Protein AF-A0AAJ2J4S9-F1 (afdb_monomer_lite)

Secondary structure (DSSP, 8-state):
--------------EEEETTEEEEEEETTEEEEEE----S--------S----S---------EEEEEEEETTS---SPPEEEP--SSEEEE----SEEEEEEEEEE-TTS-BPPPPPPEEEEE---PPPEEEEEEEEETTEEEEEEE----TT--S-EEEEEEEETT---EEEEEES-SEEEEE--SEEEEEEEEEEETTEEPPPPPPEEEEE-----TT-------EEEE-TTS-EEEEPPPEEEEE-SSS-EEEEEPPSSPEEEEEEETTEEEEEEE-HHHHTT---EEPPSEEEEEE-SSSSSS-EEEEEE-GGG---EEEEETTTSSS-EEEEE-SSS-----TTTS--------TT-S--SS--------EEEE-TTS-EEEEEEPP-PPPGGG-----EEEEETT--EETTEETEEEES--EEEEE-B-HHHHSS-B---SSTT-EEEETTEEPEE-GGGSPSTTSTT-EEE-TT--S-EEEEEEE-SSSEEEEEEE-TTS-EEEEE--B----TTSTT-----BSEEEEEEEE-TT--EEEEEEEES-TTBS-EEEEEEEEGGGTEEEEEEEEEEEEEEEEEETTEEEEEEEEEEEEEEEETTEEEEEEEEEEEE-TTT--EEEEEEEEEETTEEPPPEE-------S---------TT--GGG--TTB--SS-SEEE-TT-SSS-EEEEEE--TT-SEEEEEEEE-GGG--EEEEEEEEEEHHHHTT-EEE-SS-SSS-EEEEEETTEEEEE--EE-TT-TTSEE--TTSPPEEEEEE------EEE-SSSSSS-EEEEEETTEEEEE-B-HHHH-TT-BPPPEEE--HHHHHHHHH-HHHHHHS-HHHH-EEE-SSSSSSPEEEEEEEEEEEETTEEEEEEEEEEEEEEE-TTS-EEEEEE-TTTHHHHHTTT--

Foldseek 3Di:
DPDDPPPPDPAPWDWDDDQQWIWTDGFPQKIKIAGHDDPDDDPDPDPDPDDDDDDDDDDDPFWFKWKFKDFPPDPDPDGHDIDDDRDSMDIDAADPAGKMWMWMWTAGPVGDIDDITDTDIDGHHAADEWADFDWDDPDLFKIKTAIHGDCPDPQPPKWKWKWKDWQNHDIDTDDIGRDRMDMDTHDATKMWMWMWMYGHNDIHDIDHIDIDGRDDPPPPQDPPPFPWFWKAAPVGKTKTFTFFDWDWDDDPDTDIDGHGDPQFIWIWDDDPNDIDIDTDDPVNCPPTDIGTDPAWDWAWDAPPPPPAIKIKIGGDPVPPAWIKIWHRSVDSDIDIDTHDPPDDPPCPPVVPPPVPPPPPPPPPDDPDPPDDAQDKDWDQDPVRWTKIWGWDDADAFDSRDDLGKIWMFTQPAQQDQAWGRIDIPSKKKWFWAWDACVQRVDTFFDQLDQPTFIDIRNFTWDWPPDQADDRQDARTWTAGPVRPPKTWGQPDADPSTGQWIWIADPQRKIWIWGFLWADDDPQLPPDPHTGGRMTIGQWIAGNVGWIKGWDKDDPDSQAPDIDTAWIAGNPRQKMKGWDKDFAPDWAWDDGSSGIHIPGIHTAWIFIGGRNATPKIKGWDWDQAPPPRITDTAWIWIDHVPGTDPIDGDDDDGDDPPDDDPPQDQPPPPPVPPDVFQPDPDFLDWFQQPLPPAIWGWGWGDDPPDQFIKIKTFDDHPRRHDIDIAPRLHGPQCSQAWDWFPAQLPNGIKIWTDDPQWIFIQHKDQPPVCNVDIDSNSVDDTHTAPGRGPDRQWDWDQARRNSGIWIWDDDQLKIWIWARDCVPPHGRYTDGIDIAHDPQSNVCCVVCVCCSHPPPQSVVFDWAPPSPPRHTWTKGFRWDWDDDPNDIDIDTPLKIWTFRDDPVRDTDTDIDHNPVVVVVVVSVVD

Sequence (925 aa):
MVLFFTILVPSSTYAISIGGIQKNYLAEGNFSLNIVQDTTPYLSQSVSCDDKSSLSNVSSSCGTLKWFRNQVSSKNLLPGESIEGSSNILHQGILPVGDYEYRYQECHAAGACSAYSTPVKVSVKPLSLPAQLSLDTPSFSSVELKWTLPSNGDFSPQDSVVEQSLNGGSWSKVYVGNKTNILLATSQGKYDYRVKTCSFGQCSGYAYFVTLTQQESVSAGVIKQLDYKLLTDKYGNFYLKPPKKFVLLAGNINIPLFIDSDIPTLLLTDSSGVWSLYQVNSAQLNGKLLIEKSGYQLTYRDYDGDGRLDLEVRFNAVNQLPGFAILDIASPYHSILVISDIDPLEPNPEAEIKPTSVANPLEDTDNGEVVGSIPAELKVTPMGTASYSVPIEQGPGSAGITPNLSLQYDSSQGNGWLGMGWSINGVSVISRCSQNKEQDGQALAVNFSNTDRFCLDSKKLLIKGVDSSAYGYLGSKYRFETNEPLDIEITDADVDGPTEFTIKSNDGSTLVYSAMNLIPSATDNGRLGRPAAAWPLSKKIDAAGNEINFEYESNSPSSLSYRLKNVVYANGLNNIEFNYEDRPDSQIGYAGGFQFNVSKRLKSVISYVDSQELRTYSLEYIQSSTSNRSLLQSIEASRGSSYLPKTVFDWKQGSFNYSPELKYSNNENSSYHNNRVQGLLPYLLLDMNGDGKLDYWKIRAVSNSQYDDIIFITGGDNFEQYAYFNGKASFEFRTSAEVIDVDNDGRDDVIFNQGGQWHIYHSVLDAAQPDKIDYNMGNPPIRTNVEVLNRNIKIADFNSDGYADISYVHNGEIYVHYNTYLIHGLGTFATPVKFLIPELAQAHTKFPDFVNNYDLNDFLKVVDIDNDGVNEFLVPIVDAEIYRGKTFIGYSGQWLLASKNRDGEIAKKFFWGNIIQRIIKTIDL

pLDDT: mean 72.44, std 19.34, range [21.36, 98.5]

Radius of gyration: 36.98 Å; chains: 1; bounding box: 113×86×109 Å

Structure (mmCIF, N/CA/C/O backbone):
data_AF-A0AAJ2J4S9-F1
#
_entry.id   AF-A0AAJ2J4S9-F1
#
loop_
_atom_site.group_PDB
_atom_site.id
_atom_site.type_symbol
_atom_site.label_atom_id
_atom_site.label_alt_id
_atom_site.label_comp_id
_atom_site.label_asym_id
_atom_site.label_entity_id
_atom_site.label_seq_id
_atom_site.pdbx_PDB_ins_code
_atom_site.Cartn_x
_atom_site.Cartn_y
_atom_site.Cartn_z
_atom_site.occupancy
_atom_site.B_iso_or_equiv
_atom_site.auth_seq_id
_atom_site.auth_comp_id
_atom_site.auth_asym_id
_atom_site.auth_atom_id
_atom_site.pdbx_PDB_model_num
ATOM 1 N N . MET A 1 1 ? -17.962 -5.864 -3.783 1.00 26.91 1 MET A N 1
ATOM 2 C CA . MET A 1 1 ? -17.375 -6.498 -4.976 1.00 26.91 1 MET A CA 1
ATOM 3 C C . MET A 1 1 ? -18.447 -7.382 -5.591 1.00 26.91 1 MET A C 1
ATOM 5 O O . MET A 1 1 ? -18.804 -8.382 -4.991 1.00 26.91 1 MET A O 1
ATOM 9 N N . VAL A 1 2 ? -19.022 -6.997 -6.727 1.00 23.31 2 VAL A N 1
ATOM 10 C CA . VAL A 1 2 ? -19.495 -8.010 -7.677 1.00 23.31 2 VAL A CA 1
ATOM 11 C C . VAL A 1 2 ? -18.730 -7.727 -8.955 1.00 23.31 2 VAL A C 1
ATOM 13 O O . VAL A 1 2 ? -19.204 -7.038 -9.848 1.00 23.31 2 VAL A O 1
ATOM 16 N N . LEU A 1 3 ? -17.485 -8.193 -8.970 1.00 24.62 3 LEU A N 1
ATOM 17 C CA . LEU A 1 3 ? -16.836 -8.589 -10.202 1.00 24.62 3 LEU A CA 1
ATOM 18 C C . LEU A 1 3 ? -16.820 -10.106 -10.142 1.00 24.62 3 LEU A C 1
ATOM 20 O O . LEU A 1 3 ? -16.324 -10.712 -9.192 1.00 24.62 3 LEU A O 1
ATOM 24 N N . PHE A 1 4 ? -17.515 -10.674 -11.113 1.00 21.36 4 PHE A N 1
ATOM 25 C CA . PHE A 1 4 ? -17.572 -12.091 -11.381 1.00 21.36 4 PHE A CA 1
ATOM 26 C C . PHE A 1 4 ? -16.143 -12.630 -11.494 1.00 21.36 4 PHE A C 1
ATOM 28 O O . PHE A 1 4 ? -15.426 -12.301 -12.433 1.00 21.36 4 PHE A O 1
ATOM 35 N N . PHE A 1 5 ? -15.742 -13.474 -10.545 1.00 24.33 5 PHE A N 1
ATOM 36 C CA . PHE A 1 5 ? -14.635 -14.394 -10.753 1.00 24.33 5 PHE A CA 1
ATOM 37 C C . PHE A 1 5 ? -15.110 -15.469 -11.730 1.00 24.33 5 PHE A C 1
ATOM 39 O O . PHE A 1 5 ? -15.906 -16.339 -11.375 1.00 24.33 5 PHE A O 1
ATOM 46 N N . THR A 1 6 ? -14.607 -15.444 -12.960 1.00 25.41 6 THR A N 1
ATOM 47 C CA . THR A 1 6 ? -14.498 -16.672 -13.747 1.00 25.41 6 THR A CA 1
ATOM 48 C C . THR A 1 6 ? -13.467 -17.560 -13.060 1.00 25.41 6 THR A C 1
ATOM 50 O O . THR A 1 6 ? -12.261 -17.383 -13.204 1.00 25.41 6 THR A O 1
ATOM 53 N N . ILE A 1 7 ? -13.966 -18.497 -12.256 1.00 27.33 7 ILE A N 1
ATOM 54 C CA . ILE A 1 7 ? -13.197 -19.607 -11.699 1.00 27.33 7 ILE A CA 1
ATOM 55 C C . ILE A 1 7 ? -12.736 -20.464 -12.884 1.00 27.33 7 ILE A C 1
ATOM 57 O O . ILE A 1 7 ? -13.542 -21.164 -13.497 1.00 27.33 7 ILE A O 1
ATOM 61 N N . LEU A 1 8 ? -11.446 -20.421 -13.216 1.00 29.02 8 LEU A N 1
ATOM 62 C CA . LEU A 1 8 ? -10.819 -21.458 -14.033 1.00 29.02 8 LEU A CA 1
ATOM 63 C C . LEU A 1 8 ? -10.763 -22.735 -13.188 1.00 29.02 8 LEU A C 1
ATOM 65 O O . LEU A 1 8 ? -9.907 -22.912 -12.324 1.00 29.02 8 LEU A O 1
ATOM 69 N N . VAL A 1 9 ? -11.752 -23.598 -13.401 1.00 33.41 9 VAL A N 1
ATOM 70 C CA . VAL A 1 9 ? -11.825 -24.936 -12.815 1.00 33.41 9 VAL A CA 1
ATOM 71 C C . VAL A 1 9 ? -10.772 -25.812 -13.503 1.00 33.41 9 VAL A C 1
ATOM 73 O O . VAL A 1 9 ? -10.794 -25.908 -14.730 1.00 33.41 9 VAL A O 1
ATOM 76 N N . PRO A 1 10 ? -9.883 -26.512 -12.776 1.00 31.62 10 PRO A N 1
ATOM 77 C CA . PRO A 1 10 ? -9.074 -27.553 -13.386 1.00 31.62 10 PRO A CA 1
ATOM 78 C C . PRO A 1 10 ? -9.982 -28.756 -13.669 1.00 31.62 10 PRO A C 1
ATOM 80 O O . PRO A 1 10 ? -10.216 -29.599 -12.801 1.00 31.62 10 PRO A O 1
ATOM 83 N N . SER A 1 11 ? -10.532 -28.844 -14.881 1.00 38.16 11 SER A N 1
ATOM 84 C CA . SER A 1 11 ? -11.125 -30.089 -15.368 1.00 38.16 11 SER A CA 1
ATOM 85 C C . SER A 1 11 ? -9.987 -31.072 -15.628 1.00 38.16 11 SER A C 1
ATOM 87 O O . SER A 1 11 ? -9.221 -30.915 -16.578 1.00 38.16 11 SER A O 1
ATOM 89 N N . SER A 1 12 ? -9.853 -32.089 -14.782 1.00 40.25 12 SER A N 1
ATOM 90 C CA . SER A 1 12 ? -9.016 -33.242 -15.106 1.00 40.25 12 SER A CA 1
ATOM 91 C C . SER A 1 12 ? -9.683 -33.994 -16.260 1.00 40.25 12 SER A C 1
ATOM 93 O O . SER A 1 12 ? -10.661 -34.713 -16.075 1.00 40.25 12 SER A O 1
ATOM 95 N N . THR A 1 13 ? -9.190 -33.800 -17.483 1.00 47.00 13 THR A N 1
ATOM 96 C CA . THR A 1 13 ? -9.641 -34.574 -18.643 1.00 47.00 13 THR A CA 1
ATOM 97 C C . THR A 1 13 ? -9.039 -35.972 -18.555 1.00 47.00 13 THR A C 1
ATOM 99 O O . THR A 1 13 ? -7.847 -36.160 -18.801 1.00 47.00 13 THR A O 1
ATOM 102 N N . TYR A 1 14 ? -9.849 -36.965 -18.189 1.00 50.62 14 TYR A N 1
ATOM 103 C CA . TYR A 1 14 ? -9.446 -38.370 -18.250 1.00 50.62 14 TYR A CA 1
ATOM 104 C C . TYR A 1 14 ? -9.684 -38.904 -19.657 1.00 50.62 14 TYR A C 1
ATOM 106 O O . TYR A 1 14 ? -10.795 -38.792 -20.182 1.00 50.62 14 TYR A O 1
ATOM 114 N N . ALA A 1 15 ? -8.645 -39.495 -20.244 1.00 51.69 15 ALA A N 1
ATOM 115 C CA . ALA A 1 15 ? -8.658 -39.934 -21.626 1.00 51.69 15 ALA A CA 1
ATOM 116 C C . ALA A 1 15 ? -8.248 -41.406 -21.760 1.00 51.69 15 ALA A C 1
ATOM 118 O O . ALA A 1 15 ? -7.208 -41.814 -21.246 1.00 51.69 15 ALA A O 1
ATOM 119 N N . ILE A 1 16 ? -9.045 -42.204 -22.476 1.00 50.06 16 ILE A N 1
ATOM 120 C CA . ILE A 1 16 ? -8.749 -43.619 -22.767 1.00 50.06 16 ILE A CA 1
ATOM 121 C C . ILE A 1 16 ? -8.859 -43.841 -24.281 1.00 50.06 16 ILE A C 1
ATOM 123 O O . ILE A 1 16 ? -9.883 -43.508 -24.884 1.00 50.06 16 ILE A O 1
ATOM 127 N N . SER A 1 17 ? -7.807 -44.398 -24.894 1.00 51.78 17 SER A N 1
ATOM 128 C CA . SER A 1 17 ? -7.746 -44.708 -26.332 1.00 51.78 17 SER A CA 1
ATOM 129 C C . SER A 1 17 ? -8.254 -46.125 -26.610 1.00 51.78 17 SER A C 1
ATOM 131 O O . SER A 1 17 ? -7.728 -47.088 -26.051 1.00 51.78 17 SER A O 1
ATOM 133 N N . ILE A 1 18 ? -9.282 -46.265 -27.457 1.00 52.19 18 ILE A N 1
ATOM 134 C CA . ILE A 1 18 ? -9.820 -47.564 -27.892 1.00 52.19 18 ILE A CA 1
ATOM 135 C C . ILE A 1 18 ? -10.236 -47.455 -29.367 1.00 52.19 18 ILE A C 1
ATOM 137 O O . ILE A 1 18 ? -11.229 -46.802 -29.676 1.00 52.19 18 ILE A O 1
ATOM 141 N N . GLY A 1 19 ? -9.515 -48.122 -30.275 1.00 53.09 19 GLY A N 1
ATOM 142 C CA . GLY A 1 19 ? -9.925 -48.264 -31.683 1.00 53.09 19 GLY A CA 1
ATOM 143 C C . GLY A 1 19 ? -10.025 -46.943 -32.458 1.00 53.09 19 GLY A C 1
ATOM 144 O O . GLY A 1 19 ? -11.074 -46.653 -33.029 1.00 53.09 19 GLY A O 1
ATOM 145 N N . GLY A 1 20 ? -8.966 -46.124 -32.429 1.00 66.81 20 GLY A N 1
ATOM 146 C CA . GLY A 1 20 ? -8.849 -44.873 -33.200 1.00 66.81 20 GLY A CA 1
ATOM 147 C C . GLY A 1 20 ? -9.686 -43.689 -32.694 1.00 66.81 20 GLY A C 1
ATOM 148 O O . GLY A 1 20 ? -9.533 -42.578 -33.195 1.00 66.81 20 GLY A O 1
ATOM 149 N N . ILE A 1 21 ? -10.545 -43.885 -31.686 1.00 75.81 21 ILE A N 1
ATOM 150 C CA . ILE A 1 21 ? -11.325 -42.818 -31.044 1.00 75.81 21 ILE A CA 1
ATOM 151 C C . ILE A 1 21 ? -10.981 -42.766 -29.550 1.00 75.81 21 ILE A C 1
ATOM 153 O O . ILE A 1 21 ? -11.100 -43.756 -28.824 1.00 75.81 21 ILE A O 1
ATOM 157 N N . GLN A 1 22 ? -10.581 -41.591 -29.075 1.00 81.31 22 GLN A N 1
ATOM 158 C CA . GLN A 1 22 ? -10.327 -41.292 -27.670 1.00 81.31 22 GLN A CA 1
ATOM 159 C C . GLN A 1 22 ? -11.565 -40.653 -27.043 1.00 81.31 22 GLN A C 1
ATOM 161 O O . GLN A 1 22 ? -12.136 -39.716 -27.600 1.00 81.31 22 GLN A O 1
ATOM 166 N N . LYS A 1 23 ? -11.984 -41.151 -25.875 1.00 84.31 23 LYS A N 1
ATOM 167 C CA . LYS A 1 23 ? -13.072 -40.541 -25.098 1.00 84.31 23 LYS A CA 1
ATOM 168 C C . LYS A 1 23 ? -12.502 -39.626 -24.033 1.00 84.31 23 LYS A C 1
ATOM 170 O O . LYS A 1 23 ? -11.669 -40.090 -23.259 1.00 84.31 23 LYS A O 1
ATOM 175 N N . ASN A 1 24 ? -13.012 -38.403 -23.951 1.00 84.50 24 ASN A N 1
ATOM 176 C CA . ASN A 1 24 ? -12.633 -37.437 -22.929 1.00 84.50 24 ASN A CA 1
ATOM 177 C C . ASN A 1 24 ? -13.866 -36.996 -22.155 1.00 84.50 24 ASN A C 1
ATOM 179 O O . ASN A 1 24 ? -14.852 -36.557 -22.742 1.00 84.50 24 ASN A O 1
ATOM 183 N N . TYR A 1 25 ? -13.815 -37.093 -20.835 1.00 84.50 25 TYR A N 1
ATOM 184 C CA . TYR A 1 25 ? -14.812 -36.441 -19.996 1.00 84.50 25 TYR A CA 1
ATOM 185 C C . TYR A 1 25 ? -14.488 -34.950 -19.869 1.00 84.50 25 TYR A C 1
ATOM 187 O O . TYR A 1 25 ? -13.320 -34.611 -19.680 1.00 84.50 25 TYR A O 1
ATOM 195 N N . LEU A 1 26 ? -15.492 -34.078 -19.993 1.00 81.62 26 LEU A N 1
ATOM 196 C CA . LEU A 1 26 ? -15.304 -32.625 -19.945 1.00 81.62 26 LEU A CA 1
ATOM 197 C C . LEU A 1 26 ? -15.675 -32.074 -18.561 1.00 81.62 26 LEU A C 1
ATOM 199 O O . LEU A 1 26 ? -14.790 -31.632 -17.838 1.00 81.62 26 LEU A O 1
ATOM 203 N N . ALA A 1 27 ? -16.963 -32.121 -18.207 1.00 84.06 27 ALA A N 1
ATOM 204 C CA . ALA A 1 27 ? -17.538 -31.836 -16.885 1.00 84.06 27 ALA A CA 1
ATOM 205 C C . ALA A 1 27 ? -19.075 -31.913 -16.967 1.00 84.06 27 ALA A C 1
ATOM 207 O O . ALA A 1 27 ? -19.650 -31.809 -18.057 1.00 84.06 27 ALA A O 1
ATOM 208 N N . GLU A 1 28 ? -19.755 -32.031 -15.826 1.00 87.69 28 GLU A N 1
ATOM 209 C CA . GLU A 1 28 ? -21.227 -31.968 -15.716 1.00 87.69 28 GLU A CA 1
ATOM 210 C C . GLU A 1 28 ? -21.970 -32.991 -16.594 1.00 87.69 28 GLU A C 1
ATOM 212 O O . GLU A 1 28 ? -23.046 -32.736 -17.137 1.00 87.69 28 GLU A O 1
ATOM 217 N N . GLY A 1 29 ? -21.372 -34.161 -16.772 1.00 85.12 29 GLY A N 1
ATOM 218 C CA . GLY A 1 29 ? -21.906 -35.239 -17.590 1.00 85.12 29 GLY A CA 1
ATOM 219 C C . GLY A 1 29 ? -21.597 -35.109 -19.080 1.00 85.12 29 GLY A C 1
ATOM 220 O O . GLY A 1 29 ? -21.899 -36.027 -19.842 1.00 85.12 29 GLY A O 1
ATOM 221 N N . ASN A 1 30 ? -20.963 -34.017 -19.510 1.00 88.00 30 ASN A N 1
ATOM 222 C CA . ASN A 1 30 ? -20.565 -33.818 -20.899 1.00 88.00 30 ASN A CA 1
ATOM 223 C C . ASN A 1 30 ? -19.259 -34.551 -21.211 1.00 88.00 30 ASN A C 1
ATOM 225 O O . ASN A 1 30 ? -18.351 -34.641 -20.381 1.00 88.00 30 ASN A O 1
ATOM 229 N N . PHE A 1 31 ? -19.140 -35.031 -22.444 1.00 87.62 31 PHE A N 1
ATOM 230 C CA . PHE A 1 31 ? -17.938 -35.696 -22.928 1.00 87.62 31 PHE A CA 1
ATOM 231 C C . PHE A 1 31 ? -17.664 -35.355 -24.390 1.00 87.62 31 PHE A C 1
ATOM 233 O O . PHE A 1 31 ? -18.554 -34.915 -25.121 1.00 87.62 31 PHE A O 1
ATOM 240 N N . SER A 1 32 ? -16.428 -35.569 -24.827 1.00 87.62 32 SER A N 1
ATOM 241 C CA . SER A 1 32 ? -16.061 -35.528 -26.234 1.00 87.62 32 SER A CA 1
ATOM 242 C C . SER A 1 32 ? -15.461 -36.843 -26.715 1.00 87.62 32 SER A C 1
ATOM 244 O O . SER A 1 32 ? -14.930 -37.647 -25.942 1.00 87.62 32 SER A O 1
ATOM 246 N N . LEU A 1 33 ? -15.584 -37.067 -28.019 1.00 86.31 33 LEU A N 1
ATOM 247 C CA . LEU A 1 33 ? -14.946 -38.154 -28.744 1.00 86.31 33 LEU A CA 1
ATOM 248 C C . LEU A 1 33 ? -14.008 -37.546 -29.780 1.00 86.31 33 LEU A C 1
ATOM 250 O O . LEU A 1 33 ? -14.457 -36.818 -30.662 1.00 86.31 33 LEU A O 1
ATOM 254 N N . ASN A 1 34 ? -12.721 -37.857 -29.676 1.00 85.69 34 ASN A N 1
ATOM 255 C CA . ASN A 1 34 ? -11.683 -37.329 -30.551 1.00 85.69 34 ASN A CA 1
ATOM 256 C C . ASN A 1 34 ? -11.133 -38.449 -31.427 1.00 85.69 34 ASN A C 1
ATOM 258 O O . ASN A 1 34 ? -10.796 -39.519 -30.920 1.00 85.69 34 ASN A O 1
ATOM 262 N N . ILE A 1 35 ? -10.988 -38.202 -32.722 1.00 79.06 35 ILE A N 1
ATOM 263 C CA . ILE A 1 35 ? -10.287 -39.125 -33.618 1.00 79.06 35 ILE A CA 1
ATOM 264 C C . ILE A 1 35 ? -8.784 -38.975 -33.375 1.00 79.06 35 ILE A C 1
ATOM 266 O O . ILE A 1 35 ? -8.242 -37.874 -33.470 1.00 79.06 35 ILE A O 1
ATOM 270 N N . VAL A 1 36 ? -8.111 -40.080 -33.060 1.00 71.94 36 VAL A N 1
ATOM 271 C CA . VAL A 1 36 ? -6.655 -40.146 -32.892 1.00 71.94 36 VAL A CA 1
ATOM 272 C C . VAL A 1 36 ? -6.099 -40.904 -34.090 1.00 71.94 36 VAL A C 1
ATOM 274 O O . VAL A 1 36 ? -6.558 -42.011 -34.365 1.00 71.94 36 VAL A O 1
ATOM 277 N N . GLN A 1 37 ? -5.150 -40.309 -34.823 1.00 58.66 37 GLN A N 1
ATOM 278 C CA . GLN A 1 37 ? -4.569 -40.931 -36.018 1.00 58.66 37 GLN A CA 1
ATOM 279 C C . GLN A 1 37 ? -4.033 -42.330 -35.694 1.00 58.66 37 GLN A C 1
ATOM 281 O O . GLN A 1 37 ? -3.090 -42.496 -34.921 1.00 58.66 37 GLN A O 1
ATOM 286 N N . ASP A 1 38 ? -4.659 -43.332 -36.304 1.00 44.19 38 ASP A N 1
ATOM 287 C CA . ASP A 1 38 ? -4.219 -44.717 -36.284 1.00 44.19 38 ASP A CA 1
ATOM 288 C C . ASP A 1 38 ? -2.978 -44.823 -37.186 1.00 44.19 38 ASP A C 1
ATOM 290 O O . ASP A 1 38 ? -3.050 -44.578 -38.389 1.00 44.19 38 ASP A O 1
ATOM 294 N N . THR A 1 39 ? -1.811 -45.129 -36.617 1.00 38.38 39 THR A N 1
ATOM 295 C CA . THR A 1 39 ? -0.565 -45.331 -37.379 1.00 38.38 39 THR A CA 1
ATOM 296 C C . THR A 1 39 ? -0.506 -46.700 -38.062 1.00 38.38 39 THR A C 1
ATOM 298 O O . THR A 1 39 ? 0.528 -47.066 -38.627 1.00 38.38 39 THR A O 1
ATOM 301 N N . THR A 1 40 ? -1.597 -47.473 -38.056 1.00 33.09 40 THR A N 1
ATOM 302 C CA . THR A 1 40 ? -1.680 -48.704 -38.841 1.00 33.09 40 THR A CA 1
ATOM 303 C C . THR A 1 40 ? -2.031 -48.393 -40.306 1.00 33.09 40 THR A C 1
ATOM 305 O O . THR A 1 40 ? -2.979 -47.656 -40.583 1.00 33.09 40 THR A O 1
ATOM 308 N N . PRO A 1 41 ? -1.268 -48.918 -41.286 1.00 31.45 41 PRO A N 1
ATOM 309 C CA . PRO A 1 41 ? -1.526 -48.668 -42.695 1.00 31.45 41 PRO A CA 1
ATOM 310 C C . PRO A 1 41 ? -2.814 -49.391 -43.084 1.00 31.45 41 PRO A C 1
ATOM 312 O O . PRO A 1 41 ? -2.813 -50.594 -43.349 1.00 31.45 41 PRO A O 1
ATOM 315 N N . TYR A 1 42 ? -3.928 -48.665 -43.132 1.00 34.53 42 TYR A N 1
ATOM 316 C CA . TYR A 1 42 ? -5.085 -49.142 -43.870 1.00 34.53 42 TYR A CA 1
ATOM 317 C C . TYR A 1 42 ? -4.636 -49.365 -45.313 1.00 34.53 42 TYR A C 1
ATOM 319 O O . TYR A 1 42 ? -4.057 -48.474 -45.937 1.00 34.53 42 TYR A O 1
ATOM 327 N N . LEU A 1 43 ? -4.882 -50.573 -45.826 1.00 31.48 43 LEU A N 1
ATOM 328 C CA . LEU A 1 43 ? -4.854 -50.867 -47.253 1.00 31.48 43 LEU A CA 1
ATOM 329 C C . LEU A 1 43 ? -5.772 -49.856 -47.939 1.00 31.48 43 LEU A C 1
ATOM 331 O O 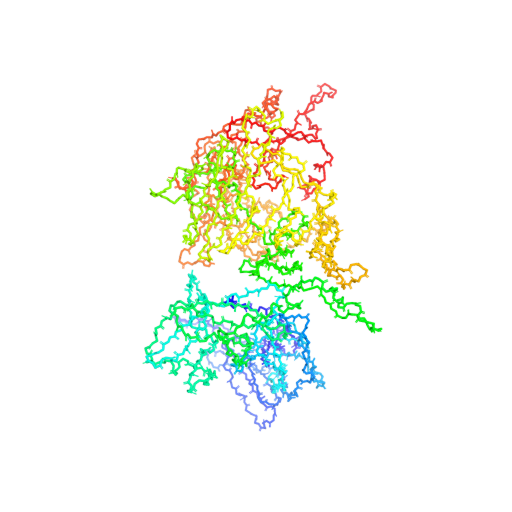. LEU A 1 43 ? -6.990 -50.023 -47.991 1.00 31.48 43 LEU A O 1
ATOM 335 N N . SER A 1 44 ? -5.171 -48.778 -48.425 1.00 33.47 44 SER A N 1
ATOM 336 C CA . SER A 1 44 ? -5.810 -47.836 -49.309 1.00 33.47 44 SER A CA 1
ATOM 337 C C . SER A 1 44 ? -6.194 -48.614 -50.562 1.00 33.47 44 SER A C 1
ATOM 339 O O . SER A 1 44 ? -5.348 -49.066 -51.332 1.00 33.47 44 SER A O 1
ATOM 341 N N . GLN A 1 45 ? -7.494 -48.759 -50.812 1.00 33.06 45 GLN A N 1
ATOM 342 C CA . GLN A 1 45 ? -7.902 -48.637 -52.201 1.00 33.06 45 GLN A CA 1
ATOM 343 C C . GLN A 1 45 ? -7.610 -47.188 -52.572 1.00 33.06 45 GLN A C 1
ATOM 345 O O . GLN A 1 45 ? -8.320 -46.264 -52.184 1.00 33.06 45 GLN A O 1
ATOM 350 N N . SER A 1 46 ? -6.473 -47.004 -53.233 1.00 34.00 46 SER A N 1
ATOM 351 C CA . SER A 1 46 ? -6.044 -45.750 -53.820 1.00 34.00 46 SER A CA 1
ATOM 352 C C . SER A 1 46 ? -7.117 -45.260 -54.790 1.00 34.00 46 SER A C 1
ATOM 354 O O . SER A 1 46 ? -7.206 -45.743 -55.919 1.00 34.00 46 SER A O 1
ATOM 356 N N . VAL A 1 47 ? -7.921 -44.287 -54.372 1.00 35.81 47 VAL A N 1
ATOM 357 C CA . VAL A 1 47 ? -8.574 -43.393 -55.325 1.00 35.81 47 VAL A CA 1
ATOM 358 C C . VAL A 1 47 ? -7.680 -42.166 -55.394 1.00 35.81 47 VAL A C 1
ATOM 360 O O . VAL A 1 47 ? -7.629 -41.354 -54.475 1.00 35.81 47 VAL A O 1
ATOM 363 N N . SER A 1 48 ? -6.873 -42.122 -56.450 1.00 35.38 48 SER A N 1
ATOM 364 C CA . SER A 1 48 ? -5.997 -41.001 -56.766 1.00 35.38 48 SER A CA 1
ATOM 365 C C . SER A 1 48 ? -6.857 -39.779 -57.090 1.00 35.38 48 SER A C 1
ATOM 367 O O . SER A 1 48 ? -7.671 -39.801 -58.012 1.00 35.38 48 SER A O 1
ATOM 369 N N . CYS A 1 49 ? -6.665 -38.709 -56.322 1.00 36.84 49 CYS A N 1
ATOM 370 C CA . CYS A 1 49 ? -7.074 -37.367 -56.707 1.00 36.84 49 CYS A CA 1
ATOM 371 C C . CYS A 1 49 ? -6.078 -36.831 -57.738 1.00 36.84 49 CYS A C 1
ATOM 373 O O . CYS A 1 49 ? -5.243 -36.005 -57.397 1.00 36.84 49 CYS A O 1
ATOM 375 N N . ASP A 1 50 ? -6.121 -37.344 -58.962 1.00 34.50 50 ASP A N 1
ATOM 376 C CA . ASP A 1 50 ? -5.595 -36.662 -60.142 1.00 34.50 50 ASP A CA 1
ATOM 377 C C . ASP A 1 50 ? -6.036 -37.427 -61.395 1.00 34.50 50 ASP A C 1
ATOM 379 O O . ASP A 1 50 ? -5.480 -38.464 -61.737 1.00 34.50 50 ASP A O 1
ATOM 383 N N . ASP A 1 51 ? -7.011 -36.876 -62.117 1.00 32.72 51 ASP A N 1
ATOM 384 C CA . ASP A 1 51 ? -6.850 -36.799 -63.565 1.00 32.72 51 ASP A CA 1
ATOM 385 C C . ASP A 1 51 ? -7.493 -35.515 -64.090 1.00 32.72 51 ASP A C 1
ATOM 387 O O . ASP A 1 51 ? -8.710 -35.312 -64.109 1.00 32.72 51 ASP A O 1
ATOM 391 N N . LYS A 1 52 ? -6.610 -34.589 -64.460 1.00 40.31 52 LYS A N 1
ATOM 392 C CA . LYS A 1 52 ? -6.929 -33.296 -65.048 1.00 40.31 52 LYS A CA 1
ATOM 393 C C . LYS A 1 52 ? -7.425 -33.504 -66.474 1.00 40.31 52 LYS A C 1
ATOM 395 O O . LYS A 1 52 ? -6.647 -33.887 -67.341 1.00 40.31 52 LYS A O 1
ATOM 400 N N . SER A 1 53 ? -8.640 -33.057 -66.778 1.00 34.16 53 SER A N 1
ATOM 401 C CA . SER A 1 53 ? -8.855 -32.379 -68.060 1.00 34.16 53 SER A CA 1
ATOM 402 C C . SER A 1 53 ? -9.965 -31.326 -67.989 1.00 34.16 53 SER A C 1
ATOM 404 O O . SER A 1 53 ? -11.131 -31.609 -67.748 1.00 34.16 53 SER A O 1
ATOM 406 N N . SER A 1 54 ? -9.545 -30.090 -68.270 1.00 31.20 54 SER A N 1
ATOM 407 C CA . SER A 1 54 ? -10.329 -28.901 -68.629 1.00 31.20 54 SER A CA 1
ATOM 408 C C . SER A 1 54 ? -11.129 -28.147 -67.546 1.00 31.20 54 SER A C 1
ATOM 410 O O . SER A 1 54 ? -12.250 -28.487 -67.207 1.00 31.20 54 SER A O 1
ATOM 412 N N . LEU A 1 55 ? -10.543 -26.999 -67.171 1.00 32.38 55 LEU A N 1
ATOM 413 C CA . LEU A 1 55 ? -11.168 -25.689 -66.918 1.00 32.38 55 LEU A CA 1
ATOM 414 C C . LEU A 1 55 ? -12.082 -25.479 -65.684 1.00 32.38 55 LEU A C 1
ATOM 416 O O . LEU A 1 55 ? -13.166 -26.030 -65.557 1.00 32.38 55 LEU A O 1
ATOM 420 N N . SER A 1 56 ? -11.677 -24.452 -64.922 1.00 30.73 56 SER A N 1
ATOM 421 C CA . SER A 1 56 ? -12.432 -23.577 -64.002 1.00 30.73 56 SER A CA 1
ATOM 422 C C . SER A 1 56 ? -12.649 -24.015 -62.541 1.00 30.73 56 SER A C 1
ATOM 424 O O . SER A 1 56 ? -13.333 -24.982 -62.243 1.00 30.73 56 SER A O 1
ATOM 426 N N . ASN A 1 57 ? -12.052 -23.218 -61.640 1.00 42.16 57 ASN A N 1
ATOM 427 C CA . ASN A 1 57 ? -12.438 -22.924 -60.254 1.00 42.16 57 ASN A CA 1
ATOM 428 C C . ASN A 1 57 ? -13.215 -23.998 -59.478 1.00 42.16 57 ASN A C 1
ATOM 430 O O . ASN A 1 57 ? -14.438 -23.929 -59.407 1.00 42.16 57 ASN A O 1
ATOM 434 N N . VAL A 1 58 ? -12.503 -24.858 -58.745 1.00 30.00 58 VAL A N 1
ATOM 435 C CA . VAL A 1 58 ? -13.023 -25.446 -57.501 1.00 30.00 58 VAL A CA 1
ATOM 436 C C . VAL A 1 58 ? -11.874 -25.568 -56.500 1.00 30.00 58 VAL A C 1
ATOM 438 O O . VAL A 1 58 ? -10.887 -26.257 -56.744 1.00 30.00 58 VAL A O 1
ATOM 441 N N . SER A 1 59 ? -12.008 -24.878 -55.369 1.00 32.28 59 SER A N 1
ATOM 442 C CA . SER A 1 59 ? -11.232 -25.111 -54.155 1.00 32.28 59 SER A CA 1
ATOM 443 C C . SER A 1 59 ? -11.420 -26.563 -53.708 1.00 32.28 59 SER A C 1
ATOM 445 O O . SER A 1 59 ? -12.513 -26.950 -53.295 1.00 32.28 59 SER A O 1
ATOM 447 N N . SER A 1 60 ? -10.371 -27.374 -53.795 1.00 37.56 60 SER A N 1
ATOM 448 C CA . SER A 1 60 ? -10.357 -28.753 -53.314 1.00 37.56 60 SER A CA 1
ATOM 449 C C . SER A 1 60 ? -10.326 -28.793 -51.780 1.00 37.56 60 SER A C 1
ATOM 451 O O . SER A 1 60 ? -9.266 -28.966 -51.180 1.00 37.56 60 SER A O 1
ATOM 453 N N . SER A 1 61 ? -11.484 -28.637 -51.132 1.00 37.25 61 SER A N 1
ATOM 454 C CA . SER A 1 61 ? -11.704 -29.150 -49.779 1.00 37.25 61 SER A CA 1
ATOM 455 C C . SER A 1 61 ? -11.925 -30.663 -49.872 1.00 37.25 61 SER A C 1
ATOM 457 O O . SER A 1 61 ? -12.934 -31.151 -50.383 1.00 37.25 61 SER A O 1
ATOM 459 N N . CYS A 1 62 ? -10.940 -31.436 -49.424 1.00 40.19 62 CYS A N 1
ATOM 460 C CA . CYS A 1 62 ? -11.093 -32.878 -49.276 1.00 40.19 62 CYS A CA 1
ATOM 461 C C . CYS A 1 62 ? -11.954 -33.184 -48.037 1.00 40.19 62 CYS A C 1
ATOM 463 O O . CYS A 1 62 ? -11.545 -32.867 -46.930 1.00 40.19 62 CYS A O 1
ATOM 465 N N . GLY A 1 63 ? -13.108 -33.829 -48.252 1.00 55.84 63 GLY A N 1
ATOM 466 C CA . GLY A 1 63 ? -13.852 -34.636 -47.270 1.00 55.84 63 GLY A CA 1
ATOM 467 C C . GLY A 1 63 ? -14.687 -33.894 -46.210 1.00 55.84 63 GLY A C 1
ATOM 468 O O . GLY A 1 63 ? -14.164 -33.116 -45.426 1.00 55.84 63 GLY A O 1
ATOM 469 N N . THR A 1 64 ? -15.988 -34.193 -46.107 1.00 61.16 64 THR A N 1
ATOM 470 C CA . THR A 1 64 ? -16.781 -33.916 -44.891 1.00 61.16 64 THR A CA 1
ATOM 471 C C . THR A 1 64 ? -16.782 -35.156 -44.002 1.00 61.16 64 THR A C 1
ATOM 473 O O . THR A 1 64 ? -17.252 -36.216 -44.430 1.00 61.16 64 THR A O 1
ATOM 476 N N . LEU A 1 65 ? -16.276 -35.025 -42.777 1.00 72.50 65 LEU A N 1
ATOM 477 C CA . LEU A 1 65 ? -16.340 -36.067 -41.754 1.00 72.50 65 LEU A CA 1
ATOM 478 C C . LEU A 1 65 ? -17.757 -36.141 -41.168 1.00 72.50 65 LEU A C 1
ATOM 480 O O . LEU A 1 65 ? -18.376 -35.108 -40.919 1.00 72.50 65 LEU A O 1
ATOM 484 N N . LYS A 1 66 ? -18.286 -37.352 -40.969 1.00 75.31 66 LYS A N 1
ATOM 485 C CA . LYS A 1 66 ? -19.612 -37.578 -40.376 1.00 75.31 66 LYS A CA 1
ATOM 486 C C . LYS A 1 66 ? -19.532 -38.547 -39.208 1.00 75.31 66 LYS A C 1
ATOM 488 O O . LYS A 1 66 ? -18.930 -39.614 -39.329 1.00 75.31 66 LYS A O 1
ATOM 493 N N . TRP A 1 67 ? -20.187 -38.192 -38.106 1.00 80.50 67 TRP A N 1
ATOM 494 C CA . TRP A 1 67 ? -20.328 -39.032 -36.921 1.00 80.50 67 TRP A CA 1
ATOM 495 C C . TRP A 1 67 ? -21.682 -39.736 -36.903 1.00 80.50 67 TRP A C 1
ATOM 497 O O . TRP A 1 67 ? -22.701 -39.180 -37.308 1.00 80.50 67 TRP A O 1
ATOM 507 N N . PHE A 1 68 ? -21.693 -40.959 -36.386 1.00 81.56 68 PHE A N 1
ATOM 508 C CA . PHE A 1 68 ? -22.886 -41.785 -36.252 1.00 81.56 68 PHE A CA 1
ATOM 509 C C . PHE A 1 68 ? -22.966 -42.345 -34.838 1.00 81.56 68 PHE A C 1
ATOM 511 O O . PHE A 1 68 ? -21.964 -42.831 -34.308 1.00 81.56 68 PHE A O 1
ATOM 518 N N . ARG A 1 69 ? -24.167 -42.328 -34.255 1.00 85.62 69 ARG A N 1
ATOM 519 C CA . ARG A 1 69 ? -24.455 -42.906 -32.935 1.00 85.62 69 ARG A CA 1
ATOM 520 C C . ARG A 1 69 ? -25.588 -43.914 -33.024 1.00 85.62 69 ARG A C 1
ATOM 522 O O . ARG A 1 69 ? -26.635 -43.626 -33.597 1.00 85.62 69 ARG A O 1
ATOM 529 N N . ASN A 1 70 ? -25.413 -45.068 -32.388 1.00 82.12 70 ASN A N 1
ATOM 530 C CA . ASN A 1 70 ? -26.475 -46.055 -32.214 1.00 82.12 70 ASN A CA 1
ATOM 531 C C . ASN A 1 70 ? -26.613 -46.469 -30.743 1.00 82.12 70 ASN A C 1
ATOM 533 O O . ASN A 1 70 ? -25.610 -46.726 -30.083 1.00 82.12 70 ASN A O 1
ATOM 537 N N . GLN A 1 71 ? -27.841 -46.566 -30.233 1.00 78.94 71 GLN A N 1
ATOM 538 C CA . GLN A 1 71 ? -28.111 -47.118 -28.906 1.00 78.94 71 GLN A CA 1
ATOM 539 C C . GLN A 1 71 ? -28.281 -48.640 -29.020 1.00 78.94 71 GLN A C 1
ATOM 541 O O . GLN A 1 71 ? -29.183 -49.131 -29.704 1.00 78.94 71 GLN A O 1
ATOM 546 N N . VAL A 1 72 ? -27.425 -49.394 -28.324 1.00 71.06 72 VAL A N 1
ATOM 547 C CA . VAL A 1 72 ? -27.260 -50.857 -28.447 1.00 71.06 72 VAL A CA 1
ATOM 548 C C . VAL A 1 72 ? -28.544 -51.638 -28.104 1.00 71.06 72 VAL A C 1
ATOM 550 O O . VAL A 1 72 ? -28.709 -52.779 -28.530 1.00 71.06 72 VAL A O 1
ATOM 553 N N . SER A 1 73 ? -29.496 -51.032 -27.385 1.00 59.66 73 SER A N 1
ATOM 554 C CA . SER A 1 73 ? -30.789 -51.636 -27.023 1.00 59.66 73 SER A CA 1
ATOM 555 C C . SER A 1 73 ? -31.858 -51.593 -28.127 1.00 59.66 73 SER A C 1
ATOM 557 O O . SER A 1 73 ? -32.897 -52.240 -27.981 1.00 59.66 73 SER A O 1
ATOM 559 N N . SER A 1 74 ? -31.625 -50.902 -29.248 1.00 51.28 74 SER A N 1
ATOM 560 C CA . SER A 1 74 ? -32.536 -50.910 -30.398 1.00 51.28 74 SER A CA 1
ATOM 561 C C . SER A 1 74 ? -32.036 -51.887 -31.471 1.00 51.28 74 SER A C 1
ATOM 563 O O . SER A 1 74 ? -30.989 -51.698 -32.084 1.00 51.28 74 SER A O 1
ATOM 565 N N . LYS A 1 75 ? -32.771 -52.985 -31.698 1.00 46.06 75 LYS A N 1
ATOM 566 C CA . LYS A 1 75 ? -32.495 -53.981 -32.754 1.00 46.06 75 LYS A CA 1
ATOM 567 C C . LYS A 1 75 ? -32.770 -53.427 -34.167 1.00 46.06 75 LYS A C 1
ATOM 569 O O . LYS A 1 75 ? -33.529 -54.031 -34.916 1.00 46.06 75 LYS A O 1
ATOM 574 N N . ASN A 1 76 ? -32.162 -52.306 -34.550 1.00 43.41 76 ASN A N 1
ATOM 575 C CA . ASN A 1 76 ? -32.209 -51.805 -35.922 1.00 43.41 76 ASN A CA 1
ATOM 576 C C . ASN A 1 76 ? -30.796 -51.737 -36.512 1.00 43.41 76 ASN A C 1
ATOM 578 O O . ASN A 1 76 ? -29.962 -50.929 -36.115 1.00 43.41 76 ASN A O 1
ATOM 582 N N . LEU A 1 77 ? -30.553 -52.620 -37.484 1.00 45.00 77 LEU A N 1
ATOM 583 C CA . LEU A 1 77 ? -29.383 -52.678 -38.369 1.00 45.00 77 LEU A CA 1
ATOM 584 C C . LEU A 1 77 ? -29.455 -51.571 -39.442 1.00 45.00 77 LEU A C 1
ATOM 586 O O . LEU A 1 77 ? -29.377 -51.844 -40.636 1.00 45.00 77 LEU A O 1
ATOM 590 N N . LEU A 1 78 ? -29.661 -50.325 -39.024 1.00 50.56 78 LEU A N 1
ATOM 591 C CA . LEU A 1 78 ? -29.546 -49.145 -39.883 1.00 50.56 78 LEU A CA 1
ATOM 592 C C . LEU A 1 78 ? -28.324 -48.336 -39.430 1.00 50.56 78 LEU A C 1
ATOM 594 O O . LEU A 1 78 ? -27.948 -48.433 -38.256 1.00 50.56 78 LEU A O 1
ATOM 598 N N . PRO A 1 79 ? -27.665 -47.575 -40.326 1.00 49.09 79 PRO A N 1
ATOM 599 C CA . PRO A 1 79 ? -26.615 -46.663 -39.896 1.00 49.09 79 PRO A CA 1
ATOM 600 C C . PRO A 1 79 ? -27.254 -45.730 -38.866 1.00 49.09 79 PRO A C 1
ATOM 602 O O . PRO A 1 79 ? -28.339 -45.207 -39.117 1.00 49.09 79 PRO A O 1
ATOM 605 N N . GLY A 1 80 ? -26.659 -45.640 -37.675 1.00 57.62 80 GLY A N 1
ATOM 606 C CA . GLY A 1 80 ? -27.210 -44.866 -36.562 1.00 57.62 80 GLY A CA 1
ATOM 607 C C . GLY A 1 80 ? -27.535 -43.421 -36.954 1.00 57.62 80 GLY A C 1
ATOM 608 O O . GLY A 1 80 ? -27.200 -42.964 -38.045 1.00 57.62 80 GLY A O 1
ATOM 609 N N . GLU A 1 81 ? -28.185 -42.684 -36.062 1.00 67.50 81 GLU A N 1
ATOM 610 C CA . GLU A 1 81 ? -28.492 -41.271 -36.293 1.00 67.50 81 GLU A CA 1
ATOM 611 C C . GLU A 1 81 ? -27.214 -40.511 -36.699 1.00 67.50 81 GLU A C 1
ATOM 613 O O . GLU A 1 81 ? -26.191 -40.600 -36.010 1.00 67.50 81 GLU A O 1
ATOM 618 N N . SER A 1 82 ? -27.260 -39.821 -37.846 1.00 67.44 82 SER A N 1
ATOM 619 C CA . SER A 1 82 ? -26.180 -38.934 -38.287 1.00 67.44 82 SER A CA 1
ATOM 620 C C . SER A 1 82 ? -26.144 -37.746 -37.341 1.00 67.44 82 SER A C 1
ATOM 622 O O . SER A 1 82 ? -27.122 -37.008 -37.252 1.00 67.44 82 SER A O 1
ATOM 624 N N . ILE A 1 83 ? -25.016 -37.546 -36.670 1.00 70.81 83 ILE A N 1
ATOM 625 C CA . ILE A 1 83 ? -24.815 -36.399 -35.790 1.00 70.81 83 ILE A CA 1
ATOM 626 C C . ILE A 1 83 ? -24.014 -35.359 -36.568 1.00 70.81 83 ILE A C 1
ATOM 628 O O . ILE A 1 83 ? -22.938 -35.663 -37.090 1.00 70.81 83 ILE A O 1
ATOM 632 N N . GLU A 1 84 ? -24.546 -34.141 -36.676 1.00 58.72 84 GLU A N 1
ATOM 633 C CA . GLU A 1 84 ? -23.796 -33.022 -37.243 1.00 58.72 84 GLU A CA 1
ATOM 634 C C . GLU A 1 84 ? -22.553 -32.753 -36.385 1.00 58.72 84 GLU A C 1
ATOM 636 O O . GLU A 1 84 ? -22.645 -32.438 -35.201 1.00 58.72 84 GLU A O 1
ATOM 641 N N . GLY A 1 85 ? -21.376 -32.902 -36.989 1.00 54.47 85 GLY A N 1
ATOM 642 C CA . GLY A 1 85 ? -20.097 -32.565 -36.379 1.00 54.47 85 GLY A CA 1
ATOM 643 C C . GLY A 1 85 ? -19.100 -32.231 -37.477 1.00 54.47 85 GLY A C 1
ATOM 644 O O . GLY A 1 85 ? -18.785 -33.080 -38.302 1.00 54.47 85 GLY A O 1
ATOM 645 N N . SER A 1 86 ? -18.626 -30.989 -37.521 1.00 53.94 86 SER A N 1
ATOM 646 C CA . SER A 1 86 ? -17.700 -30.496 -38.547 1.00 53.94 86 SER A CA 1
ATOM 647 C C . SER A 1 86 ? -16.271 -30.372 -38.010 1.00 53.94 86 SER A C 1
ATOM 649 O O . SER A 1 86 ? -15.645 -29.322 -38.139 1.00 53.94 86 SER A O 1
ATOM 651 N N . SER A 1 87 ? -15.765 -31.420 -37.351 1.00 65.25 87 SER A N 1
ATOM 652 C CA . SER A 1 87 ? -14.368 -31.511 -36.904 1.00 65.25 87 SER A CA 1
ATOM 653 C C . SER A 1 87 ? -13.985 -32.952 -36.530 1.00 65.25 87 SER A C 1
ATOM 655 O O . SER A 1 87 ? -14.850 -33.821 -36.416 1.00 65.25 87 SER A O 1
ATOM 657 N N . ASN A 1 88 ? -12.699 -33.195 -36.257 1.00 75.62 88 ASN A N 1
ATOM 658 C CA . ASN A 1 88 ? -12.191 -34.460 -35.699 1.00 75.62 88 ASN A CA 1
ATOM 659 C C . ASN A 1 88 ? -12.681 -34.745 -34.259 1.00 75.62 88 ASN A C 1
ATOM 661 O O . ASN A 1 88 ? -12.280 -35.745 -33.661 1.00 75.62 88 ASN A O 1
ATOM 665 N N . ILE A 1 89 ? -13.518 -33.865 -33.697 1.00 80.12 89 ILE A N 1
ATOM 666 C CA . ILE A 1 89 ? -14.038 -33.904 -32.332 1.00 80.12 89 ILE A CA 1
ATOM 667 C C . ILE A 1 89 ? -15.571 -33.857 -32.366 1.00 80.12 89 ILE A C 1
ATOM 669 O O . ILE A 1 89 ? -16.171 -32.962 -32.966 1.00 80.12 89 ILE A O 1
ATOM 673 N N . LEU A 1 90 ? -16.213 -34.802 -31.681 1.00 84.38 90 LEU A N 1
ATOM 674 C CA . LEU A 1 90 ? -17.644 -34.776 -31.392 1.00 84.38 90 LEU A CA 1
ATOM 675 C C . LEU A 1 90 ? -17.864 -34.399 -29.926 1.00 84.38 90 LEU A C 1
ATOM 677 O O . LEU A 1 90 ? -17.442 -35.137 -29.039 1.00 84.38 90 LEU A O 1
ATOM 681 N N . HIS A 1 91 ? -18.566 -33.295 -29.671 1.00 84.56 91 HIS A N 1
ATOM 682 C CA . HIS A 1 91 ? -19.047 -32.936 -28.335 1.00 84.56 91 HIS A CA 1
ATOM 683 C C . HIS A 1 91 ? -20.434 -33.529 -28.092 1.00 84.56 91 HIS A C 1
ATOM 685 O O . HIS A 1 91 ? -21.329 -33.392 -28.925 1.00 84.56 91 HIS A O 1
ATOM 691 N N . GLN A 1 92 ? -20.623 -34.167 -26.940 1.00 85.88 92 GLN A N 1
ATOM 692 C CA . GLN A 1 92 ? -21.869 -34.827 -26.580 1.00 85.88 92 GLN A CA 1
ATOM 693 C C . GLN A 1 92 ? -22.295 -34.442 -25.159 1.00 85.88 92 GLN A C 1
ATOM 695 O O . GLN A 1 92 ? -21.527 -34.558 -24.202 1.00 85.88 92 GLN A O 1
ATOM 700 N N . GLY A 1 93 ? -23.544 -33.984 -25.045 1.00 83.38 93 GLY A N 1
ATOM 701 C CA . GLY A 1 93 ? -24.189 -33.691 -23.765 1.00 83.38 93 GLY A CA 1
ATOM 702 C C . GLY A 1 93 ? -24.856 -34.909 -23.124 1.00 83.38 93 GLY A C 1
ATOM 703 O O . GLY A 1 93 ? -24.576 -36.052 -23.490 1.00 83.38 93 GLY A O 1
ATOM 704 N N . ILE A 1 94 ? -25.780 -34.655 -22.194 1.00 86.06 94 ILE A N 1
ATOM 705 C CA . ILE A 1 94 ? -26.515 -35.691 -21.452 1.00 86.06 94 ILE A CA 1
ATOM 706 C C . ILE A 1 94 ? -27.328 -36.586 -22.400 1.00 86.06 94 ILE A C 1
ATOM 708 O O . ILE A 1 94 ? -27.978 -36.114 -23.334 1.00 86.06 94 ILE A O 1
ATOM 712 N N . LEU A 1 95 ? -27.314 -37.888 -22.126 1.00 84.50 95 LEU A N 1
ATOM 713 C CA . LEU A 1 95 ? -28.011 -38.924 -22.877 1.00 84.50 95 LEU A CA 1
ATOM 714 C C . LEU A 1 95 ? -28.927 -39.739 -21.954 1.00 84.50 95 LEU A C 1
ATOM 716 O O . LEU A 1 95 ? -28.668 -39.845 -20.756 1.00 84.50 95 LEU A O 1
ATOM 720 N N . PRO A 1 96 ? -29.979 -40.377 -22.495 1.00 83.12 96 PRO A N 1
ATOM 721 C CA . PRO A 1 96 ? -30.718 -41.400 -21.763 1.00 83.12 96 PRO A CA 1
ATOM 722 C C . PRO A 1 96 ? -29.811 -42.558 -21.314 1.00 83.12 96 PRO A C 1
ATOM 724 O O . PRO A 1 96 ? -28.855 -42.905 -22.010 1.00 83.12 96 PRO A O 1
ATOM 727 N N . VAL A 1 97 ? -30.153 -43.217 -20.203 1.00 83.38 97 VAL A N 1
ATOM 728 C CA . VAL A 1 97 ? -29.458 -44.431 -19.736 1.00 83.38 97 VAL A CA 1
ATOM 729 C C . VAL A 1 97 ? -29.422 -45.483 -20.848 1.00 83.38 97 VAL A C 1
ATOM 731 O O . VAL A 1 97 ? -30.446 -45.816 -21.448 1.00 83.38 97 VAL A O 1
ATOM 734 N N . GLY A 1 98 ? -28.244 -46.042 -21.106 1.00 83.06 98 GLY A N 1
ATOM 735 C CA . GLY A 1 98 ? -28.043 -47.067 -22.121 1.00 83.06 98 GLY A CA 1
ATOM 736 C C . GLY A 1 98 ? -26.606 -47.131 -22.615 1.00 83.06 98 GLY A C 1
ATOM 737 O O . GLY A 1 98 ? -25.777 -46.280 -22.307 1.00 83.06 98 GLY A O 1
ATOM 738 N N . ASP A 1 99 ? -26.314 -48.163 -23.397 1.00 85.19 99 ASP A N 1
ATOM 739 C CA . ASP A 1 99 ? -25.020 -48.305 -24.056 1.00 85.19 99 ASP A CA 1
ATOM 740 C C . ASP A 1 99 ? -25.122 -47.758 -25.487 1.00 85.19 99 ASP A C 1
ATOM 742 O O . ASP A 1 99 ? -26.052 -48.095 -26.224 1.00 85.19 99 ASP A O 1
ATOM 746 N N . TYR A 1 100 ? -24.169 -46.914 -25.874 1.00 85.25 100 TYR A N 1
ATOM 747 C CA . TYR A 1 100 ? -24.112 -46.240 -27.168 1.00 85.25 100 TYR A CA 1
ATOM 748 C C . TYR A 1 100 ? -22.840 -46.628 -27.912 1.00 85.25 100 TYR A C 1
ATOM 750 O O . TYR A 1 100 ? -21.757 -46.644 -27.333 1.00 85.25 100 TYR A O 1
ATOM 758 N N . GLU A 1 101 ? -22.954 -46.899 -29.204 1.00 86.94 101 GLU A N 1
ATOM 759 C CA . GLU A 1 101 ? -21.824 -47.076 -30.109 1.00 86.94 101 GLU A CA 1
ATOM 760 C C . GLU A 1 101 ? -21.678 -45.849 -31.001 1.00 86.94 101 GLU A C 1
ATOM 762 O O . GLU A 1 101 ? -22.637 -45.447 -31.661 1.00 86.94 101 GLU A O 1
ATOM 767 N N . TYR A 1 102 ? -20.467 -45.297 -31.046 1.00 84.81 102 TYR A N 1
ATOM 768 C CA . TYR A 1 102 ? -20.101 -44.198 -31.934 1.00 84.81 102 TYR A CA 1
ATOM 769 C C . TYR A 1 102 ? -19.125 -44.675 -33.001 1.00 84.81 102 TYR A C 1
ATOM 771 O O . TYR A 1 102 ? -18.201 -45.436 -32.705 1.00 84.81 102 TYR A O 1
ATOM 779 N N . ARG A 1 103 ? -19.331 -44.224 -34.238 1.00 83.00 103 ARG A N 1
ATOM 780 C CA . ARG A 1 103 ? -18.445 -44.456 -35.388 1.00 83.00 103 ARG A CA 1
ATOM 781 C C . ARG A 1 103 ? -18.335 -43.173 -36.200 1.00 83.00 103 ARG A C 1
ATOM 783 O O . ARG A 1 103 ? -19.248 -42.349 -36.154 1.00 83.00 103 ARG A O 1
ATOM 790 N N . TYR A 1 104 ? -17.274 -43.034 -36.980 1.00 79.81 104 TYR A N 1
ATOM 791 C CA . TYR A 1 104 ? -17.171 -41.976 -37.982 1.00 79.81 104 TYR A CA 1
ATOM 792 C C . TYR A 1 104 ? -16.933 -42.555 -39.379 1.00 79.81 104 TYR A C 1
ATOM 794 O O . TYR A 1 104 ? -16.585 -43.729 -39.538 1.00 79.81 104 TYR A O 1
ATOM 802 N N . GLN A 1 105 ? -17.169 -41.723 -40.388 1.00 75.75 105 GLN A N 1
ATOM 803 C CA . GLN A 1 105 ? -16.921 -42.009 -41.796 1.00 75.75 105 GLN A CA 1
ATOM 804 C C . GLN A 1 105 ? -16.471 -40.719 -42.491 1.00 75.75 105 GLN A C 1
ATOM 806 O O . GLN A 1 105 ? -16.976 -39.637 -42.184 1.00 75.75 105 GLN A O 1
ATOM 811 N N . GLU A 1 106 ? -15.552 -40.826 -43.444 1.00 71.38 106 GLU A N 1
ATOM 812 C CA . GLU A 1 106 ? -15.102 -39.698 -44.262 1.00 71.38 106 GLU A CA 1
ATOM 813 C C . GLU A 1 106 ? -15.769 -39.781 -45.635 1.00 71.38 106 GLU A C 1
ATOM 815 O O . GLU A 1 106 ? -15.665 -40.797 -46.324 1.00 71.38 106 GLU A O 1
ATOM 820 N N . CYS A 1 107 ? -16.493 -38.730 -46.019 1.00 63.56 107 CYS A N 1
ATOM 821 C CA . CYS A 1 107 ? -17.239 -38.671 -47.274 1.00 63.56 107 CYS A CA 1
ATOM 822 C C . CYS A 1 107 ? -16.710 -37.556 -48.173 1.00 63.56 107 CYS A C 1
ATOM 824 O O . CYS A 1 107 ? -16.599 -36.410 -47.743 1.00 63.56 107 CYS A O 1
ATOM 826 N N . HIS A 1 108 ? -16.448 -37.859 -49.442 1.00 60.34 108 HIS A N 1
ATOM 827 C CA . HIS A 1 108 ? -16.049 -36.863 -50.434 1.00 60.34 108 HIS A CA 1
ATOM 828 C C . HIS A 1 108 ? -17.262 -36.114 -51.005 1.00 60.34 108 HIS A C 1
ATOM 830 O O . HIS A 1 108 ? -18.372 -36.645 -51.051 1.00 60.34 108 HIS A O 1
ATOM 836 N N . ALA A 1 109 ? -17.037 -34.898 -51.517 1.00 53.47 109 ALA A N 1
ATOM 837 C CA . ALA A 1 109 ? -18.079 -34.036 -52.091 1.00 53.47 109 ALA A CA 1
ATOM 838 C C . ALA A 1 109 ? -18.868 -34.686 -53.253 1.00 53.47 109 ALA A C 1
ATOM 840 O O . ALA A 1 109 ? -19.993 -34.286 -53.530 1.00 53.47 109 ALA A O 1
ATOM 841 N N . ALA A 1 110 ? -18.307 -35.718 -53.896 1.00 56.72 110 ALA A N 1
ATOM 842 C CA . ALA A 1 110 ? -18.943 -36.498 -54.962 1.00 56.72 110 ALA A CA 1
ATOM 843 C C . ALA A 1 110 ? -19.820 -37.675 -54.464 1.00 56.72 110 ALA A C 1
ATOM 845 O O . ALA A 1 110 ? -20.318 -38.449 -55.278 1.00 56.72 110 ALA A O 1
ATOM 846 N N . GLY A 1 111 ? -20.010 -37.839 -53.146 1.00 54.75 111 GLY A N 1
ATOM 847 C CA . GLY A 1 111 ? -20.922 -38.830 -52.553 1.00 54.75 111 GLY A CA 1
ATOM 848 C C . GLY A 1 111 ? -20.318 -40.206 -52.233 1.00 54.75 111 GLY A C 1
ATOM 849 O O . GLY A 1 111 ? -21.020 -41.055 -51.690 1.00 54.75 111 GLY A O 1
ATOM 850 N N . ALA A 1 112 ? -19.032 -40.436 -52.519 1.00 58.31 112 ALA A N 1
ATOM 851 C CA . ALA A 1 112 ? -18.315 -41.647 -52.111 1.00 58.31 112 ALA A CA 1
ATOM 852 C C . ALA A 1 112 ? -17.757 -41.501 -50.683 1.00 58.31 112 ALA A C 1
ATOM 854 O O . ALA A 1 112 ? -17.116 -40.494 -50.376 1.00 58.31 112 ALA A O 1
ATOM 855 N N . CYS A 1 113 ? -17.979 -42.500 -49.823 1.00 62.03 113 CYS A N 1
ATOM 856 C CA . CYS A 1 113 ? -17.547 -42.496 -48.422 1.00 62.03 113 CYS A CA 1
ATOM 857 C C . CYS A 1 113 ? -16.663 -43.709 -48.081 1.00 62.03 113 CYS A C 1
ATOM 859 O O . CYS A 1 113 ? -16.832 -44.778 -48.669 1.00 62.03 113 CYS A O 1
ATOM 861 N N . SER A 1 114 ? -15.750 -43.552 -47.115 1.00 67.94 114 SER A N 1
ATOM 862 C CA . SER A 1 114 ? -14.894 -44.627 -46.581 1.00 67.94 114 SER A CA 1
ATOM 863 C C . SER A 1 114 ? -15.695 -45.715 -45.843 1.00 67.94 114 SER A C 1
ATOM 865 O O . SER A 1 114 ? -16.900 -45.586 -45.655 1.00 67.94 114 SER A O 1
ATOM 867 N N . ALA A 1 115 ? -15.077 -46.820 -45.413 1.00 68.06 115 ALA A N 1
ATOM 868 C CA . ALA A 1 115 ? -15.744 -47.744 -44.486 1.00 68.06 115 ALA A CA 1
ATOM 869 C C . ALA A 1 115 ? -15.923 -47.088 -43.100 1.00 68.06 115 ALA A C 1
ATOM 871 O O . ALA A 1 115 ? -15.123 -46.242 -42.708 1.00 68.06 115 ALA A O 1
ATOM 872 N N . TYR A 1 116 ? -16.954 -47.484 -42.345 1.00 72.00 116 TYR A N 1
ATOM 873 C CA . TYR A 1 116 ? -17.133 -47.011 -40.966 1.00 72.00 116 TYR A CA 1
ATOM 874 C C . TYR A 1 116 ? -15.946 -47.401 -40.080 1.00 72.00 116 TYR A C 1
ATOM 876 O O . TYR A 1 116 ? -15.462 -48.533 -40.159 1.00 72.00 116 TYR A O 1
ATOM 884 N N . SER A 1 117 ? -15.552 -46.501 -39.177 1.00 77.56 117 SER A N 1
ATOM 885 C CA . SER A 1 117 ? -14.570 -46.799 -38.133 1.00 77.56 117 SER A CA 1
ATOM 886 C C . SER A 1 117 ? -15.022 -47.950 -37.222 1.00 77.56 117 SER A C 1
ATOM 888 O O . SER A 1 117 ? -16.215 -48.272 -37.117 1.00 77.56 117 SER A O 1
ATOM 890 N N . THR A 1 118 ? -14.075 -48.546 -36.491 1.00 77.38 118 THR A N 1
ATOM 891 C CA . THR A 1 118 ? -14.413 -49.450 -35.386 1.00 77.38 118 THR A CA 1
ATOM 892 C C . THR A 1 118 ? -15.262 -48.707 -34.344 1.00 77.38 118 THR A C 1
ATOM 894 O O . THR A 1 118 ? -14.932 -47.567 -34.007 1.00 77.38 118 THR A O 1
ATOM 897 N N . PRO A 1 119 ? -16.363 -49.299 -33.838 1.00 77.44 119 PRO A N 1
ATOM 898 C CA . PRO A 1 119 ? -17.217 -48.637 -32.858 1.00 77.44 119 PRO A CA 1
ATOM 899 C C . PRO A 1 119 ? -16.507 -48.406 -31.534 1.00 77.44 119 PRO A C 1
ATOM 901 O O . PRO A 1 119 ? -15.919 -49.327 -30.967 1.00 77.44 119 PRO A O 1
ATOM 904 N N . VAL A 1 120 ? -16.693 -47.211 -30.977 1.00 83.19 120 VAL A N 1
ATOM 905 C CA . VAL A 1 120 ? -16.343 -46.917 -29.591 1.00 83.19 120 VAL A CA 1
ATOM 906 C C . VAL A 1 120 ? -17.609 -46.917 -28.722 1.00 83.19 120 VAL A C 1
ATOM 908 O O . VAL A 1 120 ? -18.597 -46.252 -29.034 1.00 83.19 120 VAL A O 1
ATOM 911 N N . LYS A 1 121 ? -17.601 -47.693 -27.629 1.00 83.75 121 LYS A N 1
ATOM 912 C CA . LYS A 1 121 ? -18.763 -47.852 -26.731 1.00 83.75 121 LYS A CA 1
ATOM 913 C C . LYS A 1 121 ? -18.763 -46.849 -25.580 1.00 83.75 121 LYS A C 1
ATOM 915 O O . LYS A 1 121 ? -17.829 -46.864 -24.784 1.00 83.75 121 LYS A O 1
ATOM 920 N N . VAL A 1 122 ? -19.798 -46.024 -25.453 1.00 84.12 122 VAL A N 1
ATOM 921 C CA . VAL A 1 122 ? -20.056 -45.163 -24.285 1.00 84.12 122 VAL A CA 1
ATOM 922 C C . VAL A 1 122 ? -21.226 -45.750 -23.504 1.00 84.12 122 VAL A C 1
ATOM 924 O O . VAL A 1 122 ? -22.333 -45.845 -24.027 1.00 84.12 122 VAL A O 1
ATOM 927 N N . SER A 1 123 ? -20.987 -46.147 -22.259 1.00 83.38 123 SER A N 1
ATOM 928 C CA . SER A 1 123 ? -22.023 -46.672 -21.369 1.00 83.38 123 SER A CA 1
ATOM 929 C C . SER A 1 123 ? -22.524 -45.567 -20.450 1.00 83.38 123 SER A C 1
ATOM 931 O O . SER A 1 123 ? -21.785 -45.119 -19.580 1.00 83.38 123 SER A O 1
ATOM 933 N N . VAL A 1 124 ? -23.783 -45.165 -20.620 1.00 86.12 124 VAL A N 1
ATOM 934 C CA . VAL A 1 124 ? -24.469 -44.189 -19.765 1.00 86.12 124 VAL A CA 1
ATOM 935 C C . VAL A 1 124 ? -25.273 -44.962 -18.726 1.00 86.12 124 VAL A C 1
ATOM 937 O O . VAL A 1 124 ? -26.187 -45.716 -19.072 1.00 86.12 124 VAL A O 1
ATOM 940 N N . LYS A 1 125 ? -24.901 -44.837 -17.452 1.00 82.19 125 LYS A N 1
ATOM 941 C CA . LYS A 1 125 ? -25.490 -45.599 -16.342 1.00 82.19 125 LYS A CA 1
ATOM 942 C C . LYS A 1 125 ? -26.253 -44.671 -15.383 1.00 82.19 125 LYS A C 1
ATOM 944 O O . LYS A 1 125 ? -25.919 -43.491 -15.288 1.00 82.19 125 LYS A O 1
ATOM 949 N N . PRO A 1 126 ? -27.269 -45.184 -14.662 1.00 81.69 126 PRO A N 1
ATOM 950 C CA . PRO A 1 126 ? -27.963 -44.398 -13.649 1.00 81.69 126 PRO A CA 1
ATOM 951 C C . PRO A 1 126 ? -27.027 -44.062 -12.480 1.00 81.69 126 PRO A C 1
ATOM 953 O O . PRO A 1 126 ? -26.340 -44.943 -11.968 1.00 81.69 126 PRO A O 1
ATOM 956 N N . LEU A 1 127 ? -27.037 -42.800 -12.043 1.00 84.06 127 LEU A N 1
ATOM 957 C CA . LEU A 1 127 ? -26.270 -42.318 -10.890 1.00 84.06 127 LEU A CA 1
ATOM 958 C C . LEU A 1 127 ? -27.187 -42.108 -9.682 1.00 84.06 127 LEU A C 1
ATOM 960 O O . LEU A 1 127 ? -28.245 -41.484 -9.793 1.00 84.06 127 LEU A O 1
ATOM 964 N N . SER A 1 128 ? -26.767 -42.616 -8.525 1.00 85.12 128 SER A N 1
ATOM 965 C CA . SER A 1 128 ? -27.402 -42.327 -7.236 1.00 85.12 128 SER A CA 1
ATOM 966 C C . SER A 1 128 ? -27.006 -40.942 -6.712 1.00 85.12 128 SER A C 1
ATOM 968 O O . SER A 1 128 ? -26.044 -40.332 -7.175 1.00 85.12 128 SER A O 1
ATOM 970 N N . LEU A 1 129 ? -27.799 -40.418 -5.774 1.00 86.31 129 LEU A N 1
ATOM 971 C CA . LEU A 1 129 ? -27.554 -39.117 -5.150 1.00 86.31 129 LEU A CA 1
ATOM 972 C C . LEU A 1 129 ? -26.286 -39.168 -4.274 1.00 86.31 129 LEU A C 1
ATOM 974 O O . LEU A 1 129 ? -26.051 -40.197 -3.634 1.00 86.31 129 LEU A O 1
ATOM 978 N N . PRO A 1 130 ? -25.509 -38.073 -4.180 1.00 88.31 130 PRO A N 1
ATOM 979 C CA . PRO A 1 130 ? -24.470 -37.940 -3.160 1.00 88.31 130 PRO A CA 1
ATOM 980 C C . PRO A 1 130 ? -25.045 -38.091 -1.744 1.00 88.31 130 PRO A C 1
ATOM 982 O O . PRO A 1 130 ? -26.167 -37.653 -1.475 1.00 88.31 130 PRO A O 1
ATOM 985 N N . ALA A 1 131 ? -24.276 -38.694 -0.836 1.00 84.25 131 ALA A N 1
ATOM 986 C CA . ALA A 1 131 ? -24.675 -38.916 0.553 1.00 84.25 131 ALA A CA 1
ATOM 987 C C . ALA A 1 131 ? -23.892 -38.012 1.517 1.00 84.25 131 ALA A C 1
ATOM 989 O O . ALA A 1 131 ? -22.827 -37.498 1.179 1.00 84.25 131 ALA A O 1
ATOM 990 N N . GLN A 1 132 ? -24.411 -37.845 2.739 1.00 84.12 132 GLN A N 1
ATOM 991 C CA . GLN A 1 132 ? -23.747 -37.113 3.828 1.00 84.12 132 GLN A CA 1
ATOM 992 C C . GLN A 1 132 ? -23.352 -35.667 3.477 1.00 84.12 132 GLN A C 1
ATOM 994 O O . GLN A 1 132 ? -22.280 -35.232 3.881 1.00 84.12 132 GLN A O 1
ATOM 999 N N . LEU A 1 133 ? -24.185 -34.922 2.734 1.00 89.56 133 LEU A N 1
ATOM 1000 C CA . LEU A 1 133 ? -23.962 -33.480 2.600 1.00 89.56 133 LEU A CA 1
ATOM 1001 C C . LEU A 1 133 ? -24.077 -32.845 3.992 1.00 89.56 133 LEU A C 1
ATOM 1003 O O . LEU A 1 133 ? -25.158 -32.832 4.577 1.00 89.56 133 LEU A O 1
ATOM 1007 N N . SER A 1 134 ? -22.962 -32.357 4.515 1.00 89.00 134 SER A N 1
ATOM 1008 C CA . SER A 1 134 ? -22.858 -31.655 5.787 1.00 89.00 134 SER A CA 1
ATOM 1009 C C . SER A 1 134 ? -22.141 -30.328 5.588 1.00 89.00 134 SER A C 1
ATOM 1011 O O . SER A 1 134 ? -21.443 -30.120 4.591 1.00 89.00 134 SER A O 1
ATOM 1013 N N . LEU A 1 135 ? -22.330 -29.428 6.545 1.00 89.12 135 LEU A N 1
ATOM 1014 C CA . LEU A 1 135 ? -21.655 -28.142 6.586 1.00 89.12 135 LEU A CA 1
ATOM 1015 C C . LEU A 1 135 ? -20.983 -27.958 7.943 1.00 89.12 135 LEU A C 1
ATOM 1017 O O . LEU A 1 135 ? -21.571 -28.320 8.959 1.00 89.12 135 LEU A O 1
ATOM 1021 N N . ASP A 1 136 ? -19.791 -27.374 7.923 1.00 77.38 136 ASP A N 1
ATOM 1022 C CA . ASP A 1 136 ? -19.067 -26.860 9.082 1.00 77.38 136 ASP A CA 1
ATOM 1023 C C . ASP A 1 136 ? -18.798 -25.363 8.849 1.00 77.38 136 ASP A C 1
ATOM 1025 O O . ASP A 1 136 ? -18.597 -24.930 7.713 1.00 77.38 136 ASP A O 1
ATOM 1029 N N . THR A 1 137 ? -18.788 -24.550 9.904 1.00 67.06 137 THR A N 1
ATOM 1030 C CA . THR A 1 137 ? -18.503 -23.105 9.819 1.00 67.06 137 THR A CA 1
ATOM 1031 C C . THR A 1 137 ? -17.155 -22.805 10.470 1.00 67.06 137 THR A C 1
ATOM 1033 O O . THR A 1 137 ? -17.116 -22.496 11.662 1.00 67.06 137 THR A O 1
ATOM 1036 N N . PRO A 1 138 ? -16.032 -22.915 9.737 1.00 37.38 138 PRO A N 1
ATOM 1037 C CA . PRO A 1 138 ? -14.713 -22.639 10.303 1.00 37.38 138 PRO A CA 1
ATOM 1038 C C . PRO A 1 138 ? -14.523 -21.155 10.661 1.00 37.38 138 PRO A C 1
ATOM 1040 O O . PRO A 1 138 ? -13.657 -20.833 11.469 1.00 37.38 138 PRO A O 1
ATOM 1043 N N . SER A 1 139 ? -15.332 -20.250 10.095 1.00 49.72 139 SER A N 1
ATOM 1044 C CA . SER A 1 139 ? -15.407 -18.840 10.494 1.00 49.72 139 SER A CA 1
ATOM 1045 C C . SER A 1 139 ? -16.812 -18.258 10.275 1.00 49.72 139 SER A C 1
ATOM 1047 O O . SER A 1 139 ? -17.678 -18.893 9.676 1.00 49.72 139 SER A O 1
ATOM 1049 N N . PHE A 1 140 ? -17.037 -17.010 10.702 1.00 55.47 140 PHE A N 1
ATOM 1050 C CA . PHE A 1 140 ? -18.282 -16.265 10.441 1.00 55.47 140 PHE A CA 1
ATOM 1051 C C . PHE A 1 140 ? -18.431 -15.752 8.997 1.00 55.47 140 PHE A C 1
ATOM 1053 O O . PHE A 1 140 ? -19.444 -15.143 8.659 1.00 55.47 140 PHE A O 1
ATOM 1060 N N . SER A 1 141 ? -17.427 -15.962 8.150 1.00 59.78 141 SER A N 1
ATOM 1061 C CA . SER A 1 141 ? -17.420 -15.526 6.750 1.00 59.78 141 SER A CA 1
ATOM 1062 C C . SER A 1 141 ? -17.145 -16.671 5.780 1.00 59.78 141 SER A C 1
ATOM 1064 O O . SER A 1 141 ? -16.860 -16.441 4.602 1.00 59.78 141 SER A O 1
ATOM 1066 N N . SER A 1 142 ? -17.179 -17.915 6.263 1.00 67.38 142 SER A N 1
ATOM 1067 C CA . SER A 1 142 ? -16.952 -19.078 5.420 1.00 67.38 142 SER A CA 1
ATOM 1068 C C . SER A 1 142 ? -17.702 -20.316 5.895 1.00 67.38 142 SER A C 1
ATOM 1070 O O . SER A 1 142 ? -17.964 -20.511 7.081 1.00 67.38 142 SER A O 1
ATOM 1072 N N . VAL A 1 143 ? -18.014 -21.182 4.936 1.00 79.19 143 VAL A N 1
ATOM 1073 C CA . VAL A 1 143 ? -18.607 -22.496 5.163 1.00 79.19 143 VAL A CA 1
ATOM 1074 C C . VAL A 1 143 ? -17.793 -23.561 4.454 1.00 79.19 143 VAL A C 1
ATOM 1076 O O . VAL A 1 143 ? -17.460 -23.433 3.275 1.00 79.19 143 VAL A O 1
ATOM 1079 N N . GLU A 1 144 ? -17.482 -24.632 5.168 1.00 86.88 144 GLU A N 1
ATOM 1080 C CA . GLU A 1 144 ? -16.926 -25.847 4.599 1.00 86.88 144 GLU A CA 1
ATOM 1081 C C . GLU A 1 144 ? -18.066 -26.837 4.342 1.00 86.88 144 GLU A C 1
ATOM 1083 O O . GLU A 1 144 ? -18.794 -27.214 5.256 1.00 86.88 144 GLU A O 1
ATOM 1088 N N . LEU A 1 145 ? -18.238 -27.264 3.092 1.00 90.06 145 LEU A N 1
ATOM 1089 C CA . LEU A 1 145 ? -19.194 -28.298 2.701 1.00 90.06 145 LEU A CA 1
ATOM 1090 C C . LEU A 1 145 ? -18.460 -29.618 2.494 1.00 90.06 145 LEU A C 1
ATOM 1092 O O . LEU A 1 145 ? -17.446 -29.653 1.795 1.00 90.06 145 LEU A O 1
ATOM 1096 N N . LYS A 1 146 ? -19.004 -30.707 3.041 1.00 92.44 146 LYS A N 1
ATOM 1097 C CA . LYS A 1 146 ? -18.477 -32.075 2.903 1.00 92.44 146 LYS A CA 1
ATOM 1098 C C . LYS A 1 146 ? -19.582 -33.005 2.418 1.00 92.44 146 LYS A C 1
ATOM 1100 O O . LYS A 1 146 ? -20.724 -32.866 2.838 1.00 92.44 146 LYS A O 1
ATOM 1105 N N . TRP A 1 147 ? -19.266 -33.930 1.517 1.00 92.94 147 TRP A N 1
ATOM 1106 C CA . TRP A 1 147 ? -20.179 -34.986 1.066 1.00 92.94 147 TRP A CA 1
ATOM 1107 C C . TRP A 1 147 ? -19.406 -36.242 0.667 1.00 92.94 147 TRP A C 1
ATOM 1109 O O . TRP A 1 147 ? -18.178 -36.264 0.635 1.00 92.94 147 TRP A O 1
ATOM 1119 N N . THR A 1 148 ? -20.130 -37.307 0.339 1.00 89.25 148 THR A N 1
ATOM 1120 C CA . THR A 1 148 ? -19.566 -38.544 -0.206 1.00 89.25 148 THR A CA 1
ATOM 1121 C C . THR A 1 148 ? -20.195 -38.862 -1.555 1.00 89.25 148 THR A C 1
ATOM 1123 O O . THR A 1 148 ? -21.409 -38.739 -1.751 1.00 89.25 148 THR A O 1
ATOM 1126 N N . LEU A 1 149 ? -19.350 -39.245 -2.514 1.00 83.38 149 LEU A N 1
ATOM 1127 C CA . LEU A 1 149 ? -19.808 -39.760 -3.800 1.00 83.38 149 LEU A CA 1
ATOM 1128 C C . LEU A 1 149 ? -20.273 -41.214 -3.635 1.00 83.38 149 LEU A C 1
ATOM 1130 O O . LEU A 1 149 ? -19.690 -41.961 -2.845 1.00 83.38 149 LEU A O 1
ATOM 1134 N N . PRO A 1 150 ? -21.322 -41.632 -4.355 1.00 74.62 150 PRO A N 1
ATOM 1135 C CA . PRO A 1 150 ? -21.836 -42.985 -4.237 1.00 74.62 150 PRO A CA 1
ATOM 1136 C C . PRO A 1 150 ? -20.830 -44.029 -4.745 1.00 74.62 150 PRO A C 1
ATOM 1138 O O . PRO A 1 150 ? -20.205 -43.859 -5.792 1.00 74.62 150 PRO A O 1
ATOM 1141 N N . SER A 1 151 ? -20.737 -45.161 -4.042 1.00 67.06 151 SER A N 1
ATOM 1142 C CA . SER A 1 151 ? -19.926 -46.331 -4.410 1.00 67.06 151 SER A CA 1
ATOM 1143 C C . SER A 1 151 ? -20.575 -47.156 -5.525 1.00 67.06 151 SER A C 1
ATOM 1145 O O . SER A 1 151 ? -20.806 -48.359 -5.421 1.00 67.06 151 SER A O 1
ATOM 1147 N N . ASN A 1 152 ? -20.894 -46.501 -6.627 1.00 59.75 152 ASN A N 1
ATOM 1148 C CA . ASN A 1 152 ? -21.316 -47.177 -7.836 1.00 59.75 152 ASN A CA 1
ATOM 1149 C C . ASN A 1 152 ? -19.996 -47.638 -8.512 1.00 59.75 152 ASN A C 1
ATOM 1151 O O . ASN A 1 152 ? -19.216 -46.792 -8.915 1.00 59.75 152 ASN A O 1
ATOM 1155 N N . GLY A 1 153 ? -19.642 -48.929 -8.522 1.00 57.75 153 GLY A N 1
ATOM 1156 C CA . GLY A 1 153 ? -18.292 -49.403 -8.931 1.00 57.75 153 GLY A CA 1
ATOM 1157 C C . GLY A 1 153 ? -17.757 -48.875 -10.284 1.00 57.75 153 GLY A C 1
ATOM 1158 O O . GLY A 1 153 ? -18.542 -48.471 -11.124 1.00 57.75 153 GLY A O 1
ATOM 1159 N N . ASP A 1 154 ? -16.431 -48.881 -10.497 1.00 53.88 154 ASP A N 1
ATOM 1160 C CA . ASP A 1 154 ? -15.673 -48.480 -11.714 1.00 53.88 154 ASP A CA 1
ATOM 1161 C C . ASP A 1 154 ? -16.073 -47.177 -12.461 1.00 53.88 154 ASP A C 1
ATOM 1163 O O . ASP A 1 154 ? -15.496 -46.868 -13.506 1.00 53.88 154 ASP A O 1
ATOM 1167 N N . PHE A 1 155 ? -17.001 -46.356 -11.957 1.00 63.72 155 PHE A N 1
ATOM 1168 C CA . PHE A 1 155 ? -17.393 -45.096 -12.598 1.00 63.72 155 PHE A CA 1
ATOM 1169 C C . PHE A 1 155 ? -16.336 -44.022 -12.348 1.00 63.72 155 PHE A C 1
ATOM 1171 O O . PHE A 1 155 ? -16.413 -43.258 -11.390 1.00 63.72 155 PHE A O 1
ATOM 1178 N N . SER A 1 156 ? -15.334 -43.976 -13.220 1.00 63.19 156 SER A N 1
ATOM 1179 C CA . SER A 1 156 ? -14.327 -42.923 -13.274 1.00 63.19 156 SER A CA 1
ATOM 1180 C C . SER A 1 156 ? -14.244 -42.366 -14.700 1.00 63.19 156 SER A C 1
ATOM 1182 O O . SER A 1 156 ? -14.177 -43.153 -15.651 1.00 63.19 156 SER A O 1
ATOM 1184 N N . PRO A 1 157 ? -14.267 -41.033 -14.879 1.00 71.06 157 PRO A N 1
ATOM 1185 C CA . PRO A 1 157 ? -14.294 -39.998 -13.849 1.00 71.06 157 PRO A CA 1
ATOM 1186 C C . PRO A 1 157 ? -15.709 -39.645 -13.357 1.00 71.06 157 PRO A C 1
ATOM 1188 O O . PRO A 1 157 ? -16.711 -39.846 -14.051 1.00 71.06 157 PRO A O 1
ATOM 1191 N N . GLN A 1 158 ? -15.757 -39.096 -12.143 1.00 81.50 158 GLN A N 1
ATOM 1192 C CA . GLN A 1 158 ? -16.930 -38.474 -11.532 1.00 81.50 158 GLN A CA 1
ATOM 1193 C C . GLN A 1 158 ? -16.570 -37.073 -11.043 1.00 81.50 158 GLN A C 1
ATOM 1195 O O . GLN A 1 158 ? -15.474 -36.845 -10.527 1.00 81.50 158 GLN A O 1
ATOM 1200 N N . ASP A 1 159 ? -17.518 -36.159 -11.160 1.00 86.12 159 ASP A N 1
ATOM 1201 C CA . ASP A 1 159 ? -17.454 -34.809 -10.619 1.00 86.12 159 ASP A CA 1
ATOM 1202 C C . ASP A 1 159 ? -18.724 -34.474 -9.828 1.00 86.12 159 ASP A C 1
ATOM 1204 O O . ASP A 1 159 ? -19.811 -35.026 -10.019 1.00 86.12 159 ASP A O 1
ATOM 1208 N N . SER A 1 160 ? -18.547 -33.573 -8.877 1.00 89.88 160 SER A N 1
ATOM 1209 C CA . SER A 1 160 ? -19.564 -32.988 -8.026 1.00 89.88 160 SER A CA 1
ATOM 1210 C C . SER A 1 160 ? -19.947 -31.626 -8.589 1.00 89.88 160 SER A C 1
ATOM 1212 O O . SER A 1 160 ? -19.072 -30.818 -8.899 1.00 89.88 160 SER A O 1
ATOM 1214 N N . VAL A 1 161 ? -21.245 -31.347 -8.665 1.00 91.56 161 VAL A N 1
ATOM 1215 C CA . VAL A 1 161 ? -21.780 -30.017 -8.977 1.00 91.56 161 VAL A CA 1
ATOM 1216 C C . VAL A 1 161 ? -22.516 -29.506 -7.749 1.00 91.56 161 VAL A C 1
ATOM 1218 O O . VAL A 1 161 ? -23.517 -30.104 -7.344 1.00 91.56 161 VAL A O 1
ATOM 1221 N N . VAL A 1 162 ? -22.025 -28.415 -7.164 1.00 92.94 162 VAL A N 1
ATOM 1222 C CA . VAL A 1 162 ? -22.625 -27.769 -5.991 1.00 92.94 162 VAL A CA 1
ATOM 1223 C C . VAL A 1 162 ? -23.313 -26.483 -6.415 1.00 92.94 162 VAL A C 1
ATOM 1225 O O . VAL A 1 162 ? -22.733 -25.649 -7.116 1.00 92.94 162 VAL A O 1
ATOM 1228 N N . GLU A 1 163 ? -24.546 -26.319 -5.952 1.00 93.75 163 GLU A N 1
ATOM 1229 C CA . GLU A 1 163 ? -25.321 -25.098 -6.105 1.00 93.75 163 GLU A CA 1
ATOM 1230 C C . GLU A 1 163 ? -25.674 -24.485 -4.755 1.00 93.75 163 GLU A C 1
ATOM 1232 O O . GLU A 1 163 ? -25.838 -25.191 -3.759 1.00 93.75 163 GLU A O 1
ATOM 1237 N N . GLN A 1 164 ? -25.831 -23.167 -4.764 1.00 93.88 164 GLN A N 1
ATOM 1238 C CA . GLN A 1 164 ? -26.189 -22.334 -3.629 1.00 93.88 164 GLN A CA 1
ATOM 1239 C C . GLN A 1 164 ? -27.455 -21.535 -3.960 1.00 93.88 164 GLN A C 1
ATOM 1241 O O . GLN A 1 164 ? -27.621 -21.054 -5.079 1.00 93.88 164 GLN A O 1
ATOM 1246 N N . SER A 1 165 ? -28.346 -21.371 -2.988 1.00 89.19 165 SER A N 1
ATOM 1247 C CA . SER A 1 165 ? -29.443 -20.403 -3.018 1.00 89.19 165 SER A CA 1
ATOM 1248 C C . SER A 1 165 ? -29.279 -19.453 -1.838 1.00 89.19 165 SER A C 1
ATOM 1250 O O . SER A 1 165 ? -29.185 -19.897 -0.698 1.00 89.19 165 SER A O 1
ATOM 1252 N N . LEU A 1 166 ? -29.225 -18.148 -2.110 1.00 82.25 166 LEU A N 1
ATOM 1253 C CA . LEU A 1 166 ? -29.150 -17.102 -1.089 1.00 82.25 166 LEU A CA 1
ATOM 1254 C C . LEU A 1 166 ? -30.545 -16.519 -0.840 1.00 82.25 166 LEU A C 1
ATOM 1256 O O . LEU A 1 166 ? -31.205 -16.064 -1.772 1.00 82.25 166 LEU A O 1
ATOM 1260 N N . ASN A 1 167 ? -30.976 -16.507 0.421 1.00 77.38 167 ASN A N 1
ATOM 1261 C CA . ASN A 1 167 ? -32.247 -15.971 0.914 1.00 77.38 167 ASN A CA 1
ATOM 1262 C C . ASN A 1 167 ? -33.480 -16.509 0.164 1.00 77.38 167 ASN A C 1
ATOM 1264 O O . ASN A 1 167 ? -34.447 -15.785 -0.061 1.00 77.38 167 ASN A O 1
ATOM 1268 N N . GLY A 1 168 ? -33.443 -17.782 -0.245 1.00 82.19 168 GLY A N 1
ATOM 1269 C CA . GLY A 1 168 ? -34.508 -18.403 -1.041 1.00 82.19 168 GLY A CA 1
ATOM 1270 C C . GLY A 1 168 ? -34.556 -17.937 -2.503 1.00 82.19 168 GLY A C 1
ATOM 1271 O O . GLY A 1 168 ? -35.562 -18.144 -3.179 1.00 82.19 168 GLY A O 1
ATOM 1272 N N . GLY A 1 169 ? -33.491 -17.295 -2.993 1.00 79.69 169 GLY A N 1
ATOM 1273 C CA . GLY A 1 169 ? -33.325 -16.894 -4.385 1.00 79.69 169 GLY A CA 1
ATOM 1274 C C . GLY A 1 169 ? -33.092 -18.068 -5.344 1.00 79.69 169 GLY A C 1
ATOM 1275 O O . GLY A 1 169 ? -33.148 -19.245 -4.979 1.00 79.69 169 GLY A O 1
ATOM 1276 N N . SER A 1 170 ? -32.811 -17.747 -6.609 1.00 86.06 170 SER A N 1
ATOM 1277 C CA . SER A 1 170 ? -32.507 -18.767 -7.623 1.00 86.06 170 SER A CA 1
ATOM 1278 C C . SER A 1 170 ? -31.212 -19.514 -7.295 1.00 86.06 170 SER A C 1
ATOM 1280 O O . SER A 1 170 ? -30.264 -18.924 -6.784 1.00 86.06 170 SER A O 1
ATOM 1282 N N . TRP A 1 171 ? -31.174 -20.807 -7.617 1.00 87.44 171 TRP A N 1
ATOM 1283 C CA . TRP A 1 171 ? -29.982 -21.635 -7.446 1.00 87.44 171 TRP A CA 1
ATOM 1284 C C . TRP A 1 171 ? -28.882 -21.225 -8.433 1.00 87.44 171 TRP A C 1
ATOM 1286 O O . TRP A 1 171 ? -29.125 -21.172 -9.640 1.00 87.44 171 TRP A O 1
ATOM 1296 N N . SER A 1 172 ? -27.677 -20.971 -7.928 1.00 85.81 172 SER A N 1
ATOM 1297 C CA . SER A 1 172 ? -26.472 -20.663 -8.703 1.00 85.81 172 SER A CA 1
ATOM 1298 C C . SER A 1 172 ? -25.400 -21.731 -8.480 1.00 85.81 172 SER A C 1
ATOM 1300 O O . SER A 1 172 ? -25.266 -22.266 -7.381 1.00 85.81 172 SER A O 1
ATOM 1302 N N . LYS A 1 173 ? -24.624 -22.072 -9.517 1.00 88.81 173 LYS A N 1
ATOM 1303 C CA . LYS A 1 173 ? -23.499 -23.014 -9.382 1.00 88.81 173 LYS A CA 1
ATOM 1304 C C . LYS A 1 173 ? -22.332 -22.327 -8.681 1.00 88.81 173 LYS A C 1
ATOM 1306 O O . LYS A 1 173 ? -21.906 -21.262 -9.115 1.00 88.81 173 LYS A O 1
ATOM 1311 N N . VAL A 1 174 ? -21.800 -22.971 -7.646 1.00 84.56 174 VAL A N 1
ATOM 1312 C CA . VAL A 1 174 ? -20.650 -22.480 -6.864 1.00 84.56 174 VAL A CA 1
ATOM 1313 C C . VAL A 1 174 ? -19.430 -23.394 -6.965 1.00 84.56 174 VAL A C 1
ATOM 1315 O O . VAL A 1 174 ? -18.318 -22.957 -6.687 1.00 84.56 174 VAL A O 1
ATOM 1318 N N . TYR A 1 175 ? -19.606 -24.647 -7.399 1.00 88.81 175 TYR A N 1
ATOM 1319 C CA . TYR A 1 175 ? -18.496 -25.569 -7.642 1.00 88.81 175 TYR A CA 1
ATOM 1320 C C . TYR A 1 175 ? -18.843 -26.634 -8.689 1.00 88.81 175 TYR A C 1
ATOM 1322 O O . TYR A 1 175 ? -19.957 -27.158 -8.699 1.00 88.81 175 TYR A O 1
ATOM 1330 N N . VAL A 1 176 ? -17.862 -26.979 -9.528 1.00 87.00 176 VAL A N 1
ATOM 1331 C CA . VAL A 1 176 ? -17.861 -28.144 -10.425 1.00 87.00 176 VAL A CA 1
ATOM 1332 C C . VAL A 1 176 ? -16.472 -28.777 -10.350 1.00 87.00 176 VAL A C 1
ATOM 1334 O O . VAL A 1 176 ? -15.480 -28.071 -10.507 1.00 87.00 176 VAL A O 1
ATOM 1337 N N . GLY A 1 177 ? -16.367 -30.080 -10.095 1.00 84.44 177 GLY A N 1
ATOM 1338 C CA . GLY A 1 177 ? -15.079 -30.785 -10.119 1.00 84.44 177 GLY A CA 1
ATOM 1339 C C . GLY A 1 177 ? -15.053 -32.055 -9.273 1.00 84.44 177 GLY A C 1
ATOM 1340 O O . GLY A 1 177 ? -16.062 -32.463 -8.717 1.00 84.44 177 GLY A O 1
ATOM 1341 N N . ASN A 1 178 ? -13.896 -32.703 -9.161 1.00 83.69 178 ASN A N 1
ATOM 1342 C CA . ASN A 1 178 ? -13.761 -34.025 -8.532 1.00 83.69 178 ASN A CA 1
ATOM 1343 C C . ASN A 1 178 ? -13.641 -34.017 -6.993 1.00 83.69 178 ASN A C 1
ATOM 1345 O O . ASN A 1 178 ? -13.460 -35.079 -6.397 1.00 83.69 178 ASN A O 1
ATOM 1349 N N . LYS A 1 179 ? -13.714 -32.853 -6.332 1.00 85.94 179 LYS A N 1
ATOM 1350 C CA . LYS A 1 179 ? -13.644 -32.783 -4.866 1.00 85.94 179 LYS A CA 1
ATOM 1351 C C . LYS A 1 179 ? -14.945 -33.262 -4.230 1.00 85.94 179 LYS A C 1
ATOM 1353 O O . LYS A 1 179 ? -16.025 -33.183 -4.822 1.00 85.94 179 LYS A O 1
ATOM 1358 N N . THR A 1 180 ? -14.813 -33.710 -2.986 1.00 88.44 180 THR A N 1
ATOM 1359 C CA . THR A 1 180 ? -15.923 -34.053 -2.086 1.00 88.44 180 THR A CA 1
ATOM 1360 C C . THR A 1 180 ? -15.955 -33.177 -0.829 1.00 88.44 180 THR A C 1
ATOM 1362 O O . THR A 1 180 ? -16.758 -33.404 0.074 1.00 88.44 180 THR A O 1
ATOM 1365 N N . ASN A 1 181 ? -15.076 -32.173 -0.774 1.00 88.75 181 ASN A N 1
ATOM 1366 C CA . ASN A 1 181 ? -15.049 -31.110 0.217 1.00 88.75 181 ASN A CA 1
ATOM 1367 C C . ASN A 1 181 ? -14.671 -29.770 -0.437 1.00 88.75 181 ASN A C 1
ATOM 1369 O O . ASN A 1 181 ? -13.771 -29.711 -1.281 1.00 88.75 181 ASN A O 1
ATOM 1373 N N . ILE A 1 182 ? -15.355 -28.687 -0.069 1.00 76.69 182 ILE A N 1
ATOM 1374 C CA . ILE A 1 182 ? -15.056 -27.331 -0.556 1.00 76.69 182 ILE A CA 1
ATOM 1375 C C . ILE A 1 182 ? -15.269 -26.298 0.548 1.00 76.69 182 ILE A C 1
ATOM 1377 O O . ILE A 1 182 ? -16.192 -26.429 1.343 1.00 76.69 182 ILE A O 1
ATOM 1381 N N . LEU A 1 183 ? -14.440 -25.255 0.557 1.00 77.94 183 LEU A N 1
ATOM 1382 C CA . LEU A 1 183 ? -14.602 -24.077 1.408 1.00 77.94 183 LEU A CA 1
ATOM 1383 C C . LEU A 1 183 ? -15.146 -22.928 0.553 1.00 77.94 183 LEU A C 1
ATOM 1385 O O . LEU A 1 183 ? -14.588 -22.633 -0.505 1.00 77.94 183 LEU A O 1
ATOM 1389 N N . LEU A 1 184 ? -16.228 -22.298 0.997 1.00 66.56 184 LEU A N 1
ATOM 1390 C CA . LEU A 1 184 ? -16.895 -21.195 0.311 1.00 66.56 184 LEU A CA 1
ATOM 1391 C C . LEU A 1 184 ? -16.951 -19.975 1.228 1.00 66.56 184 LEU A C 1
ATOM 1393 O O . LEU A 1 184 ? -17.280 -20.106 2.404 1.00 66.56 184 LEU A O 1
ATOM 1397 N N . ALA A 1 185 ? -16.668 -18.790 0.688 1.00 65.50 185 ALA A N 1
ATOM 1398 C CA . ALA A 1 185 ? -16.900 -17.539 1.401 1.00 65.50 185 ALA A CA 1
ATOM 1399 C C . ALA A 1 185 ? -18.409 -17.253 1.487 1.00 65.50 185 ALA A C 1
ATOM 1401 O O . ALA A 1 185 ? -19.132 -17.381 0.495 1.00 65.50 185 ALA A O 1
ATOM 1402 N N . THR A 1 186 ? -18.877 -16.847 2.662 1.00 63.25 186 THR A N 1
ATOM 1403 C CA . THR A 1 186 ? -20.279 -16.533 2.955 1.00 63.25 186 THR A CA 1
ATOM 1404 C C . THR A 1 186 ? -20.383 -15.141 3.568 1.00 63.25 186 THR A C 1
ATOM 1406 O O . THR A 1 186 ? -19.663 -14.796 4.497 1.00 63.25 186 THR A O 1
ATOM 1409 N N . SER A 1 187 ? -21.280 -14.309 3.041 1.00 62.50 187 SER A N 1
ATOM 1410 C CA . SER A 1 187 ? -21.689 -13.043 3.669 1.00 62.50 187 SER A CA 1
ATOM 1411 C C . SER A 1 187 ? -22.975 -13.238 4.481 1.00 62.50 187 SER A C 1
ATOM 1413 O O . SER A 1 187 ? -23.517 -14.338 4.499 1.00 62.50 187 SER A O 1
ATOM 1415 N N . GLN A 1 188 ? -23.505 -12.203 5.137 1.00 68.25 188 GLN A N 1
ATOM 1416 C CA . GLN A 1 188 ? -24.773 -12.299 5.874 1.00 68.25 188 GLN A CA 1
ATOM 1417 C C . GLN A 1 188 ? -25.923 -12.812 4.987 1.00 68.25 188 GLN A C 1
ATOM 1419 O O . GLN A 1 188 ? -26.165 -12.294 3.895 1.00 68.25 188 GLN A O 1
ATOM 1424 N N . GLY A 1 189 ? -26.669 -13.800 5.482 1.00 73.00 189 GLY A N 1
ATOM 1425 C CA . GLY A 1 189 ? -27.830 -14.345 4.782 1.00 73.00 189 GLY A CA 1
ATOM 1426 C C . GLY A 1 189 ? -28.096 -15.815 5.083 1.00 73.00 189 GLY A C 1
ATOM 1427 O O . GLY A 1 189 ? -27.304 -16.501 5.727 1.00 73.00 189 GLY A O 1
ATOM 1428 N N . LYS A 1 190 ? -29.241 -16.304 4.609 1.00 84.81 190 LYS A N 1
ATOM 1429 C CA . LYS A 1 190 ? -29.606 -17.720 4.653 1.00 84.81 190 LYS A CA 1
ATOM 1430 C C . LYS A 1 190 ? -29.182 -18.387 3.349 1.00 84.81 190 LYS A C 1
ATOM 1432 O O . LYS A 1 190 ? -29.691 -18.032 2.292 1.00 84.81 190 LYS A O 1
ATOM 1437 N N . TYR A 1 191 ? -28.292 -19.361 3.428 1.00 86.88 191 TYR A N 1
ATOM 1438 C CA . TYR A 1 191 ? -27.811 -20.136 2.295 1.00 86.88 191 TYR A CA 1
ATOM 1439 C C . TYR A 1 191 ? -28.365 -21.546 2.349 1.00 86.88 191 TYR A C 1
ATOM 1441 O O . TYR A 1 191 ? -28.200 -22.229 3.355 1.00 86.88 191 TYR A O 1
ATOM 1449 N N . ASP A 1 192 ? -28.947 -22.000 1.250 1.00 91.56 192 ASP A N 1
ATOM 1450 C CA . ASP A 1 192 ? -29.230 -23.411 1.030 1.00 91.56 192 ASP A CA 1
ATOM 1451 C C . ASP A 1 192 ? -28.211 -23.958 0.023 1.00 91.56 192 ASP A C 1
ATOM 1453 O O . ASP A 1 192 ? -27.987 -23.349 -1.023 1.00 91.56 192 ASP A O 1
ATOM 1457 N N . TYR A 1 193 ? -27.585 -25.095 0.325 1.00 93.25 193 TYR A N 1
ATOM 1458 C CA . TYR A 1 193 ? -26.607 -25.754 -0.547 1.00 93.25 193 TYR A CA 1
ATOM 1459 C C . TYR A 1 193 ? -27.088 -27.128 -0.958 1.00 93.25 193 TYR A C 1
ATOM 1461 O O . TYR A 1 193 ? -27.536 -27.896 -0.114 1.00 93.25 193 TYR A O 1
ATOM 1469 N N . ARG A 1 194 ? -26.934 -27.476 -2.235 1.00 94.38 194 ARG A N 1
ATOM 1470 C CA . ARG A 1 194 ? -27.254 -28.811 -2.754 1.00 94.38 194 ARG A CA 1
ATOM 1471 C C . ARG A 1 194 ? -26.165 -29.305 -3.688 1.00 94.38 194 ARG A C 1
ATOM 1473 O O . ARG A 1 194 ? -25.565 -28.522 -4.417 1.00 94.38 194 ARG A O 1
ATOM 1480 N N . VAL A 1 195 ? -25.949 -30.615 -3.706 1.00 94.00 195 VAL A N 1
ATOM 1481 C CA . VAL A 1 195 ? -24.923 -31.254 -4.538 1.00 94.00 195 VAL A CA 1
ATOM 1482 C C . VAL A 1 195 ? -25.528 -32.364 -5.392 1.00 94.00 195 VAL A C 1
ATOM 1484 O O . VAL A 1 195 ? -26.430 -33.073 -4.949 1.00 94.00 195 VAL A O 1
ATOM 1487 N N . LYS A 1 196 ? -25.037 -32.526 -6.619 1.00 91.94 196 LYS A N 1
ATOM 1488 C CA . LYS A 1 196 ? -25.293 -33.696 -7.474 1.00 91.94 196 LYS A CA 1
ATOM 1489 C C . LYS A 1 196 ? -23.972 -34.263 -7.985 1.00 91.94 196 LYS A C 1
ATOM 1491 O O . LYS A 1 196 ? -22.974 -33.548 -8.024 1.00 91.94 196 LYS A O 1
ATOM 1496 N N . THR A 1 197 ? -23.978 -35.525 -8.396 1.00 90.75 197 THR A N 1
ATOM 1497 C CA . THR A 1 197 ? -22.829 -36.164 -9.049 1.00 90.75 197 THR A CA 1
ATOM 1498 C C . THR A 1 197 ? -23.086 -36.323 -10.543 1.00 90.75 197 THR A C 1
ATOM 1500 O O . THR A 1 197 ? -24.227 -36.552 -10.956 1.00 90.75 197 THR A O 1
ATOM 1503 N N . CYS A 1 198 ? -22.042 -36.194 -11.354 1.00 88.94 198 CYS A N 1
ATOM 1504 C CA . CYS A 1 198 ? -22.085 -36.410 -12.790 1.00 88.94 198 CYS A CA 1
ATOM 1505 C C . CYS A 1 198 ? -20.971 -37.366 -13.244 1.00 88.94 198 CYS A C 1
ATOM 1507 O O . CYS A 1 198 ? -19.940 -37.523 -12.594 1.00 88.94 198 CYS A O 1
ATOM 1509 N N . SER A 1 199 ? -21.225 -38.054 -14.355 1.00 87.00 199 SER A N 1
ATOM 1510 C CA . SER A 1 199 ? -20.276 -38.917 -15.064 1.00 87.00 199 SER A CA 1
ATOM 1511 C C . SER A 1 199 ? -20.693 -39.020 -16.537 1.00 87.00 199 SER A C 1
ATOM 1513 O O . SER A 1 199 ? -21.666 -38.394 -16.950 1.00 87.00 199 SER A O 1
ATOM 1515 N N . PHE A 1 200 ? -19.973 -39.781 -17.364 1.00 85.88 200 PHE A N 1
ATOM 1516 C CA . PHE A 1 200 ? -20.173 -39.844 -18.819 1.00 85.88 200 PHE A CA 1
ATOM 1517 C C . PHE A 1 200 ? -21.650 -39.927 -19.249 1.00 85.88 200 PHE A C 1
ATOM 1519 O O . PHE A 1 200 ? -22.308 -40.960 -19.118 1.00 85.88 200 PHE A O 1
ATOM 1526 N N . GLY A 1 201 ? -22.151 -38.830 -19.820 1.00 83.81 201 GLY A N 1
ATOM 1527 C CA . GLY A 1 201 ? -23.486 -38.722 -20.395 1.00 83.81 201 GLY A CA 1
ATOM 1528 C C . GLY A 1 201 ? -24.627 -38.578 -19.388 1.00 83.81 201 GLY A C 1
ATOM 1529 O O . GLY A 1 201 ? -25.771 -38.573 -19.833 1.00 83.81 201 GLY A O 1
ATOM 1530 N N . GLN A 1 202 ? -24.382 -38.467 -18.074 1.00 86.75 202 GLN A N 1
ATOM 1531 C CA . GLN A 1 202 ? -25.460 -38.387 -17.081 1.00 86.75 202 GLN A CA 1
ATOM 1532 C C . GLN A 1 202 ? -25.071 -37.693 -15.766 1.00 86.75 202 GLN A C 1
ATOM 1534 O O . GLN A 1 202 ? -23.944 -37.787 -15.295 1.00 86.75 202 GLN A O 1
ATOM 1539 N N . CYS A 1 203 ? -26.061 -37.061 -15.128 1.00 89.38 203 CYS A N 1
ATOM 1540 C CA . CYS A 1 203 ? -25.992 -36.580 -13.750 1.00 89.38 203 CYS A CA 1
ATOM 1541 C C . CYS A 1 203 ? -27.098 -37.209 -12.892 1.00 89.38 203 CYS A C 1
ATOM 1543 O O . CYS A 1 203 ? -28.166 -37.565 -13.398 1.00 89.38 203 CYS A O 1
ATOM 1545 N N . SER A 1 204 ? -26.860 -37.317 -11.586 1.00 89.75 204 SER A N 1
ATOM 1546 C CA . SER A 1 204 ? -27.900 -37.608 -10.601 1.00 89.75 204 SER A CA 1
ATOM 1547 C C . SER A 1 204 ? -28.848 -36.411 -10.429 1.00 89.75 204 SER A C 1
ATOM 1549 O O . SER A 1 204 ? -28.576 -35.297 -10.885 1.00 89.75 204 SER A O 1
ATOM 1551 N N . GLY A 1 205 ? -29.947 -36.615 -9.696 1.00 88.25 205 GLY A N 1
ATOM 1552 C CA . GLY A 1 205 ? -30.655 -35.495 -9.066 1.00 88.25 205 GLY A CA 1
ATOM 1553 C C . GLY A 1 205 ? -29.784 -34.802 -8.009 1.00 88.25 205 GLY A C 1
ATOM 1554 O O . GLY A 1 205 ? -28.706 -35.294 -7.660 1.00 88.25 205 GLY A O 1
ATOM 1555 N N . TYR A 1 206 ? -30.254 -33.673 -7.479 1.00 90.06 206 TYR A N 1
ATOM 1556 C CA . TYR A 1 206 ? -29.624 -33.051 -6.313 1.00 90.06 206 TYR A CA 1
ATOM 1557 C C . TYR A 1 206 ? -29.970 -33.829 -5.041 1.00 90.06 206 TYR A C 1
ATOM 1559 O O . TYR A 1 206 ? -31.116 -34.242 -4.854 1.00 90.06 206 TYR A O 1
ATOM 1567 N N . ALA A 1 207 ? -28.980 -34.013 -4.171 1.00 88.38 207 ALA A N 1
ATOM 1568 C CA . ALA A 1 207 ? -29.201 -34.435 -2.796 1.00 88.38 207 ALA A CA 1
ATOM 1569 C C . ALA A 1 207 ? -30.064 -33.402 -2.046 1.00 88.38 207 ALA A C 1
ATOM 1571 O O . ALA A 1 207 ? -30.221 -32.260 -2.495 1.00 88.38 207 ALA A O 1
ATOM 1572 N N . TYR A 1 208 ? -30.612 -33.804 -0.894 1.00 85.62 208 TYR A N 1
ATOM 1573 C CA . TYR A 1 208 ? -31.276 -32.865 0.010 1.00 85.62 208 TYR A CA 1
ATOM 1574 C C . TYR A 1 208 ? -30.337 -31.710 0.342 1.00 85.62 208 TYR A C 1
ATOM 1576 O O . TYR A 1 208 ? -29.141 -31.918 0.553 1.00 85.62 208 TYR A O 1
ATOM 1584 N N . PHE A 1 209 ? -30.886 -30.498 0.345 1.00 84.88 209 PHE A N 1
ATOM 1585 C CA . PHE A 1 209 ? -30.091 -29.320 0.629 1.00 84.88 209 PHE A CA 1
ATOM 1586 C C . PHE A 1 209 ? -29.843 -29.174 2.131 1.00 84.88 209 PHE A C 1
ATOM 1588 O O . PHE A 1 209 ? -30.664 -29.591 2.948 1.00 84.88 209 PHE A O 1
ATOM 1595 N N . VAL A 1 210 ? -28.717 -28.559 2.477 1.00 88.50 210 VAL A N 1
ATOM 1596 C CA . VAL A 1 210 ? -28.392 -28.142 3.843 1.00 88.50 210 VAL A CA 1
ATOM 1597 C C . VAL A 1 210 ? -28.459 -26.627 3.949 1.00 88.50 210 VAL A C 1
ATOM 1599 O O . VAL A 1 210 ? -28.106 -25.926 3.001 1.00 88.50 210 VAL A O 1
ATOM 1602 N N . THR A 1 211 ? -28.916 -26.132 5.094 1.00 87.12 211 THR A N 1
ATOM 1603 C CA . THR A 1 211 ? -29.141 -24.704 5.327 1.00 87.12 211 THR A CA 1
ATOM 1604 C C . THR A 1 211 ? -28.113 -24.155 6.308 1.00 87.12 211 THR A C 1
ATOM 1606 O O . THR A 1 211 ? -27.989 -24.664 7.419 1.00 87.12 211 THR A O 1
ATOM 1609 N N . LEU A 1 212 ? -27.447 -23.068 5.929 1.00 82.50 212 LEU A N 1
ATOM 1610 C CA . LEU A 1 212 ? -26.633 -22.234 6.804 1.00 82.50 212 LEU A CA 1
ATOM 1611 C C . LEU A 1 212 ? -27.288 -20.862 6.943 1.00 82.50 212 LEU A C 1
ATOM 1613 O O . LEU A 1 212 ? -27.557 -20.201 5.944 1.00 82.50 212 LEU A O 1
ATOM 1617 N N . THR A 1 213 ? -27.476 -20.391 8.169 1.00 78.94 213 THR A N 1
ATOM 1618 C CA . THR A 1 213 ? -27.828 -18.989 8.418 1.00 78.94 213 THR A CA 1
ATOM 1619 C C . THR A 1 213 ? -26.586 -18.265 8.910 1.00 78.94 213 THR A C 1
ATOM 1621 O O . THR A 1 213 ? -26.185 -18.444 10.056 1.00 78.94 213 THR A O 1
ATOM 1624 N N . GLN A 1 214 ? -25.978 -17.452 8.047 1.00 62.91 214 GLN A N 1
ATOM 1625 C CA . GLN A 1 214 ? -24.865 -16.593 8.427 1.00 62.91 214 GLN A CA 1
ATOM 1626 C C . GLN A 1 214 ? -25.429 -15.344 9.106 1.00 62.91 214 GLN A C 1
ATOM 1628 O O . GLN A 1 214 ? -26.048 -14.493 8.457 1.00 62.91 214 GLN A O 1
ATOM 1633 N N . GLN A 1 215 ? -25.260 -15.271 10.423 1.00 48.56 215 GLN A N 1
ATOM 1634 C CA . GLN A 1 215 ? -25.604 -14.093 11.211 1.00 48.56 215 GLN A CA 1
ATOM 1635 C C . GLN A 1 215 ? -24.463 -13.073 11.148 1.00 48.56 215 GLN A C 1
ATOM 1637 O O . GLN A 1 215 ? -23.308 -13.434 10.923 1.00 48.56 215 GLN A O 1
ATOM 1642 N N . GLU A 1 216 ? -24.798 -11.793 11.300 1.00 40.66 216 GLU A N 1
ATOM 1643 C CA . GLU A 1 216 ? -23.805 -10.725 11.411 1.00 40.66 216 GLU A CA 1
ATOM 1644 C C . GLU A 1 216 ? -22.970 -11.001 12.672 1.00 40.66 216 GLU A C 1
ATOM 1646 O O . GLU A 1 216 ? -23.519 -11.091 13.770 1.00 40.66 216 GLU A O 1
ATOM 1651 N N . SER A 1 217 ? -21.652 -11.167 12.533 1.00 34.41 217 SER A N 1
ATOM 1652 C CA . SER A 1 217 ? -20.766 -11.005 13.680 1.00 34.41 217 SER A CA 1
ATOM 1653 C C . SER A 1 217 ? -20.734 -9.514 13.975 1.00 34.41 217 SER A C 1
ATOM 1655 O O . SER A 1 217 ? -20.000 -8.757 13.335 1.00 34.41 217 SER A O 1
ATOM 1657 N N . VAL A 1 218 ? -21.553 -9.075 14.924 1.00 28.81 218 VAL A N 1
ATOM 1658 C CA . VAL A 1 218 ? -21.295 -7.797 15.569 1.00 28.81 218 VAL A CA 1
ATOM 1659 C C . VAL A 1 218 ? -20.018 -8.032 16.365 1.00 28.81 218 VAL A C 1
ATOM 1661 O O . VAL A 1 218 ? -20.022 -8.717 17.385 1.00 28.81 218 VAL A O 1
ATOM 1664 N N . SER A 1 219 ? -18.888 -7.543 15.850 1.00 29.69 219 SER A N 1
ATOM 1665 C CA . SER A 1 219 ? -17.752 -7.252 16.717 1.00 29.69 219 SER A CA 1
ATOM 1666 C C . SER A 1 219 ? -18.325 -6.436 17.869 1.00 29.69 219 SER A C 1
ATOM 1668 O O . SER A 1 219 ? -18.916 -5.378 17.636 1.00 29.69 219 SER A O 1
ATOM 1670 N N . ALA A 1 220 ? -18.208 -6.954 19.092 1.00 30.16 220 ALA A N 1
ATOM 1671 C CA . ALA A 1 220 ? -18.421 -6.151 20.282 1.00 30.16 220 ALA A CA 1
ATOM 1672 C C . ALA A 1 220 ? -17.493 -4.933 20.142 1.00 30.16 220 ALA A C 1
ATOM 1674 O O . ALA A 1 220 ? -16.275 -5.077 20.230 1.00 30.16 220 ALA A O 1
ATOM 1675 N N . GLY A 1 221 ? -18.051 -3.780 19.760 1.00 32.06 221 GLY A N 1
ATOM 1676 C CA . GLY A 1 221 ? -17.270 -2.579 19.453 1.00 32.06 221 GLY A CA 1
ATOM 1677 C C . GLY A 1 221 ? -17.720 -1.733 18.260 1.00 32.06 221 GLY A C 1
ATOM 1678 O O . GLY A 1 221 ? -17.264 -0.601 18.151 1.00 32.06 221 GLY A O 1
ATOM 1679 N N . VAL A 1 222 ? -18.632 -2.186 17.392 1.00 28.78 222 VAL A N 1
ATOM 1680 C CA . VAL A 1 222 ? -19.238 -1.293 16.384 1.00 28.78 222 VAL A CA 1
ATOM 1681 C C . VAL A 1 222 ? -20.626 -0.865 16.853 1.00 28.78 222 VAL A C 1
ATOM 1683 O O . VAL A 1 222 ? -21.612 -1.546 16.575 1.00 28.78 222 VAL A O 1
ATOM 1686 N N . ILE A 1 223 ? -20.744 0.291 17.519 1.00 36.97 223 ILE A N 1
ATOM 1687 C CA . ILE A 1 223 ? -22.038 0.988 17.548 1.00 36.97 223 ILE A CA 1
ATOM 1688 C C . ILE A 1 223 ? -22.253 1.527 16.136 1.00 36.97 223 ILE A C 1
ATOM 1690 O O . ILE A 1 223 ? -21.780 2.598 15.762 1.00 36.97 223 ILE A O 1
ATOM 1694 N N . LYS A 1 224 ? -22.951 0.747 15.314 1.00 38.28 224 LYS A N 1
ATOM 1695 C CA . LYS A 1 224 ? -23.542 1.243 14.078 1.00 38.28 224 LYS A CA 1
ATOM 1696 C C . LYS A 1 224 ? -24.625 2.227 14.508 1.00 38.28 224 LYS A C 1
ATOM 1698 O O . LYS A 1 224 ? -25.717 1.808 14.880 1.00 38.28 224 LYS A O 1
ATOM 1703 N N . GLN A 1 225 ? -24.324 3.523 14.504 1.00 45.94 225 GLN A N 1
ATOM 1704 C CA . GLN A 1 225 ? -25.364 4.539 14.608 1.00 45.94 225 GLN A CA 1
ATOM 1705 C C . GLN A 1 225 ? -26.228 4.390 13.353 1.00 45.94 225 GLN A C 1
ATOM 1707 O O . GLN A 1 225 ? -25.837 4.747 12.245 1.00 45.94 225 GLN A O 1
ATOM 1712 N N . LEU A 1 226 ? -27.359 3.705 13.494 1.00 56.72 226 LEU A N 1
ATOM 1713 C CA . LEU A 1 226 ? -28.304 3.535 12.404 1.00 56.72 226 LEU A CA 1
ATOM 1714 C C . LEU A 1 226 ? -28.979 4.904 12.233 1.00 56.72 226 LEU A C 1
ATOM 1716 O O . LEU A 1 226 ? -29.641 5.368 13.148 1.00 56.72 226 LEU A O 1
ATOM 1720 N N . ASP A 1 227 ? -28.803 5.611 11.119 1.00 65.94 227 ASP A N 1
ATOM 1721 C CA . ASP A 1 227 ? -29.420 6.942 10.941 1.00 65.94 227 ASP A CA 1
ATOM 1722 C C . ASP A 1 227 ? -30.937 6.839 10.677 1.00 65.94 227 ASP A C 1
ATOM 1724 O O . ASP A 1 227 ? -31.434 7.152 9.590 1.00 65.94 227 ASP A O 1
ATOM 1728 N N . TYR A 1 228 ? -31.696 6.345 11.659 1.00 81.81 228 TYR A N 1
ATOM 1729 C CA . TYR A 1 228 ? -33.148 6.294 11.598 1.00 81.81 228 TYR A CA 1
ATOM 1730 C C . TYR A 1 228 ? -33.726 7.710 11.575 1.00 81.81 228 TYR A C 1
ATOM 1732 O O . TYR A 1 228 ? -33.334 8.600 12.330 1.00 81.81 228 TYR A O 1
ATOM 1740 N N . LYS A 1 229 ? -34.718 7.916 10.714 1.00 86.62 229 LYS A N 1
ATOM 1741 C CA . LYS A 1 229 ? -35.467 9.169 10.632 1.00 86.62 229 LYS A CA 1
ATOM 1742 C C . LYS A 1 229 ? -36.850 8.998 11.221 1.00 86.62 229 LYS A C 1
ATOM 1744 O O . LYS A 1 229 ? -37.579 8.091 10.823 1.00 86.62 229 LYS A O 1
ATOM 1749 N N . LEU A 1 230 ? -37.236 9.904 12.113 1.00 89.44 230 LEU A N 1
ATOM 1750 C CA . LEU A 1 230 ? -38.588 9.946 12.648 1.00 89.44 230 LEU A CA 1
ATOM 1751 C C . LEU A 1 230 ? -39.466 10.831 11.759 1.00 89.44 230 LEU A C 1
ATOM 1753 O O . LEU A 1 230 ? -39.284 12.045 11.672 1.00 89.44 230 LEU A O 1
ATOM 1757 N N . LEU A 1 231 ? -40.440 10.222 11.098 1.00 90.56 231 LEU A N 1
ATOM 1758 C CA . LEU A 1 231 ? -41.447 10.902 10.294 1.00 90.56 231 LEU A CA 1
ATOM 1759 C C . LEU A 1 231 ? -42.796 10.851 11.014 1.00 90.56 231 LEU A C 1
ATOM 1761 O O . LEU A 1 231 ? -43.042 9.973 11.837 1.00 90.56 231 LEU A O 1
ATOM 1765 N N . THR A 1 232 ? -43.701 11.763 10.686 1.00 90.06 232 THR A N 1
ATOM 1766 C CA . THR A 1 232 ? -45.073 11.750 11.192 1.00 90.06 232 THR A CA 1
ATOM 1767 C C . THR A 1 232 ? -46.077 11.986 10.073 1.00 90.06 232 THR A C 1
ATOM 1769 O O . THR A 1 232 ? -45.766 12.633 9.070 1.00 90.06 232 THR A O 1
ATOM 1772 N N . ASP A 1 233 ? -47.279 11.438 10.230 1.00 90.06 233 ASP A N 1
ATOM 1773 C CA . ASP A 1 233 ? -48.408 11.749 9.359 1.00 90.06 233 ASP A CA 1
ATOM 1774 C C . ASP A 1 233 ? -49.349 12.781 10.000 1.00 90.06 233 ASP A C 1
ATOM 1776 O O . ASP A 1 233 ? -49.233 13.150 11.168 1.00 90.06 233 ASP A O 1
ATOM 1780 N N . LYS A 1 234 ? -50.330 13.251 9.224 1.00 85.06 234 LYS A N 1
ATOM 1781 C CA . LYS A 1 234 ? -51.337 14.218 9.695 1.00 85.06 234 LYS A CA 1
ATOM 1782 C C . LYS A 1 234 ? -52.238 13.702 10.830 1.00 85.06 234 LYS A C 1
ATOM 1784 O O . LYS A 1 234 ? -53.039 14.477 11.343 1.00 85.06 234 LYS A O 1
ATOM 1789 N N . TYR A 1 235 ? -52.169 12.412 11.158 1.00 84.50 235 TYR A N 1
ATOM 1790 C CA . TYR A 1 235 ? -52.961 11.773 12.207 1.00 84.50 235 TYR A CA 1
ATOM 1791 C C . TYR A 1 235 ? -52.156 11.562 13.497 1.00 84.50 235 TYR A C 1
ATOM 1793 O O . TYR A 1 235 ? -52.708 11.047 14.462 1.00 84.50 235 TYR A O 1
ATOM 1801 N N . GLY A 1 236 ? -50.884 11.980 13.529 1.00 80.25 236 GLY A N 1
ATOM 1802 C CA . GLY A 1 236 ? -50.033 11.892 14.714 1.00 80.25 236 GLY A CA 1
ATOM 1803 C C . GLY A 1 236 ? -49.340 10.543 14.899 1.00 80.25 236 GLY A C 1
ATOM 1804 O O . GLY A 1 236 ? -48.737 10.330 15.946 1.00 80.25 236 GLY A O 1
ATOM 1805 N N . ASN A 1 237 ? -49.374 9.650 13.903 1.00 89.38 237 ASN A N 1
ATOM 1806 C CA . ASN A 1 237 ? -48.576 8.425 13.954 1.00 89.38 237 ASN A CA 1
ATOM 1807 C C . ASN A 1 237 ? -47.102 8.741 13.687 1.00 89.38 237 ASN A C 1
ATOM 1809 O O . ASN A 1 237 ? -46.798 9.662 12.917 1.00 89.38 237 ASN A O 1
ATOM 1813 N N . PHE A 1 238 ? -46.194 7.949 14.257 1.00 90.25 238 PHE A N 1
ATOM 1814 C CA . PHE A 1 238 ? -44.761 8.064 13.991 1.00 90.25 238 PHE A CA 1
ATOM 1815 C C . PHE A 1 238 ? -44.266 6.917 13.122 1.00 90.25 238 PHE A C 1
ATOM 1817 O O . PHE A 1 238 ? -44.625 5.765 13.331 1.00 90.25 238 PHE A O 1
ATOM 1824 N N . TYR A 1 239 ? -43.420 7.238 12.152 1.00 91.38 239 TYR A N 1
ATOM 1825 C CA . TYR A 1 239 ? -42.783 6.281 11.261 1.00 91.38 239 TYR A CA 1
ATOM 1826 C C . TYR A 1 239 ? -41.279 6.414 11.434 1.00 91.38 239 TYR A C 1
ATOM 1828 O O . TYR A 1 239 ? -40.703 7.446 11.095 1.00 91.38 239 TYR A O 1
ATOM 1836 N N . LEU A 1 240 ? -40.646 5.377 11.955 1.00 89.50 240 LEU A N 1
ATOM 1837 C CA . LEU A 1 240 ? -39.208 5.302 12.103 1.00 89.50 240 LEU A CA 1
ATOM 1838 C C . LEU A 1 240 ? -38.628 4.641 10.855 1.00 89.50 240 LEU A C 1
ATOM 1840 O O . LEU A 1 240 ? -38.676 3.420 10.683 1.00 89.50 240 LEU A O 1
ATOM 1844 N N . LYS A 1 241 ? -38.153 5.475 9.931 1.00 87.12 241 LYS A N 1
ATOM 1845 C CA . LYS A 1 241 ? -37.629 5.033 8.643 1.00 87.12 241 LYS A CA 1
ATOM 1846 C C . LYS A 1 241 ? -36.139 4.697 8.784 1.00 87.12 241 LYS A C 1
ATOM 1848 O O . LYS A 1 241 ? -35.388 5.576 9.208 1.00 87.12 241 LYS A O 1
ATOM 1853 N N . PRO A 1 242 ? -35.697 3.480 8.423 1.00 82.00 242 PRO A N 1
ATOM 1854 C CA . PRO A 1 242 ? -34.286 3.115 8.483 1.00 82.00 242 PRO A CA 1
ATOM 1855 C C . PRO A 1 242 ? -33.436 3.941 7.509 1.00 82.00 242 PRO A C 1
ATOM 1857 O O . PRO A 1 242 ? -33.962 4.456 6.510 1.00 82.00 242 PRO A O 1
ATOM 1860 N N . PRO A 1 243 ? -32.120 4.053 7.769 1.00 73.56 243 PRO A N 1
ATOM 1861 C CA . PRO A 1 243 ? -31.200 4.742 6.875 1.00 73.56 243 PRO A CA 1
ATOM 1862 C C . PRO A 1 243 ? -31.211 4.112 5.485 1.00 73.56 243 PRO A C 1
ATOM 1864 O O . PRO A 1 243 ? -31.452 2.915 5.322 1.00 73.56 243 PRO A O 1
ATOM 1867 N N . LYS A 1 244 ? -30.927 4.917 4.460 1.00 72.12 244 LYS A N 1
ATOM 1868 C CA . LYS A 1 244 ? -30.780 4.397 3.100 1.00 72.12 244 LYS A CA 1
ATOM 1869 C C . LYS A 1 244 ? -29.559 3.486 3.011 1.00 72.12 244 LYS A C 1
ATOM 1871 O O . LYS A 1 244 ? -28.494 3.798 3.536 1.00 72.12 244 LYS A O 1
ATOM 1876 N N . LYS A 1 245 ? -29.710 2.377 2.298 1.00 62.75 245 LYS A N 1
ATOM 1877 C CA . LYS A 1 245 ? -28.633 1.445 1.994 1.00 62.75 245 LYS A CA 1
ATOM 1878 C C . LYS A 1 245 ? -27.804 1.987 0.838 1.00 62.75 245 LYS A C 1
ATOM 1880 O O . LYS A 1 245 ? -28.330 2.309 -0.226 1.00 62.75 245 LYS A O 1
ATOM 1885 N N . PHE A 1 246 ? -26.498 2.063 1.045 1.00 53.56 246 PHE A N 1
ATOM 1886 C CA . PHE A 1 246 ? -25.551 2.342 -0.022 1.00 53.56 246 PHE A CA 1
ATOM 1887 C C . PHE A 1 246 ? -25.395 1.109 -0.918 1.00 53.56 246 PHE A C 1
ATOM 1889 O O . PHE A 1 246 ? -25.126 0.007 -0.439 1.00 53.56 246 PHE A O 1
ATOM 1896 N N . VAL A 1 247 ? -25.551 1.299 -2.221 1.00 55.28 247 VAL A N 1
ATOM 1897 C CA . VAL A 1 247 ? -25.311 0.298 -3.254 1.00 55.28 247 VAL A CA 1
ATOM 1898 C C . VAL A 1 247 ? -24.404 0.913 -4.304 1.00 55.28 247 VAL A C 1
ATOM 1900 O O . VAL A 1 247 ? -24.700 1.962 -4.870 1.00 55.28 247 VAL A O 1
ATOM 1903 N N . LEU A 1 248 ? -23.292 0.238 -4.573 1.00 41.19 248 LEU A N 1
ATOM 1904 C CA . LEU A 1 248 ? -22.402 0.595 -5.666 1.00 41.19 248 LEU A CA 1
ATOM 1905 C C . LEU A 1 248 ? -22.828 -0.191 -6.906 1.00 41.19 248 LEU A C 1
ATOM 1907 O O . LEU A 1 248 ? -22.749 -1.422 -6.914 1.00 41.19 248 LEU A O 1
ATOM 1911 N N . LEU A 1 249 ? -23.281 0.502 -7.947 1.00 48.84 249 LEU A N 1
ATOM 1912 C CA . LEU A 1 249 ? -23.481 -0.122 -9.252 1.00 48.84 249 LEU A CA 1
ATOM 1913 C C . LEU A 1 249 ? -22.117 -0.187 -9.946 1.00 48.84 249 LEU A C 1
ATOM 1915 O O . LEU A 1 249 ? -21.556 0.847 -10.305 1.00 48.84 249 LEU A O 1
ATOM 1919 N N . ALA A 1 250 ? -21.566 -1.395 -10.068 1.00 32.97 250 ALA A N 1
ATOM 1920 C CA . ALA A 1 250 ? -20.256 -1.616 -10.668 1.00 32.97 250 ALA A CA 1
ATOM 1921 C C . ALA A 1 250 ? -20.339 -1.585 -12.205 1.00 32.97 250 ALA A C 1
ATOM 1923 O O . ALA A 1 250 ? -21.165 -2.273 -12.807 1.00 32.97 250 ALA A O 1
ATOM 1924 N N . GLY A 1 251 ? -19.461 -0.793 -12.820 1.00 40.28 251 GLY A N 1
ATOM 1925 C CA . GLY A 1 251 ? -19.251 -0.648 -14.262 1.00 40.28 251 GLY A CA 1
ATOM 1926 C C . GLY A 1 251 ? -17.953 0.131 -14.514 1.00 40.28 251 GLY A C 1
ATOM 1927 O O . GLY A 1 251 ? -17.197 0.362 -13.573 1.00 40.28 251 GLY A O 1
ATOM 1928 N N . ASN A 1 252 ? -17.699 0.591 -15.745 1.00 38.78 252 ASN A N 1
ATOM 1929 C CA . ASN A 1 252 ? -16.492 1.385 -16.060 1.00 38.78 252 ASN A CA 1
ATOM 1930 C C . ASN A 1 252 ? -16.408 2.706 -15.265 1.00 38.78 252 ASN A C 1
ATOM 1932 O O . ASN A 1 252 ? -15.334 3.278 -15.123 1.00 38.78 252 ASN A O 1
ATOM 1936 N N . ILE A 1 253 ? -17.540 3.181 -14.736 1.00 30.19 253 ILE A N 1
ATOM 1937 C CA . ILE A 1 253 ? -17.620 4.250 -13.741 1.00 30.19 253 ILE A CA 1
ATOM 1938 C C . ILE A 1 253 ? -18.457 3.719 -12.579 1.00 30.19 253 ILE A C 1
ATOM 1940 O O . ILE A 1 253 ? -19.588 3.269 -12.778 1.00 30.19 253 ILE A O 1
ATOM 1944 N N . ASN A 1 254 ? -17.913 3.789 -11.367 1.00 44.41 254 ASN A N 1
ATOM 1945 C CA . ASN A 1 254 ? -18.635 3.416 -10.157 1.00 44.41 254 ASN A CA 1
ATOM 1946 C C . ASN A 1 254 ? -19.626 4.523 -9.785 1.00 44.41 254 ASN A C 1
ATOM 1948 O O . ASN A 1 254 ? -19.218 5.638 -9.461 1.00 44.41 254 ASN A O 1
ATOM 1952 N N . ILE A 1 255 ? -20.925 4.214 -9.806 1.00 42.88 255 ILE A N 1
ATOM 1953 C CA . ILE A 1 255 ? -21.973 5.156 -9.398 1.00 42.88 255 ILE A CA 1
ATOM 1954 C C . ILE A 1 255 ? -22.458 4.775 -7.990 1.00 42.88 255 ILE A C 1
ATOM 1956 O O . ILE A 1 255 ? -23.058 3.706 -7.824 1.00 42.88 255 ILE A O 1
ATOM 1960 N N . PRO A 1 256 ? -22.222 5.620 -6.970 1.00 43.31 256 PRO A N 1
ATOM 1961 C CA . PRO A 1 256 ? -22.788 5.423 -5.643 1.00 43.31 256 PRO A CA 1
ATOM 1962 C C . PRO A 1 256 ? -24.292 5.722 -5.655 1.00 43.31 256 PRO A C 1
ATOM 1964 O O . PRO A 1 256 ? -24.710 6.828 -5.999 1.00 43.31 256 PRO A O 1
ATOM 1967 N N . LEU A 1 257 ? -25.116 4.751 -5.259 1.00 49.00 257 LEU A N 1
ATOM 1968 C CA . LEU A 1 257 ? -26.567 4.900 -5.165 1.00 49.00 257 LEU A CA 1
ATOM 1969 C C . LEU A 1 257 ? -27.048 4.596 -3.745 1.00 49.00 257 LEU A C 1
ATOM 1971 O O . LEU A 1 257 ? -26.853 3.502 -3.229 1.00 49.00 257 LEU A O 1
ATOM 1975 N N . PHE A 1 258 ? -27.744 5.543 -3.122 1.00 58.56 258 PHE A N 1
ATOM 1976 C CA . PHE A 1 258 ? -28.438 5.309 -1.855 1.00 58.56 258 PHE A CA 1
ATOM 1977 C C . PHE A 1 258 ? -29.881 4.882 -2.134 1.00 58.56 258 PHE A C 1
ATOM 1979 O O . PHE A 1 258 ? -30.723 5.713 -2.491 1.00 58.56 258 PHE A O 1
ATOM 1986 N N . ILE A 1 259 ? -30.167 3.593 -1.973 1.00 71.94 259 ILE A N 1
ATOM 1987 C CA . ILE A 1 259 ? -31.514 3.026 -2.101 1.00 71.94 259 ILE A CA 1
ATOM 1988 C C . ILE A 1 259 ? -32.172 2.890 -0.729 1.00 71.94 259 ILE A C 1
ATOM 1990 O O . ILE A 1 259 ? -31.502 2.929 0.299 1.00 71.94 259 ILE A O 1
ATOM 1994 N N . ASP A 1 260 ? -33.495 2.763 -0.684 1.00 68.38 260 ASP A N 1
ATOM 1995 C CA . ASP A 1 260 ? -34.169 2.466 0.581 1.00 68.38 260 ASP A CA 1
ATOM 1996 C C . ASP A 1 260 ? -33.693 1.102 1.122 1.00 68.38 260 ASP A C 1
ATOM 1998 O O . ASP A 1 260 ? -33.429 0.177 0.353 1.00 68.38 260 ASP A O 1
ATOM 2002 N N . SER A 1 261 ? -33.5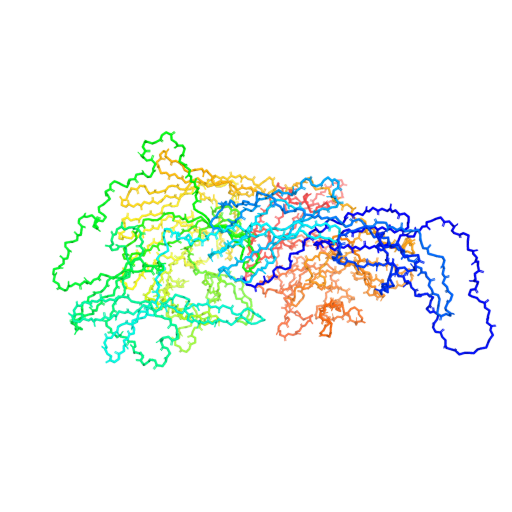10 1.010 2.442 1.00 66.62 261 SER A N 1
ATOM 2003 C CA . SER A 1 261 ? -33.057 -0.217 3.103 1.00 66.62 261 SER A CA 1
ATOM 2004 C C . SER A 1 261 ? -34.106 -1.326 3.015 1.00 66.62 261 SER A C 1
ATOM 2006 O O . SER A 1 261 ? -35.305 -1.058 2.989 1.00 66.62 261 SER A O 1
ATOM 2008 N N . ASP A 1 262 ? -33.634 -2.574 3.027 1.00 68.88 262 ASP A N 1
ATOM 2009 C CA . ASP A 1 262 ? -34.475 -3.773 3.106 1.00 68.88 262 ASP A CA 1
ATOM 2010 C C . ASP A 1 262 ? -35.077 -3.961 4.522 1.00 68.88 262 ASP A C 1
ATOM 2012 O O . ASP A 1 262 ? -35.950 -4.804 4.725 1.00 68.88 262 ASP A O 1
ATOM 2016 N N . ILE A 1 263 ? -34.627 -3.165 5.505 1.00 72.31 263 ILE A N 1
ATOM 2017 C CA . ILE A 1 263 ? -35.201 -3.091 6.856 1.00 72.31 263 ILE A CA 1
ATOM 2018 C C . ILE A 1 263 ? -36.595 -2.433 6.771 1.00 72.31 263 ILE A C 1
ATOM 2020 O O . ILE A 1 263 ? -36.738 -1.385 6.133 1.00 72.31 263 ILE A O 1
ATOM 2024 N N . PRO A 1 264 ? -37.638 -2.999 7.407 1.00 77.81 264 PRO A N 1
ATOM 2025 C CA . PRO A 1 264 ? -38.973 -2.409 7.389 1.00 77.81 264 PRO A CA 1
ATOM 2026 C C . PRO A 1 264 ? -39.013 -1.067 8.134 1.00 77.81 264 PRO A C 1
ATOM 2028 O O . PRO A 1 264 ? -38.308 -0.853 9.116 1.00 77.81 264 PRO A O 1
ATOM 2031 N N . THR A 1 265 ? -39.884 -0.157 7.691 1.00 86.38 265 THR A N 1
ATOM 2032 C CA . THR A 1 265 ? -40.180 1.063 8.460 1.00 86.38 265 THR A CA 1
ATOM 2033 C C . THR A 1 265 ? -41.086 0.695 9.625 1.00 86.38 265 THR A C 1
ATOM 2035 O O . THR A 1 265 ? -42.112 0.043 9.420 1.00 86.38 265 THR A O 1
ATOM 2038 N N . LEU A 1 266 ? -40.736 1.121 10.837 1.00 90.19 266 LEU A N 1
ATOM 2039 C CA . LEU A 1 266 ? -41.556 0.861 12.018 1.00 90.19 266 LEU A CA 1
ATOM 2040 C C . LEU A 1 266 ? -42.595 1.970 12.185 1.00 90.19 266 LEU A C 1
ATOM 2042 O O . LEU A 1 266 ? -42.272 3.148 12.090 1.00 90.19 266 LEU A O 1
ATOM 2046 N N . LEU A 1 267 ? -43.846 1.598 12.420 1.00 90.25 267 LEU A N 1
ATOM 2047 C CA . LEU A 1 267 ? -44.977 2.485 12.653 1.00 90.25 267 LEU A CA 1
ATOM 2048 C C . LEU A 1 267 ? -45.402 2.383 14.111 1.00 90.25 267 LEU A C 1
ATOM 2050 O O . LEU A 1 267 ? -45.826 1.321 14.561 1.00 90.25 267 LEU A O 1
ATOM 2054 N N . LEU A 1 268 ? -45.335 3.504 14.814 1.00 89.12 268 LEU A N 1
ATOM 2055 C CA . LEU A 1 268 ? -45.884 3.672 16.145 1.00 89.12 268 LEU A CA 1
ATOM 2056 C C . LEU A 1 268 ? -47.241 4.364 16.031 1.00 89.12 268 LEU A C 1
ATOM 2058 O O . LEU A 1 268 ? -47.339 5.476 15.498 1.00 89.12 268 LEU A O 1
ATOM 2062 N N . THR A 1 269 ? -48.278 3.717 16.552 1.00 87.81 269 THR A N 1
ATOM 2063 C CA . THR A 1 269 ? -49.631 4.280 16.624 1.00 87.81 269 THR A CA 1
ATOM 2064 C C . THR A 1 269 ? -50.081 4.392 18.068 1.00 87.81 269 THR A C 1
ATOM 2066 O O . THR A 1 269 ? -49.909 3.442 18.833 1.00 87.81 269 THR A O 1
ATOM 2069 N N . ASP A 1 270 ? -50.726 5.502 18.407 1.00 85.69 270 ASP A N 1
ATOM 2070 C CA . ASP A 1 270 ? -51.431 5.671 19.674 1.00 85.69 270 ASP A CA 1
ATOM 2071 C C . ASP A 1 270 ? -52.917 5.338 19.504 1.00 85.69 270 ASP A C 1
ATOM 2073 O O . ASP A 1 270 ? -53.593 5.835 18.599 1.00 85.69 270 ASP A O 1
ATOM 2077 N N . SER A 1 271 ? -53.433 4.509 20.406 1.00 80.81 271 SER A N 1
ATOM 2078 C CA . SER A 1 271 ? -54.862 4.286 20.588 1.00 80.81 271 SER A CA 1
ATOM 2079 C C . SER A 1 271 ? -55.243 4.556 22.043 1.00 80.81 271 SER A C 1
ATOM 2081 O O . SER A 1 271 ? -55.182 3.675 22.896 1.00 80.81 271 SER A O 1
ATOM 2083 N N . SER A 1 272 ? -55.648 5.798 22.326 1.00 77.31 272 SER A N 1
ATOM 2084 C CA . SER A 1 272 ? -56.141 6.226 23.646 1.00 77.31 272 SER A CA 1
ATOM 2085 C C . SER A 1 272 ? -55.134 6.044 24.795 1.00 77.31 272 SER A C 1
ATOM 2087 O O . SER A 1 272 ? -55.521 5.666 25.899 1.00 77.31 272 SER A O 1
ATOM 2089 N N . GLY A 1 273 ? -53.854 6.335 24.550 1.00 70.69 273 GLY A N 1
ATOM 2090 C CA . GLY A 1 273 ? -52.770 6.246 25.533 1.00 70.69 273 GLY A CA 1
ATOM 2091 C C . GLY A 1 273 ? -52.018 4.915 25.515 1.00 70.69 273 GLY A C 1
ATOM 2092 O O . GLY A 1 273 ? -51.078 4.740 26.289 1.00 70.69 273 GLY A O 1
ATOM 2093 N N . VAL A 1 274 ? -52.404 3.984 24.637 1.00 77.88 274 VAL A N 1
ATOM 2094 C CA . VAL A 1 274 ? -51.696 2.719 24.416 1.00 77.88 274 VAL A CA 1
ATOM 2095 C C . VAL A 1 274 ? -50.974 2.785 23.077 1.00 77.88 274 VAL A C 1
ATOM 2097 O O . VAL A 1 274 ? -51.606 2.805 22.016 1.00 77.88 274 VAL A O 1
ATOM 2100 N N . TRP A 1 275 ? -49.644 2.792 23.143 1.00 81.81 275 TRP A N 1
ATOM 2101 C CA . TRP A 1 275 ? -48.766 2.788 21.978 1.00 81.81 275 TRP A CA 1
ATOM 2102 C C . TRP A 1 275 ? -48.534 1.365 21.476 1.00 81.81 275 TRP A C 1
ATOM 2104 O O . TRP A 1 275 ? -48.286 0.448 22.253 1.00 81.81 275 TRP A O 1
ATOM 2114 N N . SER A 1 276 ? -48.621 1.177 20.163 1.00 81.62 276 SER A N 1
ATOM 2115 C CA . SER A 1 276 ? -48.379 -0.103 19.490 1.00 81.62 276 SER A CA 1
ATOM 2116 C C . SER A 1 276 ? -47.383 0.072 18.350 1.00 81.62 276 SER A C 1
ATOM 2118 O O . SER A 1 276 ? -47.413 1.095 17.664 1.00 81.62 276 SER A O 1
ATOM 2120 N N . LEU A 1 277 ? -46.527 -0.932 18.146 1.00 85.81 277 LEU A N 1
ATOM 2121 C CA . LEU A 1 277 ? -45.493 -0.954 17.113 1.00 85.81 277 LEU A CA 1
ATOM 2122 C C . LEU A 1 277 ? -45.863 -1.947 16.004 1.00 85.81 277 LEU A C 1
ATOM 2124 O O . LEU A 1 277 ? -46.174 -3.105 16.278 1.00 85.81 277 LEU A O 1
ATOM 2128 N N . TYR A 1 278 ? -45.796 -1.504 14.752 1.00 85.38 278 TYR A N 1
ATOM 2129 C CA . TYR A 1 278 ? -46.071 -2.320 13.571 1.00 85.38 278 TYR A CA 1
ATOM 2130 C C . TYR A 1 278 ? -44.955 -2.168 12.540 1.00 85.38 278 TYR A C 1
ATOM 2132 O O . TYR A 1 278 ? -44.420 -1.081 12.356 1.00 85.38 278 TYR A O 1
ATOM 2140 N N . GLN A 1 279 ? -44.641 -3.228 11.800 1.00 85.88 279 GLN A N 1
ATOM 2141 C CA . GLN A 1 279 ? -43.770 -3.132 10.627 1.00 85.88 279 GLN A CA 1
ATOM 2142 C C . GLN A 1 279 ? -44.589 -2.759 9.389 1.00 85.88 279 GLN A C 1
ATOM 2144 O O . GLN A 1 279 ? -45.659 -3.320 9.142 1.00 85.88 279 GLN A O 1
ATOM 2149 N N . VAL A 1 280 ? -44.079 -1.814 8.601 1.00 84.25 280 VAL A N 1
ATOM 2150 C CA . VAL A 1 280 ? -44.742 -1.289 7.405 1.00 84.25 280 VAL A CA 1
ATOM 2151 C C . VAL A 1 280 ? -43.800 -1.396 6.215 1.00 84.25 280 VAL A C 1
ATOM 2153 O O . VAL A 1 280 ? -42.648 -0.961 6.264 1.00 84.25 280 VAL A O 1
ATOM 2156 N N . ASN A 1 281 ? -44.296 -1.982 5.127 1.00 77.75 281 ASN A N 1
ATOM 2157 C CA . ASN A 1 281 ? -43.525 -2.154 3.899 1.00 77.75 281 ASN A CA 1
ATOM 2158 C C . ASN A 1 281 ? -43.665 -0.953 2.944 1.00 77.75 281 ASN A C 1
ATOM 2160 O O . ASN A 1 281 ? -44.539 -0.093 3.090 1.00 77.75 281 ASN A O 1
ATOM 2164 N N . SER A 1 282 ? -42.820 -0.918 1.912 1.00 71.75 282 SER A N 1
ATOM 2165 C CA . SER A 1 282 ? -42.769 0.176 0.932 1.00 71.75 282 SER A CA 1
ATOM 2166 C C . SER A 1 282 ? -44.092 0.396 0.184 1.00 71.75 282 SER A C 1
ATOM 2168 O O . SER A 1 282 ? -44.414 1.529 -0.169 1.00 71.75 282 SER A O 1
ATOM 2170 N N . ALA A 1 283 ? -44.899 -0.652 -0.020 1.00 71.62 283 ALA A N 1
ATOM 2171 C CA . ALA A 1 283 ? -46.206 -0.534 -0.668 1.00 71.62 283 ALA A CA 1
ATOM 2172 C C . ALA A 1 283 ? -47.240 0.171 0.227 1.00 71.62 283 ALA A C 1
ATOM 2174 O O . ALA A 1 283 ? -48.047 0.954 -0.267 1.00 71.62 283 ALA A O 1
ATOM 2175 N N . GLN A 1 284 ? -47.191 -0.059 1.540 1.00 78.19 284 GLN A N 1
ATOM 2176 C CA . GLN A 1 284 ? -48.074 0.573 2.527 1.00 78.19 284 GLN A CA 1
ATOM 2177 C C . GLN A 1 284 ? -47.689 2.031 2.846 1.00 78.19 284 GLN A C 1
ATOM 2179 O O . GLN A 1 284 ? -48.517 2.795 3.352 1.00 78.19 284 GLN A O 1
ATOM 2184 N N . LEU A 1 285 ? -46.447 2.425 2.550 1.00 79.00 285 LEU A N 1
ATOM 2185 C CA . LEU A 1 285 ? -45.972 3.812 2.627 1.00 79.00 285 LEU A CA 1
ATOM 2186 C C . LEU A 1 285 ? -46.324 4.630 1.376 1.00 79.00 285 LEU A C 1
ATOM 2188 O O . LEU A 1 285 ? -46.376 5.860 1.437 1.00 79.00 285 LEU A O 1
ATOM 2192 N N . ASN A 1 286 ? -46.571 3.967 0.244 1.00 76.50 286 ASN A N 1
ATOM 2193 C CA . ASN A 1 286 ? -46.789 4.629 -1.035 1.00 76.50 286 ASN A CA 1
ATOM 2194 C C . ASN A 1 286 ? -48.060 5.503 -1.012 1.00 76.50 286 ASN A C 1
ATOM 2196 O O . ASN A 1 286 ? -49.145 5.042 -0.660 1.00 76.50 286 ASN A O 1
ATOM 2200 N N . GLY A 1 287 ? -47.924 6.782 -1.373 1.00 72.19 287 GLY A N 1
ATOM 2201 C CA . GLY A 1 287 ? -49.016 7.763 -1.352 1.00 72.19 287 GLY A CA 1
ATOM 2202 C C . GLY A 1 287 ? -49.326 8.390 0.017 1.00 72.19 287 GLY A C 1
ATOM 2203 O O . GLY A 1 287 ? -50.220 9.235 0.097 1.00 72.19 287 GLY A O 1
ATOM 2204 N N . LYS A 1 288 ? -48.600 8.039 1.091 1.00 81.12 288 LYS A N 1
ATOM 2205 C CA . LYS A 1 288 ? -48.702 8.747 2.377 1.00 81.12 288 LYS A CA 1
ATOM 2206 C C . LYS A 1 288 ? -47.854 10.021 2.366 1.00 81.12 288 LYS A C 1
ATOM 2208 O O . LYS A 1 288 ? -46.679 9.992 2.017 1.00 81.12 288 LYS A O 1
ATOM 2213 N N . LEU A 1 289 ? -48.442 11.138 2.800 1.00 86.75 289 LEU A N 1
ATOM 2214 C CA . LEU A 1 289 ? -47.702 12.375 3.054 1.00 86.75 289 LEU A CA 1
ATOM 2215 C C . LEU A 1 289 ? -47.079 12.299 4.452 1.00 86.75 289 LEU A C 1
ATOM 2217 O O . LEU A 1 289 ? -47.787 12.444 5.450 1.00 86.75 289 LEU A O 1
ATOM 2221 N N . LEU A 1 290 ? -45.774 12.041 4.501 1.00 89.38 290 LEU A N 1
ATOM 2222 C CA . LEU A 1 290 ? -44.987 11.954 5.728 1.00 89.38 290 LEU A CA 1
ATOM 2223 C C . LEU A 1 290 ? -44.058 13.161 5.831 1.00 89.38 290 LEU A C 1
ATOM 2225 O O . LEU A 1 290 ? -43.427 13.543 4.846 1.00 89.38 290 LEU A O 1
ATOM 2229 N N . ILE A 1 291 ? -43.978 13.753 7.018 1.00 88.19 291 ILE A N 1
ATOM 2230 C CA . ILE A 1 291 ? -43.143 14.925 7.294 1.00 88.19 291 ILE A CA 1
ATOM 2231 C C . ILE A 1 291 ? -42.133 14.541 8.371 1.00 88.19 291 ILE A C 1
ATOM 2233 O O . ILE A 1 291 ? -42.501 13.922 9.367 1.00 88.19 291 ILE A O 1
ATOM 2237 N N . GLU A 1 292 ? -40.864 14.888 8.171 1.00 87.50 292 GLU A N 1
ATOM 2238 C CA . GLU A 1 292 ? -39.816 14.666 9.170 1.00 87.50 292 GLU A CA 1
ATOM 2239 C C . GLU A 1 292 ? -40.123 15.465 10.442 1.00 87.50 292 GLU A C 1
ATOM 2241 O O . GLU A 1 292 ? -40.430 16.660 10.394 1.00 87.50 292 GLU A O 1
ATOM 2246 N N . LYS A 1 293 ? -40.118 14.781 11.586 1.00 84.94 293 LYS A N 1
ATOM 2247 C CA . LYS A 1 293 ? -40.450 15.368 12.882 1.00 84.94 293 LYS A CA 1
ATOM 2248 C C . LYS A 1 293 ? -39.216 16.093 13.415 1.00 84.94 293 LYS A C 1
ATOM 2250 O O . LYS A 1 293 ? -38.142 15.521 13.455 1.00 84.94 293 LYS A O 1
ATOM 2255 N N . SER A 1 294 ? -39.347 17.338 13.861 1.00 79.81 294 SER A N 1
ATOM 2256 C CA . SER A 1 294 ? -38.250 18.072 14.510 1.00 79.81 294 SER A CA 1
ATOM 2257 C C . SER A 1 294 ? -38.307 17.953 16.038 1.00 79.81 294 SER A C 1
ATOM 2259 O O . SER A 1 294 ? -39.393 17.829 16.608 1.00 79.81 294 SER A O 1
ATOM 2261 N N . GLY A 1 295 ? -37.160 18.082 16.713 1.00 78.75 295 GLY A N 1
ATOM 2262 C CA . GLY A 1 295 ? -37.089 18.144 18.181 1.00 78.75 295 GLY A CA 1
ATOM 2263 C C . GLY A 1 295 ? -37.193 16.782 18.873 1.00 78.75 295 GLY A C 1
ATOM 2264 O O . GLY A 1 295 ? -37.902 16.660 19.875 1.00 78.75 295 GLY A O 1
ATOM 2265 N N . TYR A 1 296 ? -36.511 15.780 18.314 1.00 83.44 296 TYR A N 1
ATOM 2266 C CA . TYR A 1 296 ? -36.282 14.474 18.926 1.00 83.44 296 TYR A CA 1
ATOM 2267 C C . TYR A 1 296 ? -34.779 14.158 18.954 1.00 83.44 296 TYR A C 1
ATOM 2269 O O . TYR A 1 296 ? -34.013 14.711 18.163 1.00 83.44 296 TYR A O 1
ATOM 2277 N N . GLN A 1 297 ? -34.372 13.275 19.857 1.00 75.19 297 GLN A N 1
ATOM 2278 C CA . GLN A 1 297 ? -33.042 12.685 19.940 1.00 75.19 297 GLN A CA 1
ATOM 2279 C C . GLN A 1 297 ? -33.162 11.166 19.848 1.00 75.19 297 GLN A C 1
ATOM 2281 O O . GLN A 1 297 ? -34.139 10.591 20.336 1.00 75.19 297 GLN A O 1
ATOM 2286 N N . LEU A 1 298 ? -32.179 10.543 19.198 1.00 77.69 298 LEU A N 1
ATOM 2287 C CA . LEU A 1 298 ? -32.034 9.094 19.143 1.00 77.69 298 LEU A CA 1
ATOM 2288 C C . LEU A 1 298 ? -30.854 8.673 20.008 1.00 77.69 298 LEU A C 1
ATOM 2290 O O . LEU A 1 298 ? -29.751 9.179 19.802 1.00 77.69 298 LEU A O 1
ATOM 2294 N N . THR A 1 299 ? -31.080 7.734 20.919 1.00 70.06 299 THR A N 1
ATOM 2295 C CA . THR A 1 299 ? -30.023 7.138 21.746 1.00 70.06 299 THR A CA 1
ATOM 2296 C C . THR A 1 299 ? -30.000 5.636 21.508 1.00 70.06 299 THR A C 1
ATOM 2298 O O . THR A 1 299 ? -31.048 4.997 21.534 1.00 70.06 299 THR A O 1
ATOM 2301 N N . TYR A 1 300 ? -28.814 5.065 21.303 1.00 67.69 300 TYR A N 1
ATOM 2302 C CA . TYR A 1 300 ? -28.628 3.621 21.162 1.00 67.69 300 TYR A CA 1
ATOM 2303 C C . TYR A 1 300 ? -27.981 3.065 22.424 1.00 67.69 300 TYR A C 1
ATOM 2305 O O . TYR A 1 300 ? -26.887 3.497 22.783 1.00 67.69 300 TYR A O 1
ATOM 2313 N N . ARG A 1 301 ? -28.650 2.138 23.106 1.00 62.09 301 ARG A N 1
ATOM 2314 C CA . ARG A 1 301 ? -28.116 1.431 24.279 1.00 62.09 301 ARG A CA 1
ATOM 2315 C C . ARG A 1 301 ? -28.930 0.172 24.531 1.00 62.09 301 ARG A C 1
ATOM 2317 O O . ARG A 1 301 ? -30.017 0.052 23.991 1.00 62.09 301 ARG A O 1
ATOM 2324 N N . ASP A 1 302 ? -28.420 -0.702 25.374 1.00 60.84 302 ASP A N 1
ATOM 2325 C CA . ASP A 1 302 ? -29.165 -1.839 25.906 1.00 60.84 302 ASP A CA 1
ATOM 2326 C C . ASP A 1 302 ? -30.054 -1.356 27.077 1.00 60.84 302 ASP A C 1
ATOM 2328 O O . ASP A 1 302 ? -29.545 -0.884 28.099 1.00 60.84 302 ASP A O 1
ATOM 2332 N N . TYR A 1 303 ? -31.375 -1.321 26.880 1.00 63.41 303 TYR A N 1
ATOM 2333 C CA . TYR A 1 303 ? -32.375 -0.836 27.840 1.00 63.41 303 TYR A CA 1
ATOM 2334 C C . TYR A 1 303 ? -32.899 -1.932 28.764 1.00 63.41 303 TYR A C 1
ATOM 2336 O O . TYR A 1 303 ? -33.340 -1.599 29.868 1.00 63.41 303 TYR A O 1
ATOM 2344 N N . ASP A 1 304 ? -32.904 -3.187 28.321 1.00 59.47 304 ASP A N 1
ATOM 2345 C CA . ASP A 1 304 ? -33.435 -4.323 29.078 1.00 59.47 304 ASP A CA 1
ATOM 2346 C C . ASP A 1 304 ? -32.352 -5.280 29.610 1.00 59.47 304 ASP A C 1
ATOM 2348 O O . ASP A 1 304 ? -32.660 -6.163 30.415 1.00 59.47 304 ASP A O 1
ATOM 2352 N N . GLY A 1 305 ? -31.083 -5.015 29.292 1.00 46.94 305 GLY A N 1
ATOM 2353 C CA . GLY A 1 305 ? -29.909 -5.693 29.836 1.00 46.94 305 GLY A CA 1
ATOM 2354 C C . GLY A 1 305 ? -29.609 -7.030 29.163 1.00 46.94 305 GLY A C 1
ATOM 2355 O O . GLY A 1 305 ? -28.915 -7.861 29.757 1.00 46.94 305 GLY A O 1
ATOM 2356 N N . ASP A 1 306 ? -30.161 -7.282 27.975 1.00 49.31 306 ASP A N 1
ATOM 2357 C CA . ASP A 1 306 ? -30.024 -8.554 27.265 1.00 49.31 306 ASP A CA 1
ATOM 2358 C C . ASP A 1 306 ? -28.777 -8.630 26.354 1.00 49.31 306 ASP A C 1
ATOM 2360 O O . ASP A 1 306 ? -28.497 -9.665 25.734 1.00 49.31 306 ASP A O 1
ATOM 2364 N N . GLY A 1 307 ? -27.991 -7.552 26.313 1.00 46.12 307 GLY A N 1
ATOM 2365 C CA . GLY A 1 307 ? -26.786 -7.399 25.510 1.00 46.12 307 GLY A CA 1
ATOM 2366 C C . GLY A 1 307 ? -27.048 -6.987 24.061 1.00 46.12 307 GLY A C 1
ATOM 2367 O O . GLY A 1 307 ? -26.105 -6.979 23.259 1.00 46.12 307 GLY A O 1
ATOM 2368 N N . ARG A 1 308 ? -28.292 -6.667 23.689 1.00 53.06 308 ARG A N 1
ATOM 2369 C CA . ARG A 1 308 ? -28.673 -6.251 22.338 1.00 53.06 308 ARG A CA 1
ATOM 2370 C C . ARG A 1 308 ? -28.931 -4.753 22.272 1.00 53.06 308 ARG A C 1
ATOM 2372 O O . ARG A 1 308 ? -29.049 -4.040 23.260 1.00 53.06 308 ARG A O 1
ATOM 2379 N N . LEU A 1 309 ? -28.872 -4.236 21.048 1.00 63.31 309 LEU A N 1
ATOM 2380 C CA . LEU A 1 309 ? -28.972 -2.804 20.812 1.00 63.31 309 LEU A CA 1
ATOM 2381 C C . LEU A 1 309 ? -30.441 -2.387 20.766 1.00 63.31 309 LEU A C 1
ATOM 2383 O O . LEU A 1 309 ? -31.169 -2.853 19.887 1.00 63.31 309 LEU A O 1
ATOM 2387 N N . ASP A 1 310 ? -30.822 -1.428 21.605 1.00 74.62 310 ASP A N 1
ATOM 2388 C CA . ASP A 1 310 ? -32.140 -0.796 21.582 1.00 74.62 310 ASP A CA 1
ATOM 2389 C C . ASP A 1 310 ? -32.045 0.647 21.094 1.00 74.62 310 ASP A C 1
ATOM 2391 O O . ASP A 1 310 ? -30.982 1.276 21.117 1.00 74.62 310 ASP A O 1
ATOM 2395 N N . LEU A 1 311 ? -33.174 1.182 20.632 1.00 83.62 311 LEU A N 1
ATOM 2396 C CA . LEU A 1 311 ? -33.282 2.545 20.126 1.00 83.62 311 LEU A CA 1
ATOM 2397 C C . LEU A 1 311 ? -34.274 3.365 20.948 1.00 83.62 311 LEU A C 1
ATOM 2399 O O . LEU A 1 311 ? -35.486 3.181 20.848 1.00 83.62 311 LEU A O 1
ATOM 2403 N N . GLU A 1 312 ? -33.761 4.323 21.712 1.00 84.31 312 GLU A N 1
ATOM 2404 C CA . GLU A 1 312 ? -34.555 5.353 22.375 1.00 84.31 312 GLU A CA 1
ATOM 2405 C C . GLU A 1 312 ? -34.867 6.499 21.412 1.00 84.31 312 GLU A C 1
ATOM 2407 O O . GLU A 1 312 ? -33.975 7.064 20.786 1.00 84.31 312 GLU A O 1
ATOM 2412 N N . VAL A 1 313 ? -36.132 6.902 21.360 1.00 85.69 313 VAL A N 1
ATOM 2413 C CA . VAL A 1 313 ? -36.619 8.141 20.762 1.00 85.69 313 VAL A CA 1
ATOM 2414 C C . VAL A 1 313 ? -37.096 9.050 21.891 1.00 85.69 313 VAL A C 1
ATOM 2416 O O . VAL A 1 313 ? -38.149 8.814 22.487 1.00 85.69 313 VAL A O 1
ATOM 2419 N N . ARG A 1 314 ? -36.349 10.118 22.174 1.00 83.25 314 ARG A N 1
ATOM 2420 C CA . ARG A 1 314 ? -36.715 11.110 23.193 1.00 83.25 314 ARG A CA 1
ATOM 2421 C C . ARG A 1 314 ? -37.140 12.414 22.537 1.00 83.25 314 ARG A C 1
ATOM 2423 O O . ARG A 1 314 ? -36.417 12.950 21.704 1.00 83.25 314 ARG A O 1
ATOM 2430 N N . PHE A 1 315 ? -38.296 12.951 22.911 1.00 80.38 315 PHE A N 1
ATOM 2431 C CA . PHE A 1 315 ? -38.746 14.258 22.429 1.00 80.38 315 PHE A CA 1
ATOM 2432 C C . PHE A 1 315 ? -38.301 15.365 23.380 1.00 80.38 315 PHE A C 1
ATOM 2434 O O . PHE A 1 315 ? -38.261 15.185 24.594 1.00 80.38 315 PHE A O 1
ATOM 2441 N N . ASN A 1 316 ? -37.997 16.541 22.838 1.00 73.75 316 ASN A N 1
ATOM 2442 C CA . ASN A 1 316 ? -37.682 17.704 23.663 1.00 73.75 316 ASN A CA 1
ATOM 2443 C C . ASN A 1 316 ? -38.908 18.099 24.509 1.00 73.75 316 ASN A C 1
ATOM 2445 O O . ASN A 1 316 ? -40.035 18.045 24.014 1.00 73.75 316 ASN A O 1
ATOM 2449 N N . ALA A 1 317 ? -38.688 18.591 25.735 1.00 58.94 317 ALA A N 1
ATOM 2450 C CA . ALA A 1 317 ? -39.732 18.921 26.724 1.00 58.94 317 ALA A CA 1
ATOM 2451 C C . ALA A 1 317 ? -40.841 19.882 26.229 1.00 58.94 317 ALA A C 1
ATOM 2453 O O . ALA A 1 317 ? -41.911 19.977 26.822 1.00 58.94 317 ALA A O 1
ATOM 2454 N N . VAL A 1 318 ? -40.612 20.586 25.118 1.00 56.97 318 VAL A N 1
ATOM 2455 C CA . VAL A 1 318 ? -41.595 21.465 24.461 1.00 56.97 318 VAL A CA 1
ATOM 2456 C C . VAL A 1 318 ? -42.736 20.673 23.793 1.00 56.97 318 VAL A C 1
ATOM 2458 O O . VAL A 1 318 ? -43.811 21.221 23.570 1.00 56.97 318 VAL A O 1
ATOM 2461 N N . ASN A 1 319 ? -42.532 19.387 23.485 1.00 60.56 319 ASN A N 1
ATOM 2462 C CA . ASN A 1 319 ? -43.434 18.594 22.646 1.00 60.56 319 ASN A CA 1
ATOM 2463 C C . ASN A 1 319 ? -44.519 17.801 23.408 1.00 60.56 319 ASN A C 1
ATOM 2465 O O . ASN A 1 319 ? -45.392 17.257 22.740 1.00 60.56 319 ASN A O 1
ATOM 2469 N N . GLN A 1 320 ? -44.492 17.739 24.752 1.00 64.81 320 GLN A N 1
ATOM 2470 C CA . GLN A 1 320 ? -45.460 17.012 25.613 1.00 64.81 320 GLN A CA 1
ATOM 2471 C C . GLN A 1 320 ? -45.766 15.552 25.193 1.00 64.81 320 GLN A C 1
ATOM 2473 O O . GLN A 1 320 ? -46.834 15.023 25.497 1.00 64.81 320 GLN A O 1
ATOM 2478 N N . LEU A 1 321 ? -44.851 14.902 24.470 1.00 72.00 321 LEU A N 1
ATOM 2479 C CA . LEU A 1 321 ? -44.987 13.522 24.004 1.00 72.00 321 LEU A CA 1
ATOM 2480 C C . LEU A 1 321 ? -44.100 12.606 24.854 1.00 72.00 321 LEU A C 1
ATOM 2482 O O . LEU A 1 321 ? -42.955 12.987 25.104 1.00 72.00 321 LEU A O 1
ATOM 2486 N N . PRO A 1 322 ? -44.576 11.409 25.246 1.00 72.56 322 PRO A N 1
ATOM 2487 C CA . PRO A 1 322 ? -43.740 10.450 25.960 1.00 72.56 322 PRO A CA 1
ATOM 2488 C C . PRO A 1 322 ? -42.579 9.983 25.073 1.00 72.56 322 PRO A C 1
ATOM 2490 O O . PRO A 1 322 ? -42.709 9.915 23.847 1.00 72.56 322 PRO A O 1
ATOM 2493 N N . GLY A 1 323 ? -41.444 9.657 25.690 1.00 79.69 323 GLY A N 1
ATOM 2494 C CA . GLY A 1 323 ? -40.349 8.986 24.993 1.00 79.69 323 GLY A CA 1
ATOM 2495 C C . GLY A 1 323 ? -40.710 7.537 24.661 1.00 79.69 323 GLY A C 1
ATOM 2496 O O . GLY A 1 323 ? -41.618 6.953 25.258 1.00 79.69 323 GLY A O 1
ATOM 2497 N N . PHE A 1 324 ? -39.978 6.935 23.731 1.00 85.06 324 PHE A N 1
ATOM 2498 C CA . PHE A 1 324 ? -40.130 5.527 23.365 1.00 85.06 324 PHE A CA 1
ATOM 2499 C C . PHE A 1 324 ? -38.771 4.839 23.391 1.00 85.06 324 PHE A C 1
ATOM 2501 O O . PHE A 1 324 ? -37.805 5.424 22.926 1.00 85.06 324 PHE A O 1
ATOM 2508 N N . ALA A 1 325 ? -38.691 3.601 23.863 1.00 82.19 325 ALA A N 1
ATOM 2509 C CA . ALA A 1 325 ? -37.576 2.707 23.572 1.00 82.19 325 ALA A CA 1
ATOM 2510 C C . ALA A 1 325 ? -38.086 1.556 22.705 1.00 82.19 325 ALA A C 1
ATOM 2512 O O . ALA A 1 325 ? -39.113 0.951 23.006 1.00 82.19 325 ALA A O 1
ATOM 2513 N N . ILE A 1 326 ? -37.398 1.291 21.602 1.00 85.62 326 ILE A N 1
ATOM 2514 C CA . ILE A 1 326 ? -37.644 0.141 20.741 1.00 85.62 326 ILE A CA 1
ATOM 2515 C C . ILE A 1 326 ? -36.558 -0.869 21.054 1.00 85.62 326 ILE A C 1
ATOM 2517 O O . ILE A 1 326 ? -35.396 -0.642 20.716 1.00 85.62 326 ILE A O 1
ATOM 2521 N N . LEU A 1 327 ? -36.967 -1.945 21.709 1.00 79.75 327 LEU A N 1
ATOM 2522 C CA . LEU A 1 327 ? -36.083 -3.028 22.100 1.00 79.75 327 LEU A CA 1
ATOM 2523 C C . LEU A 1 327 ? -35.719 -3.859 20.871 1.00 79.75 327 LEU A C 1
ATOM 2525 O O . LEU A 1 327 ? -36.541 -3.994 19.950 1.00 79.75 327 LEU A O 1
ATOM 2529 N N . ASP A 1 328 ? -34.506 -4.402 20.865 1.00 75.31 328 ASP A N 1
ATOM 2530 C CA . ASP A 1 328 ? -33.981 -5.272 19.826 1.00 75.31 328 ASP A CA 1
ATOM 2531 C C . ASP A 1 328 ? -33.954 -4.594 18.434 1.00 75.31 328 ASP A C 1
ATOM 2533 O O . ASP A 1 328 ? -34.344 -5.192 17.429 1.00 75.31 328 ASP A O 1
ATOM 2537 N N . ILE A 1 329 ? -33.509 -3.333 18.303 1.00 74.88 329 ILE A N 1
ATOM 2538 C CA . ILE A 1 329 ? -33.655 -2.565 17.039 1.00 74.88 329 ILE A CA 1
ATOM 2539 C C . ILE A 1 329 ? -32.969 -3.229 15.830 1.00 74.88 329 ILE A C 1
ATOM 2541 O O . ILE A 1 329 ? -33.381 -3.028 14.683 1.00 74.88 329 ILE A O 1
ATOM 2545 N N . ALA A 1 330 ? -31.944 -4.048 16.079 1.00 61.12 330 ALA A N 1
ATOM 2546 C CA . ALA A 1 330 ? -31.225 -4.826 15.069 1.00 61.12 330 ALA A CA 1
ATOM 2547 C C . ALA A 1 330 ? -31.869 -6.196 14.741 1.00 61.12 330 ALA A C 1
ATOM 2549 O O . ALA A 1 330 ? -31.456 -6.858 13.789 1.00 61.12 330 ALA A O 1
ATOM 2550 N N . SER A 1 331 ? -32.881 -6.625 15.498 1.00 63.81 331 SER A N 1
ATOM 2551 C CA . SER A 1 331 ? -33.650 -7.860 15.293 1.00 63.81 331 SER A CA 1
ATOM 2552 C C . SER A 1 331 ? -34.814 -7.638 14.319 1.00 63.81 331 SER A C 1
ATOM 2554 O O . SER A 1 331 ? -35.304 -6.523 14.183 1.00 63.81 331 SER A O 1
ATOM 2556 N N . PRO A 1 332 ? -35.335 -8.675 13.638 1.00 57.00 332 PRO A N 1
ATOM 2557 C CA . PRO A 1 332 ? -36.631 -8.589 12.960 1.00 57.00 332 PRO A CA 1
ATOM 2558 C C . PRO A 1 332 ? -37.824 -8.582 13.931 1.00 57.00 332 PRO A C 1
ATOM 2560 O O . PRO A 1 332 ? -38.948 -8.319 13.500 1.00 57.00 332 PRO A O 1
ATOM 2563 N N . TYR A 1 333 ? -37.600 -8.895 15.209 1.00 67.44 333 TYR A N 1
ATOM 2564 C CA . TYR A 1 333 ? -38.610 -8.869 16.261 1.00 67.44 333 TYR A CA 1
ATOM 2565 C C . TYR A 1 333 ? -38.327 -7.691 17.181 1.00 67.44 333 TYR A C 1
ATOM 2567 O O . TYR A 1 333 ? -37.318 -7.688 17.872 1.00 67.44 333 TYR A O 1
ATOM 2575 N N . HIS A 1 334 ? -39.224 -6.711 17.163 1.00 75.38 334 HIS A N 1
ATOM 2576 C CA . HIS A 1 334 ? -39.122 -5.486 17.946 1.00 75.38 334 HIS A CA 1
ATOM 2577 C C . HIS A 1 334 ? -40.242 -5.435 18.976 1.00 75.38 334 HIS A C 1
ATOM 2579 O O . HIS A 1 334 ? -41.386 -5.792 18.671 1.00 75.38 334 HIS A O 1
ATOM 2585 N N . SER A 1 335 ? -39.953 -4.888 20.148 1.00 78.88 335 SER A N 1
ATOM 2586 C CA . SER A 1 335 ? -40.978 -4.462 21.106 1.00 78.88 335 SER A CA 1
ATOM 2587 C C . SER A 1 335 ? -40.794 -3.001 21.482 1.00 78.88 335 SER A C 1
ATOM 2589 O O . SER A 1 335 ? -39.722 -2.437 21.303 1.00 78.88 335 SER A O 1
ATOM 2591 N N . ILE A 1 336 ? -41.861 -2.365 21.962 1.00 80.44 336 ILE A N 1
ATOM 2592 C CA . ILE A 1 336 ? -41.843 -0.958 22.361 1.00 80.44 336 ILE A CA 1
ATOM 2593 C C . ILE A 1 336 ? -42.093 -0.819 23.859 1.00 80.44 336 ILE A C 1
ATOM 2595 O O . ILE A 1 336 ? -43.007 -1.434 24.408 1.00 80.44 336 ILE A O 1
ATOM 2599 N N . LEU A 1 337 ? -41.312 0.049 24.489 1.00 80.94 337 LEU A N 1
ATOM 2600 C CA . LEU A 1 337 ? -41.476 0.511 25.856 1.00 80.94 337 LEU A CA 1
ATOM 2601 C C . LEU A 1 337 ? -41.761 2.020 25.845 1.00 80.94 337 LEU A C 1
ATOM 2603 O O . LEU A 1 337 ? -41.051 2.790 25.198 1.00 80.94 337 LEU A O 1
ATOM 2607 N N . VAL A 1 338 ? -42.809 2.456 26.548 1.00 77.31 338 VAL A N 1
ATOM 2608 C CA . VAL A 1 338 ? -43.159 3.881 26.681 1.00 77.31 338 VAL A CA 1
ATOM 2609 C C . VAL A 1 338 ? -42.449 4.461 27.901 1.00 77.31 338 VAL A C 1
ATOM 2611 O O . VAL A 1 338 ? -42.556 3.917 28.998 1.00 77.31 338 VAL A O 1
ATOM 2614 N N . ILE A 1 339 ? -41.757 5.581 27.715 1.00 71.00 339 ILE A N 1
ATOM 2615 C CA . ILE A 1 339 ? -40.991 6.277 28.750 1.00 71.00 339 ILE A CA 1
ATOM 2616 C C . ILE A 1 339 ? -41.816 7.490 29.206 1.00 71.00 339 ILE A C 1
ATOM 2618 O O . ILE A 1 339 ? -41.997 8.442 28.445 1.00 71.00 339 ILE A O 1
ATOM 2622 N N . SER A 1 340 ? -42.368 7.455 30.424 1.00 58.22 340 SER A N 1
ATOM 2623 C CA . SER A 1 340 ? -43.153 8.564 30.992 1.00 58.22 340 SER A CA 1
ATOM 2624 C C . SER A 1 340 ? -42.275 9.608 31.692 1.00 58.22 340 SER A C 1
ATOM 2626 O O . SER A 1 340 ? -41.375 9.242 32.440 1.00 58.22 340 SER A O 1
ATOM 2628 N N . ASP A 1 341 ? -42.604 10.894 31.521 1.00 53.25 341 ASP A N 1
ATOM 2629 C CA . ASP A 1 341 ? -41.912 12.088 32.059 1.00 53.25 341 ASP A CA 1
ATOM 2630 C C . ASP A 1 341 ? -41.968 12.270 33.601 1.00 53.25 341 ASP A C 1
ATOM 2632 O O . ASP A 1 341 ? -41.815 13.386 34.102 1.00 53.25 341 ASP A O 1
ATOM 2636 N N . ILE A 1 342 ? -42.202 11.219 34.393 1.00 38.97 342 ILE A N 1
ATOM 2637 C CA . ILE A 1 342 ? -42.264 11.330 35.859 1.00 38.97 342 ILE A CA 1
ATOM 2638 C C . ILE A 1 342 ? -41.261 10.369 36.499 1.00 38.97 342 ILE A C 1
ATOM 2640 O O . ILE A 1 342 ? -41.363 9.155 36.355 1.00 38.97 342 ILE A O 1
ATOM 2644 N N . ASP A 1 343 ? -40.349 11.005 37.231 1.00 36.53 343 ASP A N 1
ATOM 2645 C CA . ASP A 1 343 ? -39.154 10.549 37.934 1.00 36.53 343 ASP A CA 1
ATOM 2646 C C . ASP A 1 343 ? -37.927 10.181 37.083 1.00 36.53 343 ASP A C 1
ATOM 2648 O O . ASP A 1 343 ? -38.020 9.401 36.131 1.00 36.53 343 ASP A O 1
ATOM 2652 N N . PRO A 1 344 ? -36.734 10.719 37.435 1.00 40.41 344 PRO A N 1
ATOM 2653 C CA . PRO A 1 344 ? -35.501 10.083 37.024 1.00 40.41 344 PRO A CA 1
ATOM 2654 C C . PRO A 1 344 ? -35.585 8.688 37.625 1.00 40.41 344 PRO A C 1
ATOM 2656 O O . PRO A 1 344 ? -35.558 8.546 38.848 1.00 40.41 344 PRO A O 1
ATOM 2659 N N . LEU A 1 345 ? -35.731 7.662 36.783 1.00 37.22 345 LEU A N 1
ATOM 2660 C CA . LEU A 1 345 ? -35.326 6.329 37.200 1.00 37.22 345 LEU A CA 1
ATOM 2661 C C . LEU A 1 345 ? -33.966 6.538 37.847 1.00 37.22 345 LEU A C 1
ATOM 2663 O O . LEU A 1 345 ? -33.080 7.119 37.203 1.00 37.22 345 LEU A O 1
ATOM 2667 N N . GLU A 1 346 ? -33.876 6.204 39.140 1.00 34.44 346 GLU A N 1
ATOM 2668 C CA . GLU A 1 346 ? -32.618 6.199 39.868 1.00 34.44 346 GLU A CA 1
ATOM 2669 C C . GLU A 1 346 ? -31.563 5.696 38.889 1.00 34.44 346 GLU A C 1
ATOM 2671 O O . GLU A 1 346 ? -31.856 4.721 38.179 1.00 34.44 346 GLU A O 1
ATOM 2676 N N . PRO A 1 347 ? -30.402 6.370 38.755 1.00 33.56 347 PRO A N 1
ATOM 2677 C CA . PRO A 1 347 ? -29.306 5.772 38.016 1.00 33.56 347 PRO A CA 1
ATOM 2678 C C . PRO A 1 347 ? -29.217 4.375 38.586 1.00 33.56 347 PRO A C 1
ATOM 2680 O O . PRO A 1 347 ? -29.002 4.251 39.793 1.00 33.56 347 PRO A O 1
ATOM 2683 N N . ASN A 1 348 ? -29.553 3.364 37.775 1.00 33.88 348 ASN A N 1
ATOM 2684 C CA . ASN A 1 348 ? -29.496 1.997 38.237 1.00 33.88 348 ASN A CA 1
ATOM 2685 C C . ASN A 1 348 ? -28.100 1.910 38.866 1.00 33.88 348 ASN A C 1
ATOM 2687 O O . ASN A 1 348 ? -27.128 2.236 38.177 1.00 33.88 348 ASN A O 1
ATOM 2691 N N . PRO A 1 349 ? -27.965 1.631 40.171 1.00 36.22 349 PRO A N 1
ATOM 2692 C CA . PRO A 1 349 ? -26.643 1.572 40.767 1.00 36.22 349 PRO A CA 1
ATOM 2693 C C . PRO A 1 349 ? -25.815 0.419 40.169 1.00 36.22 349 PRO A C 1
ATOM 2695 O O . PRO A 1 349 ? -24.633 0.311 40.479 1.00 36.22 349 PRO A O 1
ATOM 2698 N N . GLU A 1 350 ? -26.414 -0.394 39.287 1.00 37.84 350 GLU A N 1
ATOM 2699 C CA . GLU A 1 350 ? -25.768 -1.369 38.401 1.00 37.84 350 GLU A CA 1
ATOM 2700 C C . GLU A 1 350 ? -25.477 -0.837 36.971 1.00 37.84 350 GLU A C 1
ATOM 2702 O O . GLU A 1 350 ? -24.840 -1.528 36.184 1.00 37.84 350 GLU A O 1
ATOM 2707 N N . ALA A 1 351 ? -25.907 0.384 36.622 1.00 32.34 351 ALA A N 1
ATOM 2708 C CA . ALA A 1 351 ? -25.579 1.109 35.381 1.00 32.34 351 ALA A CA 1
ATOM 2709 C C . ALA A 1 351 ? -24.628 2.307 35.589 1.00 32.34 351 ALA A C 1
ATOM 2711 O O . ALA A 1 351 ? -24.120 2.866 34.615 1.00 32.34 351 ALA A O 1
ATOM 2712 N N . GLU A 1 352 ? -24.296 2.671 36.835 1.00 28.25 352 GLU A N 1
ATOM 2713 C CA . GLU A 1 352 ? -22.900 3.019 37.093 1.00 28.25 352 GLU A CA 1
ATOM 2714 C C . GLU A 1 352 ? -22.119 1.733 36.836 1.00 28.25 352 GLU A C 1
ATOM 2716 O O . GLU A 1 352 ? -22.242 0.772 37.596 1.00 28.25 352 GLU A O 1
ATOM 2721 N N . ILE A 1 353 ? -21.277 1.714 35.803 1.00 31.31 353 ILE A N 1
ATOM 2722 C CA . ILE A 1 353 ? -20.128 0.815 35.821 1.00 31.31 353 ILE A CA 1
ATOM 2723 C C . ILE A 1 353 ? -19.234 1.319 36.964 1.00 31.31 353 ILE A C 1
ATOM 2725 O O . ILE A 1 353 ? -18.196 1.934 36.750 1.00 31.31 353 ILE A O 1
ATOM 2729 N N . LYS A 1 354 ? -19.623 1.060 38.216 1.00 28.62 354 LYS A N 1
ATOM 2730 C CA . LYS A 1 354 ? -18.616 0.596 39.153 1.00 28.62 354 LYS A CA 1
ATOM 2731 C C . LYS A 1 354 ? -18.085 -0.671 38.501 1.00 28.62 354 LYS A C 1
ATOM 2733 O O . LYS A 1 354 ? -18.909 -1.473 38.052 1.00 28.62 354 LYS A O 1
ATOM 2738 N N . PRO A 1 355 ? -16.765 -0.860 38.387 1.00 27.28 355 PRO A N 1
ATOM 2739 C CA . PRO A 1 355 ? -16.222 -2.146 38.001 1.00 27.28 355 PRO A CA 1
ATOM 2740 C C . PRO A 1 355 ? -16.617 -3.144 39.094 1.00 27.28 355 PRO A C 1
ATOM 2742 O O . PRO A 1 355 ? -15.872 -3.427 40.029 1.00 27.28 355 PRO A O 1
ATOM 2745 N N . THR A 1 356 ? -17.844 -3.650 39.013 1.00 28.12 356 THR A N 1
ATOM 2746 C CA . THR A 1 356 ? -18.238 -4.899 39.628 1.00 28.12 356 THR A CA 1
ATOM 2747 C C . THR A 1 356 ? -17.328 -5.887 38.945 1.00 28.12 356 THR A C 1
ATOM 2749 O O . THR A 1 356 ? -17.387 -5.999 37.721 1.00 28.12 356 THR A O 1
ATOM 2752 N N . SER A 1 357 ? -16.395 -6.435 39.731 1.00 31.30 357 SER A N 1
ATOM 2753 C CA . SER A 1 357 ? -15.402 -7.442 39.357 1.00 31.30 357 SER A CA 1
ATOM 2754 C C . SER A 1 357 ? -15.725 -8.031 37.995 1.00 31.30 357 SER A C 1
ATOM 2756 O O . SER A 1 357 ? -16.693 -8.784 37.898 1.00 31.30 357 SER A O 1
ATOM 2758 N N . VAL A 1 358 ? -14.994 -7.609 36.958 1.00 32.72 358 VAL A N 1
ATOM 2759 C CA . VAL A 1 358 ? -15.192 -8.091 35.589 1.00 32.72 358 VAL A CA 1
ATOM 2760 C C . VAL A 1 358 ? -15.200 -9.610 35.670 1.00 32.72 358 VAL A C 1
ATOM 2762 O O . VAL A 1 358 ? -14.127 -10.203 35.834 1.00 32.72 358 VAL A O 1
ATOM 2765 N N . ALA A 1 359 ? -16.396 -10.206 35.630 1.00 31.00 359 ALA A N 1
ATOM 2766 C CA . ALA A 1 359 ? -16.566 -11.638 35.757 1.00 31.00 359 ALA A CA 1
ATOM 2767 C C . ALA A 1 359 ? -15.702 -12.237 34.664 1.00 31.00 359 ALA A C 1
ATOM 2769 O O . ALA A 1 359 ? -15.856 -11.911 33.485 1.00 31.00 359 ALA A O 1
ATOM 2770 N N . ASN A 1 360 ? -14.687 -12.986 35.075 1.00 37.16 360 ASN A N 1
ATOM 2771 C CA . ASN A 1 360 ? -13.793 -13.600 34.131 1.00 37.16 360 ASN A CA 1
ATOM 2772 C C . ASN A 1 360 ? -14.629 -14.658 33.394 1.00 37.16 360 ASN A C 1
ATOM 2774 O O . ASN A 1 360 ? -15.111 -15.586 34.044 1.00 37.16 360 ASN A O 1
ATOM 2778 N N . PRO A 1 361 ? -14.791 -14.576 32.059 1.00 39.28 361 PRO A N 1
ATOM 2779 C CA . PRO A 1 361 ? -15.399 -15.668 31.296 1.00 39.28 361 PRO A CA 1
ATOM 2780 C C . PRO A 1 361 ? -14.597 -16.977 31.441 1.00 39.28 361 PRO A C 1
ATOM 2782 O O . PRO A 1 361 ? -15.032 -18.023 30.978 1.00 39.28 361 PRO A O 1
ATOM 2785 N N . LEU A 1 362 ? -13.409 -16.897 32.058 1.00 39.28 362 LEU A N 1
ATOM 2786 C CA . LEU A 1 362 ? -12.459 -17.972 32.316 1.00 39.28 362 LEU A CA 1
ATOM 2787 C C . LEU A 1 362 ? -12.379 -18.354 33.817 1.00 39.28 362 LEU A C 1
ATOM 2789 O O . LEU A 1 362 ? -11.548 -19.187 34.158 1.00 39.28 362 LEU A O 1
ATOM 2793 N N . GLU A 1 363 ? -13.186 -17.762 34.720 1.00 38.59 363 GLU A N 1
ATOM 2794 C CA . GLU A 1 363 ? -13.269 -18.185 36.144 1.00 38.59 363 GLU A CA 1
ATOM 2795 C C . GLU A 1 363 ? -14.481 -19.050 36.478 1.00 38.59 363 GLU A C 1
ATOM 2797 O O . GLU A 1 363 ? -14.643 -19.397 37.650 1.00 38.59 363 GLU A O 1
ATOM 2802 N N . ASP A 1 364 ? -15.319 -19.443 35.515 1.00 34.75 364 ASP A N 1
ATOM 2803 C CA . ASP A 1 364 ? -16.292 -20.475 35.856 1.00 34.75 364 ASP A CA 1
ATOM 2804 C C . ASP A 1 364 ? -15.586 -21.830 35.870 1.00 34.75 364 ASP A C 1
ATOM 2806 O O . ASP A 1 364 ? -14.994 -22.274 34.884 1.00 34.75 364 ASP A O 1
ATOM 2810 N N . THR A 1 365 ? -15.576 -22.446 37.047 1.00 40.62 365 THR A N 1
ATOM 2811 C CA . THR A 1 365 ? -15.012 -23.765 37.296 1.00 40.62 365 THR A CA 1
ATOM 2812 C C . THR A 1 365 ? -15.794 -24.812 36.513 1.00 40.62 365 THR A C 1
ATOM 2814 O O . THR A 1 365 ? -16.682 -25.462 37.060 1.00 40.62 365 THR A O 1
ATOM 2817 N N . ASP A 1 366 ? -15.430 -25.017 35.254 1.00 33.41 366 ASP A N 1
ATOM 2818 C CA . ASP A 1 366 ? -15.740 -26.238 34.533 1.00 33.41 366 ASP A CA 1
ATOM 2819 C C . ASP A 1 366 ? -14.438 -26.853 34.018 1.00 33.41 366 ASP A C 1
ATOM 2821 O O . ASP A 1 366 ? -13.594 -26.191 33.418 1.00 33.41 366 ASP A O 1
ATOM 2825 N N . ASN A 1 367 ? -14.244 -28.140 34.291 1.00 34.38 367 ASN A N 1
ATOM 2826 C CA . ASN A 1 367 ? -13.072 -28.911 33.865 1.00 34.38 367 ASN A CA 1
ATOM 2827 C C . ASN A 1 367 ? -13.150 -29.256 32.359 1.00 34.38 367 ASN A C 1
ATOM 2829 O O . ASN A 1 367 ? -12.854 -30.383 31.958 1.00 34.38 367 ASN A O 1
ATOM 2833 N N . GLY A 1 368 ? -13.566 -28.302 31.526 1.00 34.81 368 GLY A N 1
ATOM 2834 C CA . GLY A 1 368 ? -13.636 -28.397 30.073 1.00 34.81 368 GLY A CA 1
ATOM 2835 C C . GLY A 1 368 ? -12.785 -27.303 29.437 1.00 34.81 368 GLY A C 1
ATOM 2836 O O . GLY A 1 368 ? -12.842 -26.150 29.852 1.00 34.81 368 GLY A O 1
ATOM 2837 N N . GLU A 1 369 ? -11.965 -27.664 28.450 1.00 35.31 369 GLU A N 1
ATOM 2838 C CA . GLU A 1 369 ? -11.182 -26.714 27.653 1.00 35.31 369 GLU A CA 1
ATOM 2839 C C . GLU A 1 369 ? -12.080 -25.569 27.157 1.00 35.31 369 GLU A C 1
ATOM 2841 O O . GLU A 1 369 ? -13.083 -25.811 26.483 1.00 35.31 369 GLU A O 1
ATOM 2846 N N . VAL A 1 370 ? -11.733 -24.320 27.483 1.00 36.81 370 VAL A N 1
ATOM 2847 C CA . VAL A 1 370 ? -12.432 -23.146 26.951 1.00 36.81 370 VAL A CA 1
ATOM 2848 C C . VAL A 1 370 ? -12.231 -23.123 25.435 1.00 36.81 370 VAL A C 1
ATOM 2850 O O . VAL A 1 370 ? -11.153 -22.804 24.936 1.00 36.81 370 VAL A O 1
ATOM 2853 N N . VAL A 1 371 ? -13.276 -23.492 24.696 1.00 41.75 371 VAL A N 1
ATOM 2854 C CA . VAL A 1 371 ? -13.309 -23.438 23.233 1.00 41.75 371 VAL A CA 1
ATOM 2855 C C . VAL A 1 371 ? -13.547 -21.994 22.779 1.00 41.75 371 VAL A C 1
ATOM 2857 O O . VAL A 1 371 ? -14.597 -21.411 23.030 1.00 41.75 371 VAL A O 1
ATOM 2860 N N . GLY A 1 372 ? -12.563 -21.392 22.112 1.00 48.56 372 GLY A N 1
ATOM 2861 C CA . GLY A 1 372 ? -12.659 -20.043 21.552 1.00 48.56 372 GLY A CA 1
ATOM 2862 C C . GLY A 1 372 ? -11.427 -19.681 20.723 1.00 48.56 372 GLY A C 1
ATOM 2863 O O . GLY A 1 372 ? -10.371 -20.289 20.873 1.00 48.56 372 GLY A O 1
ATOM 2864 N N . SER A 1 373 ? -11.552 -18.698 19.835 1.00 59.19 373 SER A N 1
ATOM 2865 C CA . SER A 1 373 ? -10.449 -18.147 19.038 1.00 59.19 373 SER A CA 1
ATOM 2866 C C . SER A 1 373 ? -10.404 -16.631 19.193 1.00 59.19 373 SER A C 1
ATOM 2868 O O . SER A 1 373 ? -11.416 -16.009 19.520 1.00 59.19 373 SER A O 1
ATOM 2870 N N . ILE A 1 374 ? -9.251 -16.017 18.924 1.00 68.06 374 ILE A N 1
ATOM 2871 C CA . ILE A 1 374 ? -9.157 -14.556 18.846 1.00 68.06 374 ILE A CA 1
ATOM 2872 C C . ILE A 1 374 ? -10.085 -14.081 17.712 1.00 68.06 374 ILE A C 1
ATOM 2874 O O . ILE A 1 374 ? -9.940 -14.577 16.590 1.00 68.06 374 ILE A O 1
ATOM 2878 N N . PRO A 1 375 ? -11.036 -13.160 17.960 1.00 64.56 375 PRO A N 1
ATOM 2879 C CA . PRO A 1 375 ? -11.876 -12.615 16.901 1.00 64.56 375 PRO A CA 1
ATOM 2880 C C . PRO A 1 375 ? -11.009 -11.971 15.820 1.00 64.56 375 PRO A C 1
ATOM 2882 O O . PRO A 1 375 ? -10.149 -11.144 16.122 1.00 64.56 375 PRO A O 1
ATOM 2885 N N . ALA A 1 376 ? -11.222 -12.361 14.566 1.00 68.44 376 ALA A N 1
ATOM 2886 C CA . ALA A 1 376 ? -10.495 -11.804 13.439 1.00 68.44 376 ALA A CA 1
ATOM 2887 C C . ALA A 1 376 ? -11.283 -11.934 12.132 1.00 68.44 376 ALA A C 1
ATOM 2889 O O . ALA A 1 376 ? -12.118 -12.827 11.979 1.00 68.44 376 ALA A O 1
ATOM 2890 N N . GLU A 1 377 ? -10.988 -11.055 11.178 1.00 68.88 377 GLU A N 1
ATOM 2891 C CA . GLU A 1 377 ? -11.597 -11.047 9.849 1.00 68.88 377 GLU A CA 1
ATOM 2892 C C . GLU A 1 377 ? -10.516 -11.176 8.771 1.00 68.88 377 GLU A C 1
ATOM 2894 O O . GLU A 1 377 ? -9.583 -10.378 8.732 1.00 68.88 377 GLU A O 1
ATOM 2899 N N . LEU A 1 378 ? -10.669 -12.152 7.871 1.00 74.56 378 LEU A N 1
ATOM 2900 C CA . LEU A 1 378 ? -9.887 -12.272 6.639 1.00 74.56 378 LEU A CA 1
ATOM 2901 C C . LEU A 1 378 ? -10.733 -11.805 5.452 1.00 74.56 378 LEU A C 1
ATOM 2903 O O . LEU A 1 378 ? -11.854 -12.282 5.266 1.00 74.56 378 LEU A O 1
ATOM 2907 N N . LYS A 1 379 ? -10.175 -10.937 4.608 1.00 69.00 379 LYS A N 1
ATOM 2908 C CA . LYS A 1 379 ? -10.804 -10.482 3.364 1.00 69.00 379 LYS A CA 1
ATOM 2909 C C . LYS A 1 379 ? -9.783 -10.237 2.259 1.00 69.00 379 LYS A C 1
ATOM 2911 O O . LYS A 1 379 ? -8.594 -10.073 2.513 1.00 69.00 379 LYS A O 1
ATOM 2916 N N . VAL A 1 380 ? -10.274 -10.168 1.027 1.00 70.75 380 VAL A N 1
ATOM 2917 C CA . VAL A 1 380 ? -9.509 -9.687 -0.128 1.00 70.75 380 VAL A CA 1
ATOM 2918 C C . VAL A 1 380 ? -10.024 -8.298 -0.485 1.00 70.75 380 VAL A C 1
ATOM 2920 O O . VAL A 1 380 ? -11.236 -8.091 -0.597 1.00 70.75 380 VAL A O 1
ATOM 2923 N N . THR A 1 381 ? -9.123 -7.328 -0.605 1.00 67.12 381 THR A N 1
ATOM 2924 C CA . THR A 1 381 ? -9.485 -5.948 -0.946 1.00 67.12 381 THR A CA 1
ATOM 2925 C C . THR A 1 381 ? -9.855 -5.839 -2.433 1.00 67.12 381 THR A C 1
ATOM 2927 O O . THR A 1 381 ? -9.489 -6.704 -3.231 1.00 67.12 381 THR A O 1
ATOM 2930 N N . PRO A 1 382 ? -10.548 -4.769 -2.867 1.00 62.34 382 PRO A N 1
ATOM 2931 C CA . PRO A 1 382 ? -10.779 -4.520 -4.293 1.00 62.34 382 PRO A CA 1
ATOM 2932 C C . PRO A 1 382 ? -9.496 -4.412 -5.133 1.00 62.34 382 PRO A C 1
ATOM 2934 O O . PRO A 1 382 ? -9.566 -4.584 -6.344 1.00 62.34 382 PRO A O 1
ATOM 2937 N N . MET A 1 383 ? -8.345 -4.154 -4.499 1.00 70.38 383 MET A N 1
ATOM 2938 C CA . MET A 1 383 ? -7.024 -4.122 -5.137 1.00 70.38 383 MET A CA 1
ATOM 2939 C C . MET A 1 383 ? -6.374 -5.514 -5.247 1.00 70.38 383 MET A C 1
ATOM 2941 O O . MET A 1 383 ? -5.240 -5.625 -5.697 1.00 70.38 383 MET A O 1
ATOM 2945 N N . GLY A 1 384 ? -7.063 -6.580 -4.822 1.00 74.62 384 GLY A N 1
ATOM 2946 C CA . GLY A 1 384 ? -6.545 -7.950 -4.850 1.00 74.62 384 GLY A CA 1
ATOM 2947 C C . GLY A 1 384 ? -5.581 -8.288 -3.709 1.00 74.62 384 GLY A C 1
ATOM 2948 O O . GLY A 1 384 ? -5.036 -9.390 -3.690 1.00 74.62 384 GLY A O 1
ATOM 2949 N N . THR A 1 385 ? -5.382 -7.384 -2.744 1.00 79.25 385 THR A N 1
ATOM 2950 C CA . THR A 1 385 ? -4.508 -7.629 -1.588 1.00 79.25 385 THR A CA 1
ATOM 2951 C C . THR A 1 385 ? -5.220 -8.470 -0.530 1.00 79.25 385 THR A C 1
ATOM 2953 O O . THR A 1 385 ? -6.431 -8.343 -0.320 1.00 79.25 385 THR A O 1
ATOM 2956 N N . ALA A 1 386 ? -4.478 -9.352 0.142 1.00 77.81 386 ALA A N 1
ATOM 2957 C CA . ALA A 1 386 ? -4.985 -10.086 1.294 1.00 77.81 386 ALA A CA 1
ATOM 2958 C C . ALA A 1 386 ? -4.941 -9.180 2.527 1.00 77.81 386 ALA A C 1
ATOM 2960 O O . ALA A 1 386 ? -3.896 -8.609 2.828 1.00 77.81 386 ALA A O 1
ATOM 2961 N N . SER A 1 387 ? -6.055 -9.079 3.253 1.00 81.31 387 SER A N 1
ATOM 2962 C CA . SER A 1 387 ? -6.149 -8.300 4.484 1.00 81.31 387 SER A CA 1
ATOM 2963 C C . SER A 1 387 ? -6.697 -9.135 5.633 1.00 81.31 387 SER A C 1
ATOM 2965 O O . SER A 1 387 ? -7.705 -9.824 5.477 1.00 81.31 387 SER A O 1
ATOM 2967 N N . TYR A 1 388 ? -6.043 -9.058 6.790 1.00 82.56 388 TYR A N 1
ATOM 2968 C CA . TYR A 1 388 ? -6.456 -9.742 8.015 1.00 82.56 388 TYR A CA 1
ATOM 2969 C C . TYR A 1 388 ? -6.520 -8.737 9.162 1.00 82.56 388 TYR A C 1
ATOM 2971 O O . TYR A 1 388 ? -5.583 -7.969 9.338 1.00 82.56 388 TYR A O 1
ATOM 2979 N N . SER A 1 389 ? -7.603 -8.705 9.933 1.00 82.56 389 SER A N 1
ATOM 2980 C CA . SER A 1 389 ? -7.777 -7.741 11.024 1.00 82.56 389 SER A CA 1
ATOM 2981 C C . SER A 1 389 ? -8.083 -8.452 12.332 1.00 82.56 389 SER A C 1
ATOM 2983 O O . SER A 1 389 ? -9.003 -9.264 12.389 1.00 82.56 389 SER A O 1
ATOM 2985 N N . VAL A 1 390 ? -7.321 -8.125 13.375 1.00 82.50 390 VAL A N 1
ATOM 2986 C CA . VAL A 1 390 ? -7.532 -8.559 14.759 1.00 82.50 390 VAL A CA 1
ATOM 2987 C C . VAL A 1 390 ? -7.930 -7.332 15.581 1.00 82.50 390 VAL A C 1
ATOM 2989 O O . VAL A 1 390 ? -7.062 -6.514 15.902 1.00 82.50 390 VAL A O 1
ATOM 2992 N N . PRO A 1 391 ? -9.221 -7.152 15.908 1.00 82.56 391 PRO A N 1
ATOM 2993 C CA . PRO A 1 391 ? -9.666 -6.071 16.776 1.00 82.56 391 PRO A CA 1
ATOM 2994 C C . PRO A 1 391 ? -8.978 -6.133 18.138 1.00 82.56 391 PRO A C 1
ATOM 2996 O O . PRO A 1 391 ? -8.875 -7.200 18.748 1.00 82.56 391 PRO A O 1
ATOM 2999 N N . ILE A 1 392 ? -8.525 -4.976 18.616 1.00 83.00 392 ILE A N 1
ATOM 3000 C CA . ILE A 1 392 ? -8.060 -4.827 19.992 1.00 83.00 392 ILE A CA 1
ATOM 3001 C C . ILE A 1 392 ? -9.305 -4.620 20.849 1.00 83.00 392 ILE A C 1
ATOM 3003 O O . ILE A 1 392 ? -10.085 -3.699 20.601 1.00 83.00 392 ILE A O 1
ATOM 3007 N N . GLU A 1 393 ? -9.506 -5.491 21.832 1.00 79.19 393 GLU A N 1
ATOM 3008 C CA . GLU A 1 393 ? -10.614 -5.391 22.776 1.00 79.19 393 GLU A CA 1
ATOM 3009 C C . GLU A 1 393 ? -10.478 -4.109 23.599 1.00 79.19 393 GLU A C 1
ATOM 3011 O O . GLU A 1 393 ? -9.404 -3.789 24.110 1.00 79.19 393 GLU A O 1
ATOM 3016 N N . GLN A 1 394 ? -11.562 -3.347 23.688 1.00 80.81 394 GLN A N 1
ATOM 3017 C CA . GLN A 1 394 ? -11.591 -2.003 24.254 1.00 80.81 394 GLN A CA 1
ATOM 3018 C C . GLN A 1 394 ? -12.738 -1.911 25.251 1.00 80.81 394 GLN A C 1
ATOM 3020 O O . GLN A 1 394 ? -13.829 -2.415 24.995 1.00 80.81 394 GLN A O 1
ATOM 3025 N N . GLY A 1 395 ? -12.508 -1.236 26.374 1.00 67.44 395 GLY A N 1
ATOM 3026 C CA . GLY A 1 395 ? -13.581 -0.889 27.299 1.00 67.44 395 GLY A CA 1
ATOM 3027 C C . GLY A 1 395 ? -14.572 0.116 26.704 1.00 67.44 395 GLY A C 1
ATOM 3028 O O . GLY A 1 395 ? -14.226 0.837 25.761 1.00 67.44 395 GLY A O 1
ATOM 3029 N N . PRO A 1 396 ? -15.780 0.224 27.274 1.00 69.44 396 PRO A N 1
ATOM 3030 C CA . PRO A 1 396 ? -16.774 1.200 26.842 1.00 69.44 396 PRO A CA 1
ATOM 3031 C C . PRO A 1 396 ? -16.265 2.631 27.043 1.00 69.44 396 PRO A C 1
ATOM 3033 O O . PRO A 1 396 ? -15.674 2.953 28.071 1.00 69.44 396 PRO A O 1
ATOM 3036 N N . GLY A 1 397 ? -16.492 3.501 26.062 1.00 66.56 397 GLY A N 1
ATOM 3037 C CA . GLY A 1 397 ? -16.175 4.923 26.177 1.00 66.56 397 GLY A CA 1
ATOM 3038 C C . GLY A 1 397 ? -17.340 5.772 26.676 1.00 66.56 397 GLY A C 1
ATOM 3039 O O . GLY A 1 397 ? -18.500 5.356 26.612 1.00 66.56 397 GLY A O 1
ATOM 3040 N N . SER A 1 398 ? -17.048 6.996 27.127 1.00 69.00 398 SER A N 1
ATOM 3041 C CA . SER A 1 398 ? -18.079 7.988 27.461 1.00 69.00 398 SER A CA 1
ATOM 3042 C C . SER A 1 398 ? -19.004 8.211 26.260 1.00 69.00 398 SER A C 1
ATOM 3044 O O . SER A 1 398 ? -18.527 8.448 25.156 1.00 69.00 398 SER A O 1
ATOM 3046 N N . ALA A 1 399 ? -20.319 8.090 26.457 1.00 57.69 399 ALA A N 1
ATOM 3047 C CA . ALA A 1 399 ? -21.318 8.162 25.380 1.00 57.69 399 ALA A CA 1
ATOM 3048 C C . ALA A 1 399 ? -21.073 7.196 24.194 1.00 57.69 399 ALA A C 1
ATOM 3050 O O . ALA A 1 399 ? -21.552 7.434 23.088 1.00 57.69 399 ALA A O 1
ATOM 3051 N N . GLY A 1 400 ? -20.339 6.098 24.417 1.00 60.97 400 GLY A N 1
ATOM 3052 C CA . GLY A 1 400 ? -20.063 5.078 23.405 1.00 60.97 400 GLY A CA 1
ATOM 3053 C C . GLY A 1 400 ? -18.881 5.377 22.474 1.00 60.97 400 GLY A C 1
ATOM 3054 O O . GLY A 1 400 ? -18.629 4.580 21.573 1.00 60.97 400 GLY A O 1
ATOM 3055 N N . ILE A 1 401 ? -18.130 6.473 22.670 1.00 64.06 401 ILE A N 1
ATOM 3056 C CA . ILE A 1 401 ? -16.977 6.799 21.814 1.00 64.06 401 ILE A CA 1
ATOM 3057 C C . ILE A 1 401 ? -15.746 5.937 22.150 1.00 64.06 401 ILE A C 1
ATOM 3059 O O . ILE A 1 401 ? -15.161 6.040 23.225 1.00 64.06 401 ILE A O 1
ATOM 3063 N N . THR A 1 402 ? -15.302 5.103 21.213 1.00 77.06 402 THR A N 1
ATOM 3064 C CA . THR A 1 402 ? -14.107 4.249 21.354 1.00 77.06 402 THR A CA 1
ATOM 3065 C C . THR A 1 402 ? -13.073 4.531 20.257 1.00 77.06 402 THR A C 1
ATOM 3067 O O . THR A 1 402 ? -13.429 5.039 19.184 1.00 77.06 402 THR A O 1
ATOM 3070 N N . PRO A 1 403 ? -11.779 4.235 20.496 1.00 75.69 403 PRO A N 1
ATOM 3071 C CA . PRO A 1 403 ? -10.732 4.470 19.500 1.00 75.69 403 PRO A CA 1
ATOM 3072 C C . PRO A 1 403 ? -10.779 3.530 18.284 1.00 75.69 403 PRO A C 1
ATOM 3074 O O . PRO A 1 403 ? -10.279 3.905 17.230 1.00 75.69 403 PRO A O 1
ATOM 3077 N N . ASN A 1 404 ? -11.420 2.360 18.383 1.00 76.81 404 ASN A N 1
ATOM 3078 C CA . ASN A 1 404 ? -11.603 1.389 17.292 1.00 76.81 404 ASN A CA 1
ATOM 3079 C C . ASN A 1 404 ? -10.283 0.896 16.673 1.00 76.81 404 ASN A C 1
ATOM 3081 O O . ASN A 1 404 ? -10.107 0.896 15.454 1.00 76.81 404 ASN A O 1
ATOM 3085 N N . LEU A 1 405 ? -9.356 0.452 17.525 1.00 85.44 405 LEU A N 1
ATOM 3086 C CA . LEU A 1 405 ? -8.039 -0.031 17.106 1.00 85.44 405 LEU A CA 1
ATOM 3087 C C . LEU A 1 405 ? -8.047 -1.517 16.731 1.00 85.44 405 LEU A C 1
ATOM 3089 O O . LEU A 1 405 ? -8.770 -2.328 17.311 1.00 85.44 405 LEU A O 1
ATOM 3093 N N . SER A 1 406 ? -7.191 -1.890 15.781 1.00 87.75 406 SER A N 1
ATOM 3094 C CA . SER A 1 406 ? -6.948 -3.291 15.412 1.00 87.75 406 SER A CA 1
ATOM 3095 C C . SER A 1 406 ? -5.511 -3.512 14.942 1.00 87.75 406 SER A C 1
ATOM 3097 O O . SER A 1 406 ? -4.865 -2.590 14.449 1.00 87.75 406 SER A O 1
ATOM 3099 N N . LEU A 1 407 ? -5.012 -4.741 15.075 1.00 92.12 407 LEU A N 1
ATOM 3100 C CA . LEU A 1 407 ? -3.799 -5.191 14.392 1.00 92.12 407 LEU A CA 1
ATOM 3101 C C . LEU A 1 407 ? -4.208 -5.637 12.987 1.00 92.12 407 LEU A C 1
ATOM 3103 O O . LEU A 1 407 ? -5.052 -6.524 12.848 1.00 92.12 407 LEU A O 1
ATOM 3107 N N . GLN A 1 408 ? -3.653 -5.016 11.953 1.00 90.38 408 GLN A N 1
ATOM 3108 C CA . GLN A 1 408 ? -4.040 -5.266 10.570 1.00 90.38 408 GLN A CA 1
ATOM 3109 C C . GLN A 1 408 ? -2.858 -5.772 9.753 1.00 90.38 408 GLN A C 1
ATOM 3111 O O . GLN A 1 408 ? -1.787 -5.177 9.764 1.00 90.38 408 GLN A O 1
ATOM 3116 N N . TYR A 1 409 ? -3.087 -6.844 9.008 1.00 93.25 409 TYR A N 1
ATOM 3117 C CA . TYR A 1 409 ? -2.245 -7.286 7.912 1.00 93.25 409 TYR A CA 1
ATOM 3118 C C . TYR A 1 409 ? -2.796 -6.758 6.584 1.00 93.25 409 TYR A C 1
ATOM 3120 O O . TYR A 1 409 ? -4.010 -6.809 6.348 1.00 93.25 409 TYR A O 1
ATOM 3128 N N . ASP A 1 410 ? -1.901 -6.313 5.709 1.00 87.44 410 ASP A N 1
ATOM 3129 C CA . ASP A 1 410 ? -2.138 -6.117 4.283 1.00 87.44 410 ASP A CA 1
ATOM 3130 C C . ASP A 1 410 ? -0.930 -6.647 3.500 1.00 87.44 410 ASP A C 1
ATOM 3132 O O . ASP A 1 410 ? 0.215 -6.269 3.763 1.00 87.44 410 ASP A O 1
ATOM 3136 N N . SER A 1 411 ? -1.173 -7.523 2.526 1.00 88.44 411 SER A N 1
ATOM 3137 C CA . SER A 1 411 ? -0.108 -8.121 1.721 1.00 88.44 411 SER A CA 1
ATOM 3138 C C . SER A 1 411 ? 0.682 -7.119 0.874 1.00 88.44 411 SER A C 1
ATOM 3140 O O . SER A 1 411 ? 1.772 -7.469 0.429 1.00 88.44 411 SER A O 1
ATOM 3142 N N . SER A 1 412 ? 0.167 -5.907 0.627 1.00 86.25 412 SER A N 1
ATOM 3143 C CA . SER A 1 412 ? 0.917 -4.846 -0.062 1.00 86.25 412 SER A CA 1
ATOM 3144 C C . SER A 1 412 ? 1.723 -3.948 0.878 1.00 86.25 412 SER A C 1
ATOM 3146 O O . SER A 1 412 ? 2.464 -3.092 0.399 1.00 86.25 412 SER A O 1
ATOM 3148 N N . GLN A 1 413 ? 1.588 -4.092 2.201 1.00 86.81 413 GLN A N 1
ATOM 3149 C CA . GLN A 1 413 ? 2.342 -3.276 3.151 1.00 86.81 413 GLN A CA 1
ATOM 3150 C C . GLN A 1 413 ? 3.772 -3.800 3.357 1.00 86.81 413 GLN A C 1
ATOM 3152 O O . GLN A 1 413 ? 4.045 -5.003 3.379 1.00 86.81 413 GLN A O 1
ATOM 3157 N N . GLY A 1 414 ? 4.704 -2.859 3.525 1.00 87.06 414 GLY A N 1
ATOM 3158 C CA . GLY A 1 414 ? 6.117 -3.132 3.774 1.00 87.06 414 GLY A CA 1
ATOM 3159 C C . GLY A 1 414 ? 6.422 -3.558 5.214 1.00 87.06 414 GLY A C 1
ATOM 3160 O O . GLY A 1 414 ? 5.551 -3.959 5.982 1.00 87.06 414 GLY A O 1
ATOM 3161 N N . ASN A 1 415 ? 7.698 -3.483 5.591 1.00 87.44 415 ASN A N 1
ATOM 3162 C CA . ASN A 1 415 ? 8.127 -3.738 6.966 1.00 87.44 415 ASN A CA 1
ATOM 3163 C C . ASN A 1 415 ? 7.787 -2.535 7.854 1.00 87.44 415 ASN A C 1
ATOM 3165 O O . ASN A 1 415 ? 8.131 -1.408 7.508 1.00 87.44 415 ASN A O 1
ATOM 3169 N N . GLY A 1 416 ? 7.163 -2.766 9.007 1.00 90.38 416 GLY A N 1
ATOM 3170 C CA . GLY A 1 416 ? 6.787 -1.695 9.929 1.00 90.38 416 GLY A CA 1
ATOM 3171 C C . GLY A 1 416 ? 7.022 -2.055 11.388 1.00 90.38 416 GLY A C 1
ATOM 3172 O O . GLY A 1 416 ? 7.768 -2.983 11.713 1.00 90.38 416 GLY A O 1
ATOM 3173 N N . TRP A 1 417 ? 6.355 -1.333 12.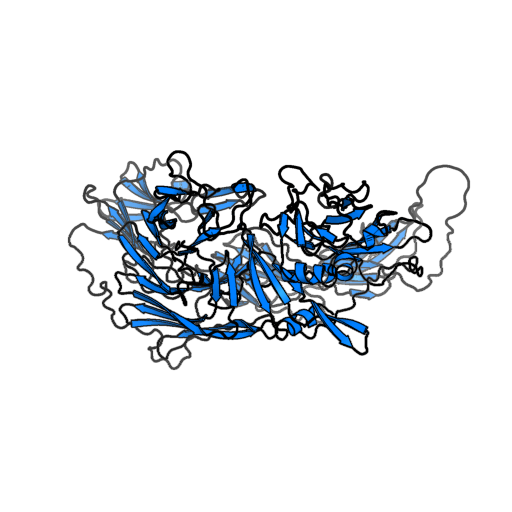288 1.00 93.69 417 TRP A N 1
ATOM 3174 C CA . TRP A 1 417 ? 6.440 -1.564 13.731 1.00 93.69 417 TRP A CA 1
ATOM 3175 C C . TRP A 1 417 ? 5.936 -2.949 14.162 1.00 93.69 417 TRP A C 1
ATOM 3177 O O . TRP A 1 417 ? 6.279 -3.383 15.251 1.00 93.69 417 TRP A O 1
ATOM 3187 N N . LEU A 1 418 ? 5.152 -3.654 13.344 1.00 95.94 418 LEU A N 1
ATOM 3188 C CA . LEU A 1 418 ? 4.631 -4.997 13.640 1.00 95.94 418 LEU A CA 1
ATOM 3189 C C . LEU A 1 418 ? 5.238 -6.066 12.707 1.00 95.94 418 LEU A C 1
ATOM 3191 O O . LEU A 1 418 ? 4.701 -7.160 12.572 1.00 95.94 418 LEU A O 1
ATOM 3195 N N . GLY A 1 419 ? 6.362 -5.765 12.048 1.00 94.19 419 GLY A N 1
ATOM 3196 C CA . GLY A 1 419 ? 6.971 -6.645 11.046 1.00 94.19 419 GLY A CA 1
ATOM 3197 C C . GLY A 1 419 ? 6.385 -6.463 9.642 1.00 94.19 419 GLY A C 1
ATOM 3198 O O . GLY A 1 419 ? 5.688 -5.489 9.366 1.00 94.19 419 GLY A O 1
ATOM 3199 N N . MET A 1 420 ? 6.722 -7.379 8.731 1.00 93.12 420 MET A N 1
ATOM 3200 C CA . MET A 1 420 ? 6.298 -7.324 7.325 1.00 93.12 420 MET A CA 1
ATOM 3201 C C . MET A 1 420 ? 4.780 -7.402 7.162 1.00 93.12 420 MET A C 1
ATOM 3203 O O . MET A 1 420 ? 4.172 -8.383 7.581 1.00 93.12 420 MET A O 1
ATOM 3207 N N . GLY A 1 421 ? 4.188 -6.414 6.492 1.00 93.12 421 GLY A N 1
ATOM 3208 C CA . GLY A 1 421 ? 2.773 -6.385 6.123 1.00 93.12 421 GLY A CA 1
ATOM 3209 C C . GLY A 1 421 ? 1.811 -6.073 7.267 1.00 93.12 421 GLY A C 1
ATOM 3210 O O . GLY A 1 421 ? 0.615 -5.990 7.020 1.00 93.12 421 GLY A O 1
ATOM 3211 N N . TRP A 1 422 ? 2.299 -5.901 8.501 1.00 95.62 422 TRP A N 1
ATOM 3212 C CA . TRP A 1 422 ? 1.466 -5.641 9.676 1.00 95.62 422 TRP A CA 1
ATOM 3213 C C . TRP A 1 422 ? 1.579 -4.192 10.159 1.00 95.62 422 TRP A C 1
ATOM 3215 O O . TRP A 1 422 ? 2.672 -3.629 10.269 1.00 95.62 422 TRP A O 1
ATOM 3225 N N . SER A 1 423 ? 0.444 -3.617 10.541 1.00 94.12 423 SER A N 1
ATOM 3226 C CA . SER A 1 423 ? 0.320 -2.271 11.101 1.00 94.12 423 SER A CA 1
ATOM 3227 C C . SER A 1 423 ? -0.817 -2.181 12.126 1.00 94.12 423 SER A C 1
ATOM 3229 O O . SER A 1 423 ? -1.557 -3.138 12.358 1.00 94.12 423 SER A O 1
ATOM 3231 N N . ILE A 1 424 ? -0.920 -1.033 12.800 1.00 93.25 424 ILE A N 1
ATOM 3232 C CA . ILE A 1 424 ? -2.055 -0.707 13.671 1.00 93.25 424 ILE A CA 1
ATOM 3233 C C . ILE A 1 424 ? -3.047 0.081 12.822 1.00 93.25 424 ILE A C 1
ATOM 3235 O O . ILE A 1 424 ? -2.685 1.100 12.240 1.00 93.25 424 ILE A O 1
ATOM 3239 N N . ASN A 1 425 ? -4.289 -0.378 12.774 1.00 86.88 425 ASN A N 1
ATOM 3240 C CA . ASN A 1 425 ? -5.397 0.321 12.141 1.00 86.88 425 ASN A CA 1
ATOM 3241 C C . ASN A 1 425 ? -6.234 1.064 13.196 1.00 86.88 425 ASN A C 1
ATOM 3243 O O . ASN A 1 425 ? -6.230 0.691 14.371 1.00 86.88 425 ASN A O 1
ATOM 3247 N N . GLY A 1 426 ? -6.944 2.113 12.776 1.00 80.31 426 GLY A N 1
ATOM 3248 C CA . GLY A 1 426 ? -7.662 3.039 13.664 1.00 80.31 426 GLY A CA 1
ATOM 3249 C C . GLY A 1 426 ? -6.839 4.262 14.092 1.00 80.31 426 GLY A C 1
ATOM 3250 O O . GLY A 1 426 ? -7.316 5.089 14.865 1.00 80.31 426 GLY A O 1
ATOM 3251 N N . VAL A 1 427 ? -5.621 4.402 13.562 1.00 86.75 427 VAL A N 1
ATOM 3252 C CA . VAL A 1 427 ? -4.816 5.630 13.621 1.00 86.75 427 VAL A CA 1
ATOM 3253 C C . VAL A 1 427 ? -4.833 6.327 12.263 1.00 86.75 427 VAL A C 1
ATOM 3255 O O . VAL A 1 427 ? -5.034 5.681 11.237 1.00 86.75 427 VAL A O 1
ATOM 3258 N N . SER A 1 428 ? -4.627 7.641 12.261 1.00 91.50 428 SER A N 1
ATOM 3259 C CA . SER A 1 428 ? -4.604 8.467 11.052 1.00 91.50 428 SER A CA 1
ATOM 3260 C C . SER A 1 428 ? -3.463 9.474 11.137 1.00 91.50 428 SER A C 1
ATOM 3262 O O . SER A 1 428 ? -3.037 9.851 12.235 1.00 91.50 428 SER A O 1
ATOM 3264 N N . VAL A 1 429 ? -2.941 9.900 9.993 1.00 94.38 429 VAL A N 1
ATOM 3265 C CA . VAL A 1 429 ? -1.824 10.839 9.921 1.00 94.38 429 VAL A CA 1
ATOM 3266 C C . VAL A 1 429 ? -1.976 11.799 8.751 1.00 94.38 429 VAL A C 1
ATOM 3268 O O . VAL A 1 429 ? -2.258 11.400 7.621 1.00 94.38 429 VAL A O 1
ATOM 3271 N N . ILE A 1 430 ? -1.697 13.076 9.007 1.00 96.19 430 ILE A N 1
ATOM 3272 C CA . ILE A 1 430 ? -1.329 14.014 7.950 1.00 96.19 430 ILE A CA 1
ATOM 3273 C C . ILE A 1 430 ? 0.189 13.961 7.817 1.00 96.19 430 ILE A C 1
ATOM 3275 O O . ILE A 1 430 ? 0.913 14.202 8.779 1.00 96.19 430 ILE A O 1
ATOM 3279 N N . SER A 1 431 ? 0.696 13.616 6.645 1.00 92.50 431 SER A N 1
ATOM 3280 C CA . SER A 1 431 ? 2.128 13.572 6.350 1.00 92.50 431 SER A CA 1
ATOM 3281 C C . SER A 1 431 ? 2.482 14.576 5.265 1.00 92.50 431 SER A C 1
ATOM 3283 O O . SER A 1 431 ? 1.620 15.051 4.523 1.00 92.50 431 SER A O 1
ATOM 3285 N N . ARG A 1 432 ? 3.769 14.909 5.155 1.00 89.75 432 ARG A N 1
ATOM 3286 C CA . ARG A 1 432 ? 4.273 15.557 3.944 1.00 89.75 432 ARG A CA 1
ATOM 3287 C C . ARG A 1 432 ? 4.308 14.545 2.800 1.00 89.75 432 ARG A C 1
ATOM 3289 O O . ARG A 1 432 ? 4.652 13.386 3.012 1.00 89.75 432 ARG A O 1
ATOM 3296 N N . CYS A 1 433 ? 3.983 14.991 1.597 1.00 86.88 433 CYS A N 1
ATOM 3297 C CA . CYS A 1 433 ? 4.086 14.201 0.379 1.00 86.88 433 CYS A CA 1
ATOM 3298 C C . CYS A 1 433 ? 4.651 15.034 -0.771 1.00 86.88 433 CYS A C 1
ATOM 3300 O O . CYS A 1 433 ? 4.604 16.272 -0.749 1.00 86.88 433 CYS A O 1
ATOM 3302 N N . SER A 1 434 ? 5.236 14.337 -1.745 1.00 79.62 434 SER A N 1
ATOM 3303 C CA . SER A 1 434 ? 5.838 14.951 -2.921 1.00 79.62 434 SER A CA 1
ATOM 3304 C C . SER A 1 434 ? 4.794 15.708 -3.742 1.00 79.62 434 SER A C 1
ATOM 3306 O O . SER A 1 434 ? 3.602 15.374 -3.781 1.00 79.62 434 SER A O 1
ATOM 3308 N N . GLN A 1 435 ? 5.254 16.761 -4.410 1.00 80.25 435 GLN A N 1
ATOM 3309 C CA . GLN A 1 435 ? 4.495 17.326 -5.514 1.00 80.25 435 GLN A CA 1
ATOM 3310 C C . GLN A 1 435 ? 4.590 16.392 -6.712 1.00 80.25 435 GLN A C 1
ATOM 3312 O O . GLN A 1 435 ? 5.641 15.796 -6.938 1.00 80.25 435 GLN A O 1
ATOM 3317 N N . ASN A 1 436 ? 3.518 16.322 -7.493 1.00 71.81 436 ASN A N 1
ATOM 3318 C CA . ASN A 1 436 ? 3.546 15.696 -8.810 1.00 71.81 436 ASN A CA 1
ATOM 3319 C C . ASN A 1 436 ? 3.084 16.700 -9.860 1.00 71.81 436 ASN A C 1
ATOM 3321 O O . ASN A 1 436 ? 2.399 17.686 -9.570 1.00 71.81 436 ASN A O 1
ATOM 3325 N N . LYS A 1 437 ? 3.489 16.475 -11.101 1.00 66.31 437 LYS A N 1
ATOM 3326 C CA . LYS A 1 437 ? 3.258 17.452 -12.158 1.00 66.31 437 LYS A CA 1
ATOM 3327 C C . LYS A 1 437 ? 1.778 17.559 -12.529 1.00 66.31 437 LYS A C 1
ATOM 3329 O O . LYS A 1 437 ? 1.335 18.647 -12.889 1.00 66.31 437 LYS A O 1
ATOM 3334 N N . GLU A 1 438 ? 1.017 16.481 -12.369 1.00 74.06 438 GLU A N 1
ATOM 3335 C CA . GLU A 1 438 ? -0.411 16.371 -12.673 1.00 74.06 438 GLU A CA 1
ATOM 3336 C C . GLU A 1 438 ? -1.263 17.274 -11.774 1.00 74.06 438 GLU A C 1
ATOM 3338 O O . GLU A 1 438 ? -2.163 17.957 -12.261 1.00 74.06 438 GLU A O 1
ATOM 3343 N N . GLN A 1 439 ? -0.975 17.303 -10.469 1.00 79.06 439 GLN A N 1
ATOM 3344 C CA . GLN A 1 439 ? -1.768 18.056 -9.491 1.00 79.06 439 GLN A CA 1
ATOM 3345 C C . GLN A 1 439 ? -1.116 19.395 -9.113 1.00 79.06 439 GLN A C 1
ATOM 3347 O O . GLN A 1 439 ? -1.829 20.345 -8.789 1.00 79.06 439 GLN A O 1
ATOM 3352 N N . ASP A 1 440 ? 0.217 19.500 -9.168 1.00 78.50 440 ASP A N 1
ATOM 3353 C CA . ASP A 1 440 ? 0.976 20.661 -8.678 1.00 78.50 440 ASP A CA 1
ATOM 3354 C C . ASP A 1 440 ? 1.704 21.457 -9.778 1.00 78.50 440 ASP A C 1
ATOM 3356 O O . ASP A 1 440 ? 2.239 22.536 -9.510 1.00 78.50 440 ASP A O 1
ATOM 3360 N N . GLY A 1 441 ? 1.740 20.955 -11.018 1.00 74.31 441 GLY A N 1
ATOM 3361 C CA . GLY A 1 441 ? 2.429 21.584 -12.155 1.00 74.31 441 GLY A CA 1
ATOM 3362 C C . GLY A 1 441 ? 3.953 21.400 -12.171 1.00 74.31 441 GLY A C 1
ATOM 3363 O O . GLY A 1 441 ? 4.618 21.807 -13.125 1.00 74.31 441 GLY A O 1
ATOM 3364 N N . GLN A 1 442 ? 4.514 20.770 -11.141 1.00 68.88 442 GLN A N 1
ATOM 3365 C CA . GLN A 1 442 ? 5.920 20.390 -11.023 1.00 68.88 442 GLN A CA 1
ATOM 3366 C C . GLN A 1 442 ? 6.023 19.158 -10.121 1.00 68.88 442 GLN A C 1
ATOM 3368 O O . GLN A 1 442 ? 5.194 18.974 -9.236 1.00 68.88 442 GLN A O 1
ATOM 3373 N N . ALA A 1 443 ? 7.055 18.349 -10.308 1.00 67.00 443 ALA A N 1
ATOM 3374 C CA . ALA A 1 443 ? 7.359 17.260 -9.399 1.00 67.00 443 ALA A CA 1
ATOM 3375 C C . ALA A 1 443 ? 8.514 17.646 -8.487 1.00 67.00 443 ALA A C 1
ATOM 3377 O O . ALA A 1 443 ? 9.548 18.135 -8.947 1.00 67.00 443 ALA A O 1
ATOM 3378 N N . LEU A 1 444 ? 8.293 17.507 -7.183 1.00 70.75 444 LEU A N 1
ATOM 3379 C CA . LEU A 1 444 ? 9.268 17.851 -6.158 1.00 70.75 444 LEU A CA 1
ATOM 3380 C C . LEU A 1 444 ? 9.178 16.840 -5.023 1.00 70.75 444 LEU A C 1
ATOM 3382 O O . LEU A 1 444 ? 8.138 16.736 -4.368 1.00 70.75 444 LEU A O 1
ATOM 3386 N N . ALA A 1 445 ? 10.290 16.158 -4.760 1.00 68.19 445 ALA A N 1
ATOM 3387 C CA . ALA A 1 445 ? 10.464 15.354 -3.561 1.00 68.19 445 ALA A CA 1
ATOM 3388 C C . ALA A 1 445 ? 10.301 16.198 -2.285 1.00 68.19 445 ALA A C 1
ATOM 3390 O O . ALA A 1 445 ? 10.542 17.412 -2.279 1.00 68.19 445 ALA A O 1
ATOM 3391 N N . VAL A 1 446 ? 9.922 15.534 -1.191 1.00 77.69 446 VAL A N 1
ATOM 3392 C CA . VAL A 1 446 ? 9.778 16.172 0.123 1.00 77.69 446 VAL A CA 1
ATOM 3393 C C . VAL A 1 446 ? 11.137 16.684 0.592 1.00 77.69 446 VAL A C 1
ATOM 3395 O O . VAL A 1 446 ? 12.096 15.923 0.722 1.00 77.69 446 VAL A O 1
ATOM 3398 N N . ASN A 1 447 ? 11.219 17.981 0.878 1.00 73.38 447 ASN A N 1
ATOM 3399 C CA . ASN A 1 447 ? 12.450 18.619 1.348 1.00 73.38 447 ASN A CA 1
ATOM 3400 C C . ASN A 1 447 ? 12.296 19.339 2.698 1.00 73.38 447 ASN A C 1
ATOM 3402 O O . ASN A 1 447 ? 13.239 19.995 3.142 1.00 73.38 447 ASN A O 1
ATOM 3406 N N . PHE A 1 448 ? 11.143 19.182 3.357 1.00 78.56 448 PHE A N 1
ATOM 3407 C CA . PHE A 1 448 ? 10.775 19.822 4.623 1.00 78.56 448 PHE A CA 1
ATOM 3408 C C . PHE A 1 448 ? 10.746 21.351 4.539 1.00 78.56 448 PHE A C 1
ATOM 3410 O O . PHE A 1 448 ? 11.118 22.046 5.483 1.00 78.56 448 PHE A O 1
ATOM 3417 N N . SER A 1 449 ? 10.282 21.882 3.406 1.00 78.31 449 SER A N 1
ATOM 3418 C CA . SER A 1 449 ? 10.093 23.320 3.192 1.00 78.31 449 SER A CA 1
ATOM 3419 C C . SER A 1 449 ? 8.618 23.681 2.987 1.00 78.31 449 SER A C 1
ATOM 3421 O O . SER A 1 449 ? 7.722 22.834 3.034 1.00 78.31 449 SER A O 1
ATOM 3423 N N . ASN A 1 450 ? 8.339 24.961 2.745 1.00 80.44 450 ASN A N 1
ATOM 3424 C CA . ASN A 1 450 ? 6.996 25.430 2.398 1.00 80.44 450 ASN A CA 1
ATOM 3425 C C . ASN A 1 450 ? 6.546 25.008 0.987 1.00 80.44 450 ASN A C 1
ATOM 3427 O O . ASN A 1 450 ? 5.404 25.270 0.610 1.00 80.44 450 ASN A O 1
ATOM 3431 N N . THR A 1 451 ? 7.415 24.363 0.199 1.00 82.12 451 THR A N 1
ATOM 3432 C CA . THR A 1 451 ? 7.010 23.792 -1.084 1.00 82.12 451 THR A CA 1
ATOM 3433 C C . THR A 1 451 ? 6.359 22.428 -0.934 1.00 82.12 451 THR A C 1
ATOM 3435 O O . THR A 1 451 ? 5.670 22.026 -1.855 1.00 82.12 451 THR A O 1
ATOM 3438 N N . ASP A 1 452 ? 6.515 21.699 0.166 1.00 86.88 452 ASP A N 1
ATOM 3439 C CA . ASP A 1 452 ? 5.926 20.355 0.241 1.00 86.88 452 ASP A CA 1
ATOM 3440 C C . ASP A 1 452 ? 4.390 20.388 0.198 1.00 86.88 452 ASP A C 1
ATOM 3442 O O . ASP A 1 452 ? 3.745 21.419 0.435 1.00 86.88 452 ASP A O 1
ATOM 3446 N N . ARG A 1 453 ? 3.795 19.235 -0.113 1.00 91.62 453 ARG A N 1
ATOM 3447 C CA . ARG A 1 453 ? 2.352 19.019 -0.001 1.00 91.62 453 ARG A CA 1
ATOM 3448 C C . ARG A 1 453 ? 2.036 18.163 1.209 1.00 91.62 453 ARG A C 1
ATOM 3450 O O . ARG A 1 453 ? 2.923 17.595 1.832 1.00 91.62 453 ARG A O 1
ATOM 3457 N N . PHE A 1 454 ? 0.764 18.136 1.572 1.00 94.81 454 PHE A N 1
ATOM 3458 C CA . PHE A 1 454 ? 0.231 17.419 2.714 1.00 94.81 454 PHE A CA 1
ATOM 3459 C C . PHE A 1 454 ? -0.690 16.337 2.188 1.00 94.81 454 PHE A C 1
ATOM 3461 O O . PHE A 1 454 ? -1.466 16.569 1.260 1.00 94.81 454 PHE A O 1
ATOM 3468 N N . CYS A 1 455 ? -0.604 15.166 2.789 1.00 94.12 455 CYS A N 1
ATOM 3469 C CA . CYS A 1 455 ? -1.438 14.032 2.475 1.00 94.12 455 CYS A CA 1
ATOM 3470 C C . CYS A 1 455 ? -2.090 13.541 3.765 1.00 94.12 455 CYS A C 1
ATOM 3472 O O . CYS A 1 455 ? -1.388 13.288 4.737 1.00 94.12 455 CYS A O 1
ATOM 3474 N N . LEU A 1 456 ? -3.415 13.407 3.778 1.00 94.00 456 LEU A N 1
ATOM 3475 C CA . LEU A 1 456 ? -4.143 12.754 4.865 1.00 94.00 456 LEU A CA 1
ATOM 3476 C C . LEU A 1 456 ? -4.288 11.276 4.512 1.00 94.00 456 LEU A C 1
ATOM 3478 O O . LEU A 1 456 ? -4.900 10.954 3.495 1.00 94.00 456 LEU A O 1
ATOM 3482 N N . ASP A 1 457 ? -3.687 10.395 5.310 1.00 88.44 457 ASP A N 1
ATOM 3483 C CA . ASP A 1 457 ? -3.669 8.946 5.075 1.00 88.44 457 ASP A CA 1
ATOM 3484 C C . ASP A 1 457 ? -3.243 8.599 3.635 1.00 88.44 457 ASP A C 1
ATOM 3486 O O . ASP A 1 457 ? -3.866 7.806 2.931 1.00 88.44 457 ASP A O 1
ATOM 3490 N N . SER A 1 458 ? -2.164 9.251 3.181 1.00 86.31 458 SER A N 1
ATOM 3491 C CA . SER A 1 458 ? -1.590 9.159 1.824 1.00 86.31 458 SER A CA 1
ATOM 3492 C C . SER A 1 458 ? -2.434 9.751 0.683 1.00 86.31 458 SER A C 1
ATOM 3494 O O . SER A 1 458 ? -2.008 9.717 -0.469 1.00 86.31 458 SER A O 1
ATOM 3496 N N . LYS A 1 459 ? -3.591 10.362 0.960 1.00 88.88 459 LYS A N 1
ATOM 3497 C CA . LYS A 1 459 ? -4.370 11.103 -0.045 1.00 88.88 459 LYS A CA 1
ATOM 3498 C C . LYS A 1 459 ? -3.995 12.585 -0.043 1.00 88.88 459 LYS A C 1
ATOM 3500 O O . LYS A 1 459 ? -4.111 13.250 0.985 1.00 88.88 459 LYS A O 1
ATOM 3505 N N . LYS A 1 460 ? -3.589 13.122 -1.197 1.00 90.88 460 LYS A N 1
ATOM 3506 C CA . LYS A 1 460 ? -3.131 14.517 -1.329 1.00 90.88 460 LYS A CA 1
ATOM 3507 C C . LYS A 1 460 ? -4.230 15.533 -1.007 1.00 90.88 460 LYS A C 1
ATOM 3509 O O . LYS A 1 460 ? -5.366 15.422 -1.471 1.00 90.88 460 LYS A O 1
ATOM 3514 N N . LEU A 1 461 ? -3.856 16.547 -0.232 1.00 93.25 461 LEU A N 1
ATOM 3515 C CA . LEU A 1 461 ? -4.687 17.679 0.146 1.00 93.25 461 LEU A CA 1
ATOM 3516 C C . LEU A 1 461 ? -4.460 18.855 -0.808 1.00 93.25 461 LEU A C 1
ATOM 3518 O O . LEU A 1 461 ? -3.345 19.347 -0.975 1.00 93.25 461 LEU A O 1
ATOM 3522 N N . LEU A 1 462 ? -5.547 19.343 -1.401 1.00 91.19 462 LEU A N 1
ATOM 3523 C CA . LEU A 1 462 ? -5.561 20.513 -2.273 1.00 91.19 462 LEU A CA 1
ATOM 3524 C C . LEU A 1 462 ? -6.105 21.719 -1.513 1.00 91.19 462 LEU A C 1
ATOM 3526 O O . LEU A 1 462 ? -7.059 21.600 -0.744 1.00 91.19 462 LEU A O 1
ATOM 3530 N N . ILE A 1 463 ? -5.537 22.899 -1.758 1.00 91.19 463 ILE A N 1
ATOM 3531 C CA . ILE A 1 463 ? -5.995 24.135 -1.117 1.00 91.19 463 ILE A CA 1
ATOM 3532 C C . ILE A 1 463 ? -7.440 24.472 -1.533 1.00 91.19 463 ILE A C 1
ATOM 3534 O O . ILE A 1 463 ? -7.828 24.380 -2.705 1.00 91.19 463 ILE A O 1
ATOM 3538 N N . LYS A 1 464 ? -8.262 24.886 -0.571 1.00 87.81 464 LYS A N 1
ATOM 3539 C CA . LYS A 1 464 ? -9.675 25.240 -0.743 1.00 87.81 464 LYS A CA 1
ATOM 3540 C C . LYS A 1 464 ? -9.810 26.716 -1.134 1.00 87.81 464 LYS A C 1
ATOM 3542 O O . LYS A 1 464 ? -10.367 27.506 -0.389 1.00 87.81 464 LYS A O 1
ATOM 3547 N N . GLY A 1 465 ? -9.298 27.055 -2.321 1.00 75.19 465 GLY A N 1
ATOM 3548 C CA . GLY A 1 465 ? -9.531 28.298 -3.074 1.00 75.19 465 GLY A CA 1
ATOM 3549 C C . GLY A 1 465 ? -9.917 29.563 -2.284 1.00 75.19 465 GLY A C 1
ATOM 3550 O O . GLY A 1 465 ? -9.229 29.964 -1.360 1.00 75.19 465 GLY A O 1
ATOM 3551 N N . VAL A 1 466 ? -10.989 30.227 -2.718 1.00 66.62 466 VAL A N 1
ATOM 3552 C CA . VAL A 1 466 ? -11.277 31.667 -2.528 1.00 66.62 466 VAL A CA 1
ATOM 3553 C C . VAL A 1 466 ? -11.301 32.167 -1.068 1.00 66.62 466 VAL A C 1
ATOM 3555 O O . VAL A 1 466 ? -11.032 33.344 -0.846 1.00 66.62 466 VAL A O 1
ATOM 3558 N N . ASP A 1 467 ? -11.541 31.290 -0.088 1.00 70.75 467 ASP A N 1
ATOM 3559 C CA . ASP A 1 467 ? -11.658 31.630 1.343 1.00 70.75 467 ASP A CA 1
ATOM 3560 C C . ASP A 1 467 ? -10.528 31.031 2.214 1.00 70.75 467 ASP A C 1
ATOM 3562 O O . ASP A 1 467 ? -10.667 30.923 3.433 1.00 70.75 467 ASP A O 1
ATOM 3566 N N . SER A 1 468 ? -9.421 30.596 1.602 1.00 81.31 468 SER A N 1
ATOM 3567 C CA . SER A 1 468 ? -8.283 29.956 2.278 1.00 81.31 468 SER A CA 1
ATOM 3568 C C . SER A 1 468 ? -7.031 30.838 2.274 1.00 81.31 468 SER A C 1
ATOM 3570 O O . SER A 1 468 ? -6.722 31.491 1.276 1.00 81.31 468 SER A O 1
ATOM 3572 N N . SER A 1 469 ? -6.242 30.776 3.353 1.00 87.50 469 SER A N 1
ATOM 3573 C CA . SER A 1 469 ? -4.846 31.242 3.347 1.00 87.50 469 SER A CA 1
ATOM 3574 C C . SER A 1 469 ? -4.007 30.506 2.289 1.00 87.50 469 SER A C 1
ATOM 3576 O O . SER A 1 469 ? -4.406 29.459 1.767 1.00 87.50 469 SER A O 1
ATOM 3578 N N . ALA A 1 470 ? -2.827 31.054 1.979 1.00 89.25 470 ALA A N 1
ATOM 3579 C CA . ALA A 1 470 ? -1.845 30.406 1.111 1.00 89.25 470 ALA A CA 1
ATOM 3580 C C . ALA A 1 470 ? -1.415 29.044 1.676 1.00 89.25 470 ALA A C 1
ATOM 3582 O O . ALA A 1 470 ? -1.336 28.884 2.887 1.00 89.25 470 ALA A O 1
ATOM 3583 N N . TYR A 1 471 ? -1.089 28.093 0.800 1.00 91.69 471 TYR A N 1
ATOM 3584 C CA . TYR A 1 471 ? -0.726 26.724 1.177 1.00 91.69 471 TYR A CA 1
ATOM 3585 C C . TYR A 1 471 ? 0.311 26.670 2.313 1.00 91.69 471 TYR A C 1
ATOM 3587 O O . TYR A 1 471 ? 1.375 27.278 2.208 1.00 91.69 471 TYR A O 1
ATOM 3595 N N . GLY A 1 472 ? 0.014 25.919 3.378 1.00 90.75 472 GLY A N 1
ATOM 3596 C CA . GLY A 1 472 ? 0.921 25.731 4.516 1.00 90.75 472 GLY A CA 1
ATOM 3597 C C . GLY A 1 472 ? 0.940 26.856 5.552 1.00 90.75 472 GLY A C 1
ATOM 3598 O O . GLY A 1 472 ? 1.697 26.752 6.511 1.00 90.75 472 GLY A O 1
ATOM 3599 N N . TYR A 1 473 ? 0.115 27.895 5.406 1.00 91.69 473 TYR A N 1
ATOM 3600 C CA . TYR A 1 473 ? -0.013 28.965 6.401 1.00 91.69 473 TYR A CA 1
ATOM 3601 C C . TYR A 1 473 ? -1.179 28.721 7.368 1.00 91.69 473 TYR A C 1
ATOM 3603 O O . TYR A 1 473 ? -2.121 27.987 7.060 1.00 91.69 473 TYR A O 1
ATOM 3611 N N . LEU A 1 474 ? -1.151 29.386 8.524 1.00 94.62 474 LEU A N 1
ATOM 3612 C CA . LEU A 1 474 ? -2.263 29.397 9.478 1.00 94.62 474 LEU A CA 1
ATOM 3613 C C . LEU A 1 474 ? -3.587 29.797 8.796 1.00 94.62 474 LEU A C 1
ATOM 3615 O O . LEU A 1 474 ? -3.632 30.755 8.015 1.00 94.62 474 LEU A O 1
ATOM 3619 N N . GLY A 1 475 ? -4.660 29.050 9.069 1.00 93.50 475 GLY A N 1
ATOM 3620 C CA . GLY A 1 475 ? -5.975 29.241 8.448 1.00 93.50 475 GLY A CA 1
ATOM 3621 C C . GLY A 1 475 ? -6.092 28.712 7.013 1.00 93.50 475 GLY A C 1
ATOM 3622 O O . GLY A 1 475 ? -7.090 28.972 6.339 1.00 93.50 475 GLY A O 1
ATOM 3623 N N . SER A 1 476 ? -5.088 27.987 6.503 1.00 94.69 476 SER A N 1
ATOM 3624 C CA . SER A 1 476 ? -5.234 27.284 5.222 1.00 94.69 476 SER A CA 1
ATOM 3625 C C . SER A 1 476 ? -6.266 26.182 5.353 1.00 94.69 476 SER A C 1
ATOM 3627 O O . SER A 1 476 ? -6.189 25.378 6.283 1.00 94.69 476 SER A O 1
ATOM 3629 N N . LYS A 1 477 ? -7.173 26.106 4.384 1.00 94.50 477 LYS A N 1
ATOM 3630 C CA . LYS A 1 477 ? -8.217 25.089 4.315 1.00 94.50 477 LYS A CA 1
ATOM 3631 C C . LYS A 1 477 ? -7.963 24.150 3.156 1.00 94.50 477 LYS A C 1
ATOM 3633 O O . LYS A 1 477 ? -7.570 24.593 2.078 1.00 94.50 477 LYS A O 1
ATOM 3638 N N . TYR A 1 478 ? -8.232 22.869 3.352 1.00 93.50 478 TYR A N 1
ATOM 3639 C CA . TYR A 1 478 ? -7.937 21.827 2.379 1.00 93.50 478 TYR A CA 1
ATOM 3640 C C . TYR A 1 478 ? -9.169 21.016 2.005 1.00 93.50 478 TYR A C 1
ATOM 3642 O O . TYR A 1 478 ? -10.194 21.025 2.686 1.00 93.50 478 TYR A O 1
ATOM 3650 N N . ARG A 1 479 ? -9.053 20.318 0.880 1.00 90.50 479 ARG A N 1
ATOM 3651 C CA . ARG A 1 479 ? -10.024 19.353 0.371 1.00 90.50 479 ARG A CA 1
ATOM 3652 C C . ARG A 1 479 ? -9.296 18.251 -0.386 1.00 90.50 479 ARG A C 1
ATOM 3654 O O . ARG A 1 479 ? -8.206 18.474 -0.911 1.00 90.50 479 ARG A O 1
ATOM 3661 N N . PHE A 1 480 ? -9.931 17.096 -0.511 1.00 90.44 480 PHE A N 1
ATOM 3662 C CA . PHE A 1 480 ? -9.501 16.097 -1.483 1.00 90.44 480 PHE A CA 1
ATOM 3663 C C . PHE A 1 480 ? -9.919 16.488 -2.902 1.00 90.44 480 PHE A C 1
ATOM 3665 O O . PHE A 1 480 ? -10.854 17.270 -3.104 1.00 90.44 480 PHE A O 1
ATOM 3672 N N . GLU A 1 481 ? -9.261 15.898 -3.896 1.00 86.19 481 GLU A N 1
ATOM 3673 C CA . GLU A 1 481 ? -9.637 16.030 -5.307 1.00 86.19 481 GLU A CA 1
ATOM 3674 C C . GLU A 1 481 ? -11.073 15.543 -5.571 1.00 86.19 481 GLU A C 1
ATOM 3676 O O . GLU A 1 481 ? -11.837 16.201 -6.275 1.00 86.19 481 GLU A O 1
ATOM 3681 N N . THR A 1 482 ? -11.482 14.468 -4.890 1.00 84.50 482 THR A N 1
ATOM 3682 C CA . THR A 1 482 ? -12.849 13.913 -4.879 1.00 84.50 482 THR A CA 1
ATOM 3683 C C . THR A 1 482 ? -13.876 14.801 -4.167 1.00 84.50 482 THR A C 1
ATOM 3685 O O . THR A 1 482 ? -15.070 14.507 -4.205 1.00 84.50 482 THR A O 1
ATOM 3688 N N . ASN A 1 483 ? -13.431 15.899 -3.544 1.00 78.75 483 ASN A N 1
ATOM 3689 C CA . ASN A 1 483 ? -14.254 16.894 -2.858 1.00 78.75 483 ASN A CA 1
ATOM 3690 C C . ASN A 1 483 ? -15.150 16.310 -1.749 1.00 78.75 483 ASN A C 1
ATOM 3692 O O . ASN A 1 483 ? -16.321 16.675 -1.622 1.00 78.75 483 ASN A O 1
ATOM 3696 N N . GLU A 1 484 ? -14.593 15.397 -0.947 1.00 77.88 484 GLU A N 1
ATOM 3697 C CA . GLU A 1 484 ? -15.260 14.866 0.246 1.00 77.88 484 GLU A CA 1
ATOM 3698 C C . GLU A 1 484 ? -15.629 16.010 1.217 1.00 77.88 484 GLU A C 1
ATOM 3700 O O . GLU A 1 484 ? -14.873 16.979 1.344 1.00 77.88 484 GLU A O 1
ATOM 3705 N N . PRO A 1 485 ? -16.780 15.928 1.911 1.00 77.38 485 PRO A N 1
ATOM 3706 C CA . PRO A 1 485 ? -17.303 17.006 2.748 1.00 77.38 485 PRO A CA 1
ATOM 3707 C C . PRO A 1 485 ? -16.634 17.033 4.133 1.00 77.38 485 PRO A C 1
ATOM 3709 O O . PRO A 1 485 ? -17.314 16.927 5.152 1.00 77.38 485 PRO A O 1
ATOM 3712 N N . LEU A 1 486 ? -15.306 17.140 4.162 1.00 81.88 486 LEU A N 1
ATOM 3713 C CA . LEU A 1 486 ? -14.505 17.341 5.369 1.00 81.88 486 LEU A CA 1
ATOM 3714 C C . LEU A 1 486 ? -14.022 18.792 5.419 1.00 81.88 486 LEU A C 1
ATOM 3716 O O . LEU A 1 486 ? -13.616 19.352 4.397 1.00 81.88 486 LEU A O 1
ATOM 3720 N N . ASP A 1 487 ? -14.054 19.405 6.602 1.00 86.94 487 ASP A N 1
ATOM 3721 C CA . ASP A 1 487 ? -13.453 20.725 6.812 1.00 86.94 487 ASP A CA 1
ATOM 3722 C C . ASP A 1 487 ? -12.079 20.551 7.455 1.00 86.94 487 ASP A C 1
ATOM 3724 O O . ASP A 1 487 ? -11.979 20.324 8.658 1.00 86.94 487 ASP A O 1
ATOM 3728 N N . ILE A 1 488 ? -11.037 20.579 6.620 1.00 94.12 488 ILE A N 1
ATOM 3729 C CA . ILE A 1 488 ? -9.637 20.377 7.009 1.00 94.12 488 ILE A CA 1
ATOM 3730 C C . ILE A 1 488 ? -8.963 21.747 7.064 1.00 94.12 488 ILE A C 1
ATOM 3732 O O . ILE A 1 488 ? -8.920 22.438 6.047 1.00 94.12 488 ILE A O 1
ATOM 3736 N N . GLU A 1 489 ? -8.414 22.135 8.211 1.00 95.81 489 GLU A N 1
ATOM 3737 C CA . GLU A 1 489 ? -7.832 23.463 8.436 1.00 95.81 489 GLU A CA 1
ATOM 3738 C C . GLU A 1 489 ? -6.532 23.384 9.249 1.00 95.81 489 GLU A C 1
ATOM 3740 O O . GLU A 1 489 ? -6.430 22.579 10.171 1.00 95.81 489 GLU A O 1
ATOM 3745 N N . ILE A 1 490 ? -5.548 24.236 8.938 1.00 97.12 490 ILE A N 1
ATOM 3746 C CA . ILE A 1 490 ? -4.416 24.494 9.845 1.00 97.12 490 ILE A CA 1
ATOM 3747 C C . ILE A 1 490 ? -4.886 25.452 10.936 1.00 97.12 490 ILE A C 1
ATOM 3749 O O . ILE A 1 490 ? -5.134 26.628 10.653 1.00 97.12 490 ILE A O 1
ATOM 3753 N N . THR A 1 491 ? -4.981 24.952 12.165 1.00 96.81 491 THR A N 1
ATOM 3754 C CA . THR A 1 491 ? -5.481 25.697 13.330 1.00 96.81 491 THR A CA 1
ATOM 3755 C C . THR A 1 491 ? -4.379 26.287 14.197 1.00 96.81 491 THR A C 1
ATOM 3757 O O . THR A 1 491 ? -4.644 27.260 14.902 1.00 96.81 491 THR A O 1
ATOM 3760 N N . ASP A 1 492 ? -3.153 25.773 14.093 1.00 96.38 492 ASP A N 1
ATOM 3761 C CA . ASP A 1 492 ? -1.980 26.342 14.756 1.00 96.38 492 ASP A CA 1
ATOM 3762 C C . ASP A 1 492 ? -0.723 26.216 13.882 1.00 96.38 492 ASP A C 1
ATOM 3764 O O . ASP A 1 492 ? -0.579 25.284 13.080 1.00 96.38 492 ASP A O 1
ATOM 3768 N N . ALA A 1 493 ? 0.173 27.193 14.002 1.00 93.69 493 ALA A N 1
ATOM 3769 C CA . ALA A 1 493 ? 1.429 27.251 13.263 1.00 93.69 493 ALA A CA 1
ATOM 3770 C C . ALA A 1 493 ? 2.464 28.123 13.984 1.00 93.69 493 ALA A C 1
ATOM 3772 O O . ALA A 1 493 ? 2.126 29.128 14.614 1.00 93.69 493 ALA A O 1
ATOM 3773 N N . ASP A 1 494 ? 3.738 27.789 13.808 1.00 89.62 494 ASP A N 1
ATOM 3774 C CA . ASP A 1 494 ? 4.875 28.571 14.280 1.00 89.62 494 ASP A CA 1
ATOM 3775 C C . ASP A 1 494 ? 5.751 29.065 13.110 1.00 89.62 494 ASP A C 1
ATOM 3777 O O . ASP A 1 494 ? 5.317 29.142 11.957 1.00 89.62 494 ASP A O 1
ATOM 3781 N N . VAL A 1 495 ? 6.985 29.478 13.412 1.00 84.38 495 VAL A N 1
ATOM 3782 C CA . VAL A 1 495 ? 7.942 29.972 12.407 1.00 84.38 495 VAL A CA 1
ATOM 3783 C C . VAL A 1 495 ? 8.457 28.879 11.464 1.00 84.38 495 VAL A C 1
ATOM 3785 O O . VAL A 1 495 ? 8.926 29.208 10.375 1.00 84.38 495 VAL A O 1
ATOM 3788 N N . ASP A 1 496 ? 8.364 27.610 11.864 1.00 82.56 496 ASP A N 1
ATOM 3789 C CA . ASP A 1 496 ? 8.843 26.437 11.131 1.00 82.56 496 ASP A CA 1
ATOM 3790 C C . ASP A 1 496 ? 7.721 25.738 10.339 1.00 82.56 496 ASP A C 1
ATOM 3792 O O . ASP A 1 496 ? 7.987 24.872 9.497 1.00 82.56 496 ASP A O 1
ATOM 3796 N N . GLY A 1 497 ? 6.466 26.150 10.547 1.00 88.81 497 GLY A N 1
ATOM 3797 C CA . GLY A 1 497 ? 5.313 25.745 9.752 1.00 88.81 497 GLY A CA 1
ATOM 3798 C C . GLY A 1 497 ? 4.102 25.360 10.604 1.00 88.81 497 GLY A C 1
ATOM 3799 O O . GLY A 1 497 ? 3.966 25.811 11.739 1.00 88.81 497 GLY A O 1
ATOM 3800 N N . PRO A 1 498 ? 3.183 24.544 10.059 1.00 93.62 498 PRO A N 1
ATOM 3801 C CA . PRO A 1 498 ? 1.998 24.102 10.786 1.00 93.62 498 PRO A CA 1
ATOM 3802 C C . PRO A 1 498 ? 2.371 23.255 12.004 1.00 93.62 498 PRO A C 1
ATOM 3804 O O . PRO A 1 498 ? 3.149 22.307 11.885 1.00 93.62 498 PRO A O 1
ATOM 3807 N N . THR A 1 499 ? 1.765 23.539 13.151 1.00 94.69 499 THR A N 1
ATOM 3808 C CA . THR A 1 499 ? 1.897 22.740 14.379 1.00 94.69 499 THR A CA 1
ATOM 3809 C C . THR A 1 499 ? 0.649 21.901 14.636 1.00 94.69 499 THR A C 1
ATOM 3811 O O . THR A 1 499 ? 0.749 20.835 15.248 1.00 94.69 499 THR A O 1
ATOM 3814 N N . GLU A 1 500 ? -0.505 22.317 14.105 1.00 97.50 500 GLU A N 1
ATOM 3815 C CA . GLU A 1 500 ? -1.776 21.620 14.275 1.00 97.50 500 GLU A CA 1
ATOM 3816 C C . GLU A 1 500 ? -2.674 21.710 13.036 1.00 97.50 500 GLU A C 1
ATOM 3818 O O . GLU A 1 500 ? -2.841 22.774 12.431 1.00 97.50 500 GLU A O 1
ATOM 3823 N N . PHE A 1 501 ? -3.305 20.585 12.705 1.00 98.19 501 PHE A N 1
ATOM 3824 C CA . PHE A 1 501 ? -4.434 20.526 11.786 1.00 98.19 501 PHE A CA 1
ATOM 3825 C C . PHE A 1 501 ? -5.679 20.057 12.532 1.00 98.19 501 PHE A C 1
ATOM 3827 O O . PHE A 1 501 ? -5.622 19.130 13.340 1.00 98.19 501 PHE A O 1
ATOM 3834 N N . THR A 1 502 ? -6.822 20.633 12.182 1.00 97.56 502 THR A N 1
ATOM 3835 C CA . THR A 1 502 ? -8.132 20.190 12.647 1.00 97.56 502 THR A CA 1
ATOM 3836 C C . THR A 1 502 ? -8.972 19.723 11.468 1.00 97.56 502 THR A C 1
ATOM 3838 O O . THR A 1 502 ? -9.030 20.387 10.432 1.00 97.56 502 THR A O 1
ATOM 3841 N N . ILE A 1 503 ? -9.658 18.595 11.638 1.00 94.69 503 ILE A N 1
ATOM 3842 C CA . ILE A 1 503 ? -10.664 18.093 10.704 1.00 94.69 503 ILE A CA 1
ATOM 3843 C C . ILE A 1 503 ? -12.005 18.039 11.417 1.00 94.69 503 ILE A C 1
ATOM 3845 O O . ILE A 1 503 ? -12.144 17.346 12.425 1.00 94.69 503 ILE A O 1
ATOM 3849 N N . LYS A 1 504 ? -13.002 18.738 10.879 1.00 86.75 504 LYS A N 1
ATOM 3850 C CA . LYS A 1 504 ? -14.389 18.633 11.341 1.00 86.75 504 LYS A CA 1
ATOM 3851 C C . LYS A 1 504 ? -15.193 17.771 10.383 1.00 86.75 504 LYS A C 1
ATOM 3853 O O . LYS A 1 504 ? -15.226 18.022 9.175 1.00 86.75 504 LYS A O 1
ATOM 3858 N N . SER A 1 505 ? -15.843 16.768 10.952 1.00 76.94 505 SER A N 1
ATOM 3859 C CA . SER A 1 505 ? -16.725 15.841 10.253 1.00 76.94 505 SER A CA 1
ATOM 3860 C C . SER A 1 505 ? -18.182 16.306 10.340 1.00 76.94 505 SER A C 1
ATOM 3862 O O . SER A 1 505 ? -18.564 17.075 11.223 1.00 76.94 505 SER A O 1
ATOM 3864 N N . ASN A 1 506 ? -19.033 15.822 9.430 1.00 76.44 506 ASN A N 1
ATOM 3865 C CA . ASN A 1 506 ? -20.458 16.192 9.403 1.00 76.44 506 ASN A CA 1
ATOM 3866 C C . ASN A 1 506 ? -21.263 15.657 10.599 1.00 76.44 506 ASN A C 1
ATOM 3868 O O . ASN A 1 506 ? -22.346 16.167 10.875 1.00 76.44 506 ASN A O 1
ATOM 3872 N N . ASP A 1 507 ? -20.742 14.650 11.302 1.00 71.44 507 ASP A N 1
ATOM 3873 C CA . ASP A 1 507 ? -21.307 14.117 12.548 1.00 71.44 507 ASP A CA 1
ATOM 3874 C C . ASP A 1 507 ? -21.026 15.019 13.769 1.00 71.44 507 ASP A C 1
ATOM 3876 O O . ASP A 1 507 ? -21.436 14.708 14.885 1.00 71.44 507 ASP A O 1
ATOM 3880 N N . GLY A 1 508 ? -20.336 16.148 13.565 1.00 76.88 508 GLY A N 1
ATOM 3881 C CA . GLY A 1 508 ? -19.943 17.083 14.615 1.00 76.88 508 GLY A CA 1
ATOM 3882 C C . GLY A 1 508 ? -18.679 16.673 15.370 1.00 76.88 508 GLY A C 1
ATOM 3883 O O . GLY A 1 508 ? -18.246 17.418 16.250 1.00 76.88 508 GLY A O 1
ATOM 3884 N N . SER A 1 509 ? -18.061 15.537 15.028 1.00 82.25 509 SER A N 1
ATOM 3885 C CA . SER A 1 509 ? -16.774 15.150 15.597 1.00 82.25 509 SER A CA 1
ATOM 3886 C C . SER A 1 509 ? -15.633 16.011 15.051 1.00 82.25 509 SER A C 1
ATOM 3888 O O . SER A 1 509 ? -15.653 16.498 13.916 1.00 82.25 509 SER A O 1
ATOM 3890 N N . THR A 1 510 ? -14.628 16.212 15.895 1.00 90.56 510 THR A N 1
ATOM 3891 C CA . THR A 1 510 ? -13.415 16.964 15.591 1.00 90.56 510 THR A CA 1
ATOM 3892 C C . THR A 1 510 ? -12.203 16.063 15.794 1.00 90.56 510 THR A C 1
ATOM 3894 O O . THR A 1 510 ? -12.019 15.484 16.865 1.00 90.56 510 THR A O 1
ATOM 3897 N N . LEU A 1 511 ? -11.371 15.946 14.765 1.00 95.12 511 LEU A N 1
ATOM 3898 C CA . LEU A 1 511 ? -10.087 15.253 14.800 1.00 95.12 511 LEU A CA 1
ATOM 3899 C C . LEU A 1 511 ? -8.973 16.294 14.817 1.00 95.12 511 LEU A C 1
ATOM 3901 O O . LEU A 1 511 ? -8.963 17.195 13.980 1.00 95.12 511 LEU A O 1
ATOM 3905 N N . VAL A 1 512 ? -8.039 16.161 15.749 1.00 97.75 512 VAL A N 1
ATOM 3906 C CA . VAL A 1 512 ? -6.893 17.058 15.905 1.00 97.75 512 VAL A CA 1
ATOM 3907 C C . VAL A 1 512 ? -5.620 16.275 15.625 1.00 97.75 512 VAL A C 1
ATOM 3909 O O . VAL A 1 512 ? -5.422 15.183 16.160 1.00 97.75 512 VAL A O 1
ATOM 3912 N N . TYR A 1 513 ? -4.762 16.837 14.784 1.00 98.12 513 TYR A N 1
ATOM 3913 C CA . TYR A 1 513 ? -3.487 16.265 14.371 1.00 98.12 513 TYR A CA 1
ATOM 3914 C C . TYR A 1 513 ? -2.372 17.212 14.794 1.00 98.12 513 TYR A C 1
ATOM 3916 O O . TYR A 1 513 ? -2.387 18.383 14.415 1.00 98.12 513 TYR A O 1
ATOM 3924 N N . SER A 1 514 ? -1.397 16.718 15.555 1.00 96.38 514 SER A N 1
ATOM 3925 C CA . SER A 1 514 ? -0.360 17.560 16.170 1.00 96.38 514 SER A CA 1
ATOM 3926 C C . SER A 1 514 ? 1.033 17.193 15.673 1.00 96.38 514 SER A C 1
ATOM 3928 O O . SER A 1 514 ? 1.341 16.020 15.480 1.00 96.38 514 SER A O 1
ATOM 3930 N N . ALA A 1 515 ? 1.877 18.201 15.471 1.00 93.19 515 ALA A N 1
ATOM 3931 C CA . ALA A 1 515 ? 3.179 18.058 14.832 1.00 93.19 515 ALA A CA 1
ATOM 3932 C C . ALA A 1 515 ? 4.171 17.164 15.591 1.00 93.19 515 ALA A C 1
ATOM 3934 O O . ALA A 1 515 ? 4.430 17.347 16.781 1.00 93.19 515 ALA A O 1
ATOM 3935 N N . MET A 1 516 ? 4.841 16.289 14.840 1.00 89.44 516 MET A N 1
ATOM 3936 C CA . MET A 1 516 ? 6.110 15.666 15.215 1.00 89.44 516 MET A CA 1
ATOM 3937 C C . MET A 1 516 ? 7.268 16.532 14.707 1.00 89.44 516 MET A C 1
ATOM 3939 O O . MET A 1 516 ? 7.750 16.350 13.584 1.00 89.44 516 MET A O 1
ATOM 3943 N N . ASN A 1 517 ? 7.682 17.504 15.526 1.00 83.25 517 ASN A N 1
ATOM 3944 C CA . ASN A 1 517 ? 8.752 18.448 15.191 1.00 83.25 517 ASN A CA 1
ATOM 3945 C C . ASN A 1 517 ? 10.131 17.788 15.229 1.00 83.25 517 ASN A C 1
ATOM 3947 O O . ASN A 1 517 ? 10.523 17.186 16.233 1.00 83.25 517 ASN A O 1
ATOM 3951 N N . LEU A 1 518 ? 10.892 17.969 14.151 1.00 74.75 518 LEU A N 1
ATOM 3952 C CA . LEU A 1 518 ? 12.253 17.462 14.042 1.00 74.75 518 LEU A CA 1
ATOM 3953 C C . LEU A 1 518 ? 13.246 18.430 14.678 1.00 74.75 518 LEU A C 1
ATOM 3955 O O . LEU A 1 518 ? 13.167 19.640 14.490 1.00 74.75 518 LEU A O 1
ATOM 3959 N N . ILE A 1 519 ? 14.226 17.902 15.404 1.00 74.38 519 ILE A N 1
ATOM 3960 C CA . ILE A 1 519 ? 15.366 18.673 15.900 1.00 74.38 519 ILE A CA 1
ATOM 3961 C C . ILE A 1 519 ? 16.570 18.385 14.998 1.00 74.38 519 ILE A C 1
ATOM 3963 O O . ILE A 1 519 ? 17.058 17.251 15.023 1.00 74.38 519 ILE A O 1
ATOM 3967 N N . PRO A 1 520 ? 17.084 19.383 14.252 1.00 64.81 520 PRO A N 1
ATOM 3968 C CA . PRO A 1 520 ? 18.277 19.210 13.435 1.00 64.81 520 PRO A CA 1
ATOM 3969 C C . PRO A 1 520 ? 19.477 18.735 14.265 1.00 64.81 520 PRO A C 1
ATOM 3971 O O . PRO A 1 520 ? 19.804 19.308 15.309 1.00 64.81 520 PRO A O 1
ATOM 3974 N N . SER A 1 521 ? 20.141 17.684 13.797 1.00 60.97 521 SER A N 1
ATOM 3975 C CA . SER A 1 521 ? 21.433 17.210 14.290 1.00 60.97 521 SER A CA 1
ATOM 3976 C C . SER A 1 521 ? 22.577 18.066 13.729 1.00 60.97 521 SER A C 1
ATOM 3978 O O . SER A 1 521 ? 22.443 18.733 12.704 1.00 60.97 521 SER A O 1
ATOM 3980 N N . ALA A 1 522 ? 23.758 18.007 14.355 1.00 55.41 522 ALA A N 1
ATOM 3981 C CA . ALA A 1 522 ? 24.978 18.649 13.846 1.00 55.41 522 ALA A CA 1
ATOM 3982 C C . ALA A 1 522 ? 25.390 18.158 12.437 1.00 55.41 522 ALA A C 1
ATOM 3984 O O . ALA A 1 522 ? 26.204 18.798 11.776 1.00 55.41 522 ALA A O 1
ATOM 3985 N N . THR A 1 523 ? 24.833 17.028 11.992 1.00 52.19 523 THR A N 1
ATOM 3986 C CA . THR A 1 523 ? 24.994 16.433 10.658 1.00 52.19 523 THR A CA 1
ATOM 3987 C C . THR A 1 523 ? 24.029 16.984 9.607 1.00 52.19 523 THR A C 1
ATOM 3989 O O . THR A 1 523 ? 24.212 16.696 8.431 1.00 52.19 523 THR A O 1
ATOM 3992 N N . ASP A 1 524 ? 23.036 17.787 9.998 1.00 54.84 524 ASP A N 1
ATOM 3993 C CA . ASP A 1 524 ? 21.937 18.222 9.119 1.00 54.84 524 ASP A CA 1
ATOM 3994 C C . ASP A 1 524 ? 22.264 19.562 8.426 1.00 54.84 524 ASP A C 1
ATOM 3996 O O . ASP A 1 524 ? 21.392 20.405 8.205 1.00 54.84 524 ASP A O 1
ATOM 4000 N N . ASN A 1 525 ? 23.558 19.771 8.139 1.00 51.06 525 ASN A N 1
ATOM 4001 C CA . ASN A 1 525 ? 24.139 20.888 7.383 1.00 51.06 525 ASN A CA 1
ATOM 4002 C C . ASN A 1 525 ? 23.566 22.279 7.719 1.00 51.06 525 ASN A C 1
ATOM 4004 O O . ASN A 1 525 ? 23.244 23.078 6.846 1.00 51.06 525 ASN A O 1
ATOM 4008 N N . GLY A 1 526 ? 23.470 22.609 9.010 1.00 50.97 526 GLY A N 1
ATOM 4009 C CA . GLY A 1 526 ? 23.181 23.981 9.445 1.00 50.97 526 GLY A CA 1
ATOM 4010 C C . GLY A 1 526 ? 21.734 24.444 9.251 1.00 50.97 526 GLY A C 1
ATOM 4011 O O . GLY A 1 526 ? 21.481 25.649 9.288 1.00 50.97 526 GLY A O 1
ATOM 4012 N N . ARG A 1 527 ? 20.772 23.525 9.086 1.00 59.00 527 ARG A N 1
ATOM 4013 C CA . ARG A 1 527 ? 19.340 23.857 9.136 1.00 59.00 527 ARG A CA 1
ATOM 4014 C C . ARG A 1 527 ? 18.973 24.437 10.507 1.00 59.00 527 ARG A C 1
ATOM 4016 O O . ARG A 1 527 ? 19.197 23.808 11.537 1.00 59.00 527 ARG A O 1
ATOM 4023 N N . LEU A 1 528 ? 18.424 25.655 10.509 1.00 54.91 528 LEU A N 1
ATOM 4024 C CA . LEU A 1 528 ? 18.097 26.411 11.728 1.00 54.91 528 LEU A CA 1
ATOM 4025 C C . LEU A 1 528 ? 16.651 26.204 12.227 1.00 54.91 528 LEU A C 1
ATOM 4027 O O . LEU A 1 528 ? 16.364 26.594 13.356 1.00 54.91 528 LEU A O 1
ATOM 4031 N N . GLY A 1 529 ? 15.768 25.598 11.422 1.00 63.50 529 GLY A N 1
ATOM 4032 C CA . GLY A 1 529 ? 14.350 25.375 11.749 1.00 63.50 529 GLY A CA 1
ATOM 4033 C C . GLY A 1 529 ? 14.022 23.938 12.164 1.00 63.50 529 GLY A C 1
ATOM 4034 O O . GLY A 1 529 ? 14.765 23.010 11.836 1.00 63.50 529 GLY A O 1
ATOM 4035 N N . ARG A 1 530 ? 12.906 23.751 12.877 1.00 75.44 530 ARG A N 1
ATOM 4036 C CA . ARG A 1 530 ? 12.384 22.462 13.365 1.00 75.44 530 ARG A CA 1
ATOM 4037 C C . ARG A 1 530 ? 11.105 22.033 12.632 1.00 75.44 530 ARG A C 1
ATOM 4039 O O . ARG A 1 530 ? 10.056 21.914 13.267 1.00 75.44 530 ARG A O 1
ATOM 4046 N N . PRO A 1 531 ? 11.149 21.802 11.305 1.00 78.00 531 PRO A N 1
ATOM 4047 C CA . PRO A 1 531 ? 9.944 21.483 10.554 1.00 78.00 531 PRO A CA 1
ATOM 4048 C C . PRO A 1 531 ? 9.312 20.182 11.060 1.00 78.00 531 PRO A C 1
ATOM 4050 O O . PRO A 1 531 ? 10.001 19.209 11.383 1.00 78.00 531 PRO A O 1
ATOM 4053 N N . ALA A 1 532 ? 7.984 20.154 11.082 1.00 86.00 532 ALA A N 1
ATOM 4054 C CA . ALA A 1 532 ? 7.228 18.945 11.362 1.00 86.00 532 ALA A CA 1
ATOM 4055 C C . ALA A 1 532 ? 7.312 17.960 10.187 1.00 86.00 532 ALA A C 1
ATOM 4057 O O . ALA A 1 532 ? 7.104 18.342 9.027 1.00 86.00 532 ALA A O 1
ATOM 4058 N N . ALA A 1 533 ? 7.593 16.690 10.488 1.00 81.56 533 ALA A N 1
ATOM 4059 C CA . ALA A 1 533 ? 7.624 15.621 9.487 1.00 81.56 533 ALA A CA 1
ATOM 4060 C C . ALA A 1 533 ? 6.232 15.084 9.144 1.00 81.56 533 ALA A C 1
ATOM 4062 O O . ALA A 1 533 ? 5.928 14.749 7.998 1.00 81.56 533 ALA A O 1
ATOM 4063 N N . ALA A 1 534 ? 5.407 14.986 10.177 1.00 91.50 534 ALA A N 1
ATOM 4064 C CA . ALA A 1 534 ? 4.058 14.469 10.140 1.00 91.50 534 ALA A CA 1
ATOM 4065 C C . ALA A 1 534 ? 3.268 15.060 11.310 1.00 91.50 534 ALA A C 1
ATOM 4067 O O . ALA A 1 534 ? 3.844 15.525 12.296 1.00 91.50 534 ALA A O 1
ATOM 4068 N N . TRP A 1 535 ? 1.953 14.977 11.204 1.00 96.38 535 TRP A N 1
ATOM 4069 C CA . TRP A 1 535 ? 0.981 15.328 12.221 1.00 96.38 535 TRP A CA 1
ATOM 4070 C C . TRP A 1 535 ? 0.088 14.102 12.420 1.00 96.38 535 TRP A C 1
ATOM 4072 O O . TRP A 1 535 ? -0.901 13.951 11.702 1.00 96.38 535 TRP A O 1
ATOM 4082 N N . PRO A 1 536 ? 0.459 13.147 13.289 1.00 96.69 536 PRO A N 1
ATOM 4083 C CA . PRO A 1 536 ? -0.425 12.040 13.634 1.00 96.69 536 PRO A CA 1
ATOM 4084 C C . PRO A 1 536 ? -1.651 12.531 14.414 1.00 96.69 536 PRO A C 1
ATOM 4086 O O . PRO A 1 536 ? -1.587 13.542 15.120 1.00 96.69 536 PRO A O 1
ATOM 4089 N N . LEU A 1 537 ? -2.764 11.801 14.297 1.00 96.94 537 LEU A N 1
ATOM 4090 C CA . LEU A 1 537 ? -3.985 12.035 15.067 1.00 96.94 537 LEU A CA 1
ATOM 4091 C C . LEU A 1 537 ? -3.637 12.002 16.553 1.00 96.94 537 LEU A C 1
ATOM 4093 O O . LEU A 1 537 ? -3.239 10.950 17.046 1.00 96.94 537 LEU A O 1
ATOM 4097 N N . SER A 1 538 ? -3.785 13.131 17.242 1.00 97.00 538 SER A N 1
ATOM 4098 C CA . SER A 1 538 ? -3.470 13.300 18.662 1.00 97.00 538 SER A CA 1
ATOM 4099 C C . SER A 1 538 ? -4.725 13.307 19.528 1.00 97.00 538 SER A C 1
ATOM 4101 O O . SER A 1 538 ? -4.684 12.866 20.676 1.00 97.00 538 SER A O 1
ATOM 4103 N N . LYS A 1 539 ? -5.861 13.760 18.981 1.00 95.56 539 LYS A N 1
ATOM 4104 C CA . LYS A 1 539 ? -7.131 13.811 19.707 1.00 95.56 539 LYS A CA 1
ATOM 4105 C C . LYS A 1 539 ? -8.332 13.600 18.788 1.00 95.56 539 LYS A C 1
ATOM 4107 O O . LYS A 1 539 ? -8.384 14.134 17.684 1.00 95.56 539 LYS A O 1
ATOM 4112 N N . LYS A 1 540 ? -9.334 12.872 19.277 1.00 92.75 540 LYS A N 1
ATOM 4113 C CA . LYS A 1 540 ? -10.677 12.782 18.694 1.00 92.75 540 LYS A CA 1
ATOM 4114 C C . LYS A 1 540 ? -11.699 13.253 19.721 1.00 92.75 540 LYS A C 1
ATOM 4116 O O . LYS A 1 540 ? -11.692 12.770 20.847 1.00 92.75 540 LYS A O 1
ATOM 4121 N N . ILE A 1 541 ? -12.565 14.174 19.320 1.00 88.94 541 ILE A N 1
ATOM 4122 C CA . ILE A 1 541 ? -13.609 14.769 20.156 1.00 88.94 541 ILE A CA 1
ATOM 4123 C C . ILE A 1 541 ? -14.952 14.530 19.468 1.00 88.94 541 ILE A C 1
ATOM 4125 O O . ILE A 1 541 ? -15.075 14.817 18.278 1.00 88.94 541 ILE A O 1
ATOM 4129 N N . ASP A 1 542 ? -15.949 13.994 20.167 1.00 84.06 542 ASP A N 1
ATOM 4130 C CA . ASP A 1 542 ? -17.311 13.909 19.621 1.00 84.06 542 ASP A CA 1
ATOM 4131 C C . ASP A 1 542 ? -18.081 15.240 19.745 1.00 84.06 542 ASP A C 1
ATOM 4133 O O . ASP A 1 542 ? -17.608 16.219 20.324 1.00 84.06 542 ASP A O 1
ATOM 4137 N N . ALA A 1 543 ? -19.307 15.278 19.218 1.00 84.44 543 ALA A N 1
ATOM 4138 C CA . ALA A 1 543 ? -20.177 16.451 19.312 1.00 84.44 543 ALA A CA 1
ATOM 4139 C C . ALA A 1 543 ? -20.598 16.803 20.758 1.00 84.44 543 ALA A C 1
ATOM 4141 O O . ALA A 1 543 ? -21.066 17.916 21.003 1.00 84.44 543 ALA A O 1
ATOM 4142 N N . ALA A 1 544 ? -20.453 15.870 21.706 1.00 79.12 544 ALA A N 1
ATOM 4143 C CA . ALA A 1 544 ? -20.762 16.059 23.122 1.00 79.12 544 ALA A CA 1
ATOM 4144 C C . ALA A 1 544 ? -19.541 16.514 23.949 1.00 79.12 544 ALA A C 1
ATOM 4146 O O . ALA A 1 544 ? -19.697 16.849 25.124 1.00 79.12 544 ALA A O 1
ATOM 4147 N N . GLY A 1 545 ? -18.349 16.575 23.345 1.00 82.00 545 GLY A N 1
ATOM 4148 C CA . GLY A 1 545 ? -17.102 16.972 23.996 1.00 82.00 545 GLY A CA 1
ATOM 4149 C C . GLY A 1 545 ? -16.342 15.828 24.674 1.00 82.00 545 GLY A C 1
ATOM 4150 O O . GLY A 1 545 ? -15.385 16.100 25.396 1.00 82.00 545 GLY A O 1
ATOM 4151 N N . ASN A 1 546 ? -16.733 14.566 24.470 1.00 82.25 546 ASN A N 1
ATOM 4152 C CA . ASN A 1 546 ? -15.971 13.420 24.964 1.00 82.25 546 ASN A CA 1
ATOM 4153 C C . ASN A 1 546 ? -14.702 13.239 24.132 1.00 82.25 546 ASN A C 1
ATOM 4155 O O . ASN A 1 546 ? -14.750 13.275 22.901 1.00 82.25 546 ASN A O 1
ATOM 4159 N N . GLU A 1 547 ? -13.579 13.001 24.807 1.00 90.12 547 GLU A N 1
ATOM 4160 C CA . GLU A 1 547 ? -12.264 12.950 24.173 1.00 90.12 547 GLU A CA 1
ATOM 4161 C C . GLU A 1 547 ? -11.651 11.542 24.177 1.00 90.12 547 GLU A C 1
ATOM 4163 O O . GLU A 1 547 ? -11.758 10.780 25.144 1.00 90.12 547 GLU A O 1
ATOM 4168 N N . ILE A 1 548 ? -10.928 11.246 23.099 1.00 92.56 548 ILE A N 1
ATOM 4169 C CA . ILE A 1 548 ? -9.941 10.173 22.992 1.00 92.56 548 ILE A CA 1
ATOM 4170 C C . ILE A 1 548 ? -8.602 10.828 22.655 1.00 92.56 548 ILE A C 1
ATOM 4172 O O . ILE A 1 548 ? -8.505 11.548 21.661 1.00 92.56 548 ILE A O 1
ATOM 4176 N N . ASN A 1 549 ? -7.577 10.558 23.454 1.00 97.50 549 ASN A N 1
ATOM 4177 C CA . ASN A 1 549 ? -6.227 11.082 23.288 1.00 97.50 549 ASN A CA 1
ATOM 4178 C C . ASN A 1 549 ? -5.282 9.975 22.815 1.00 97.50 549 ASN A C 1
ATOM 4180 O O . ASN A 1 549 ? -5.273 8.882 23.378 1.00 97.50 549 ASN A O 1
ATOM 4184 N N . PHE A 1 550 ? -4.476 10.273 21.801 1.00 97.75 550 PHE A N 1
ATOM 4185 C CA . PHE A 1 550 ? -3.489 9.374 21.213 1.00 97.75 550 PHE A CA 1
ATOM 4186 C C . PHE A 1 550 ? -2.091 9.916 21.513 1.00 97.75 550 PHE A C 1
ATOM 4188 O O . PHE A 1 550 ? -1.710 10.996 21.059 1.00 97.75 550 PHE A O 1
ATOM 4195 N N . GLU A 1 551 ? -1.317 9.162 22.283 1.00 97.44 551 GLU A N 1
ATOM 4196 C CA . GLU A 1 551 ? 0.028 9.536 22.701 1.00 97.44 551 GLU A CA 1
ATOM 4197 C C . GLU A 1 551 ? 1.062 8.745 21.909 1.00 97.44 551 GLU A C 1
ATOM 4199 O O . GLU A 1 551 ? 0.969 7.523 21.786 1.00 97.44 551 GLU A O 1
ATOM 4204 N N . TYR A 1 552 ? 2.094 9.427 21.423 1.00 95.31 552 TYR A N 1
ATOM 4205 C CA . TYR A 1 552 ? 3.165 8.825 20.633 1.00 95.31 552 TYR A CA 1
ATOM 4206 C C . TYR A 1 552 ? 4.524 9.085 21.278 1.00 95.31 552 TYR A C 1
ATOM 4208 O O . TYR A 1 552 ? 4.709 10.036 22.037 1.00 95.31 552 TYR A O 1
ATOM 4216 N N . GLU A 1 553 ? 5.503 8.257 20.929 1.00 91.69 553 GLU A N 1
ATOM 4217 C CA . GLU A 1 553 ? 6.894 8.427 21.337 1.00 91.69 553 GLU A CA 1
ATOM 4218 C C . GLU A 1 553 ? 7.865 8.269 20.160 1.00 91.69 553 GLU A C 1
ATOM 4220 O O . GLU A 1 553 ? 7.614 7.530 19.205 1.00 91.69 553 GLU A O 1
ATOM 4225 N N . SER A 1 554 ? 9.008 8.952 20.248 1.00 86.12 554 SER A N 1
ATOM 4226 C CA . SER A 1 554 ? 10.111 8.888 19.281 1.00 86.12 554 SER A CA 1
ATOM 4227 C C . SER A 1 554 ? 11.391 8.408 19.963 1.00 86.12 554 SER A C 1
ATOM 4229 O O . SER A 1 554 ? 11.663 8.791 21.100 1.00 86.12 554 SER A O 1
ATOM 4231 N N . ASN A 1 555 ? 12.223 7.632 19.264 1.00 75.44 555 ASN A N 1
ATOM 4232 C CA . ASN A 1 555 ? 13.532 7.210 19.795 1.00 75.44 555 ASN A CA 1
ATOM 4233 C C . ASN A 1 555 ? 14.553 8.352 19.847 1.00 75.44 555 ASN A C 1
ATOM 4235 O O . ASN A 1 555 ? 15.440 8.356 20.696 1.00 75.44 555 ASN A O 1
ATOM 4239 N N . SER A 1 556 ? 14.446 9.294 18.914 1.00 76.62 556 SER A N 1
ATOM 4240 C CA . SER A 1 556 ? 15.256 10.502 18.869 1.00 76.62 556 SER A CA 1
ATOM 4241 C C . SER A 1 556 ? 14.413 11.617 18.266 1.00 76.62 556 SER A C 1
ATOM 4243 O O . SER A 1 556 ? 13.758 11.371 17.253 1.00 76.62 556 SER A O 1
ATOM 4245 N N . PRO A 1 557 ? 14.474 12.841 18.808 1.00 70.19 557 PRO A N 1
ATOM 4246 C CA . PRO A 1 557 ? 13.810 13.985 18.200 1.00 70.19 557 PRO A CA 1
ATOM 4247 C C . PRO A 1 557 ? 14.446 14.401 16.859 1.00 70.19 557 PRO A C 1
ATOM 4249 O O . PRO A 1 557 ? 13.873 15.206 16.139 1.00 70.19 557 PRO A O 1
ATOM 4252 N N . SER A 1 558 ? 15.618 13.862 16.505 1.00 69.81 558 SER A N 1
ATOM 4253 C CA . SER A 1 558 ? 16.255 14.048 15.192 1.00 69.81 558 SER A CA 1
ATOM 4254 C C . SER A 1 558 ? 15.844 12.993 14.157 1.00 69.81 558 SER A C 1
ATOM 4256 O O . SER A 1 558 ? 16.433 12.936 13.079 1.00 69.81 558 SER A O 1
ATOM 4258 N N . SER A 1 559 ? 14.908 12.099 14.503 1.00 75.56 559 SER A N 1
ATOM 4259 C CA . SER A 1 559 ? 14.456 11.027 13.622 1.00 75.56 559 SER A CA 1
ATOM 4260 C C . SER A 1 559 ? 13.007 11.212 13.195 1.00 75.56 559 SER A C 1
ATOM 4262 O O . SER A 1 559 ? 12.161 11.586 13.999 1.00 75.56 559 SER A O 1
ATOM 4264 N N . LEU A 1 560 ? 12.714 10.862 11.943 1.00 77.75 560 LEU A N 1
ATOM 4265 C CA . LEU A 1 560 ? 11.356 10.841 11.389 1.00 77.75 560 LEU A CA 1
ATOM 4266 C C . LEU A 1 560 ? 10.467 9.753 12.019 1.00 77.75 560 LEU A C 1
ATOM 4268 O O . LEU A 1 560 ? 9.255 9.747 11.823 1.00 77.75 560 LEU A O 1
ATOM 4272 N N . SER A 1 561 ? 11.056 8.801 12.748 1.00 86.44 561 SER A N 1
ATOM 4273 C CA . SER A 1 561 ? 10.349 7.631 13.265 1.00 86.44 561 SER A CA 1
ATOM 4274 C C . SER A 1 561 ? 9.722 7.872 14.639 1.00 86.44 561 SER A C 1
ATOM 4276 O O . SER A 1 561 ? 10.418 8.036 15.645 1.00 86.44 561 SER A O 1
ATOM 4278 N N . TYR A 1 562 ? 8.395 7.775 14.685 1.00 91.12 562 TYR A N 1
ATOM 4279 C CA . TYR A 1 562 ? 7.571 7.779 15.894 1.00 91.12 562 TYR A CA 1
ATOM 4280 C C . TYR A 1 562 ? 6.624 6.570 15.898 1.00 91.12 562 TYR A C 1
ATOM 4282 O O . TYR A 1 562 ? 6.393 5.938 14.863 1.00 91.12 562 TYR A O 1
ATOM 4290 N N . ARG A 1 563 ? 6.088 6.228 17.070 1.00 93.75 563 ARG A N 1
ATOM 4291 C CA . ARG A 1 563 ? 5.165 5.099 17.260 1.00 93.75 563 ARG A CA 1
ATOM 4292 C C . ARG A 1 563 ? 4.117 5.418 18.319 1.00 93.75 563 ARG A C 1
ATOM 4294 O O . ARG A 1 563 ? 4.382 6.209 19.221 1.00 93.75 563 ARG A O 1
ATOM 4301 N N . LEU A 1 564 ? 2.945 4.802 18.201 1.00 96.62 564 LEU A N 1
ATOM 4302 C CA . LEU A 1 564 ? 1.859 4.942 19.171 1.00 96.62 564 LEU A CA 1
ATOM 4303 C C . LEU A 1 564 ? 2.267 4.293 20.496 1.00 96.62 564 LEU A C 1
ATOM 4305 O O . LEU A 1 564 ? 2.778 3.176 20.480 1.00 96.62 564 LEU A O 1
ATOM 4309 N N . LYS A 1 565 ? 2.048 4.987 21.611 1.00 97.38 565 LYS A N 1
ATOM 4310 C CA . LYS A 1 565 ? 2.405 4.555 22.965 1.00 97.38 565 LYS A CA 1
ATOM 4311 C C . LYS A 1 565 ? 1.173 4.234 23.800 1.00 97.38 565 LYS A C 1
ATOM 4313 O O . LYS A 1 565 ? 1.079 3.133 24.327 1.00 97.38 565 LYS A O 1
ATOM 4318 N N . ASN A 1 566 ? 0.246 5.185 23.903 1.00 97.62 566 ASN A N 1
ATOM 4319 C CA . ASN A 1 566 ? -0.985 5.037 24.673 1.00 97.62 566 ASN A CA 1
ATOM 4320 C C . ASN A 1 566 ? -2.174 5.601 23.903 1.00 97.62 566 ASN A C 1
ATOM 4322 O O . ASN A 1 566 ? -2.032 6.563 23.146 1.00 97.62 566 ASN A O 1
ATOM 4326 N N . VAL A 1 567 ? -3.355 5.050 24.161 1.00 97.88 567 VAL A N 1
ATOM 4327 C CA . VAL A 1 567 ? -4.626 5.664 23.779 1.00 97.88 567 VAL A CA 1
ATOM 4328 C C . VAL A 1 567 ? -5.522 5.753 25.002 1.00 97.88 567 VAL A C 1
ATOM 4330 O O . VAL A 1 567 ? -5.982 4.736 25.517 1.00 97.88 567 VAL A O 1
ATOM 4333 N N . VAL A 1 568 ? -5.759 6.980 25.459 1.00 97.00 568 VAL A N 1
ATOM 4334 C CA . VAL A 1 568 ? -6.452 7.292 26.711 1.00 97.00 568 VAL A CA 1
ATOM 4335 C C . VAL A 1 568 ? -7.819 7.881 26.400 1.00 97.00 568 VAL A C 1
ATOM 4337 O O . VAL A 1 568 ? -7.934 8.839 25.637 1.00 97.00 568 VAL A O 1
ATOM 4340 N N . TYR A 1 569 ? -8.871 7.332 26.998 1.00 89.44 569 TYR A N 1
ATOM 4341 C CA . TYR A 1 569 ? -10.245 7.765 26.749 1.00 89.44 569 TYR A CA 1
ATOM 4342 C C . TYR A 1 569 ? -11.126 7.568 27.983 1.00 89.44 569 TYR A C 1
ATOM 4344 O O . TYR A 1 569 ? -10.645 7.183 29.050 1.00 89.44 569 TYR A O 1
ATOM 4352 N N . ALA A 1 570 ? -12.415 7.899 27.859 1.00 84.44 570 ALA A N 1
ATOM 4353 C CA . ALA A 1 570 ? -13.368 7.865 28.971 1.00 84.44 570 ALA A CA 1
ATOM 4354 C C . ALA A 1 570 ? -12.878 8.686 30.181 1.00 84.44 570 ALA A C 1
ATOM 4356 O O . ALA A 1 570 ? -12.835 8.205 31.310 1.00 84.44 570 ALA A O 1
ATOM 4357 N N . ASN A 1 571 ? -12.445 9.928 29.929 1.00 83.94 571 ASN A N 1
ATOM 4358 C CA . ASN A 1 571 ? -11.895 10.842 30.942 1.00 83.94 571 ASN A CA 1
ATOM 4359 C C . ASN A 1 571 ? -10.677 10.288 31.709 1.00 83.94 571 ASN A C 1
ATOM 4361 O O . ASN A 1 571 ? -10.456 10.643 32.864 1.00 83.94 571 ASN A O 1
ATOM 4365 N N . GLY A 1 572 ? -9.880 9.430 31.067 1.00 86.81 572 GLY A N 1
ATOM 4366 C CA . GLY A 1 572 ? -8.670 8.853 31.656 1.00 86.81 572 GLY A CA 1
ATOM 4367 C C . GLY A 1 572 ? -8.885 7.535 32.395 1.00 86.81 572 GLY A C 1
ATOM 4368 O O . GLY A 1 572 ? -7.918 6.980 32.905 1.00 86.81 572 GLY A O 1
ATOM 4369 N N . LEU A 1 573 ? -10.119 7.023 32.441 1.00 81.62 573 LEU A N 1
ATOM 4370 C CA . LEU A 1 573 ? -10.422 5.738 33.074 1.00 81.62 573 LEU A CA 1
ATOM 4371 C C . LEU A 1 573 ? -9.933 4.556 32.233 1.00 81.62 573 LEU A C 1
ATOM 4373 O O . LEU A 1 573 ? -9.472 3.561 32.787 1.00 81.62 573 LEU A O 1
ATOM 4377 N N . ASN A 1 574 ? -9.997 4.662 30.904 1.00 86.62 574 ASN A N 1
ATOM 4378 C CA . ASN A 1 574 ? -9.595 3.581 30.011 1.00 86.62 574 ASN A CA 1
ATOM 4379 C C . ASN A 1 574 ? -8.307 3.936 29.272 1.00 86.62 574 ASN A C 1
ATOM 4381 O O . ASN A 1 574 ? -8.120 5.073 28.827 1.00 86.62 574 ASN A O 1
ATOM 4385 N N . ASN A 1 575 ? -7.440 2.938 29.108 1.00 93.62 575 ASN A N 1
ATOM 4386 C CA . ASN A 1 575 ? -6.152 3.086 28.440 1.00 93.62 575 ASN A CA 1
ATOM 4387 C C . ASN A 1 575 ? -5.832 1.857 27.587 1.00 93.62 575 ASN A C 1
ATOM 4389 O O . ASN A 1 575 ? -6.116 0.734 27.990 1.00 93.62 575 ASN A O 1
ATOM 4393 N N . ILE A 1 576 ? -5.195 2.064 26.440 1.00 97.31 576 ILE A N 1
ATOM 4394 C CA . ILE A 1 576 ? -4.618 1.001 25.615 1.00 97.31 576 ILE A CA 1
ATOM 4395 C C . ILE A 1 576 ? -3.131 1.295 25.467 1.00 97.31 576 ILE A C 1
ATOM 4397 O O . ILE A 1 576 ? -2.756 2.295 24.859 1.00 97.31 576 ILE A O 1
ATOM 4401 N N . GLU A 1 577 ? -2.296 0.426 26.018 1.00 98.25 577 GLU A N 1
ATOM 4402 C CA . GLU A 1 577 ? -0.845 0.567 26.063 1.00 98.25 577 GLU A CA 1
ATOM 4403 C C . GLU A 1 577 ? -0.176 -0.297 24.988 1.00 98.25 577 GLU A C 1
ATOM 4405 O O . GLU A 1 577 ? -0.473 -1.485 24.845 1.00 98.25 577 GLU A O 1
ATOM 4410 N N . PHE A 1 578 ? 0.770 0.293 24.258 1.00 98.50 578 PHE A N 1
ATOM 4411 C CA . PHE A 1 578 ? 1.542 -0.354 23.200 1.00 98.50 578 PHE A CA 1
ATOM 4412 C C . PHE A 1 578 ? 2.996 -0.513 23.642 1.00 98.50 578 PHE A C 1
ATOM 4414 O O . PHE A 1 578 ? 3.749 0.455 23.751 1.00 98.50 578 PHE A O 1
ATOM 4421 N N . ASN A 1 579 ? 3.407 -1.758 23.867 1.00 98.25 579 ASN A N 1
ATOM 4422 C CA . ASN A 1 579 ? 4.726 -2.101 24.384 1.00 98.25 579 ASN A CA 1
ATOM 4423 C C . ASN A 1 579 ? 5.632 -2.628 23.274 1.00 98.25 579 ASN A C 1
ATOM 4425 O O . ASN A 1 579 ? 5.259 -3.543 22.540 1.00 98.25 579 ASN A O 1
ATOM 4429 N N . TYR A 1 580 ? 6.848 -2.090 23.177 1.00 97.50 580 TYR A N 1
ATOM 4430 C CA . TYR A 1 580 ? 7.790 -2.397 22.097 1.00 97.50 580 TYR A CA 1
ATOM 4431 C C . TYR A 1 580 ? 9.096 -3.009 22.611 1.00 97.50 580 TYR A C 1
ATOM 4433 O O . TYR A 1 580 ? 9.571 -2.696 23.700 1.00 97.50 580 TYR A O 1
ATOM 4441 N N . GLU A 1 581 ? 9.726 -3.830 21.776 1.00 96.38 581 GLU A N 1
ATOM 4442 C CA . GLU A 1 581 ? 11.055 -4.407 21.997 1.00 96.38 581 GLU A CA 1
ATOM 4443 C C . GLU A 1 581 ? 12.026 -4.043 20.869 1.00 96.38 581 GLU A C 1
ATOM 4445 O O . GLU A 1 581 ? 11.606 -3.617 19.793 1.00 96.38 581 GLU A O 1
ATOM 4450 N N . ASP A 1 582 ? 13.332 -4.187 21.110 1.00 94.81 582 ASP A N 1
ATOM 4451 C CA . ASP A 1 582 ? 14.332 -4.077 20.043 1.00 94.81 582 ASP A CA 1
ATOM 4452 C C . ASP A 1 582 ? 14.153 -5.197 19.020 1.00 94.81 582 ASP A C 1
ATOM 4454 O O . ASP A 1 582 ? 13.924 -6.356 19.374 1.00 94.81 582 ASP A O 1
ATOM 4458 N N . ARG A 1 583 ? 14.279 -4.848 17.740 1.00 92.56 583 ARG A N 1
ATOM 4459 C CA . ARG A 1 583 ? 14.208 -5.813 16.641 1.00 92.56 583 ARG A CA 1
ATOM 4460 C C . ARG A 1 583 ? 15.610 -6.141 16.111 1.00 92.56 583 ARG A C 1
ATOM 4462 O O . ARG A 1 583 ? 16.456 -5.250 16.043 1.00 92.56 583 ARG A O 1
ATOM 4469 N N . PRO A 1 584 ? 15.872 -7.387 15.688 1.00 90.38 584 PRO A N 1
ATOM 4470 C CA . PRO A 1 584 ? 17.162 -7.775 15.107 1.00 90.38 584 PRO A CA 1
ATOM 4471 C C . PRO A 1 584 ? 17.389 -7.214 13.690 1.00 90.38 584 PRO A C 1
ATOM 4473 O O . PRO A 1 584 ? 18.528 -7.138 13.238 1.00 90.38 584 PRO A O 1
ATOM 4476 N N . ASP A 1 585 ? 16.326 -6.800 13.000 1.00 86.81 585 ASP A N 1
ATOM 4477 C CA . ASP A 1 585 ? 16.321 -6.286 11.629 1.00 86.81 585 ASP A CA 1
ATOM 4478 C C . ASP A 1 585 ? 16.065 -4.774 11.583 1.00 86.81 585 ASP A C 1
ATOM 4480 O O . ASP A 1 585 ? 15.134 -4.298 10.937 1.00 86.81 585 ASP A O 1
ATOM 4484 N N . SER A 1 586 ? 16.870 -4.011 12.329 1.00 85.94 586 SER A N 1
ATOM 4485 C CA . SER A 1 586 ? 16.759 -2.550 12.375 1.00 85.94 586 SER A CA 1
ATOM 4486 C C . SER A 1 586 ? 16.966 -1.940 10.988 1.00 85.94 586 SER A C 1
ATOM 4488 O O . SER A 1 586 ? 17.960 -2.230 10.320 1.00 85.94 586 SER A O 1
ATOM 4490 N N . GLN A 1 587 ? 16.067 -1.043 10.589 1.00 75.94 587 GLN A N 1
ATOM 4491 C CA . GLN A 1 587 ? 16.165 -0.313 9.324 1.00 75.94 587 GLN A CA 1
ATOM 4492 C C . GLN A 1 587 ? 16.505 1.148 9.588 1.00 75.94 587 GLN A C 1
ATOM 4494 O O . GLN A 1 587 ? 15.878 1.789 10.429 1.00 75.94 587 GLN A O 1
ATOM 4499 N N . ILE A 1 588 ? 17.503 1.657 8.871 1.00 74.31 588 ILE A N 1
ATOM 4500 C CA . ILE A 1 588 ? 17.921 3.055 8.914 1.00 74.31 588 ILE A CA 1
ATOM 4501 C C . ILE A 1 588 ? 17.947 3.569 7.479 1.00 74.31 588 ILE A C 1
ATOM 4503 O O . ILE A 1 588 ? 18.728 3.051 6.681 1.00 74.31 588 ILE A O 1
ATOM 4507 N N . GLY A 1 589 ? 17.163 4.603 7.200 1.00 67.38 589 GLY A N 1
ATOM 4508 C CA . GLY A 1 589 ? 17.186 5.341 5.937 1.00 67.38 589 GLY A CA 1
ATOM 4509 C C . GLY A 1 589 ? 17.124 6.844 6.187 1.00 67.38 589 GLY A C 1
ATOM 4510 O O . GLY A 1 589 ? 17.141 7.287 7.344 1.00 67.38 589 GLY A O 1
ATOM 4511 N N . TYR A 1 590 ? 17.092 7.634 5.119 1.00 66.81 590 TYR A N 1
ATOM 4512 C CA . TYR A 1 590 ? 17.064 9.090 5.213 1.00 66.81 590 TYR A CA 1
ATOM 4513 C C . TYR A 1 590 ? 16.048 9.662 4.234 1.00 66.81 590 TYR A C 1
ATOM 4515 O O . TYR A 1 590 ? 16.131 9.374 3.057 1.00 66.81 590 TYR A O 1
ATOM 4523 N N . ALA A 1 591 ? 15.161 10.543 4.691 1.00 67.00 591 ALA A N 1
ATOM 4524 C CA . ALA A 1 591 ? 14.292 11.308 3.799 1.00 67.00 591 ALA A CA 1
ATOM 4525 C C . ALA A 1 591 ? 14.552 12.800 4.007 1.00 67.00 591 ALA A C 1
ATOM 4527 O O . ALA A 1 591 ? 14.619 13.277 5.143 1.00 67.00 591 ALA A O 1
ATOM 4528 N N . GLY A 1 592 ? 14.762 13.541 2.914 1.00 63.44 592 GLY A N 1
ATOM 4529 C CA . GLY A 1 592 ? 15.033 14.985 2.929 1.00 63.44 592 GLY A CA 1
ATOM 4530 C C . GLY A 1 592 ? 16.161 15.421 3.878 1.00 63.44 592 GLY A C 1
ATOM 4531 O O . GLY A 1 592 ? 16.120 16.539 4.392 1.00 63.44 592 GLY A O 1
ATOM 4532 N N . GLY A 1 593 ? 17.149 14.550 4.120 1.00 64.06 593 GLY A N 1
ATOM 4533 C CA . GLY A 1 593 ? 18.288 14.765 5.025 1.00 64.06 593 GLY A CA 1
ATOM 4534 C C . GLY A 1 593 ? 18.084 14.293 6.471 1.00 64.06 593 GLY A C 1
ATOM 4535 O O . GLY A 1 593 ? 19.056 14.229 7.215 1.00 64.06 593 GLY A O 1
ATOM 4536 N N . PHE A 1 594 ? 16.867 13.913 6.869 1.00 69.06 594 PHE A N 1
ATOM 4537 C CA . PHE A 1 594 ? 16.572 13.417 8.214 1.00 69.06 594 PHE A CA 1
ATOM 4538 C C . PHE A 1 594 ? 16.533 11.895 8.255 1.00 69.06 594 PHE A C 1
ATOM 4540 O O . PHE A 1 594 ? 15.974 11.246 7.376 1.00 69.06 594 PHE A O 1
ATOM 4547 N N . GLN A 1 595 ? 17.091 11.316 9.314 1.00 71.19 595 GLN A N 1
ATOM 4548 C CA . GLN A 1 595 ? 17.136 9.869 9.485 1.00 71.19 595 GLN A CA 1
ATOM 4549 C C . GLN A 1 595 ? 15.763 9.319 9.898 1.00 71.19 595 GLN A C 1
ATOM 4551 O O . GLN A 1 595 ? 15.204 9.745 10.908 1.00 71.19 595 GLN A O 1
ATOM 4556 N N . PHE A 1 596 ? 15.248 8.291 9.232 1.00 74.88 596 PHE A N 1
ATOM 4557 C CA . PHE A 1 596 ? 14.233 7.420 9.828 1.00 74.88 596 PHE A CA 1
ATOM 4558 C C . PHE A 1 596 ? 14.903 6.145 10.350 1.00 74.88 596 PHE A C 1
ATOM 4560 O O . PHE A 1 596 ? 15.850 5.625 9.760 1.00 74.88 596 PHE A O 1
ATOM 4567 N N . ASN A 1 597 ? 14.464 5.675 11.514 1.00 81.00 597 ASN A N 1
ATOM 4568 C CA . ASN A 1 597 ? 15.011 4.503 12.179 1.00 81.00 597 ASN A CA 1
ATOM 4569 C C . ASN A 1 597 ? 13.897 3.644 12.786 1.00 81.00 597 ASN A C 1
ATOM 4571 O O . ASN A 1 597 ? 13.342 3.961 13.844 1.00 81.00 597 ASN A O 1
ATOM 4575 N N . VAL A 1 598 ? 13.635 2.508 12.148 1.00 85.94 598 VAL A N 1
ATOM 4576 C CA . VAL A 1 598 ? 12.752 1.470 12.677 1.00 85.94 598 VAL A CA 1
ATOM 4577 C C . VAL A 1 598 ? 13.621 0.461 13.425 1.00 85.94 598 VAL A C 1
ATOM 4579 O O . VAL A 1 598 ? 14.047 -0.548 12.869 1.00 85.94 598 VAL A O 1
ATOM 4582 N N . SER A 1 599 ? 13.918 0.754 14.692 1.00 89.31 599 SER A N 1
ATOM 4583 C CA . SER A 1 599 ? 14.743 -0.098 15.570 1.00 89.31 599 SER A CA 1
ATOM 4584 C C . SER A 1 599 ? 13.943 -0.912 16.586 1.00 89.31 599 SER A C 1
ATOM 4586 O O . SER A 1 599 ? 14.492 -1.768 17.280 1.00 89.31 599 SER A O 1
ATOM 4588 N N . LYS A 1 600 ? 12.637 -0.658 16.677 1.00 93.56 600 LYS A N 1
ATOM 4589 C CA . LYS A 1 600 ? 11.720 -1.329 17.597 1.00 93.56 600 LYS A CA 1
ATOM 4590 C C . LYS A 1 600 ? 10.645 -2.094 16.828 1.00 93.56 600 LYS A C 1
ATOM 4592 O O . LYS A 1 600 ? 10.364 -1.773 15.672 1.00 93.56 600 LYS A O 1
ATOM 4597 N N . ARG A 1 601 ? 10.026 -3.076 17.478 1.00 96.19 601 ARG A N 1
ATOM 4598 C CA . ARG A 1 601 ? 8.798 -3.740 17.020 1.00 96.19 601 ARG A CA 1
ATOM 4599 C C . ARG A 1 601 ? 7.830 -3.972 18.180 1.00 96.19 601 ARG A C 1
ATOM 4601 O O . ARG A 1 601 ? 8.267 -4.058 19.326 1.00 96.19 601 ARG A O 1
ATOM 4608 N N . LEU A 1 602 ? 6.534 -4.024 17.896 1.00 98.38 602 LEU A N 1
ATOM 4609 C CA . LEU A 1 602 ? 5.475 -4.189 18.884 1.00 98.38 602 LEU A CA 1
ATOM 4610 C C . LEU A 1 602 ? 5.565 -5.588 19.490 1.00 98.38 602 LEU A C 1
ATOM 4612 O O . LEU A 1 602 ? 5.549 -6.583 18.769 1.00 98.38 602 LEU A O 1
ATOM 4616 N N . LYS A 1 603 ? 5.659 -5.651 20.811 1.00 98.44 603 LYS A N 1
ATOM 4617 C CA . LYS A 1 603 ? 5.726 -6.883 21.590 1.00 98.44 603 LYS A CA 1
ATOM 4618 C C . LYS A 1 603 ? 4.361 -7.262 22.146 1.00 98.44 603 LYS A C 1
ATOM 4620 O O . LYS A 1 603 ? 3.984 -8.429 22.107 1.00 98.44 603 LYS A O 1
ATOM 4625 N N . SER A 1 604 ? 3.634 -6.278 22.668 1.00 98.06 604 SER A N 1
ATOM 4626 C CA . SER A 1 604 ? 2.307 -6.511 23.221 1.00 98.06 604 SER A CA 1
ATOM 4627 C C . SER A 1 604 ? 1.429 -5.267 23.208 1.00 98.06 604 SER A C 1
ATOM 4629 O O . SER A 1 604 ? 1.930 -4.142 23.247 1.00 98.06 604 SER A O 1
ATOM 4631 N N . VAL A 1 605 ? 0.116 -5.487 23.199 1.00 98.44 605 VAL A N 1
ATOM 4632 C CA . VAL A 1 605 ? -0.910 -4.461 23.429 1.00 98.44 605 VAL A CA 1
ATOM 4633 C C . VAL A 1 605 ? -1.699 -4.840 24.669 1.00 98.44 605 VAL A C 1
ATOM 4635 O O . VAL A 1 605 ? -2.133 -5.985 24.770 1.00 98.44 605 VAL A O 1
ATOM 4638 N N . ILE A 1 606 ? -1.880 -3.908 25.600 1.00 96.38 606 ILE A N 1
ATOM 4639 C CA . ILE A 1 606 ? -2.631 -4.152 26.833 1.00 96.38 606 ILE A CA 1
ATOM 4640 C C . ILE A 1 606 ? -3.750 -3.126 26.942 1.00 96.38 606 ILE A C 1
ATOM 4642 O O . ILE A 1 606 ? -3.497 -1.924 26.962 1.00 96.38 606 ILE A O 1
ATOM 4646 N N . SER A 1 607 ? -4.986 -3.602 27.021 1.00 85.62 607 SER A N 1
ATOM 4647 C CA . SER A 1 607 ? -6.164 -2.768 27.236 1.00 85.62 607 SER A CA 1
ATOM 4648 C C . SER A 1 607 ? -6.553 -2.778 28.707 1.00 85.62 607 SER A C 1
ATOM 4650 O O . SER A 1 607 ? -6.623 -3.840 29.328 1.00 85.62 607 SER A O 1
ATOM 4652 N N . TYR A 1 608 ? -6.875 -1.604 29.240 1.00 82.88 608 TYR A N 1
ATOM 4653 C CA . TYR A 1 608 ? -7.283 -1.388 30.621 1.00 82.88 608 TYR A CA 1
ATOM 4654 C C . TYR A 1 608 ? -8.635 -0.675 30.703 1.00 82.88 608 TYR A C 1
ATOM 4656 O O . TYR A 1 608 ? -8.921 0.232 29.917 1.00 82.88 608 TYR A O 1
ATOM 4664 N N . VAL A 1 609 ? -9.423 -1.048 31.712 1.00 83.31 609 VAL A N 1
ATOM 4665 C CA . VAL A 1 609 ? -10.649 -0.358 32.133 1.00 83.31 609 VAL A CA 1
ATOM 4666 C C . VAL A 1 609 ? -10.524 -0.028 33.608 1.00 83.31 609 VAL A C 1
ATOM 4668 O O . VAL A 1 609 ? -10.366 -0.931 34.423 1.00 83.31 609 VAL A O 1
ATOM 4671 N N . ASP A 1 610 ? -10.554 1.257 33.945 1.00 81.44 610 ASP A N 1
ATOM 4672 C CA . ASP A 1 610 ? -10.351 1.761 35.309 1.00 81.44 610 ASP A CA 1
ATOM 4673 C C . ASP A 1 610 ? -9.118 1.133 35.995 1.00 81.44 610 ASP A C 1
ATOM 4675 O O . ASP A 1 610 ? -9.172 0.563 37.086 1.00 81.44 610 ASP A O 1
ATOM 4679 N N . SER A 1 611 ? -7.979 1.168 35.292 1.00 82.69 611 SER A N 1
ATOM 4680 C CA . SER A 1 611 ? -6.698 0.548 35.692 1.00 82.69 611 SER A CA 1
ATOM 4681 C C . SER A 1 611 ? -6.689 -0.984 35.835 1.00 82.69 611 SER A C 1
ATOM 4683 O O . SER A 1 611 ? -5.655 -1.549 36.191 1.00 82.69 611 SER A O 1
ATOM 4685 N N . GLN A 1 612 ? -7.792 -1.679 35.548 1.00 79.25 612 GLN A N 1
ATOM 4686 C CA . GLN A 1 612 ? -7.848 -3.142 35.526 1.00 79.25 612 GLN A CA 1
ATOM 4687 C C . GLN A 1 612 ? -7.561 -3.673 34.125 1.00 79.25 612 GLN A C 1
ATOM 4689 O O . GLN A 1 612 ? -8.103 -3.165 33.146 1.00 79.25 612 GLN A O 1
ATOM 4694 N N . GLU A 1 613 ? -6.743 -4.721 34.022 1.00 83.44 613 GLU A N 1
ATOM 4695 C CA . GLU A 1 613 ? -6.458 -5.369 32.739 1.00 83.44 613 GLU A CA 1
ATOM 4696 C C . GLU A 1 613 ? -7.727 -6.022 32.165 1.00 83.44 613 GLU A C 1
ATOM 4698 O O . GLU A 1 613 ? -8.337 -6.920 32.766 1.00 83.44 613 GLU A O 1
ATOM 4703 N N . LEU A 1 614 ? -8.097 -5.571 30.968 1.00 81.25 614 LEU A N 1
ATOM 4704 C CA . LEU A 1 614 ? -9.156 -6.151 30.154 1.00 81.25 614 LEU A CA 1
ATOM 4705 C C . LEU A 1 614 ? -8.603 -7.287 29.295 1.00 81.25 614 LEU A C 1
ATOM 4707 O O . LEU A 1 614 ? -9.110 -8.407 29.347 1.00 81.25 614 LEU A O 1
ATOM 4711 N N . ARG A 1 615 ? -7.551 -7.005 28.519 1.00 83.31 615 ARG A N 1
ATOM 4712 C CA . ARG A 1 615 ? -6.940 -7.971 27.605 1.00 83.31 615 ARG A CA 1
ATOM 4713 C C . ARG A 1 615 ? -5.493 -7.612 27.302 1.00 83.31 615 ARG A C 1
ATOM 4715 O O . ARG A 1 615 ? -5.191 -6.453 27.034 1.00 83.31 615 ARG A O 1
ATOM 4722 N N . THR A 1 616 ? -4.645 -8.628 27.237 1.00 91.25 616 THR A N 1
ATOM 4723 C CA . THR A 1 616 ? -3.286 -8.554 26.705 1.00 91.25 616 THR A CA 1
ATOM 4724 C C . THR A 1 616 ? -3.205 -9.316 25.386 1.00 91.25 616 THR A C 1
ATOM 4726 O O . THR A 1 616 ? -3.614 -10.471 25.310 1.00 91.25 616 THR A O 1
ATOM 4729 N N . TYR A 1 617 ? -2.644 -8.692 24.355 1.00 94.88 617 TYR A N 1
ATOM 4730 C CA . TYR A 1 617 ? -2.265 -9.325 23.095 1.00 94.88 617 TYR A CA 1
ATOM 4731 C C . TYR A 1 617 ? -0.744 -9.421 23.041 1.00 94.88 617 TYR A C 1
ATOM 4733 O O . TYR A 1 617 ? -0.078 -8.389 23.034 1.00 94.88 617 TYR A O 1
ATOM 4741 N N . SER A 1 618 ? -0.191 -10.631 22.992 1.00 96.88 618 SER A N 1
ATOM 4742 C CA . SER A 1 618 ? 1.250 -10.886 22.874 1.00 96.88 618 SER A CA 1
ATOM 4743 C C . SER A 1 618 ? 1.603 -11.308 21.452 1.00 96.88 618 SER A C 1
ATOM 4745 O O . SER A 1 618 ? 0.914 -12.144 20.869 1.00 96.88 618 SER A O 1
ATOM 4747 N N . LEU A 1 619 ? 2.664 -10.724 20.893 1.00 98.31 619 LEU A N 1
ATOM 4748 C CA . LEU A 1 619 ? 3.105 -10.939 19.516 1.00 98.31 619 LEU A CA 1
ATOM 4749 C C . LEU A 1 619 ? 4.455 -11.669 19.506 1.00 98.31 619 LEU A C 1
ATOM 4751 O O . LEU A 1 619 ? 5.419 -11.209 20.120 1.00 98.31 619 LEU A O 1
ATOM 4755 N N . GLU A 1 620 ? 4.547 -12.779 18.774 1.00 97.38 620 GLU A N 1
ATOM 4756 C CA . GLU A 1 620 ? 5.798 -13.526 18.576 1.00 97.38 620 GLU A CA 1
ATOM 4757 C C . GLU A 1 620 ? 6.249 -13.454 17.119 1.00 97.38 620 GLU A C 1
ATOM 4759 O O . GLU A 1 620 ? 5.428 -13.457 16.204 1.00 97.38 620 GLU A O 1
ATOM 4764 N N . TYR A 1 621 ? 7.563 -13.434 16.890 1.00 96.88 621 TYR A N 1
ATOM 4765 C CA . TYR A 1 621 ? 8.147 -13.228 15.565 1.00 96.88 621 TYR A CA 1
ATOM 4766 C C . TYR A 1 621 ? 9.185 -14.288 15.218 1.00 96.88 621 TYR A C 1
ATOM 4768 O O . TYR A 1 621 ? 10.012 -14.659 16.052 1.00 96.88 621 TYR A O 1
ATOM 4776 N N . ILE A 1 622 ? 9.242 -14.642 13.936 1.00 94.50 622 ILE A N 1
ATOM 4777 C CA . ILE A 1 622 ? 10.389 -15.322 13.324 1.00 94.50 622 ILE A CA 1
ATOM 4778 C C . ILE A 1 622 ? 11.157 -14.357 12.422 1.00 94.50 622 ILE A C 1
ATOM 4780 O O . ILE A 1 622 ? 10.657 -13.302 12.030 1.00 94.50 622 ILE A O 1
ATOM 4784 N N . GLN A 1 623 ? 12.401 -14.701 12.102 1.00 91.31 623 GLN A N 1
ATOM 4785 C CA . GLN A 1 623 ? 13.169 -14.000 11.076 1.00 91.31 623 GLN A CA 1
ATOM 4786 C C . GLN A 1 623 ? 13.034 -14.749 9.756 1.00 91.31 623 GLN A C 1
ATOM 4788 O O . GLN A 1 623 ? 13.197 -15.968 9.719 1.00 91.31 623 GLN A O 1
ATOM 4793 N N . SER A 1 624 ? 12.753 -14.017 8.680 1.00 88.56 624 SER A N 1
ATOM 4794 C CA . SER A 1 624 ? 12.791 -14.564 7.326 1.00 88.56 624 SER A CA 1
ATOM 4795 C C . SER A 1 624 ? 14.158 -15.186 7.043 1.00 88.56 624 SER A C 1
ATOM 4797 O O . SER A 1 624 ? 15.183 -14.520 7.201 1.00 88.56 624 SER A O 1
ATOM 4799 N N . SER A 1 625 ? 14.183 -16.433 6.573 1.00 84.25 625 SER A N 1
ATOM 4800 C CA . SER A 1 625 ? 15.427 -17.145 6.255 1.00 84.25 625 SER A CA 1
ATOM 4801 C C . SER A 1 625 ? 16.243 -16.504 5.127 1.00 84.25 625 SER A C 1
ATOM 4803 O O . SER A 1 625 ? 17.448 -16.745 5.038 1.00 84.25 625 SER A O 1
ATOM 4805 N N . THR A 1 626 ? 15.617 -15.675 4.283 1.00 80.88 626 THR A N 1
ATOM 4806 C CA . THR A 1 626 ? 16.286 -14.997 3.164 1.00 80.88 626 THR A CA 1
ATOM 4807 C C . THR A 1 626 ? 16.536 -13.520 3.406 1.00 80.88 626 THR A C 1
ATOM 4809 O O . THR A 1 626 ? 17.619 -13.023 3.118 1.00 80.88 626 THR A O 1
ATOM 4812 N N . SER A 1 627 ? 15.561 -12.794 3.944 1.00 82.56 627 SER A N 1
ATOM 4813 C CA . SER A 1 627 ? 15.674 -11.340 4.092 1.00 82.56 627 SER A CA 1
ATOM 4814 C C . SER A 1 627 ? 16.080 -10.896 5.495 1.00 82.56 627 SER A C 1
ATOM 4816 O O . SER A 1 627 ? 16.331 -9.712 5.695 1.00 82.56 627 SER A O 1
ATOM 4818 N N . ASN A 1 628 ? 16.118 -11.814 6.471 1.00 87.81 628 ASN A N 1
ATOM 4819 C CA . ASN A 1 628 ? 16.196 -11.511 7.903 1.00 87.81 628 ASN A CA 1
ATOM 4820 C C . ASN A 1 628 ? 15.129 -10.512 8.376 1.00 87.81 628 ASN A C 1
ATOM 4822 O O . ASN A 1 628 ? 15.295 -9.930 9.431 1.00 87.81 628 ASN A O 1
ATOM 4826 N N . ARG A 1 629 ? 14.048 -10.264 7.626 1.00 88.81 629 ARG A N 1
ATOM 4827 C CA . ARG A 1 629 ? 12.978 -9.367 8.083 1.00 88.81 629 ARG A CA 1
ATOM 4828 C C . ARG A 1 629 ? 12.122 -10.073 9.135 1.00 88.81 629 ARG A C 1
ATOM 4830 O O . ARG A 1 629 ? 11.889 -11.279 9.030 1.00 88.81 629 ARG A O 1
ATOM 4837 N N . SER A 1 630 ? 11.637 -9.327 10.122 1.00 94.44 630 SER A N 1
ATOM 4838 C CA . SER A 1 630 ? 10.710 -9.825 11.141 1.00 94.44 630 SER A CA 1
ATOM 4839 C C . SER A 1 630 ? 9.352 -10.165 10.520 1.00 94.44 630 SER A C 1
ATOM 4841 O O . SER A 1 630 ? 8.701 -9.309 9.920 1.00 94.44 630 SER A O 1
ATOM 4843 N N . LEU A 1 631 ? 8.920 -11.412 10.697 1.00 94.50 631 LEU A N 1
ATOM 4844 C CA . LEU A 1 631 ? 7.622 -11.932 10.273 1.00 94.50 631 LEU A CA 1
ATOM 4845 C C . LEU A 1 631 ? 6.820 -12.299 11.524 1.00 94.50 631 LEU A C 1
ATOM 4847 O O . LEU A 1 631 ? 7.330 -13.034 12.374 1.00 94.50 631 LEU A O 1
ATOM 4851 N N . LEU A 1 632 ? 5.597 -11.780 11.655 1.00 96.94 632 LEU A N 1
ATOM 4852 C CA . LEU A 1 632 ? 4.732 -12.097 12.792 1.00 96.94 632 LEU A CA 1
ATOM 4853 C C . LEU A 1 632 ? 4.337 -13.576 12.727 1.00 96.94 632 LEU A C 1
ATOM 4855 O O . LEU A 1 632 ? 3.699 -14.000 11.771 1.00 96.94 632 LEU A O 1
ATOM 4859 N N . GLN A 1 633 ? 4.752 -14.363 13.713 1.00 95.12 633 GLN A N 1
ATOM 4860 C CA . GLN A 1 633 ? 4.511 -15.802 13.789 1.00 95.12 633 GLN A CA 1
ATOM 4861 C C . GLN A 1 633 ? 3.217 -16.115 14.526 1.00 95.12 633 GLN A C 1
ATOM 4863 O O . GLN A 1 633 ? 2.495 -17.027 14.129 1.00 95.12 633 GLN A O 1
ATOM 4868 N N . SER A 1 634 ? 2.928 -15.398 15.611 1.00 92.69 634 SER A N 1
ATOM 4869 C CA . SER A 1 634 ? 1.713 -15.645 16.376 1.00 92.69 634 SER A CA 1
ATOM 4870 C C . SER A 1 634 ? 1.204 -14.401 17.096 1.00 92.69 634 SER A C 1
ATOM 4872 O O . SER A 1 634 ? 1.971 -13.490 17.418 1.00 92.69 634 SER A O 1
ATOM 4874 N N . ILE A 1 635 ? -0.107 -14.387 17.334 1.00 94.12 635 ILE A N 1
ATOM 4875 C CA . ILE A 1 635 ? -0.772 -13.492 18.279 1.00 94.12 635 ILE A CA 1
ATOM 4876 C C . ILE A 1 635 ? -1.466 -14.369 19.321 1.00 94.12 635 ILE A C 1
ATOM 4878 O O . ILE A 1 635 ? -2.239 -15.264 18.973 1.00 94.12 635 ILE A O 1
ATOM 4882 N N . GLU A 1 636 ? -1.213 -14.096 20.593 1.00 89.62 636 GLU A N 1
ATOM 4883 C CA . GLU A 1 636 ? -1.879 -14.726 21.731 1.00 89.62 636 GLU A CA 1
ATOM 4884 C C . GLU A 1 636 ? -2.679 -13.677 22.492 1.00 89.62 636 GLU A C 1
ATOM 4886 O O . GLU A 1 636 ? -2.162 -12.598 22.768 1.00 89.62 636 GLU A O 1
ATOM 4891 N N . ALA A 1 637 ? -3.923 -13.985 22.844 1.00 84.56 637 ALA A N 1
ATOM 4892 C CA . ALA A 1 637 ? -4.746 -13.109 23.665 1.00 84.56 637 ALA A CA 1
ATOM 4893 C C . ALA A 1 637 ? -4.925 -13.731 25.051 1.00 84.56 637 ALA A C 1
ATOM 4895 O O . ALA A 1 637 ? -5.328 -14.889 25.170 1.00 84.56 637 ALA A O 1
ATOM 4896 N N . SER A 1 638 ? -4.664 -12.960 26.098 1.00 82.44 638 SER A N 1
ATOM 4897 C CA . SER A 1 638 ? -4.717 -13.420 27.482 1.00 82.44 638 SER A CA 1
ATOM 4898 C C . SER A 1 638 ? -5.343 -12.387 28.403 1.00 82.44 638 SER A C 1
ATOM 4900 O O . SER A 1 638 ? -5.434 -11.206 28.074 1.00 82.44 638 SER A O 1
ATOM 4902 N N . ARG A 1 639 ? -5.759 -12.843 29.580 1.00 81.81 639 ARG A N 1
ATOM 4903 C CA . ARG A 1 639 ? -6.118 -11.992 30.711 1.00 81.81 639 ARG A CA 1
ATOM 4904 C C . ARG A 1 639 ? -5.559 -12.638 31.972 1.00 81.81 639 ARG A C 1
ATOM 4906 O O . ARG A 1 639 ? -6.003 -13.722 32.363 1.00 81.81 639 ARG A O 1
ATOM 4913 N N . GLY A 1 640 ? -4.539 -12.025 32.568 1.00 75.88 640 GLY A N 1
ATOM 4914 C CA . GLY A 1 640 ? -3.775 -12.664 33.644 1.00 75.88 640 GLY A CA 1
ATOM 4915 C C . GLY A 1 640 ? -3.186 -14.013 33.201 1.00 75.88 640 GLY A C 1
ATOM 4916 O O . GLY A 1 640 ? -2.463 -14.083 32.213 1.00 75.88 640 GLY A O 1
ATOM 4917 N N . SER A 1 641 ? -3.506 -15.095 33.918 1.00 77.31 641 SER A N 1
ATOM 4918 C CA . SER A 1 641 ? -3.020 -16.456 33.621 1.00 77.31 641 SER A CA 1
ATOM 4919 C C . SER A 1 641 ? -3.924 -17.272 32.690 1.00 77.31 641 SER A C 1
ATOM 4921 O O . SER A 1 641 ? -3.715 -18.476 32.551 1.00 77.31 641 SER A O 1
ATOM 4923 N N . SER A 1 642 ? -4.962 -16.663 32.117 1.00 75.69 642 SER A N 1
ATOM 4924 C CA . SER A 1 642 ? -5.910 -17.354 31.240 1.00 75.69 642 SER A CA 1
ATOM 4925 C C . SER A 1 642 ? -5.676 -16.936 29.790 1.00 75.69 642 SER A C 1
ATOM 4927 O O . SER A 1 642 ? -5.575 -15.742 29.502 1.00 75.69 642 SER A O 1
ATOM 4929 N N . TYR A 1 643 ? -5.596 -17.910 28.884 1.00 78.56 643 TYR A N 1
ATOM 4930 C CA . TYR A 1 643 ? -5.140 -17.716 27.505 1.00 78.56 643 TYR A CA 1
ATOM 4931 C C . TYR A 1 643 ? -6.156 -18.266 26.506 1.00 78.56 643 TYR A C 1
ATOM 4933 O O . TYR A 1 643 ? -6.734 -19.330 26.723 1.00 78.56 643 TYR A O 1
ATOM 4941 N N . LEU A 1 644 ? -6.334 -17.557 25.392 1.00 77.00 644 LEU A N 1
ATOM 4942 C CA . LEU A 1 644 ? -6.927 -18.120 24.184 1.00 77.00 644 LEU A CA 1
ATOM 4943 C C . LEU A 1 644 ? -5.858 -18.879 23.384 1.00 77.00 644 LEU A C 1
ATOM 4945 O O . LEU A 1 644 ? -4.683 -18.505 23.441 1.00 77.00 644 LEU A O 1
ATOM 4949 N N . PRO A 1 645 ? -6.242 -19.900 22.595 1.00 76.50 645 PRO A N 1
ATOM 4950 C CA . PRO A 1 645 ? -5.339 -20.514 21.633 1.00 76.50 645 PRO A CA 1
ATOM 4951 C C . PRO A 1 645 ? -4.675 -19.461 20.737 1.00 76.50 645 PRO A C 1
ATOM 4953 O O . PRO A 1 645 ? -5.341 -18.554 20.229 1.00 76.50 645 PRO A O 1
ATOM 4956 N N . LYS A 1 646 ? -3.360 -19.595 20.532 1.00 84.12 646 LYS A N 1
ATOM 4957 C CA . LYS A 1 646 ? -2.587 -18.703 19.663 1.00 84.12 646 LYS A CA 1
ATOM 4958 C C . LYS A 1 646 ? -3.120 -18.742 18.233 1.00 84.12 646 LYS A C 1
ATOM 4960 O O . LYS A 1 646 ? -3.251 -19.815 17.643 1.00 84.12 646 LYS A O 1
ATOM 4965 N N . THR A 1 647 ? -3.315 -17.572 17.639 1.00 84.75 647 THR A N 1
ATOM 4966 C CA . THR A 1 647 ? -3.465 -17.448 16.188 1.00 84.75 647 THR A CA 1
ATOM 4967 C C . THR A 1 647 ? -2.073 -17.493 15.572 1.00 84.75 647 THR A C 1
ATOM 4969 O O . THR A 1 647 ? -1.253 -16.627 15.869 1.00 84.75 647 THR A O 1
ATOM 4972 N N . VAL A 1 648 ? -1.795 -18.499 14.742 1.00 86.00 648 VAL A N 1
ATOM 4973 C CA . VAL A 1 648 ? -0.473 -18.735 14.138 1.00 86.00 648 VAL A CA 1
ATOM 4974 C C . VAL A 1 648 ? -0.497 -18.389 12.651 1.00 86.00 648 VAL A C 1
ATOM 4976 O O . VAL A 1 648 ? -1.457 -18.709 11.952 1.00 86.00 648 VAL A O 1
ATOM 4979 N N . PHE A 1 649 ? 0.573 -17.754 12.173 1.00 88.38 649 PHE A N 1
ATOM 4980 C CA . PHE A 1 649 ? 0.755 -17.355 10.782 1.00 88.38 649 PHE A CA 1
ATOM 4981 C C . PHE A 1 649 ? 1.961 -18.061 10.170 1.00 88.38 649 PHE A C 1
ATOM 4983 O O . PHE A 1 649 ? 3.074 -18.002 10.701 1.00 88.38 649 PHE A O 1
ATOM 4990 N N . ASP A 1 650 ? 1.742 -18.658 9.003 1.00 84.56 650 ASP A N 1
ATOM 4991 C CA . ASP A 1 650 ? 2.796 -19.238 8.183 1.00 84.56 650 ASP A CA 1
ATOM 4992 C C . ASP A 1 650 ? 3.158 -18.309 7.027 1.00 84.56 650 ASP A C 1
ATOM 4994 O O . ASP A 1 650 ? 2.302 -17.684 6.398 1.00 84.56 650 ASP A O 1
ATOM 4998 N N . TRP A 1 651 ? 4.452 -18.253 6.717 1.00 84.69 651 TRP A N 1
ATOM 4999 C CA . TRP A 1 651 ? 4.992 -17.360 5.698 1.00 84.69 651 TRP A CA 1
ATOM 5000 C C . TRP A 1 651 ? 5.678 -18.136 4.587 1.00 84.69 651 TRP A C 1
ATOM 5002 O O . TRP A 1 651 ? 6.491 -19.030 4.839 1.00 84.69 651 TRP A O 1
ATOM 5012 N N . LYS A 1 652 ? 5.422 -17.730 3.339 1.00 85.44 652 LYS A N 1
ATOM 5013 C CA . LYS A 1 652 ? 6.215 -18.189 2.198 1.00 85.44 652 LYS A CA 1
ATOM 5014 C C . LYS A 1 652 ? 7.611 -17.581 2.301 1.00 85.44 652 LYS A C 1
ATOM 5016 O O . LYS A 1 652 ? 7.798 -16.387 2.086 1.00 85.44 652 LYS A O 1
ATOM 5021 N N . GLN A 1 653 ? 8.587 -18.417 2.625 1.00 80.19 653 GLN A N 1
ATOM 5022 C CA . GLN A 1 653 ? 9.987 -18.016 2.693 1.00 80.19 653 GLN A CA 1
ATOM 5023 C C . GLN A 1 653 ? 10.689 -18.303 1.364 1.00 80.19 653 GLN A C 1
ATOM 5025 O O . GLN A 1 653 ? 10.359 -19.266 0.669 1.00 80.19 653 GLN A O 1
ATOM 5030 N N . GLY A 1 654 ? 11.646 -17.449 1.000 1.00 72.69 654 GLY A N 1
ATOM 5031 C CA . GLY A 1 654 ? 12.491 -17.688 -0.166 1.00 72.69 654 GLY A CA 1
ATOM 5032 C C . GLY A 1 654 ? 13.527 -18.786 0.093 1.00 72.69 654 GLY A C 1
ATOM 5033 O O . GLY A 1 654 ? 13.669 -19.292 1.204 1.00 72.69 654 GLY A O 1
ATOM 5034 N N . SER A 1 655 ? 14.303 -19.113 -0.936 1.00 74.19 655 SER A N 1
ATOM 5035 C CA . SER A 1 655 ? 15.478 -19.976 -0.828 1.00 74.19 655 SER A CA 1
ATOM 5036 C C . SER A 1 655 ? 16.624 -19.342 -1.604 1.00 74.19 655 SER A C 1
ATOM 5038 O O . SER A 1 655 ? 16.441 -18.948 -2.751 1.00 74.19 655 SER A O 1
ATOM 5040 N N . PHE A 1 656 ? 17.812 -19.276 -0.998 1.00 72.12 656 PHE A N 1
ATOM 5041 C CA . PHE A 1 656 ? 19.038 -18.909 -1.718 1.00 72.12 656 PHE A CA 1
ATOM 5042 C C . PHE A 1 656 ? 19.549 -20.033 -2.623 1.00 72.12 656 PHE A C 1
ATOM 5044 O O . PHE A 1 656 ? 20.390 -19.797 -3.484 1.00 72.12 656 PHE A O 1
ATOM 5051 N N . ASN A 1 657 ? 19.036 -21.255 -2.451 1.00 68.94 657 ASN A N 1
ATOM 5052 C CA . ASN A 1 657 ? 19.316 -22.367 -3.351 1.00 68.94 657 ASN A CA 1
ATOM 5053 C C . ASN A 1 657 ? 18.408 -22.242 -4.576 1.00 68.94 657 ASN A C 1
ATOM 5055 O O . ASN A 1 657 ? 17.483 -23.033 -4.759 1.00 68.94 657 ASN A O 1
ATOM 5059 N N . TYR A 1 658 ? 18.640 -21.203 -5.372 1.00 56.75 658 TYR A N 1
ATOM 5060 C CA . TYR A 1 658 ? 18.017 -21.058 -6.674 1.00 56.75 658 TYR A CA 1
ATOM 5061 C C . TYR A 1 658 ? 18.824 -21.876 -7.680 1.00 56.75 658 TYR A C 1
ATOM 5063 O O . TYR A 1 658 ? 20.019 -21.663 -7.867 1.00 56.75 658 TYR A O 1
ATOM 5071 N N . SER A 1 659 ? 18.179 -22.859 -8.294 1.00 61.12 659 SER A N 1
ATOM 5072 C CA . SER A 1 659 ? 18.665 -23.461 -9.531 1.00 61.12 659 SER A CA 1
ATOM 5073 C C . SER A 1 659 ? 17.716 -22.978 -10.617 1.00 61.12 659 SER A C 1
ATOM 5075 O O . SER A 1 659 ? 16.531 -23.301 -10.514 1.00 61.12 659 SER A O 1
ATOM 5077 N N . PRO A 1 660 ? 18.174 -22.183 -11.598 1.00 56.16 660 PRO A N 1
ATOM 5078 C CA . PRO A 1 660 ? 17.302 -21.756 -12.678 1.00 56.16 660 PRO A CA 1
ATOM 5079 C C . PRO A 1 660 ? 16.740 -22.999 -13.362 1.00 56.16 660 PRO A C 1
ATOM 5081 O O . PRO A 1 660 ? 17.488 -23.881 -13.792 1.00 56.16 660 PRO A O 1
ATOM 5084 N N . GLU A 1 661 ? 15.415 -23.088 -13.438 1.00 53.47 661 GLU A N 1
ATOM 5085 C CA . GLU A 1 661 ? 14.787 -24.070 -14.306 1.00 53.47 661 GLU A CA 1
ATOM 5086 C C . GLU A 1 661 ? 15.050 -23.613 -15.743 1.00 53.47 661 GLU A C 1
ATOM 5088 O O . GLU A 1 661 ? 14.500 -22.614 -16.206 1.00 53.47 661 GLU A O 1
ATOM 5093 N N . LEU A 1 662 ? 15.952 -24.307 -16.439 1.00 55.34 662 LEU A N 1
ATOM 5094 C CA . LEU A 1 662 ? 16.197 -24.064 -17.856 1.00 55.34 662 LEU A CA 1
ATOM 5095 C C . LEU A 1 662 ? 14.983 -24.560 -18.644 1.00 55.34 662 LEU A C 1
ATOM 5097 O O . LEU A 1 662 ? 14.911 -25.724 -19.039 1.00 55.34 662 LEU A O 1
ATOM 5101 N N . LYS A 1 663 ? 14.014 -23.670 -18.854 1.00 50.47 663 LYS A N 1
ATOM 5102 C CA . LYS A 1 663 ? 12.900 -23.903 -19.768 1.00 50.47 663 LYS A CA 1
ATOM 5103 C C . LYS A 1 663 ? 13.354 -23.555 -21.183 1.00 50.47 663 LYS A C 1
ATOM 5105 O O . LYS A 1 663 ? 13.588 -22.395 -21.509 1.00 50.47 663 LYS A O 1
ATOM 5110 N N . TYR A 1 664 ? 13.516 -24.574 -22.020 1.00 50.97 664 TYR A N 1
ATOM 5111 C CA . TYR A 1 664 ? 13.762 -24.394 -23.448 1.00 50.97 664 TYR A CA 1
ATOM 5112 C C . TYR A 1 664 ? 12.415 -24.252 -24.157 1.00 50.97 664 TYR A C 1
ATOM 5114 O O . TYR A 1 664 ? 11.547 -25.095 -23.960 1.00 50.97 664 TYR A O 1
ATOM 5122 N N . SER A 1 665 ? 12.232 -23.219 -24.984 1.00 49.97 665 SER A N 1
ATOM 5123 C CA . SER A 1 665 ? 11.048 -23.129 -25.847 1.00 49.97 665 SER A CA 1
ATOM 5124 C C . SER A 1 665 ? 11.091 -24.258 -26.881 1.00 49.97 665 SER A C 1
ATOM 5126 O O . SER A 1 665 ? 12.017 -24.361 -27.686 1.00 49.97 665 SER A O 1
ATOM 5128 N N . ASN A 1 666 ? 10.080 -25.124 -26.859 1.00 44.16 666 ASN A N 1
ATOM 5129 C CA . ASN A 1 666 ? 9.974 -26.313 -27.713 1.00 44.16 666 ASN A CA 1
ATOM 5130 C C . ASN A 1 666 ? 9.728 -25.958 -29.194 1.00 44.16 666 ASN A C 1
ATOM 5132 O O . ASN A 1 666 ? 9.731 -26.846 -30.044 1.00 44.16 666 ASN A O 1
ATOM 5136 N N . ASN A 1 667 ? 9.463 -24.681 -29.493 1.00 46.88 667 ASN A N 1
ATOM 5137 C CA . ASN A 1 667 ? 9.048 -24.191 -30.807 1.00 46.88 667 ASN A CA 1
ATOM 5138 C C . ASN A 1 667 ? 10.178 -23.533 -31.611 1.00 46.88 667 ASN A C 1
ATOM 5140 O O . ASN A 1 667 ? 9.912 -22.910 -32.642 1.00 46.88 667 ASN A O 1
ATOM 5144 N N . GLU A 1 668 ? 11.444 -23.707 -31.216 1.00 48.66 668 GLU A N 1
ATOM 5145 C CA . GLU A 1 668 ? 12.569 -23.348 -32.083 1.00 48.66 668 GLU A CA 1
ATOM 5146 C C . GLU A 1 668 ? 12.631 -24.321 -33.274 1.00 48.66 668 GLU A C 1
ATOM 5148 O O . GLU A 1 668 ? 13.283 -25.363 -33.267 1.00 48.66 668 GLU A O 1
ATOM 5153 N N . ASN A 1 669 ? 11.866 -23.987 -34.313 1.00 42.66 669 ASN A N 1
ATOM 5154 C CA . ASN A 1 669 ? 11.802 -24.715 -35.565 1.00 42.66 669 ASN A CA 1
ATOM 5155 C C . ASN A 1 669 ? 13.230 -24.911 -36.111 1.00 42.66 669 ASN A C 1
ATOM 5157 O O . ASN A 1 669 ? 13.977 -23.948 -36.306 1.00 42.66 669 ASN A O 1
ATOM 5161 N N . SER A 1 670 ? 13.595 -26.168 -36.375 1.00 44.19 670 SER A N 1
ATOM 5162 C CA . SER A 1 670 ? 14.924 -26.638 -36.816 1.00 44.19 670 SER A CA 1
ATOM 5163 C C . SER A 1 670 ? 15.544 -25.907 -38.026 1.00 44.19 670 SER A C 1
ATOM 5165 O O . SER A 1 670 ? 16.723 -26.089 -38.325 1.00 44.19 670 SER A O 1
ATOM 5167 N N . SER A 1 671 ? 14.789 -25.042 -38.706 1.00 44.34 671 SER A N 1
ATOM 5168 C CA . SER A 1 671 ? 15.238 -24.166 -39.790 1.00 44.34 671 SER A CA 1
ATOM 5169 C C . SER A 1 671 ? 16.117 -22.983 -39.355 1.00 44.34 671 SER A C 1
ATOM 5171 O O . SER A 1 671 ? 16.709 -22.340 -40.221 1.00 44.34 671 SER A O 1
ATOM 5173 N N . TYR A 1 672 ? 16.218 -22.675 -38.056 1.00 49.75 672 TYR A N 1
ATOM 5174 C CA . TYR A 1 672 ? 16.904 -21.463 -37.572 1.00 49.75 672 TYR A CA 1
ATOM 5175 C C . TYR A 1 672 ? 18.217 -21.709 -36.815 1.00 49.75 672 TYR A C 1
ATOM 5177 O O . TYR A 1 672 ? 18.893 -20.746 -36.448 1.00 49.75 672 TYR A O 1
ATOM 5185 N N . HIS A 1 673 ? 18.661 -22.966 -36.702 1.00 42.53 673 HIS A N 1
ATOM 5186 C CA . HIS A 1 673 ? 20.035 -23.315 -36.325 1.00 42.53 673 HIS A CA 1
ATOM 5187 C C . HIS A 1 673 ? 21.012 -23.018 -37.475 1.00 42.53 673 HIS A C 1
ATOM 5189 O O . HIS A 1 673 ? 21.627 -23.909 -38.055 1.00 42.53 673 HIS A O 1
ATOM 5195 N N . ASN A 1 674 ? 21.158 -21.746 -37.835 1.00 40.31 674 ASN A N 1
ATOM 5196 C CA . ASN A 1 674 ? 22.386 -21.292 -38.466 1.00 40.31 674 ASN A CA 1
ATOM 5197 C C . ASN A 1 674 ? 23.296 -20.782 -37.348 1.00 40.31 674 ASN A C 1
ATOM 5199 O O . ASN A 1 674 ? 22.826 -20.111 -36.431 1.00 40.31 674 ASN A O 1
ATOM 5203 N N . ASN A 1 675 ? 24.590 -21.080 -37.432 1.00 41.69 675 ASN A N 1
ATOM 5204 C CA . ASN A 1 675 ? 25.631 -20.830 -36.426 1.00 41.69 675 ASN A CA 1
ATOM 5205 C C . ASN A 1 675 ? 25.926 -19.321 -36.197 1.00 41.69 675 ASN A C 1
ATOM 5207 O O . ASN A 1 675 ? 27.071 -18.938 -35.966 1.00 41.69 675 ASN A O 1
ATOM 5211 N N . ARG A 1 676 ? 24.926 -18.446 -36.378 1.00 44.78 676 ARG A N 1
ATOM 5212 C CA . ARG A 1 676 ? 25.011 -16.981 -36.484 1.00 44.78 676 ARG A CA 1
ATOM 5213 C C . ARG A 1 676 ? 23.980 -16.223 -35.638 1.00 44.78 676 ARG A C 1
ATOM 5215 O O . ARG A 1 676 ? 24.039 -14.999 -35.609 1.00 44.78 676 ARG A O 1
ATOM 5222 N N . VAL A 1 677 ? 23.072 -16.905 -34.933 1.00 45.09 677 VAL A N 1
ATOM 5223 C CA . VAL A 1 677 ? 22.388 -16.291 -33.782 1.00 45.09 677 VAL A CA 1
ATOM 5224 C C . VAL A 1 677 ? 23.423 -16.247 -32.660 1.00 45.09 677 VAL A C 1
ATOM 5226 O O . VAL A 1 677 ? 23.881 -17.297 -32.208 1.00 45.09 677 VAL A O 1
ATOM 5229 N N . GLN A 1 678 ? 23.887 -15.056 -32.274 1.00 40.69 678 GLN A N 1
ATOM 5230 C CA . GLN A 1 678 ? 24.742 -14.951 -31.096 1.00 40.69 678 GLN A CA 1
ATOM 5231 C C . GLN A 1 678 ? 23.881 -15.204 -29.856 1.00 40.69 678 GLN A C 1
ATOM 5233 O O . GLN A 1 678 ? 23.074 -14.363 -29.486 1.00 40.69 678 GLN A O 1
ATOM 5238 N N . GLY A 1 679 ? 24.087 -16.363 -29.229 1.00 43.50 679 GLY A N 1
ATOM 5239 C CA . GLY A 1 679 ? 23.607 -16.670 -27.884 1.00 43.50 679 GLY A CA 1
ATOM 5240 C C . GLY A 1 679 ? 22.296 -17.457 -27.817 1.00 43.50 679 GLY A C 1
ATOM 5241 O O . GLY A 1 679 ? 21.321 -17.159 -28.493 1.00 43.50 679 GLY A O 1
ATOM 5242 N N . LEU A 1 680 ? 22.278 -18.445 -26.918 1.00 50.50 680 LEU A N 1
ATOM 5243 C CA . LEU A 1 680 ? 21.066 -19.040 -26.333 1.00 50.50 680 LEU A CA 1
ATOM 5244 C C . LEU A 1 680 ? 20.355 -18.065 -25.366 1.00 50.50 680 LEU A C 1
ATOM 5246 O O . LEU A 1 680 ? 19.328 -18.420 -24.796 1.00 50.50 680 LEU A O 1
ATOM 5250 N N . LEU A 1 681 ? 20.914 -16.868 -25.152 1.00 58.22 681 LEU A N 1
ATOM 5251 C CA . LEU A 1 681 ? 20.522 -15.930 -24.105 1.00 58.22 681 LEU A CA 1
ATOM 5252 C C . LEU A 1 681 ? 19.711 -14.754 -24.679 1.00 58.22 681 LEU A C 1
ATOM 5254 O O . LEU A 1 681 ? 19.981 -14.329 -25.806 1.00 58.22 681 LEU A O 1
ATOM 5258 N N . PRO A 1 682 ? 18.722 -14.237 -23.928 1.00 61.34 682 PRO A N 1
ATOM 5259 C CA . PRO A 1 682 ? 18.008 -13.013 -24.283 1.00 61.34 682 PRO A CA 1
ATOM 5260 C C . PRO A 1 682 ? 18.977 -11.827 -24.394 1.00 61.34 682 PRO A C 1
ATOM 5262 O O . PRO A 1 682 ? 19.975 -11.764 -23.679 1.00 61.34 682 PRO A O 1
ATOM 5265 N N . TYR A 1 683 ? 18.686 -10.902 -25.311 1.00 77.00 683 TYR A N 1
ATOM 5266 C CA . TYR A 1 683 ? 19.438 -9.658 -25.484 1.00 77.00 683 TYR A CA 1
ATOM 5267 C C . TYR A 1 683 ? 18.904 -8.540 -24.573 1.00 77.00 683 TYR A C 1
ATOM 5269 O O . TYR A 1 683 ? 19.693 -7.877 -23.913 1.00 77.00 683 TYR A O 1
ATOM 5277 N N . LEU A 1 684 ? 17.580 -8.371 -24.505 1.00 86.38 684 LEU A N 1
ATOM 5278 C CA . LEU A 1 684 ? 16.896 -7.483 -23.555 1.00 86.38 684 LEU A CA 1
ATOM 5279 C C . LEU A 1 684 ? 15.721 -8.230 -22.931 1.00 86.38 684 LEU A C 1
ATOM 5281 O O . LEU A 1 684 ? 15.050 -8.985 -23.635 1.00 86.38 684 LEU A O 1
ATOM 5285 N N . LEU A 1 685 ? 15.499 -8.010 -21.638 1.00 87.19 685 LEU A N 1
ATOM 5286 C CA . LEU A 1 685 ? 14.341 -8.481 -20.880 1.00 87.19 685 LEU A CA 1
ATOM 5287 C C . LEU A 1 685 ? 13.438 -7.275 -20.628 1.00 87.19 685 LEU A C 1
ATOM 5289 O O . LEU A 1 685 ? 13.940 -6.269 -20.140 1.00 87.19 685 LEU A O 1
ATOM 5293 N N . LEU A 1 686 ? 12.165 -7.365 -20.994 1.00 88.50 686 LEU A N 1
ATOM 5294 C CA . LEU A 1 686 ? 11.221 -6.246 -20.957 1.00 88.50 686 LEU A CA 1
ATOM 5295 C C . LEU A 1 686 ? 9.780 -6.754 -21.020 1.00 88.50 686 LEU A C 1
ATOM 5297 O O . LEU A 1 686 ? 9.553 -7.847 -21.526 1.00 88.50 686 LEU A O 1
ATOM 5301 N N . ASP A 1 687 ? 8.823 -5.956 -20.576 1.00 87.31 687 ASP A N 1
ATOM 5302 C CA . ASP A 1 687 ? 7.384 -6.151 -20.751 1.00 87.31 687 ASP A CA 1
ATOM 5303 C C . ASP A 1 687 ? 6.819 -5.089 -21.710 1.00 87.31 687 ASP A C 1
ATOM 5305 O O . ASP A 1 687 ? 6.082 -4.175 -21.342 1.00 87.31 687 ASP A O 1
ATOM 5309 N N . MET A 1 688 ? 7.190 -5.190 -22.990 1.00 85.62 688 MET A N 1
ATOM 5310 C CA . MET A 1 688 ? 6.725 -4.247 -24.025 1.00 85.62 688 MET A CA 1
ATOM 5311 C C . MET A 1 688 ? 5.218 -4.367 -24.298 1.00 85.62 688 MET A C 1
ATOM 5313 O O . MET A 1 688 ? 4.617 -3.551 -24.999 1.00 85.62 688 MET A O 1
ATOM 5317 N N . ASN A 1 689 ? 4.613 -5.454 -23.828 1.00 80.25 689 ASN A N 1
ATOM 5318 C CA . ASN A 1 689 ? 3.244 -5.825 -24.122 1.00 80.25 689 ASN A CA 1
ATOM 5319 C C . ASN A 1 689 ? 2.295 -5.388 -22.969 1.00 80.25 689 ASN A C 1
ATOM 5321 O O . ASN A 1 689 ? 1.103 -5.177 -23.204 1.00 80.25 689 ASN A O 1
ATOM 5325 N N . GLY A 1 690 ? 2.838 -5.152 -21.768 1.00 83.06 690 GLY A N 1
ATOM 5326 C CA . GLY A 1 690 ? 2.140 -4.662 -20.580 1.00 83.06 690 GLY A CA 1
ATOM 5327 C C . GLY A 1 690 ? 1.305 -5.723 -19.862 1.00 83.06 690 GLY A C 1
ATOM 5328 O O . GLY A 1 690 ? 0.346 -5.374 -19.169 1.00 83.06 690 GLY A O 1
ATOM 5329 N N . ASP A 1 691 ? 1.588 -7.015 -20.055 1.00 80.62 691 ASP A N 1
ATOM 5330 C CA . ASP A 1 691 ? 0.845 -8.121 -19.432 1.00 80.62 691 ASP A CA 1
ATOM 5331 C C . ASP A 1 691 ? 1.347 -8.485 -18.023 1.00 80.62 691 ASP A C 1
ATOM 5333 O O . ASP A 1 691 ? 0.797 -9.386 -17.372 1.00 80.62 691 ASP A O 1
ATOM 5337 N N . GLY A 1 692 ? 2.360 -7.769 -17.531 1.00 84.38 692 GLY A N 1
ATOM 5338 C CA . GLY A 1 692 ? 3.005 -7.965 -16.241 1.00 84.38 692 GLY A CA 1
ATOM 5339 C C . GLY A 1 692 ? 3.956 -9.161 -16.212 1.00 84.38 692 GLY A C 1
ATOM 5340 O O . GLY A 1 692 ? 4.374 -9.578 -15.125 1.00 84.38 692 GLY A O 1
ATOM 5341 N N . LYS A 1 693 ? 4.265 -9.768 -17.364 1.00 82.75 693 LYS A N 1
ATOM 5342 C CA . LYS A 1 693 ? 5.203 -10.883 -17.487 1.00 82.75 693 LYS A CA 1
ATOM 5343 C C . LYS A 1 693 ? 6.417 -10.458 -18.291 1.00 82.75 693 LYS A C 1
ATOM 5345 O O . LYS A 1 693 ? 6.373 -9.625 -19.181 1.00 82.75 693 LYS A O 1
ATOM 5350 N N . LEU A 1 694 ? 7.537 -11.090 -17.963 1.00 83.62 694 LEU A N 1
ATOM 5351 C CA . LEU A 1 694 ? 8.784 -10.813 -18.648 1.00 83.62 694 LEU A CA 1
ATOM 5352 C C . LEU A 1 694 ? 8.759 -11.412 -20.056 1.00 83.62 694 LEU A C 1
ATOM 5354 O O . LEU A 1 694 ? 8.643 -12.631 -20.202 1.00 83.62 694 LEU A O 1
ATOM 5358 N N . ASP A 1 695 ? 8.953 -10.568 -21.060 1.00 83.62 695 ASP A N 1
ATOM 5359 C CA . ASP A 1 695 ? 9.250 -10.946 -22.434 1.00 83.62 695 ASP A CA 1
ATOM 5360 C C . ASP A 1 695 ? 10.734 -10.695 -22.742 1.00 83.62 695 ASP A C 1
ATOM 5362 O O . ASP A 1 695 ? 11.507 -10.209 -21.905 1.00 83.62 695 ASP A O 1
ATOM 5366 N N . TYR A 1 696 ? 11.177 -11.052 -23.951 1.00 84.81 696 TYR A N 1
ATOM 5367 C CA . TYR A 1 696 ? 12.551 -10.754 -24.341 1.00 84.81 696 TYR A CA 1
ATOM 5368 C C . TYR A 1 696 ? 12.782 -10.570 -25.835 1.00 84.81 696 TYR A C 1
ATOM 5370 O O . TYR A 1 696 ? 12.118 -11.152 -26.697 1.00 84.81 696 TYR A O 1
ATOM 5378 N N . TRP A 1 697 ? 13.803 -9.773 -26.149 1.00 85.50 697 TRP A N 1
ATOM 5379 C CA . TRP A 1 697 ? 14.324 -9.602 -27.504 1.00 85.50 697 TRP A CA 1
ATOM 5380 C C . TRP A 1 697 ? 15.523 -10.520 -27.727 1.00 85.50 697 TRP A C 1
ATOM 5382 O O . TRP A 1 697 ? 16.387 -10.665 -26.864 1.00 85.50 697 TRP A O 1
ATOM 5392 N N . LYS A 1 698 ? 15.620 -11.110 -28.919 1.00 83.19 698 LYS A N 1
ATOM 5393 C CA . LYS A 1 698 ? 16.828 -11.758 -29.450 1.00 83.19 698 LYS A CA 1
ATOM 5394 C C . LYS A 1 698 ? 17.332 -10.973 -30.653 1.00 83.19 698 LYS A C 1
ATOM 5396 O O . LYS A 1 698 ? 16.543 -10.511 -31.477 1.00 83.19 698 LYS A O 1
ATOM 5401 N N . ILE A 1 699 ? 18.653 -10.887 -30.795 1.00 80.50 699 ILE A N 1
ATOM 5402 C CA . ILE A 1 699 ? 19.283 -10.272 -31.965 1.00 80.50 699 ILE A CA 1
ATOM 5403 C C . ILE A 1 699 ? 19.850 -11.347 -32.878 1.00 80.50 699 ILE A C 1
ATOM 5405 O O . ILE A 1 699 ? 20.615 -12.221 -32.464 1.00 80.50 699 ILE A O 1
ATOM 5409 N N . ARG A 1 700 ? 19.510 -11.248 -34.163 1.00 77.75 700 ARG A N 1
ATOM 5410 C CA . ARG A 1 700 ? 20.100 -12.073 -35.210 1.00 77.75 700 ARG A CA 1
ATOM 5411 C C . ARG A 1 700 ? 21.054 -11.234 -36.045 1.00 77.75 700 ARG A C 1
ATOM 5413 O O . ARG A 1 700 ? 20.628 -10.389 -36.831 1.00 77.75 700 ARG A O 1
ATOM 5420 N N . ALA A 1 701 ? 22.344 -11.529 -35.909 1.00 72.94 701 ALA A N 1
ATOM 5421 C CA . ALA A 1 701 ? 23.382 -10.883 -36.694 1.00 72.94 701 ALA A CA 1
ATOM 5422 C C . ALA A 1 701 ? 23.280 -11.281 -38.174 1.00 72.94 701 ALA A C 1
ATOM 5424 O O . ALA A 1 701 ? 23.338 -12.469 -38.519 1.00 72.94 701 ALA A O 1
ATOM 5425 N N . VAL A 1 702 ? 23.169 -10.294 -39.065 1.00 73.12 702 VAL A N 1
ATOM 5426 C CA . VAL A 1 702 ? 23.111 -10.536 -40.513 1.00 73.12 702 VAL A CA 1
ATOM 5427 C C . VAL A 1 702 ? 24.497 -10.322 -41.114 1.00 73.12 702 VAL A C 1
ATOM 5429 O O . VAL A 1 702 ? 24.993 -9.208 -41.264 1.00 73.12 702 VAL A O 1
ATOM 5432 N N . SER A 1 703 ? 25.150 -11.420 -41.491 1.00 66.38 703 SER A N 1
ATOM 5433 C CA . SER A 1 703 ? 26.468 -11.382 -42.133 1.00 66.38 703 SER A CA 1
ATOM 5434 C C . SER A 1 703 ? 26.451 -10.526 -43.403 1.00 66.38 703 SER A C 1
ATOM 5436 O O . SER A 1 703 ? 25.661 -10.808 -44.305 1.00 66.38 703 SER A O 1
ATOM 5438 N N . ASN A 1 704 ? 27.377 -9.568 -43.500 1.00 70.50 704 ASN A N 1
ATOM 5439 C CA . ASN A 1 704 ? 27.516 -8.595 -44.597 1.00 70.50 704 ASN A CA 1
ATOM 5440 C C . ASN A 1 704 ? 26.449 -7.483 -44.634 1.00 70.50 704 ASN A C 1
ATOM 5442 O O . ASN A 1 704 ? 26.307 -6.816 -45.657 1.00 70.50 704 ASN A O 1
ATOM 5446 N N . SER A 1 705 ? 25.730 -7.259 -43.534 1.00 77.31 705 SER A N 1
ATOM 5447 C CA . SER A 1 705 ? 24.861 -6.099 -43.327 1.00 77.31 705 SER A CA 1
ATOM 5448 C C . SER A 1 705 ? 25.403 -5.241 -42.180 1.00 77.31 705 SER A C 1
ATOM 5450 O O . SER A 1 705 ? 26.015 -5.760 -41.249 1.00 77.31 705 SER A O 1
ATOM 5452 N N . GLN A 1 706 ? 25.184 -3.924 -42.238 1.00 78.62 706 GLN A N 1
ATOM 5453 C CA . GLN A 1 706 ? 25.402 -3.031 -41.087 1.00 78.62 706 GLN A CA 1
ATOM 5454 C C . GLN A 1 706 ? 24.228 -3.057 -40.091 1.00 78.62 706 GLN A C 1
ATOM 5456 O O . GLN A 1 706 ? 24.327 -2.496 -38.999 1.00 78.62 706 GLN A O 1
ATOM 5461 N N . TYR A 1 707 ? 23.132 -3.709 -40.485 1.00 83.81 707 TYR A N 1
ATOM 5462 C CA . TYR A 1 707 ? 21.910 -3.877 -39.712 1.00 83.81 707 TYR A CA 1
ATOM 5463 C C . TYR A 1 707 ? 21.684 -5.339 -39.340 1.00 83.81 707 TYR A C 1
ATOM 5465 O O . TYR A 1 707 ? 21.938 -6.233 -40.151 1.0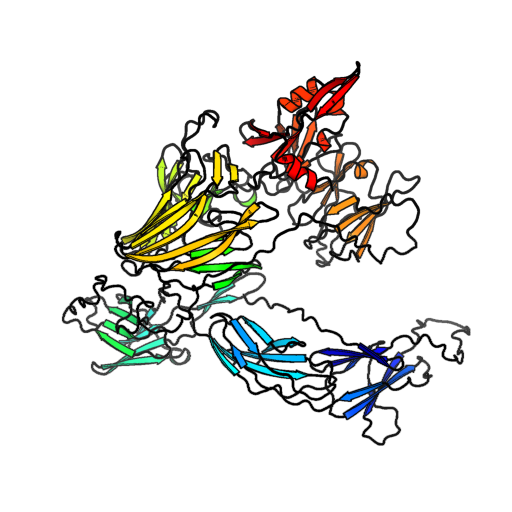0 83.81 707 TYR A O 1
ATOM 5473 N N . ASP A 1 708 ? 21.124 -5.533 -38.156 1.00 84.12 708 ASP A N 1
ATOM 5474 C CA . ASP A 1 708 ? 20.702 -6.806 -37.590 1.00 84.12 708 ASP A CA 1
ATOM 5475 C C . ASP A 1 708 ? 19.180 -6.864 -37.454 1.00 84.12 708 ASP A C 1
ATOM 5477 O O . ASP A 1 708 ? 18.489 -5.839 -37.461 1.00 84.12 708 ASP A O 1
ATOM 5481 N N . ASP A 1 709 ? 18.661 -8.075 -37.278 1.00 84.94 709 ASP A N 1
ATOM 5482 C CA . ASP A 1 709 ? 17.237 -8.300 -37.063 1.00 84.94 709 ASP A CA 1
ATOM 5483 C C . ASP A 1 709 ? 16.926 -8.487 -35.580 1.00 84.94 709 ASP A C 1
ATOM 5485 O O . ASP A 1 709 ? 17.734 -9.043 -34.830 1.00 84.94 709 ASP A O 1
ATOM 5489 N N . ILE A 1 710 ? 15.723 -8.078 -35.190 1.00 85.81 710 ILE A N 1
ATOM 5490 C CA . ILE A 1 710 ? 15.183 -8.260 -33.845 1.00 85.81 710 ILE A CA 1
ATOM 5491 C C . ILE A 1 710 ? 14.085 -9.317 -33.911 1.00 85.81 710 ILE A C 1
ATOM 5493 O O . ILE A 1 710 ? 13.210 -9.283 -34.779 1.00 85.81 710 ILE A O 1
ATOM 5497 N N . ILE A 1 711 ? 14.151 -10.275 -32.996 1.00 83.31 711 ILE A N 1
ATOM 5498 C CA . ILE A 1 711 ? 13.120 -11.282 -32.772 1.00 83.31 711 ILE A CA 1
ATOM 5499 C C . ILE A 1 711 ? 12.529 -10.982 -31.402 1.00 83.31 711 ILE A C 1
ATOM 5501 O O . ILE A 1 711 ? 13.229 -11.125 -30.401 1.00 83.31 711 ILE A O 1
ATOM 5505 N N . PHE A 1 712 ? 11.276 -10.549 -31.360 1.00 83.00 712 PHE A N 1
ATOM 5506 C CA . PHE A 1 712 ? 10.563 -10.366 -30.106 1.00 83.00 712 PHE A CA 1
ATOM 5507 C C . PHE A 1 712 ? 9.856 -11.662 -29.739 1.00 83.00 712 PHE A C 1
ATOM 5509 O O . PHE A 1 712 ? 9.204 -12.250 -30.598 1.00 83.00 712 PHE A O 1
ATOM 5516 N N . ILE A 1 713 ? 10.008 -12.128 -28.505 1.00 80.31 713 ILE A N 1
ATOM 5517 C CA . ILE A 1 713 ? 9.409 -13.370 -28.026 1.00 80.31 713 ILE A CA 1
ATOM 5518 C C . ILE A 1 713 ? 8.554 -13.047 -26.809 1.00 80.31 713 ILE A C 1
ATOM 5520 O O . ILE A 1 713 ? 9.066 -12.499 -25.836 1.00 80.31 713 ILE A O 1
ATOM 5524 N N . THR A 1 714 ? 7.275 -13.415 -26.886 1.00 76.69 714 THR A N 1
ATOM 5525 C CA . THR A 1 714 ? 6.267 -13.167 -25.856 1.00 76.69 714 THR A CA 1
ATOM 5526 C C . THR A 1 714 ? 5.648 -14.464 -25.345 1.00 76.69 714 THR A C 1
ATOM 5528 O O . THR A 1 714 ? 5.671 -15.503 -26.019 1.00 76.69 714 THR A O 1
ATOM 5531 N N . GLY A 1 715 ? 5.065 -14.426 -24.146 1.00 63.88 715 GLY A N 1
ATOM 5532 C CA . GLY A 1 715 ? 4.162 -15.493 -23.693 1.00 63.88 715 GLY A CA 1
ATOM 5533 C C . GLY A 1 715 ? 4.413 -16.054 -22.298 1.00 63.88 715 GLY A C 1
ATOM 5534 O O . GLY A 1 715 ? 4.061 -17.211 -22.048 1.00 63.88 715 GLY A O 1
ATOM 5535 N N . GLY A 1 716 ? 4.996 -15.275 -21.385 1.00 62.69 716 GLY A N 1
ATOM 5536 C CA . GLY A 1 716 ? 5.145 -15.680 -19.986 1.00 62.69 716 GLY A CA 1
ATOM 5537 C C . GLY A 1 716 ? 5.917 -16.994 -19.809 1.00 62.69 716 GLY A C 1
ATOM 5538 O O . GLY A 1 716 ? 6.958 -17.194 -20.422 1.00 62.69 716 GLY A O 1
ATOM 5539 N N . ASP A 1 717 ? 5.393 -17.922 -18.998 1.00 56.41 717 ASP A N 1
ATOM 5540 C CA . ASP A 1 717 ? 6.117 -19.124 -18.538 1.00 56.41 717 ASP A CA 1
ATOM 5541 C C . ASP A 1 717 ? 6.633 -20.076 -19.639 1.00 56.41 717 ASP A C 1
ATOM 5543 O O . ASP A 1 717 ? 7.524 -20.884 -19.353 1.00 56.41 717 ASP A O 1
ATOM 5547 N N . ASN A 1 718 ? 6.077 -20.012 -20.858 1.00 61.88 718 ASN A N 1
ATOM 5548 C CA . ASN A 1 718 ? 6.380 -20.944 -21.954 1.00 61.88 718 ASN A CA 1
ATOM 5549 C C . ASN A 1 718 ? 6.933 -20.282 -23.232 1.00 61.88 718 ASN A C 1
ATOM 5551 O O . ASN A 1 718 ? 7.365 -21.011 -24.126 1.00 61.88 718 ASN A O 1
ATOM 5555 N N . PHE A 1 719 ? 6.934 -18.944 -23.337 1.00 70.69 719 PHE A N 1
ATOM 5556 C CA . PHE A 1 719 ? 7.474 -18.200 -24.492 1.00 70.69 719 PHE A CA 1
ATOM 5557 C C . PHE A 1 719 ? 7.036 -18.765 -25.863 1.00 70.69 719 PHE A C 1
ATOM 5559 O O . PHE A 1 719 ? 7.857 -19.193 -26.682 1.00 70.69 719 PHE A O 1
ATOM 5566 N N . GLU A 1 720 ? 5.719 -18.844 -26.080 1.00 63.69 720 GLU A N 1
ATOM 5567 C CA . GLU A 1 720 ? 5.114 -19.543 -27.227 1.00 63.69 720 GLU A CA 1
ATOM 5568 C C . GLU A 1 720 ? 4.890 -18.652 -28.461 1.00 63.69 720 GLU A C 1
ATOM 5570 O O . GLU A 1 720 ? 4.679 -19.175 -29.558 1.00 63.69 720 GLU A O 1
ATOM 5575 N N . GLN A 1 721 ? 4.934 -17.325 -28.308 1.00 73.06 721 GLN A N 1
ATOM 5576 C CA . GLN A 1 721 ? 4.648 -16.356 -29.366 1.00 73.06 721 GLN A CA 1
ATOM 5577 C C . GLN A 1 721 ? 5.911 -15.585 -29.764 1.00 73.06 721 GLN A C 1
ATOM 5579 O O . GLN A 1 721 ? 6.799 -15.350 -28.948 1.00 73.06 721 GLN A O 1
ATOM 5584 N N . TYR A 1 722 ? 6.014 -15.194 -31.037 1.00 77.12 722 TYR A N 1
ATOM 5585 C CA . TYR A 1 722 ? 7.123 -14.368 -31.504 1.00 77.12 722 TYR A CA 1
ATOM 5586 C C . TYR A 1 722 ? 6.737 -13.456 -32.671 1.00 77.12 722 TYR A C 1
ATOM 5588 O O . TYR A 1 722 ? 5.930 -13.815 -33.532 1.00 77.12 722 TYR A O 1
ATOM 5596 N N . ALA A 1 723 ? 7.378 -12.292 -32.723 1.00 79.38 723 ALA A N 1
ATOM 5597 C CA . ALA A 1 723 ? 7.327 -11.334 -33.816 1.00 79.38 723 ALA A CA 1
ATOM 5598 C C . ALA A 1 723 ? 8.739 -11.069 -34.349 1.00 79.38 723 ALA A C 1
ATOM 5600 O O . ALA A 1 723 ? 9.740 -11.222 -33.647 1.00 79.38 723 ALA A O 1
ATOM 5601 N N . TYR A 1 724 ? 8.838 -10.706 -35.624 1.00 81.50 724 TYR A N 1
ATOM 5602 C CA . TYR A 1 724 ? 10.119 -10.623 -36.312 1.00 81.50 724 TYR A CA 1
ATOM 5603 C C . TYR A 1 724 ? 10.272 -9.319 -37.087 1.00 81.50 724 TYR A C 1
ATOM 5605 O O . TYR A 1 724 ? 9.424 -8.971 -37.911 1.00 81.50 724 TYR A O 1
ATOM 5613 N N . PHE A 1 725 ? 11.397 -8.637 -36.866 1.00 84.94 725 PHE A N 1
ATOM 5614 C CA . PHE A 1 725 ? 11.662 -7.308 -37.395 1.00 84.94 725 PHE A CA 1
ATOM 5615 C C . PHE A 1 725 ? 13.029 -7.237 -38.078 1.00 84.94 725 PHE A C 1
ATOM 5617 O O . PHE A 1 725 ? 14.082 -7.276 -37.440 1.00 84.94 725 PHE A O 1
ATOM 5624 N N . ASN A 1 726 ? 13.002 -7.111 -39.404 1.00 86.44 726 ASN A N 1
ATOM 5625 C CA . ASN A 1 726 ? 14.202 -7.073 -40.238 1.00 86.44 726 ASN A CA 1
ATOM 5626 C C . ASN A 1 726 ? 14.933 -5.729 -40.149 1.00 86.44 726 ASN A C 1
ATOM 5628 O O . ASN A 1 726 ? 14.310 -4.680 -40.329 1.00 86.44 726 ASN A O 1
ATOM 5632 N N . GLY A 1 727 ? 16.257 -5.768 -39.984 1.00 86.44 727 GLY A N 1
ATOM 5633 C CA . GLY A 1 727 ? 17.127 -4.594 -40.097 1.00 86.44 727 GLY A CA 1
ATOM 5634 C C . GLY A 1 727 ? 16.823 -3.470 -39.100 1.00 86.44 727 GLY A C 1
ATOM 5635 O O . GLY A 1 727 ? 16.977 -2.297 -39.442 1.00 86.44 727 GLY A O 1
ATOM 5636 N N . LYS A 1 728 ? 16.344 -3.815 -37.899 1.00 87.12 728 LYS A N 1
ATOM 5637 C CA . LYS A 1 728 ? 15.960 -2.857 -36.846 1.00 87.12 728 LYS A CA 1
ATOM 5638 C C . LYS A 1 728 ? 17.023 -2.637 -35.774 1.00 87.12 728 LYS A C 1
ATOM 5640 O O . LYS A 1 728 ? 16.921 -1.667 -35.029 1.00 87.12 728 LYS A O 1
ATOM 5645 N N . ALA A 1 729 ? 18.057 -3.472 -35.733 1.00 86.69 729 ALA A N 1
ATOM 5646 C CA . ALA A 1 729 ? 19.208 -3.303 -34.854 1.00 86.69 729 ALA A CA 1
ATOM 5647 C C . ALA A 1 729 ? 20.473 -2.937 -35.650 1.00 86.69 729 ALA A C 1
ATOM 5649 O O . ALA A 1 729 ? 20.556 -3.115 -36.864 1.00 86.69 729 ALA A O 1
ATOM 5650 N N . SER A 1 730 ? 21.481 -2.418 -34.957 1.00 85.88 730 SER A N 1
ATOM 5651 C CA . SER A 1 730 ? 22.811 -2.086 -35.479 1.00 85.88 730 SER A CA 1
ATOM 5652 C C . SER A 1 730 ? 23.869 -2.389 -34.413 1.00 85.88 730 SER A C 1
ATOM 5654 O O . SER A 1 730 ? 23.533 -2.774 -33.293 1.00 85.88 730 SER A O 1
ATOM 5656 N N . PHE A 1 731 ? 25.156 -2.194 -34.721 1.00 82.31 731 PHE A N 1
ATOM 5657 C CA . PHE A 1 731 ? 26.203 -2.299 -33.694 1.00 82.31 731 PHE A CA 1
ATOM 5658 C C . PHE A 1 731 ? 25.972 -1.337 -32.526 1.00 82.31 731 PHE A C 1
ATOM 5660 O O . PHE A 1 731 ? 26.178 -1.719 -31.381 1.00 82.31 731 PHE A O 1
ATOM 5667 N N . GLU A 1 732 ? 25.522 -0.116 -32.805 1.00 85.50 732 GLU A N 1
ATOM 5668 C CA . GLU A 1 732 ? 25.310 0.888 -31.764 1.00 85.50 732 GLU A CA 1
ATOM 5669 C C . GLU A 1 732 ? 24.124 0.519 -30.880 1.00 85.50 732 GLU A C 1
ATOM 5671 O O . GLU A 1 732 ? 24.281 0.531 -29.661 1.00 85.50 732 GLU A O 1
ATOM 5676 N N . PHE A 1 733 ? 23.024 0.045 -31.480 1.00 88.38 733 PHE A N 1
ATOM 5677 C CA . PHE A 1 733 ? 21.899 -0.552 -30.754 1.00 88.38 733 PHE A CA 1
ATOM 5678 C C . PHE A 1 733 ? 22.392 -1.650 -29.803 1.00 88.38 733 PHE A C 1
ATOM 5680 O O . PHE A 1 733 ? 22.154 -1.570 -28.606 1.00 88.38 733 PHE A O 1
ATOM 5687 N N . ARG A 1 734 ? 23.192 -2.606 -30.308 1.00 84.19 734 ARG A N 1
ATOM 5688 C CA . ARG A 1 734 ? 23.723 -3.724 -29.505 1.00 84.19 734 ARG A CA 1
ATOM 5689 C C . ARG A 1 734 ? 24.531 -3.296 -28.277 1.00 84.19 734 ARG A C 1
ATOM 5691 O O . ARG A 1 734 ? 24.653 -4.070 -27.334 1.00 84.19 734 ARG A O 1
ATOM 5698 N N . THR A 1 735 ? 25.116 -2.105 -28.315 1.00 82.88 735 THR A N 1
ATOM 5699 C CA . THR A 1 735 ? 25.997 -1.585 -27.259 1.00 82.88 735 THR A CA 1
ATOM 5700 C C . THR A 1 735 ? 25.358 -0.495 -26.402 1.00 82.88 735 THR A C 1
ATOM 5702 O O . THR A 1 735 ? 26.056 0.068 -25.569 1.00 82.88 735 THR A O 1
ATOM 5705 N N . SER A 1 736 ? 24.096 -0.132 -26.654 1.00 88.38 736 SER A N 1
ATOM 5706 C CA . SER A 1 736 ? 23.458 1.013 -25.986 1.00 88.38 736 SER A CA 1
ATOM 5707 C C . SER A 1 736 ? 21.971 0.869 -25.695 1.00 88.38 736 SER A C 1
ATOM 5709 O O . SER A 1 736 ? 21.412 1.762 -25.068 1.00 88.38 736 SER A O 1
ATOM 5711 N N . ALA A 1 737 ? 21.316 -0.179 -26.199 1.00 90.69 737 ALA A N 1
ATOM 5712 C CA . ALA A 1 737 ? 19.892 -0.355 -25.988 1.00 90.69 737 ALA A CA 1
ATOM 5713 C C . ALA A 1 737 ? 19.597 -0.650 -24.514 1.00 90.69 737 ALA A C 1
ATOM 5715 O O . ALA A 1 737 ? 20.211 -1.536 -23.926 1.00 90.69 737 ALA A O 1
ATOM 5716 N N . GLU A 1 738 ? 18.644 0.085 -23.961 1.00 91.50 738 GLU A N 1
ATOM 5717 C CA . GLU A 1 738 ? 18.182 -0.015 -22.581 1.00 91.50 738 GLU A CA 1
ATOM 5718 C C . GLU A 1 738 ? 16.650 0.055 -22.551 1.00 91.50 738 GLU A C 1
ATOM 5720 O O . GLU A 1 738 ? 16.026 0.602 -23.467 1.00 91.50 738 GLU A O 1
ATOM 5725 N N . VAL A 1 739 ? 16.055 -0.504 -21.499 1.00 92.12 739 VAL A N 1
ATOM 5726 C CA . VAL A 1 739 ? 14.601 -0.519 -21.292 1.00 92.12 739 VAL A CA 1
ATOM 5727 C C . VAL A 1 739 ? 14.164 0.745 -20.559 1.00 92.12 739 VAL A C 1
ATOM 5729 O O . VAL A 1 739 ? 14.811 1.155 -19.595 1.00 92.12 739 VAL A O 1
ATOM 5732 N N . ILE A 1 740 ? 13.086 1.371 -21.023 1.00 91.31 740 ILE A N 1
ATOM 5733 C CA . ILE A 1 740 ? 12.518 2.585 -20.434 1.00 91.31 740 ILE A CA 1
ATOM 5734 C C . ILE A 1 740 ? 11.004 2.581 -20.602 1.00 91.31 740 ILE A C 1
ATOM 5736 O O . ILE A 1 740 ? 10.550 2.354 -21.704 1.00 91.31 740 ILE A O 1
ATOM 5740 N N . ASP A 1 741 ? 10.227 2.905 -19.576 1.00 90.31 741 ASP A N 1
ATOM 5741 C CA . ASP A 1 741 ? 8.838 3.340 -19.777 1.00 90.31 741 ASP A CA 1
ATOM 5742 C C . ASP A 1 741 ? 8.863 4.872 -19.918 1.00 90.31 741 ASP A C 1
ATOM 5744 O O . ASP A 1 741 ? 9.037 5.602 -18.933 1.00 90.31 741 ASP A O 1
ATOM 5748 N N . VAL A 1 742 ? 8.865 5.378 -21.159 1.00 89.69 742 VAL A N 1
ATOM 5749 C CA . VAL A 1 742 ? 9.149 6.805 -21.401 1.00 89.69 742 VAL A CA 1
ATOM 5750 C C . VAL A 1 742 ? 7.934 7.699 -21.167 1.00 89.69 742 VAL A C 1
ATOM 5752 O O . VAL A 1 742 ? 8.095 8.906 -20.957 1.00 89.69 742 VAL A O 1
ATOM 5755 N N . ASP A 1 743 ? 6.728 7.145 -21.226 1.00 85.62 743 ASP A N 1
ATOM 5756 C CA . ASP A 1 743 ? 5.470 7.865 -21.037 1.00 85.62 743 ASP A CA 1
ATOM 5757 C C . ASP A 1 743 ? 4.656 7.404 -19.825 1.00 85.62 743 ASP A C 1
ATOM 5759 O O . ASP A 1 743 ? 3.589 7.971 -19.571 1.00 85.62 743 ASP A O 1
ATOM 5763 N N . ASN A 1 744 ? 5.218 6.492 -19.029 1.00 84.31 744 ASN A N 1
ATOM 5764 C CA . ASN A 1 744 ? 4.633 5.935 -17.815 1.00 84.31 744 ASN A CA 1
ATOM 5765 C C . ASN A 1 744 ? 3.272 5.278 -18.093 1.00 84.31 744 ASN A C 1
ATOM 5767 O O . ASN A 1 744 ? 2.296 5.476 -17.359 1.00 84.31 744 ASN A O 1
ATOM 5771 N N . ASP A 1 745 ? 3.179 4.559 -19.213 1.00 83.69 745 ASP A N 1
ATOM 5772 C CA . ASP A 1 745 ? 1.952 3.903 -19.661 1.00 83.69 745 ASP A CA 1
ATOM 5773 C C . ASP A 1 745 ? 1.824 2.442 -19.181 1.00 83.69 745 ASP A C 1
ATOM 5775 O O . ASP A 1 745 ? 0.798 1.788 -19.435 1.00 83.69 745 ASP A O 1
ATOM 5779 N N . GLY A 1 746 ? 2.836 1.968 -18.442 1.00 86.00 746 GLY A N 1
ATOM 5780 C CA . GLY A 1 746 ? 2.940 0.626 -17.885 1.00 86.00 746 GLY A CA 1
ATOM 5781 C C . GLY A 1 746 ? 3.475 -0.418 -18.865 1.00 86.00 746 GLY A C 1
ATOM 5782 O O . GLY A 1 746 ? 3.437 -1.604 -18.536 1.00 86.00 746 GLY A O 1
ATOM 5783 N N . ARG A 1 747 ? 3.925 -0.012 -20.058 1.00 86.88 747 ARG A N 1
ATOM 5784 C CA . ARG A 1 747 ? 4.631 -0.857 -21.023 1.00 86.88 747 ARG A CA 1
ATOM 5785 C C . ARG A 1 747 ? 6.065 -0.387 -21.169 1.00 86.88 747 ARG A C 1
ATOM 5787 O O . ARG A 1 747 ? 6.370 0.800 -21.170 1.00 86.88 747 ARG A O 1
ATOM 5794 N N . ASP A 1 748 ? 6.947 -1.351 -21.368 1.00 9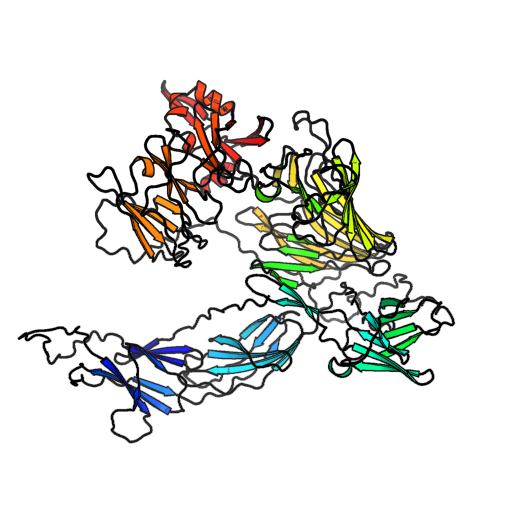0.38 748 ASP A N 1
ATOM 5795 C CA . ASP A 1 748 ? 8.348 -1.055 -21.603 1.00 90.38 748 ASP A CA 1
ATOM 5796 C C . ASP A 1 748 ? 8.600 -0.611 -23.050 1.00 90.38 748 ASP A C 1
ATOM 5798 O O . ASP A 1 748 ? 8.218 -1.276 -24.012 1.00 90.38 748 ASP A O 1
ATOM 5802 N N . ASP A 1 749 ? 9.366 0.457 -23.214 1.00 91.25 749 ASP A N 1
ATOM 5803 C CA . ASP A 1 749 ? 9.970 0.896 -24.466 1.00 91.25 749 ASP A CA 1
ATOM 5804 C C . ASP A 1 749 ? 11.467 0.578 -24.500 1.00 91.25 749 ASP A C 1
ATOM 5806 O O . ASP A 1 749 ? 12.087 0.161 -23.517 1.00 91.25 749 ASP A O 1
ATOM 5810 N N . VAL A 1 750 ? 12.090 0.815 -25.657 1.00 92.31 750 VAL A N 1
ATOM 5811 C CA . VAL A 1 750 ? 13.537 0.637 -25.820 1.00 92.31 750 VAL A CA 1
ATOM 5812 C C . VAL A 1 750 ? 14.182 1.913 -26.325 1.00 92.31 750 VAL A C 1
ATOM 5814 O O . VAL A 1 750 ? 13.876 2.383 -27.422 1.00 92.31 750 VAL A O 1
ATOM 5817 N N . ILE A 1 751 ? 15.146 2.430 -25.570 1.00 92.94 751 ILE A N 1
ATOM 5818 C CA . ILE A 1 751 ? 15.954 3.588 -25.948 1.00 92.94 751 ILE A CA 1
ATOM 5819 C C . ILE A 1 751 ? 17.371 3.154 -26.327 1.00 92.94 751 ILE A C 1
ATOM 5821 O O . ILE A 1 751 ? 17.954 2.288 -25.687 1.00 92.94 751 ILE A O 1
ATOM 5825 N N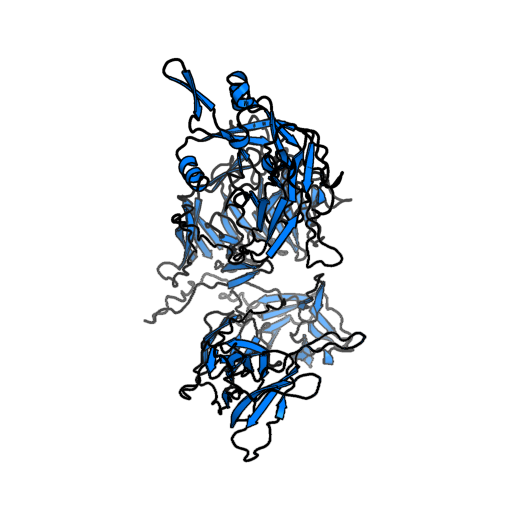 . PHE A 1 752 ? 17.942 3.726 -27.387 1.00 93.19 752 PHE A N 1
ATOM 5826 C CA . PHE A 1 752 ? 19.270 3.351 -27.884 1.00 93.19 752 PHE A CA 1
ATOM 5827 C C . PHE A 1 752 ? 19.974 4.501 -28.611 1.00 93.19 752 PHE A C 1
ATOM 5829 O O . PHE A 1 752 ? 19.346 5.448 -29.087 1.00 93.19 752 PHE A O 1
ATOM 5836 N N . ASN A 1 753 ? 21.297 4.415 -28.734 1.00 91.75 753 ASN A N 1
ATOM 5837 C CA . ASN A 1 753 ? 22.120 5.411 -29.410 1.00 91.75 753 ASN A CA 1
ATOM 5838 C C . ASN A 1 753 ? 22.361 5.048 -30.884 1.00 91.75 753 ASN A C 1
ATOM 5840 O O . ASN A 1 753 ? 22.666 3.903 -31.221 1.00 91.75 753 ASN A O 1
ATOM 5844 N N . GLN A 1 754 ? 22.280 6.049 -31.759 1.00 89.94 754 GLN A N 1
ATOM 5845 C CA . GLN A 1 754 ? 22.660 5.960 -33.164 1.00 89.94 754 GLN A CA 1
ATOM 5846 C C . GLN A 1 754 ? 23.420 7.229 -33.574 1.00 89.94 754 GLN A C 1
ATOM 5848 O O . GLN A 1 754 ? 22.849 8.316 -33.654 1.00 89.94 754 GLN A O 1
ATOM 5853 N N . GLY A 1 755 ? 24.721 7.108 -33.833 1.00 85.94 755 GLY A N 1
ATOM 5854 C CA . GLY A 1 755 ? 25.589 8.205 -34.259 1.00 85.94 755 GLY A CA 1
ATOM 5855 C C . GLY A 1 755 ? 25.723 9.335 -33.234 1.00 85.94 755 GLY A C 1
ATOM 5856 O O . GLY A 1 755 ? 25.907 10.483 -33.632 1.00 85.94 755 GLY A O 1
ATOM 5857 N N . GLY A 1 756 ? 25.596 9.036 -31.935 1.00 87.19 756 GLY A N 1
ATOM 5858 C CA . GLY A 1 756 ? 25.586 10.033 -30.859 1.00 87.19 756 GLY A CA 1
ATOM 5859 C C . GLY A 1 756 ? 24.217 10.650 -30.576 1.00 87.19 756 GLY A C 1
ATOM 5860 O O . GLY A 1 756 ? 24.103 11.463 -29.666 1.00 87.19 756 GLY A O 1
ATOM 5861 N N . GLN A 1 757 ? 23.182 10.260 -31.316 1.00 93.00 757 GLN A N 1
ATOM 5862 C CA . GLN A 1 757 ? 21.806 10.671 -31.079 1.00 93.00 757 GLN A CA 1
ATOM 5863 C C . GLN A 1 757 ? 21.007 9.527 -30.460 1.00 93.00 757 GLN A C 1
ATOM 5865 O O . GLN A 1 757 ? 20.983 8.422 -31.005 1.00 93.00 757 GLN A O 1
ATOM 5870 N N . TRP A 1 758 ? 20.294 9.796 -29.371 1.00 93.94 758 TRP A N 1
ATOM 5871 C CA . TRP A 1 758 ? 19.402 8.809 -28.765 1.00 93.94 758 TRP A CA 1
ATOM 5872 C C . TRP A 1 758 ? 18.049 8.720 -29.488 1.00 93.94 758 TRP A C 1
ATOM 5874 O O . TRP A 1 758 ? 17.523 9.718 -29.986 1.00 93.94 758 TRP A O 1
ATOM 5884 N N . HIS A 1 759 ? 17.511 7.506 -29.574 1.00 93.75 759 HIS A N 1
ATOM 5885 C CA . HIS A 1 759 ? 16.267 7.166 -30.260 1.00 93.75 759 HIS A CA 1
ATOM 5886 C C . HIS A 1 759 ? 15.442 6.173 -29.439 1.00 93.75 759 HIS A C 1
ATOM 5888 O O . HIS A 1 759 ? 16.019 5.418 -28.663 1.00 93.75 759 HIS A O 1
ATOM 5894 N N . ILE A 1 760 ? 14.122 6.148 -29.638 1.00 92.56 760 ILE A N 1
ATOM 5895 C CA . ILE A 1 760 ? 13.184 5.287 -28.904 1.00 92.56 760 ILE A CA 1
ATOM 5896 C C . ILE A 1 760 ? 12.366 4.425 -29.873 1.00 92.56 760 ILE A C 1
ATOM 5898 O O . ILE A 1 760 ? 11.813 4.930 -30.855 1.00 92.56 760 ILE A O 1
ATOM 5902 N N . TYR A 1 761 ? 12.264 3.130 -29.577 1.00 91.19 761 TYR A N 1
ATOM 5903 C CA . TYR A 1 761 ? 11.181 2.267 -30.042 1.00 91.19 761 TYR A CA 1
ATOM 5904 C C . TYR A 1 761 ? 10.076 2.274 -28.990 1.00 91.19 761 TYR A C 1
ATOM 5906 O O . TYR A 1 761 ? 10.243 1.673 -27.936 1.00 91.19 761 TYR A O 1
ATOM 5914 N N . HIS A 1 762 ? 8.992 2.988 -29.293 1.00 89.56 762 HIS A N 1
ATOM 5915 C CA . HIS A 1 762 ? 7.857 3.209 -28.396 1.00 89.56 762 HIS A CA 1
ATOM 5916 C C . HIS A 1 762 ? 6.770 2.165 -28.635 1.00 89.56 762 HIS A C 1
ATOM 5918 O O . HIS A 1 762 ? 6.388 1.933 -29.786 1.00 89.56 762 HIS A O 1
ATOM 5924 N N . SER A 1 763 ? 6.293 1.542 -27.569 1.00 86.88 763 SER A N 1
ATOM 5925 C CA . SER A 1 763 ? 5.177 0.609 -27.585 1.00 86.88 763 SER A CA 1
ATOM 5926 C C . SER A 1 763 ? 3.851 1.370 -27.693 1.00 86.88 763 SER A C 1
ATOM 5928 O O . SER A 1 763 ? 3.656 2.416 -27.083 1.00 86.88 763 SER A O 1
ATOM 5930 N N . VAL A 1 764 ? 2.920 0.889 -28.524 1.00 80.25 764 VAL A N 1
ATOM 5931 C CA . VAL A 1 764 ? 1.626 1.562 -28.709 1.00 80.25 764 VAL A CA 1
ATOM 5932 C C . VAL A 1 764 ? 0.494 0.542 -28.734 1.00 80.25 764 VAL A C 1
ATOM 5934 O O . VAL A 1 764 ? 0.562 -0.496 -29.395 1.00 80.25 764 VAL A O 1
ATOM 5937 N N . LEU A 1 765 ? -0.599 0.866 -28.046 1.00 77.31 765 LEU A N 1
ATOM 5938 C CA . LEU A 1 765 ? -1.859 0.140 -28.175 1.00 77.31 765 LEU A CA 1
ATOM 5939 C C . LEU A 1 765 ? -2.477 0.380 -29.558 1.00 77.31 765 LEU A C 1
ATOM 5941 O O . LEU A 1 765 ? -2.730 1.525 -29.946 1.00 77.31 765 LEU A O 1
ATOM 5945 N N . ASP A 1 766 ? -2.799 -0.694 -30.281 1.00 70.50 766 ASP A N 1
ATOM 5946 C CA . ASP A 1 766 ? -3.613 -0.574 -31.488 1.00 70.50 766 ASP A CA 1
ATOM 5947 C C . ASP A 1 766 ? -5.050 -0.212 -31.081 1.00 70.50 766 ASP A C 1
ATOM 5949 O O . ASP A 1 766 ? -5.826 -1.043 -30.610 1.00 70.50 766 ASP A O 1
ATOM 5953 N N . ALA A 1 767 ? -5.438 1.048 -31.286 1.00 69.00 767 ALA A N 1
ATOM 5954 C CA . ALA A 1 767 ? -6.776 1.533 -30.952 1.00 69.00 767 ALA A CA 1
ATOM 5955 C C . ALA A 1 767 ? -7.910 0.780 -31.685 1.00 69.00 767 ALA A C 1
ATOM 5957 O O . ALA A 1 767 ? -9.054 0.802 -31.226 1.00 69.00 767 ALA A O 1
ATOM 5958 N N . ALA A 1 768 ? -7.626 0.131 -32.822 1.00 72.88 768 ALA A N 1
ATOM 5959 C CA . ALA A 1 768 ? -8.591 -0.681 -33.561 1.00 72.88 768 ALA A CA 1
ATOM 5960 C C . ALA A 1 768 ? -8.617 -2.148 -33.100 1.00 72.88 768 ALA A C 1
ATOM 5962 O O . ALA A 1 768 ? -9.602 -2.850 -33.351 1.00 72.88 768 ALA A O 1
ATOM 5963 N N . GLN A 1 769 ? -7.552 -2.616 -32.446 1.00 70.19 769 GLN A N 1
ATOM 5964 C CA . GLN A 1 769 ? -7.411 -3.962 -31.895 1.00 70.19 769 GLN A CA 1
ATOM 5965 C C . GLN A 1 769 ? -6.739 -3.867 -30.519 1.00 70.19 769 GLN A C 1
ATOM 5967 O O . GLN A 1 769 ? -5.576 -4.226 -30.408 1.00 70.19 769 GLN A O 1
ATOM 5972 N N . PRO A 1 770 ? -7.448 -3.416 -29.465 1.00 61.47 770 PRO A N 1
ATOM 5973 C CA . PRO A 1 770 ? -6.847 -3.188 -28.146 1.00 61.47 770 PRO A CA 1
ATOM 5974 C C . PRO A 1 770 ? -6.258 -4.458 -27.506 1.00 61.47 770 PRO A C 1
ATOM 5976 O O . PRO A 1 770 ? -5.452 -4.360 -26.590 1.00 61.47 770 PRO A O 1
ATOM 5979 N N . ASP A 1 771 ? -6.614 -5.638 -28.024 1.00 58.81 771 ASP A N 1
ATOM 5980 C CA . ASP A 1 771 ? -6.036 -6.934 -27.647 1.00 58.81 771 ASP A CA 1
ATOM 5981 C C . ASP A 1 771 ? -4.704 -7.245 -28.371 1.00 58.81 771 ASP A C 1
ATOM 5983 O O . ASP A 1 771 ? -4.134 -8.323 -28.194 1.00 58.81 771 ASP A O 1
ATOM 5987 N N . LYS A 1 772 ? -4.223 -6.352 -29.247 1.00 62.94 772 LYS A N 1
ATOM 5988 C CA . LYS A 1 772 ? -2.952 -6.464 -29.968 1.00 62.94 772 LYS A CA 1
ATOM 5989 C C . LYS A 1 772 ? -2.101 -5.221 -29.743 1.00 62.94 772 LYS A C 1
ATOM 5991 O O . LYS A 1 772 ? -2.554 -4.094 -29.921 1.00 62.94 772 LYS A O 1
ATOM 5996 N N . ILE A 1 773 ? -0.836 -5.446 -29.415 1.00 68.12 773 ILE A N 1
ATOM 5997 C CA . ILE A 1 773 ? 0.152 -4.378 -29.282 1.00 68.12 773 ILE A CA 1
ATOM 5998 C C . ILE A 1 773 ? 0.855 -4.171 -30.620 1.00 68.12 773 ILE A C 1
ATOM 6000 O O . ILE A 1 773 ? 1.318 -5.128 -31.248 1.00 68.12 773 ILE A O 1
ATOM 6004 N N . ASP A 1 774 ? 0.923 -2.914 -31.055 1.00 71.62 774 ASP A N 1
ATOM 6005 C CA . ASP A 1 774 ? 1.833 -2.503 -32.111 1.00 71.62 774 ASP A CA 1
ATOM 6006 C C . ASP A 1 774 ? 3.152 -2.105 -31.454 1.00 71.62 774 ASP A C 1
ATOM 6008 O O . ASP A 1 774 ? 3.278 -1.075 -30.794 1.00 71.62 774 ASP A O 1
ATOM 6012 N N . TYR A 1 775 ? 4.171 -2.929 -31.669 1.00 71.06 775 TYR A N 1
ATOM 6013 C CA . TYR A 1 775 ? 5.530 -2.659 -31.206 1.00 71.06 775 TYR A CA 1
ATOM 6014 C C . TYR A 1 775 ? 6.156 -1.437 -31.905 1.00 71.06 775 TYR A C 1
ATOM 6016 O O . TYR A 1 775 ? 7.312 -1.108 -31.653 1.00 71.06 775 TYR A O 1
ATOM 6024 N N . ASN A 1 776 ? 5.442 -0.824 -32.864 1.00 69.75 776 ASN A N 1
ATOM 6025 C CA . ASN A 1 776 ? 5.807 0.345 -33.668 1.00 69.75 776 ASN A CA 1
ATOM 6026 C C . ASN A 1 776 ? 7.151 0.204 -34.404 1.00 69.75 776 ASN A C 1
ATOM 6028 O O . ASN A 1 776 ? 7.693 1.137 -34.996 1.00 69.75 776 ASN A O 1
ATOM 6032 N N . MET A 1 777 ? 7.679 -1.016 -34.452 1.00 73.69 777 MET A N 1
ATOM 6033 C CA . MET A 1 777 ? 8.929 -1.345 -35.114 1.00 73.69 777 MET A CA 1
ATOM 6034 C C . MET A 1 777 ? 8.795 -1.328 -36.638 1.00 73.69 777 MET A C 1
ATOM 6036 O O . MET A 1 777 ? 9.794 -1.476 -37.335 1.00 73.69 777 MET A O 1
ATOM 6040 N N . GLY A 1 778 ? 7.594 -1.139 -37.194 1.00 65.19 778 GLY A N 1
ATOM 6041 C CA . GLY A 1 778 ? 7.389 -0.867 -38.619 1.00 65.19 778 GLY A CA 1
ATOM 6042 C C . GLY A 1 778 ? 7.891 0.520 -39.039 1.00 65.19 778 GLY A C 1
ATOM 6043 O O . GLY A 1 778 ? 8.434 0.665 -40.138 1.00 65.19 778 GLY A O 1
ATOM 6044 N N . ASN A 1 779 ? 7.804 1.504 -38.142 1.00 75.56 779 ASN A N 1
ATOM 6045 C CA . ASN A 1 779 ? 8.195 2.891 -38.382 1.00 75.56 779 ASN A CA 1
ATOM 6046 C C . ASN A 1 779 ? 9.675 3.149 -38.021 1.00 75.56 779 ASN A C 1
ATOM 6048 O O . ASN A 1 779 ? 10.333 2.296 -37.413 1.00 75.56 779 ASN A O 1
ATOM 6052 N N . PRO A 1 780 ? 10.259 4.284 -38.454 1.00 82.88 780 PRO A N 1
ATOM 6053 C CA . PRO A 1 780 ? 11.526 4.761 -37.912 1.00 82.88 780 PRO A CA 1
ATOM 6054 C C . PRO A 1 780 ? 11.397 5.063 -36.410 1.00 82.88 780 PRO A C 1
ATOM 6056 O O . PRO A 1 780 ? 10.351 5.563 -35.995 1.00 82.88 780 PRO A O 1
ATOM 6059 N N . PRO A 1 781 ? 12.445 4.807 -35.610 1.00 89.31 781 PRO A N 1
ATOM 6060 C CA . PRO A 1 781 ? 12.433 5.106 -34.182 1.00 89.31 781 PRO A CA 1
ATOM 6061 C C . PRO A 1 781 ? 12.329 6.621 -33.939 1.00 89.31 781 PRO A C 1
ATOM 6063 O O . PRO A 1 781 ? 12.793 7.434 -34.748 1.00 89.31 781 PRO A O 1
ATOM 6066 N N . ILE A 1 782 ? 11.737 7.006 -32.811 1.00 91.00 782 ILE A N 1
ATOM 6067 C CA . ILE A 1 782 ? 11.546 8.408 -32.427 1.00 91.00 782 ILE A CA 1
ATOM 6068 C C . ILE A 1 782 ? 12.905 8.998 -32.050 1.00 91.00 782 ILE A C 1
ATOM 6070 O O . ILE A 1 782 ? 13.567 8.495 -31.149 1.00 91.00 782 ILE A O 1
ATOM 6074 N N . ARG A 1 783 ? 13.335 10.068 -32.727 1.00 92.69 783 ARG A N 1
ATOM 6075 C CA . ARG A 1 783 ? 14.575 10.787 -32.394 1.00 92.69 783 ARG A CA 1
ATOM 6076 C C . ARG A 1 783 ? 14.358 11.646 -31.150 1.00 92.69 783 ARG A C 1
ATOM 6078 O O . ARG A 1 783 ? 13.485 12.510 -31.169 1.00 92.69 783 ARG A O 1
ATOM 6085 N N . THR A 1 784 ? 15.184 11.463 -30.120 1.00 92.81 784 THR A N 1
ATOM 6086 C CA . THR A 1 784 ? 15.150 12.319 -28.927 1.00 92.81 784 THR A CA 1
ATOM 6087 C C . THR A 1 784 ? 15.945 13.605 -29.142 1.00 92.81 784 THR A C 1
ATOM 6089 O O . THR A 1 784 ? 16.655 13.756 -30.135 1.00 92.81 784 THR A O 1
ATOM 6092 N N . ASN A 1 785 ? 15.869 14.550 -28.207 1.00 91.81 785 ASN A N 1
ATOM 6093 C CA . ASN A 1 785 ? 16.732 15.737 -28.195 1.00 91.81 785 ASN A CA 1
ATOM 6094 C C . ASN A 1 785 ? 18.063 15.536 -27.433 1.00 91.81 785 ASN A C 1
ATOM 6096 O O . ASN A 1 785 ? 18.792 16.505 -27.221 1.00 91.81 785 ASN A O 1
ATOM 6100 N N . VAL A 1 786 ? 18.397 14.303 -27.030 1.00 91.62 786 VAL A N 1
ATOM 6101 C CA . VAL A 1 786 ? 19.628 13.980 -26.290 1.00 91.62 786 VAL A CA 1
ATOM 6102 C C . VAL A 1 786 ? 20.738 13.569 -27.264 1.00 91.62 786 VAL A C 1
ATOM 6104 O O . VAL A 1 786 ? 20.700 12.493 -27.863 1.00 91.62 786 VAL A O 1
ATOM 6107 N N . GLU A 1 787 ? 21.741 14.438 -27.412 1.00 91.81 787 GLU A N 1
ATOM 6108 C CA . GLU A 1 787 ? 22.917 14.250 -28.276 1.00 91.81 787 GLU A CA 1
ATOM 6109 C C . GLU A 1 787 ? 24.164 13.950 -27.431 1.00 91.81 787 GLU A C 1
ATOM 6111 O O . GLU A 1 787 ? 24.910 14.846 -27.031 1.00 91.81 787 GLU A O 1
ATOM 6116 N N . VAL A 1 788 ? 24.376 12.672 -27.120 1.00 86.31 788 VAL A N 1
ATOM 6117 C CA . VAL A 1 788 ? 25.470 12.194 -26.269 1.00 86.31 788 VAL A CA 1
ATOM 6118 C C . VAL A 1 788 ? 26.108 10.966 -26.918 1.00 86.31 788 VAL A C 1
ATOM 6120 O O . VAL A 1 788 ? 25.433 9.985 -27.217 1.00 86.31 788 VAL A O 1
ATOM 6123 N N . LEU A 1 789 ? 27.430 11.010 -27.128 1.00 84.25 789 LEU A N 1
ATOM 6124 C CA . LEU A 1 789 ? 28.205 9.892 -27.695 1.00 84.25 789 LEU A CA 1
ATOM 6125 C C . LEU A 1 789 ? 28.361 8.711 -26.729 1.00 84.25 789 LEU A C 1
ATOM 6127 O O . LEU A 1 789 ? 28.690 7.607 -27.159 1.00 84.25 789 LEU A O 1
ATOM 6131 N N . ASN A 1 790 ? 28.170 8.954 -25.431 1.00 81.06 790 ASN A N 1
ATOM 6132 C CA . ASN A 1 790 ? 28.183 7.909 -24.421 1.00 81.06 790 ASN A CA 1
ATOM 6133 C C . ASN A 1 790 ? 27.044 6.923 -24.696 1.00 81.06 790 ASN A C 1
ATOM 6135 O O . ASN A 1 790 ? 25.911 7.344 -24.901 1.00 81.06 790 ASN A O 1
ATOM 6139 N N . ARG A 1 791 ? 27.367 5.630 -24.715 1.00 82.75 791 ARG A N 1
ATOM 6140 C CA . ARG A 1 791 ? 26.438 4.539 -25.032 1.00 82.75 791 ARG A CA 1
ATOM 6141 C C . ARG A 1 791 ? 25.875 3.849 -23.797 1.00 82.75 791 ARG A C 1
ATOM 6143 O O . ARG A 1 791 ? 24.951 3.066 -23.926 1.00 82.75 791 ARG A O 1
ATOM 6150 N N . ASN A 1 792 ? 26.423 4.147 -22.627 1.00 80.69 792 ASN A N 1
ATOM 6151 C CA . ASN A 1 792 ? 26.085 3.488 -21.380 1.00 80.69 792 ASN A CA 1
ATOM 6152 C C . ASN A 1 792 ? 25.394 4.507 -20.469 1.00 80.69 792 ASN A C 1
ATOM 6154 O O . ASN A 1 792 ? 26.051 5.323 -19.817 1.00 80.69 792 ASN A O 1
ATOM 6158 N N . ILE A 1 793 ? 24.065 4.511 -20.519 1.00 87.50 793 ILE A N 1
ATOM 6159 C CA . ILE A 1 793 ? 23.208 5.370 -19.697 1.00 87.50 793 ILE A CA 1
ATOM 6160 C C . ILE A 1 793 ? 22.663 4.580 -18.508 1.00 87.50 793 ILE A C 1
ATOM 6162 O O . ILE A 1 793 ? 22.785 3.357 -18.443 1.00 87.50 793 ILE A O 1
ATOM 6166 N N . LYS A 1 794 ? 22.077 5.281 -17.543 1.00 88.25 794 LYS A N 1
ATOM 6167 C CA . LYS A 1 794 ? 21.261 4.677 -16.490 1.00 88.25 794 LYS A CA 1
ATOM 6168 C C . LYS A 1 794 ? 19.910 5.360 -16.467 1.00 88.25 794 LYS A C 1
ATOM 6170 O O . LYS A 1 794 ? 19.849 6.590 -16.539 1.00 88.25 794 LYS A O 1
ATOM 6175 N N . ILE A 1 795 ? 18.872 4.544 -16.379 1.00 89.50 795 ILE A N 1
ATOM 6176 C CA . ILE A 1 795 ? 17.482 4.968 -16.423 1.00 89.50 795 ILE A CA 1
ATOM 6177 C C . ILE A 1 795 ? 16.878 4.736 -15.051 1.00 89.50 795 ILE A C 1
ATOM 6179 O O . ILE A 1 795 ? 17.043 3.664 -14.472 1.00 89.50 795 ILE A O 1
ATOM 6183 N N . ALA A 1 796 ? 16.244 5.772 -14.527 1.00 86.75 796 ALA A N 1
ATOM 6184 C CA . ALA A 1 796 ? 15.490 5.755 -13.286 1.00 86.75 796 ALA A CA 1
ATOM 6185 C C . ALA A 1 796 ? 14.710 7.059 -13.182 1.00 86.75 796 ALA A C 1
ATOM 6187 O O . ALA A 1 796 ? 15.042 8.023 -13.860 1.00 86.75 796 ALA A O 1
ATOM 6188 N N . ASP A 1 797 ? 13.726 7.113 -12.302 1.00 81.69 797 ASP A N 1
ATOM 6189 C CA . ASP A 1 797 ? 13.138 8.379 -11.885 1.00 81.69 797 ASP A CA 1
ATOM 6190 C C . ASP A 1 797 ? 14.067 9.043 -10.845 1.00 81.69 797 ASP A C 1
ATOM 6192 O O . ASP A 1 797 ? 14.158 8.590 -9.698 1.00 81.69 797 ASP A O 1
ATOM 6196 N N . PHE A 1 798 ? 14.829 10.064 -11.258 1.00 79.00 798 PHE A N 1
ATOM 6197 C CA . PHE A 1 798 ? 15.810 10.746 -10.398 1.00 79.00 798 PHE A CA 1
ATOM 6198 C C . PHE A 1 798 ? 15.239 11.988 -9.709 1.00 79.00 798 PHE A C 1
ATOM 6200 O O . PHE A 1 798 ? 15.897 12.560 -8.833 1.00 79.00 798 PHE A O 1
ATOM 6207 N N . ASN A 1 799 ? 14.065 12.460 -10.129 1.00 72.69 799 ASN A N 1
ATOM 6208 C CA . ASN A 1 799 ? 13.424 13.656 -9.583 1.00 72.69 799 ASN A CA 1
ATOM 6209 C C . ASN A 1 799 ? 12.087 13.360 -8.869 1.00 72.69 799 ASN A C 1
ATOM 6211 O O . ASN A 1 799 ? 11.487 14.285 -8.307 1.00 72.69 799 ASN A O 1
ATOM 6215 N N . SER A 1 800 ? 11.689 12.086 -8.837 1.00 72.56 800 SER A N 1
ATOM 6216 C CA . SER A 1 800 ? 10.449 11.561 -8.270 1.00 72.56 800 SER A CA 1
ATOM 6217 C C . SER A 1 800 ? 9.193 12.107 -8.955 1.00 72.56 800 SER A C 1
ATOM 6219 O O . SER A 1 800 ? 8.205 12.413 -8.279 1.00 72.56 800 SER A O 1
ATOM 6221 N N . ASP A 1 801 ? 9.241 12.298 -10.276 1.00 70.50 801 ASP A N 1
ATOM 6222 C CA . ASP A 1 801 ? 8.116 12.779 -11.085 1.00 70.50 801 ASP A CA 1
ATOM 6223 C C . ASP A 1 801 ? 7.245 11.677 -11.688 1.00 70.50 801 ASP A C 1
ATOM 6225 O O . ASP A 1 801 ? 6.198 11.981 -12.265 1.00 70.50 801 ASP A O 1
ATOM 6229 N N . GLY A 1 802 ? 7.626 10.419 -11.474 1.00 76.56 802 GLY A N 1
ATOM 6230 C CA . GLY A 1 802 ? 6.960 9.237 -11.994 1.00 76.56 802 GLY A CA 1
ATOM 6231 C C . GLY A 1 802 ? 7.368 8.878 -13.421 1.00 76.56 802 GLY A C 1
ATOM 6232 O O . GLY A 1 802 ? 6.900 7.858 -13.914 1.00 76.56 802 GLY A O 1
ATOM 6233 N N . TYR A 1 803 ? 8.216 9.665 -14.086 1.00 82.94 803 TYR A N 1
ATOM 6234 C CA . TYR A 1 803 ? 8.724 9.369 -15.421 1.00 82.94 803 TYR A CA 1
ATOM 6235 C C . TYR A 1 803 ? 10.191 8.953 -15.355 1.00 82.94 803 TYR A C 1
ATOM 6237 O O . TYR A 1 803 ? 10.992 9.444 -14.563 1.00 82.94 803 TYR A O 1
ATOM 6245 N N . ALA A 1 804 ? 10.568 8.032 -16.234 1.00 88.44 804 ALA A N 1
ATOM 6246 C CA . ALA A 1 804 ? 11.941 7.579 -16.316 1.00 88.44 804 ALA A CA 1
ATOM 6247 C C . ALA A 1 804 ? 12.848 8.655 -16.945 1.00 88.44 804 ALA A C 1
ATOM 6249 O O . ALA A 1 804 ? 12.608 9.128 -18.061 1.00 88.44 804 ALA A O 1
ATOM 6250 N N . ASP A 1 805 ? 13.922 9.002 -16.241 1.00 88.25 805 ASP A N 1
ATOM 6251 C CA . ASP A 1 805 ? 14.945 9.961 -16.647 1.00 88.25 805 ASP A CA 1
ATOM 6252 C C . ASP A 1 805 ? 16.200 9.258 -17.186 1.00 88.25 805 ASP A C 1
ATOM 6254 O O . ASP A 1 805 ? 16.421 8.065 -16.980 1.00 88.25 805 ASP A O 1
ATOM 6258 N N . ILE A 1 806 ? 17.083 10.018 -17.842 1.00 90.94 806 ILE A N 1
ATOM 6259 C CA . ILE A 1 806 ? 18.332 9.493 -18.414 1.00 90.94 806 ILE A CA 1
ATOM 6260 C C . ILE A 1 806 ? 19.530 10.092 -17.691 1.00 90.94 806 ILE A C 1
ATOM 6262 O O . ILE A 1 806 ? 19.672 11.312 -17.620 1.00 90.94 806 ILE A O 1
ATOM 6266 N N . SER A 1 807 ? 20.464 9.252 -17.249 1.00 89.38 807 SER A N 1
ATOM 6267 C CA . SER A 1 807 ? 21.739 9.700 -16.688 1.00 89.38 807 SER A CA 1
ATOM 6268 C C . SER A 1 807 ? 22.959 9.055 -17.338 1.00 89.38 807 SER A C 1
ATOM 6270 O O . SER A 1 807 ? 22.881 7.967 -17.902 1.00 89.38 807 SER A O 1
ATOM 6272 N N . TYR A 1 808 ? 24.103 9.736 -17.275 1.00 86.06 808 TYR A N 1
ATOM 6273 C CA . TYR A 1 808 ? 25.393 9.217 -17.736 1.00 86.06 808 TYR A CA 1
ATOM 6274 C C . TYR A 1 808 ? 26.565 9.915 -17.041 1.00 86.06 808 TYR A C 1
ATOM 6276 O O . TYR A 1 808 ? 26.454 11.065 -16.612 1.00 86.06 808 TYR A O 1
ATOM 6284 N N . VAL A 1 809 ? 27.725 9.255 -16.982 1.00 80.38 809 VAL A N 1
ATOM 6285 C CA . VAL A 1 809 ? 28.976 9.885 -16.535 1.00 80.38 809 VAL A CA 1
ATOM 6286 C C . VAL A 1 809 ? 29.708 10.529 -17.711 1.00 80.38 809 VAL A C 1
ATOM 6288 O O . VAL A 1 809 ? 29.852 9.942 -18.787 1.00 80.38 809 VAL A O 1
ATOM 6291 N N . HIS A 1 810 ? 30.220 11.739 -17.501 1.00 79.88 810 HIS A N 1
ATOM 6292 C CA . HIS A 1 810 ? 31.146 12.394 -18.417 1.00 79.88 810 HIS A CA 1
ATOM 6293 C C . HIS A 1 810 ? 32.133 13.272 -17.640 1.00 79.88 810 HIS A C 1
ATOM 6295 O O . HIS A 1 810 ? 31.729 14.051 -16.784 1.00 79.88 810 HIS A O 1
ATOM 6301 N N . ASN A 1 811 ? 33.434 13.154 -17.929 1.00 78.88 811 ASN A N 1
ATOM 6302 C CA . ASN A 1 811 ? 34.503 13.909 -17.256 1.00 78.88 811 ASN A CA 1
ATOM 6303 C C . ASN A 1 811 ? 34.468 13.841 -15.715 1.00 78.88 811 ASN A C 1
ATOM 6305 O O . ASN A 1 811 ? 34.726 14.832 -15.036 1.00 78.88 811 ASN A O 1
ATOM 6309 N N . GLY A 1 812 ? 34.134 12.675 -15.154 1.00 75.19 812 GLY A N 1
ATOM 6310 C CA . GLY A 1 812 ? 34.080 12.480 -13.701 1.00 75.19 812 GLY A CA 1
ATOM 6311 C C . GLY A 1 812 ? 32.869 13.110 -13.001 1.00 75.19 812 GLY A C 1
ATOM 6312 O O . GLY A 1 812 ? 32.843 13.164 -11.773 1.00 75.19 812 GLY A O 1
ATOM 6313 N N . GLU A 1 813 ? 31.874 13.572 -13.756 1.00 80.81 813 GLU A N 1
ATOM 6314 C CA . GLU A 1 813 ? 30.609 14.110 -13.249 1.00 80.81 813 GLU A CA 1
ATOM 6315 C C . GLU A 1 813 ? 29.437 13.273 -13.775 1.00 80.81 813 GLU A C 1
ATOM 6317 O O . GLU A 1 813 ? 29.509 12.727 -14.879 1.00 80.81 813 GLU A O 1
ATOM 6322 N N . ILE A 1 814 ? 28.346 13.198 -13.010 1.00 84.25 814 ILE A N 1
ATOM 6323 C CA . ILE A 1 814 ? 27.093 12.586 -13.470 1.00 84.25 814 ILE A CA 1
ATOM 6324 C C . ILE A 1 814 ? 26.212 13.680 -14.079 1.00 84.25 814 ILE A C 1
ATOM 6326 O O . ILE A 1 814 ? 26.054 14.761 -13.511 1.00 84.25 814 ILE A O 1
ATOM 6330 N N . TYR A 1 815 ? 25.642 13.399 -15.242 1.00 87.38 815 TYR A N 1
ATOM 6331 C CA . TYR A 1 815 ? 24.690 14.246 -15.949 1.00 87.38 815 TYR A CA 1
ATOM 6332 C C . TYR A 1 815 ? 23.335 13.552 -15.928 1.00 87.38 815 TYR A C 1
ATOM 6334 O O . TYR A 1 815 ? 23.278 12.360 -16.212 1.00 87.38 815 TYR A O 1
ATOM 6342 N N . VAL A 1 816 ? 22.265 14.285 -15.615 1.00 88.69 816 VAL A N 1
ATOM 6343 C CA . VAL A 1 816 ? 20.891 13.762 -15.616 1.00 88.69 816 VAL A CA 1
ATOM 6344 C C . VAL A 1 816 ? 19.998 14.651 -16.470 1.00 88.69 816 VAL A C 1
ATOM 6346 O O . VAL A 1 816 ? 19.908 15.858 -16.240 1.00 88.69 816 VAL A O 1
ATOM 6349 N N . HIS A 1 817 ? 19.347 14.048 -17.453 1.00 90.38 817 HIS A N 1
ATOM 6350 C CA . HIS A 1 817 ? 18.311 14.626 -18.291 1.00 90.38 817 HIS A CA 1
ATOM 6351 C C . HIS A 1 817 ? 16.946 14.199 -17.766 1.00 90.38 817 HIS A C 1
ATOM 6353 O O . HIS A 1 817 ? 16.599 13.023 -17.858 1.00 90.38 817 HIS A O 1
ATOM 6359 N N . TYR A 1 818 ? 16.171 15.161 -17.268 1.00 87.25 818 TYR A N 1
ATOM 6360 C CA . TYR A 1 818 ? 14.817 14.878 -16.806 1.00 87.25 818 TYR A CA 1
ATOM 6361 C C . TYR A 1 818 ? 13.848 14.721 -17.973 1.00 87.25 818 TYR A C 1
ATOM 6363 O O . TYR A 1 818 ? 13.896 15.520 -18.916 1.00 87.25 818 TYR A O 1
ATOM 6371 N N . ASN A 1 819 ? 12.971 13.728 -17.918 1.00 87.06 819 ASN A N 1
ATOM 6372 C CA . ASN A 1 819 ? 11.928 13.531 -18.914 1.00 87.06 819 ASN A CA 1
ATOM 6373 C C . ASN A 1 819 ? 10.911 14.684 -18.867 1.00 87.06 819 ASN A C 1
ATOM 6375 O O . ASN A 1 819 ? 10.572 15.225 -17.816 1.00 87.06 819 ASN A O 1
ATOM 6379 N N . THR A 1 820 ? 10.457 15.147 -20.034 1.00 81.56 820 THR A N 1
ATOM 6380 C CA . THR A 1 820 ? 9.531 16.288 -20.133 1.00 81.56 820 THR A CA 1
ATOM 6381 C C . THR A 1 820 ? 8.209 15.953 -20.807 1.00 81.56 820 THR A C 1
ATOM 6383 O O . THR A 1 820 ? 7.485 16.891 -21.152 1.00 81.56 820 THR A O 1
ATOM 6386 N N . TYR A 1 821 ? 7.878 14.664 -20.954 1.00 72.62 821 TYR A N 1
ATOM 6387 C CA . TYR A 1 821 ? 6.712 14.119 -21.664 1.00 72.62 821 TYR A CA 1
ATOM 6388 C C . TYR A 1 821 ? 5.473 15.039 -21.680 1.00 72.62 821 TYR A C 1
ATOM 6390 O O . TYR A 1 821 ? 5.002 15.442 -22.745 1.00 72.62 821 TYR A O 1
ATOM 6398 N N . LEU A 1 822 ? 5.025 15.514 -20.514 1.00 62.00 822 LEU A N 1
ATOM 6399 C CA . LEU A 1 822 ? 3.841 16.376 -20.354 1.00 62.00 822 LEU A CA 1
ATOM 6400 C C . LEU A 1 822 ? 3.886 17.771 -21.021 1.00 62.00 822 LEU A C 1
ATOM 6402 O O . LEU A 1 822 ? 2.853 18.428 -21.117 1.00 62.00 822 LEU A O 1
ATOM 6406 N N . ILE A 1 823 ? 5.052 18.271 -21.440 1.00 54.12 823 ILE A N 1
ATOM 6407 C CA . ILE A 1 823 ? 5.207 19.613 -22.043 1.00 54.12 823 ILE A CA 1
ATOM 6408 C C . ILE A 1 823 ? 5.675 19.516 -23.505 1.00 54.12 823 ILE A C 1
ATOM 6410 O O . ILE A 1 823 ? 5.379 20.409 -24.303 1.00 54.12 823 ILE A O 1
ATOM 6414 N N . HIS A 1 824 ? 6.366 18.434 -23.883 1.00 57.56 824 HIS A N 1
ATOM 6415 C CA . HIS A 1 824 ? 7.017 18.327 -25.192 1.00 57.56 824 HIS A CA 1
ATOM 6416 C C . HIS A 1 824 ? 6.907 16.951 -25.885 1.00 57.56 824 HIS A C 1
ATOM 6418 O O . HIS A 1 824 ? 7.555 16.744 -26.910 1.00 57.56 824 HIS A O 1
ATOM 6424 N N . GLY A 1 825 ? 6.044 16.047 -25.406 1.00 61.91 825 GLY A N 1
ATOM 6425 C CA . GLY A 1 825 ? 5.768 14.754 -26.045 1.00 61.91 825 GLY A CA 1
ATOM 6426 C C . GLY A 1 825 ? 6.895 13.719 -25.908 1.00 61.91 825 GLY A C 1
ATOM 6427 O O . GLY A 1 825 ? 7.925 13.975 -25.283 1.00 61.91 825 GLY A O 1
ATOM 6428 N N . LEU A 1 826 ? 6.678 12.537 -26.499 1.00 77.38 826 LEU A N 1
ATOM 6429 C CA . LEU A 1 826 ? 7.590 11.382 -26.484 1.00 77.38 826 LEU A CA 1
ATOM 6430 C C . LEU A 1 826 ? 9.005 11.749 -26.958 1.00 77.38 826 LEU A C 1
ATOM 6432 O O . LEU A 1 826 ? 9.179 12.321 -28.035 1.00 77.38 826 LEU A O 1
ATOM 6436 N N . GLY A 1 827 ? 10.020 11.378 -26.173 1.00 75.81 827 GLY A N 1
ATOM 6437 C CA . GLY A 1 827 ? 11.429 11.554 -26.534 1.00 75.81 827 GLY A CA 1
ATOM 6438 C C . GLY A 1 827 ? 12.010 12.955 -26.310 1.00 75.81 827 GLY A C 1
ATOM 6439 O O . GLY A 1 827 ? 13.102 13.232 -26.808 1.00 75.81 827 GLY A O 1
ATOM 6440 N N . THR A 1 828 ? 11.340 13.838 -25.562 1.00 87.50 828 THR A N 1
ATOM 6441 C CA . THR A 1 828 ? 11.915 15.143 -25.190 1.00 87.50 828 THR A CA 1
ATOM 6442 C C . THR A 1 828 ? 12.347 15.186 -23.727 1.00 87.50 828 THR A C 1
ATOM 6444 O O . THR A 1 828 ? 11.548 14.967 -22.818 1.00 87.50 828 THR A O 1
ATOM 6447 N N . PHE A 1 829 ? 13.598 15.582 -23.499 1.00 89.69 829 PHE A N 1
ATOM 6448 C CA . PHE A 1 829 ? 14.226 15.691 -22.187 1.00 89.69 829 PHE A CA 1
ATOM 6449 C C . PHE A 1 829 ? 14.752 17.106 -21.913 1.00 89.69 829 PHE A C 1
ATOM 6451 O O . PHE A 1 829 ? 15.109 17.856 -22.824 1.00 89.69 829 PHE A O 1
ATOM 6458 N N . ALA A 1 830 ? 14.835 17.494 -20.644 1.00 88.38 830 ALA A N 1
ATOM 6459 C CA . ALA A 1 830 ? 15.376 18.780 -20.230 1.00 88.38 830 ALA A CA 1
ATOM 6460 C C . ALA A 1 830 ? 16.890 18.875 -20.501 1.00 88.38 830 ALA A C 1
ATOM 6462 O O . ALA A 1 830 ? 17.589 17.876 -20.686 1.00 88.38 830 ALA A O 1
ATOM 6463 N N . THR A 1 831 ? 17.428 20.098 -20.484 1.00 89.31 831 THR A N 1
ATOM 6464 C CA . THR A 1 831 ? 18.884 20.304 -20.435 1.00 89.31 831 THR A CA 1
ATOM 6465 C C . THR A 1 831 ? 19.469 19.628 -19.192 1.00 89.31 831 THR A C 1
ATOM 6467 O O . THR A 1 831 ? 18.865 19.758 -18.123 1.00 89.31 831 THR A O 1
ATOM 6470 N N . PRO A 1 832 ? 20.634 18.962 -19.287 1.00 89.19 832 PRO A N 1
ATOM 6471 C CA . PRO A 1 832 ? 21.089 18.092 -18.219 1.00 89.19 832 PRO A CA 1
ATOM 6472 C C . PRO A 1 832 ? 21.527 18.883 -16.989 1.00 89.19 832 PRO A C 1
ATOM 6474 O O . PRO A 1 832 ? 22.220 19.902 -17.089 1.00 89.19 832 PRO A O 1
ATOM 6477 N N . VAL A 1 833 ? 21.180 18.361 -15.818 1.00 85.81 833 VAL A N 1
ATOM 6478 C CA . VAL A 1 833 ? 21.704 18.811 -14.529 1.00 85.81 833 VAL A CA 1
ATOM 6479 C C . VAL A 1 833 ? 22.978 18.038 -14.213 1.00 85.81 833 VAL A C 1
ATOM 6481 O O . VAL A 1 833 ? 23.053 16.831 -14.428 1.00 85.81 833 VAL A O 1
ATOM 6484 N N . LYS A 1 834 ? 23.989 18.741 -13.695 1.00 85.31 834 LYS A N 1
ATOM 6485 C CA . LYS A 1 834 ? 25.285 18.158 -13.333 1.00 85.31 834 LYS A CA 1
ATOM 6486 C C . LYS A 1 834 ? 25.361 17.829 -11.847 1.00 85.31 834 LYS A C 1
ATOM 6488 O O . LYS A 1 834 ? 24.933 18.625 -11.007 1.00 85.31 834 LYS A O 1
ATOM 6493 N N . PHE A 1 835 ? 25.982 16.700 -11.538 1.00 74.50 835 PHE A N 1
ATOM 6494 C CA . PHE A 1 835 ? 26.225 16.196 -10.194 1.00 74.50 835 PHE A CA 1
ATOM 6495 C C . PHE A 1 835 ? 27.724 15.946 -10.024 1.00 74.50 835 PHE A C 1
ATOM 6497 O O . PHE A 1 835 ? 28.316 15.081 -10.675 1.00 74.50 835 PHE A O 1
ATOM 6504 N N . LEU A 1 836 ? 28.341 16.728 -9.138 1.00 74.56 836 LEU A N 1
ATOM 6505 C CA . LEU A 1 836 ? 29.762 16.624 -8.835 1.00 74.56 836 LEU A CA 1
ATOM 6506 C C . LEU A 1 836 ? 29.973 15.656 -7.677 1.00 74.56 836 LEU A C 1
ATOM 6508 O O . LEU A 1 836 ? 29.760 16.033 -6.531 1.00 74.56 836 LEU A O 1
ATOM 6512 N N . ILE A 1 837 ? 30.473 14.455 -7.953 1.00 71.88 837 ILE A N 1
ATOM 6513 C CA . ILE A 1 837 ? 30.921 13.529 -6.909 1.00 71.88 837 ILE A CA 1
ATOM 6514 C C . ILE A 1 837 ? 32.437 13.705 -6.756 1.00 71.88 837 ILE A C 1
ATOM 6516 O O . ILE A 1 837 ? 33.174 13.316 -7.663 1.00 71.88 837 ILE A O 1
ATOM 6520 N N . PRO A 1 838 ? 32.943 14.295 -5.653 1.00 70.56 838 PRO A N 1
ATOM 6521 C CA . PRO A 1 838 ? 34.367 14.607 -5.511 1.00 70.56 838 PRO A CA 1
ATOM 6522 C C . PRO A 1 838 ? 35.287 13.400 -5.705 1.00 70.56 838 PRO A C 1
ATOM 6524 O O . PRO A 1 838 ? 36.377 13.538 -6.248 1.00 70.56 838 PRO A O 1
ATOM 6527 N N . GLU A 1 839 ? 34.850 12.222 -5.277 1.00 69.69 839 GLU A N 1
ATOM 6528 C CA . GLU A 1 839 ? 35.556 10.953 -5.419 1.00 69.69 839 GLU A CA 1
ATOM 6529 C C . GLU A 1 839 ? 35.645 10.521 -6.894 1.00 69.69 839 GLU A C 1
ATOM 6531 O O . GLU A 1 839 ? 36.711 10.110 -7.352 1.00 69.69 839 GLU A O 1
ATOM 6536 N N . LEU A 1 840 ? 34.567 10.708 -7.663 1.00 70.94 840 LEU A N 1
ATOM 6537 C CA . LEU A 1 840 ? 34.522 10.437 -9.103 1.00 70.94 840 LEU A CA 1
ATOM 6538 C C . LEU A 1 840 ? 35.361 11.456 -9.896 1.00 70.94 840 LEU A C 1
ATOM 6540 O O . LEU A 1 840 ? 36.112 11.078 -10.794 1.00 70.94 840 LEU A O 1
ATOM 6544 N N . ALA A 1 841 ? 35.323 12.733 -9.506 1.00 75.00 841 ALA A N 1
ATOM 6545 C CA . ALA A 1 841 ? 36.154 13.789 -10.087 1.00 75.00 841 ALA A CA 1
ATOM 6546 C C . ALA A 1 841 ? 37.654 13.576 -9.794 1.00 75.00 841 ALA A C 1
ATOM 6548 O O . ALA A 1 841 ? 38.518 13.794 -10.650 1.00 75.00 841 ALA A O 1
ATOM 6549 N N . GLN A 1 842 ? 37.989 13.095 -8.593 1.00 72.56 842 GLN A N 1
ATOM 6550 C CA . GLN A 1 842 ? 39.355 12.702 -8.241 1.00 72.56 842 GLN A CA 1
ATOM 6551 C C . GLN A 1 842 ? 39.812 11.464 -9.015 1.00 72.56 842 GLN A C 1
ATOM 6553 O O . GLN A 1 842 ? 40.955 11.433 -9.478 1.00 72.56 842 GLN A O 1
ATOM 6558 N N . ALA A 1 843 ? 38.941 10.465 -9.182 1.00 67.44 843 ALA A N 1
ATOM 6559 C CA . ALA A 1 843 ? 39.222 9.293 -10.005 1.00 67.44 843 ALA A CA 1
ATOM 6560 C C . ALA A 1 843 ? 39.477 9.694 -11.466 1.00 67.44 843 ALA A C 1
ATOM 6562 O O . ALA A 1 843 ? 40.457 9.241 -12.050 1.00 67.44 843 ALA A O 1
ATOM 6563 N N . HIS A 1 844 ? 38.679 10.615 -12.019 1.00 73.00 844 HIS A N 1
ATOM 6564 C CA . HIS A 1 844 ? 38.894 11.185 -13.355 1.00 73.00 844 HIS A CA 1
ATOM 6565 C C . HIS A 1 844 ? 40.245 11.885 -13.479 1.00 73.00 844 HIS A C 1
ATOM 6567 O O . HIS A 1 844 ? 41.001 11.603 -14.403 1.00 73.00 844 HIS A O 1
ATOM 6573 N N . THR A 1 845 ? 40.594 12.729 -12.505 1.00 77.25 845 THR A N 1
ATOM 6574 C CA . THR A 1 845 ? 41.880 13.443 -12.499 1.00 77.25 845 THR A CA 1
ATOM 6575 C C . THR A 1 845 ? 43.071 12.479 -12.486 1.00 77.25 845 THR A C 1
ATOM 6577 O O . THR A 1 845 ? 44.087 12.731 -13.132 1.00 77.25 845 THR A O 1
ATOM 6580 N N . LYS A 1 846 ? 42.965 11.374 -11.739 1.00 70.50 846 LYS A N 1
ATOM 6581 C CA . LYS A 1 846 ? 44.036 10.376 -11.608 1.00 70.50 846 LYS A CA 1
ATOM 6582 C C . LYS A 1 846 ? 44.089 9.393 -12.780 1.00 70.50 846 LYS A C 1
ATOM 6584 O O . LYS A 1 846 ? 45.180 8.955 -13.140 1.00 70.50 846 LYS A O 1
ATOM 6589 N N . PHE A 1 847 ? 42.940 9.049 -13.362 1.00 68.75 847 PHE A N 1
ATOM 6590 C CA . PHE A 1 847 ? 42.799 8.008 -14.383 1.00 68.75 847 PHE A CA 1
ATOM 6591 C C . PHE A 1 847 ? 41.850 8.450 -15.514 1.00 68.75 847 PHE A C 1
ATOM 6593 O O . PHE A 1 847 ? 40.807 7.829 -15.720 1.00 68.75 847 PHE A O 1
ATOM 6600 N N . PRO A 1 848 ? 42.188 9.500 -16.283 1.00 69.12 848 PRO A N 1
ATOM 6601 C CA . PRO A 1 848 ? 41.265 10.097 -17.251 1.00 69.12 848 PRO A CA 1
ATOM 6602 C C . PRO A 1 848 ? 40.864 9.124 -18.363 1.00 69.12 848 PRO A C 1
ATOM 6604 O O . PRO A 1 848 ? 39.695 9.073 -18.728 1.00 69.12 848 PRO A O 1
ATOM 6607 N N . ASP A 1 849 ? 41.794 8.298 -18.853 1.00 63.53 849 ASP A N 1
ATOM 6608 C CA . ASP A 1 849 ? 41.497 7.281 -19.871 1.00 63.53 849 ASP A CA 1
ATOM 6609 C C . ASP A 1 849 ? 40.637 6.139 -19.322 1.00 63.53 849 ASP A C 1
ATOM 6611 O O . ASP A 1 849 ? 39.825 5.584 -20.052 1.00 63.53 849 ASP A O 1
ATOM 6615 N N . PHE A 1 850 ? 40.785 5.793 -18.041 1.00 61.94 850 PHE A N 1
ATOM 6616 C CA . PHE A 1 850 ? 39.929 4.798 -17.396 1.00 61.94 850 PHE A CA 1
ATOM 6617 C C . PHE A 1 850 ? 38.513 5.355 -17.249 1.00 61.94 850 PHE A C 1
ATOM 6619 O O . PHE A 1 850 ? 37.570 4.740 -17.717 1.00 61.94 850 PHE A O 1
ATOM 6626 N N . VAL A 1 851 ? 38.366 6.569 -16.713 1.00 62.84 851 VAL A N 1
ATOM 6627 C CA . VAL A 1 851 ? 37.046 7.178 -16.495 1.00 62.84 851 VAL A CA 1
ATOM 6628 C C . VAL A 1 851 ? 36.321 7.538 -17.794 1.00 62.84 851 VAL A C 1
ATOM 6630 O O . VAL A 1 851 ? 35.096 7.481 -17.833 1.00 62.84 851 VAL A O 1
ATOM 6633 N N . ASN A 1 852 ? 37.055 7.888 -18.854 1.00 61.78 852 ASN A N 1
ATOM 6634 C CA . ASN A 1 852 ? 36.463 8.282 -20.132 1.00 61.78 852 ASN A CA 1
ATOM 6635 C C . ASN A 1 852 ? 36.328 7.132 -21.151 1.00 61.78 852 ASN A C 1
ATOM 6637 O O . ASN A 1 852 ? 35.431 7.212 -21.985 1.00 61.78 852 ASN A O 1
ATOM 6641 N N . ASN A 1 853 ? 37.197 6.106 -21.127 1.00 51.75 853 ASN A N 1
ATOM 6642 C CA . ASN A 1 853 ? 37.231 5.044 -22.153 1.00 51.75 853 ASN A CA 1
ATOM 6643 C C . ASN A 1 853 ? 36.979 3.617 -21.626 1.00 51.75 853 ASN A C 1
ATOM 6645 O O . ASN A 1 853 ? 36.734 2.736 -22.447 1.00 51.75 853 ASN A O 1
ATOM 6649 N N . TYR A 1 854 ? 37.061 3.360 -20.315 1.00 52.19 854 TYR A N 1
ATOM 6650 C CA . TYR A 1 854 ? 36.754 2.055 -19.714 1.00 52.19 854 TYR A CA 1
ATOM 6651 C C . TYR A 1 854 ? 35.552 2.188 -18.781 1.00 52.19 854 TYR A C 1
ATOM 6653 O O . TYR A 1 854 ? 35.696 2.665 -17.665 1.00 52.19 854 TYR A O 1
ATOM 6661 N N . ASP A 1 855 ? 34.385 1.780 -19.276 1.00 54.81 855 ASP A N 1
ATOM 6662 C CA . ASP A 1 855 ? 33.095 1.522 -18.617 1.00 54.81 855 ASP A CA 1
ATOM 6663 C C . ASP A 1 855 ? 32.950 1.757 -17.094 1.00 54.81 855 ASP A C 1
ATOM 6665 O O . ASP A 1 855 ? 32.410 0.921 -16.378 1.00 54.81 855 ASP A O 1
ATOM 6669 N N . LEU A 1 856 ? 33.303 2.927 -16.546 1.00 52.06 856 LEU A N 1
ATOM 6670 C CA . LEU A 1 856 ? 32.851 3.301 -15.197 1.00 52.06 856 LEU A CA 1
ATOM 6671 C C . LEU A 1 856 ? 31.318 3.369 -15.135 1.00 52.06 856 LEU A C 1
ATOM 6673 O O . LEU A 1 856 ? 30.742 3.151 -14.072 1.00 52.06 856 LEU A O 1
ATOM 6677 N N . ASN A 1 857 ? 30.666 3.596 -16.277 1.00 52.12 857 ASN A N 1
ATOM 6678 C CA . ASN A 1 857 ? 29.221 3.481 -16.421 1.00 52.12 857 ASN A CA 1
ATOM 6679 C C . ASN A 1 857 ? 28.688 2.048 -16.233 1.00 52.12 857 ASN A C 1
ATOM 6681 O O . ASN A 1 857 ? 27.547 1.916 -15.800 1.00 52.12 857 ASN A O 1
ATOM 6685 N N . ASP A 1 858 ? 29.476 0.985 -16.461 1.00 55.66 858 ASP A N 1
ATOM 6686 C CA . ASP A 1 858 ? 29.040 -0.385 -16.126 1.00 55.66 858 ASP A CA 1
ATOM 6687 C C . ASP A 1 858 ? 28.946 -0.588 -14.611 1.00 55.66 858 ASP A C 1
ATOM 6689 O O . ASP A 1 858 ? 28.149 -1.401 -14.128 1.00 55.66 858 ASP A O 1
ATOM 6693 N N . PHE A 1 859 ? 29.738 0.172 -13.850 1.00 58.41 859 PHE A N 1
ATOM 6694 C CA . PHE A 1 859 ? 29.809 0.077 -12.395 1.00 58.41 859 PHE A CA 1
ATOM 6695 C C . PHE A 1 859 ? 28.968 1.124 -11.665 1.00 58.41 859 PHE A C 1
ATOM 6697 O O . PHE A 1 859 ? 28.675 0.919 -10.488 1.00 58.41 859 PHE A O 1
ATOM 6704 N N . LEU A 1 860 ? 28.560 2.212 -12.329 1.00 70.38 860 LEU A N 1
ATOM 6705 C CA . LEU A 1 860 ? 27.499 3.075 -11.819 1.00 70.38 860 LEU A CA 1
ATOM 6706 C C . LEU A 1 860 ? 26.209 2.256 -11.798 1.00 70.38 860 LEU A C 1
ATOM 6708 O O . LEU A 1 860 ? 25.676 1.897 -12.849 1.00 70.38 860 LEU A O 1
ATOM 6712 N N . LYS A 1 861 ? 25.709 1.949 -10.603 1.00 77.44 861 LYS A N 1
ATOM 6713 C CA . LYS A 1 861 ? 24.389 1.340 -10.443 1.00 77.44 861 LYS A CA 1
ATOM 6714 C C . LYS A 1 861 ? 23.422 2.380 -9.919 1.00 77.44 861 LYS A C 1
ATOM 6716 O O . LYS A 1 861 ? 23.807 3.282 -9.178 1.00 77.44 861 LYS A O 1
ATOM 6721 N N . VAL A 1 862 ? 22.181 2.233 -10.345 1.00 79.00 862 VAL A N 1
ATOM 6722 C CA . VAL A 1 862 ? 21.068 3.035 -9.875 1.00 79.00 862 VAL A CA 1
ATOM 6723 C C . VAL A 1 862 ? 20.106 2.072 -9.213 1.00 79.00 862 VAL A C 1
ATOM 6725 O O . VAL A 1 862 ? 19.755 1.053 -9.809 1.00 79.00 862 VAL A O 1
ATOM 6728 N N . VAL A 1 863 ? 19.827 2.311 -7.941 1.00 77.31 863 VAL A N 1
ATOM 6729 C CA . VAL A 1 863 ? 19.038 1.405 -7.112 1.00 77.31 863 VAL A CA 1
ATOM 6730 C C . VAL A 1 863 ? 18.487 2.179 -5.928 1.00 77.31 863 VAL A C 1
ATOM 6732 O O . VAL A 1 863 ? 19.227 2.936 -5.309 1.00 77.31 863 VAL A O 1
ATOM 6735 N N . ASP A 1 864 ? 17.221 1.946 -5.610 1.00 68.88 864 ASP A N 1
ATOM 6736 C CA . ASP A 1 864 ? 16.623 2.304 -4.325 1.00 68.88 864 ASP A CA 1
ATOM 6737 C C . ASP A 1 864 ? 17.142 1.327 -3.253 1.00 68.88 864 ASP A C 1
ATOM 6739 O O . ASP A 1 864 ? 16.648 0.202 -3.102 1.00 68.88 864 ASP A O 1
ATOM 6743 N N . ILE A 1 865 ? 18.243 1.685 -2.583 1.00 67.62 865 ILE A N 1
ATOM 6744 C CA . ILE A 1 865 ? 18.904 0.786 -1.623 1.00 67.62 865 ILE A CA 1
ATOM 6745 C C . ILE A 1 865 ? 18.317 0.902 -0.217 1.00 67.62 865 ILE A C 1
ATOM 6747 O O . ILE A 1 865 ? 18.437 -0.045 0.573 1.00 67.62 865 ILE A O 1
ATOM 6751 N N . ASP A 1 866 ? 17.740 2.052 0.128 1.00 56.97 866 ASP A N 1
ATOM 6752 C CA . ASP A 1 866 ? 17.149 2.300 1.443 1.00 56.97 866 ASP A CA 1
ATOM 6753 C C . ASP A 1 866 ? 15.614 2.206 1.466 1.00 56.97 866 ASP A C 1
ATOM 6755 O O . ASP A 1 866 ? 15.018 2.250 2.550 1.00 56.97 866 ASP A O 1
ATOM 6759 N N . ASN A 1 867 ? 15.023 1.848 0.322 1.00 55.66 867 ASN A N 1
ATOM 6760 C CA . ASN A 1 867 ? 13.618 1.524 0.110 1.00 55.66 867 ASN A CA 1
ATOM 6761 C C . ASN A 1 867 ? 12.707 2.725 0.411 1.00 55.66 867 ASN A C 1
ATOM 6763 O O . ASN A 1 867 ? 11.640 2.556 1.018 1.00 55.66 867 ASN A O 1
ATOM 6767 N N . ASP A 1 868 ? 13.151 3.930 0.050 1.00 55.00 868 ASP A N 1
ATOM 6768 C CA . ASP A 1 868 ? 12.406 5.177 0.231 1.00 55.00 868 ASP A CA 1
ATOM 6769 C C . ASP A 1 868 ? 11.581 5.577 -1.011 1.00 55.00 868 ASP A C 1
ATOM 6771 O O . ASP A 1 868 ? 10.771 6.508 -0.939 1.00 55.00 868 ASP A O 1
ATOM 6775 N N . GLY A 1 869 ? 11.703 4.816 -2.106 1.00 58.69 869 GLY A N 1
ATOM 6776 C CA . GLY A 1 869 ? 11.021 5.055 -3.376 1.00 58.69 869 GLY A CA 1
ATOM 6777 C C . GLY A 1 869 ? 11.760 6.013 -4.314 1.00 58.69 869 GLY A C 1
ATOM 6778 O O . GLY A 1 869 ? 11.222 6.344 -5.372 1.00 58.69 869 GLY A O 1
ATOM 6779 N N . VAL A 1 870 ? 12.964 6.458 -3.955 1.00 65.25 870 VAL A N 1
ATOM 6780 C CA . VAL A 1 870 ? 13.878 7.237 -4.794 1.00 65.25 870 VAL A CA 1
ATOM 6781 C C . VAL A 1 870 ? 15.061 6.348 -5.175 1.00 65.25 870 VAL A C 1
ATOM 6783 O O . VAL A 1 870 ? 15.421 5.419 -4.467 1.00 65.25 870 VAL A O 1
ATOM 6786 N N . ASN A 1 871 ? 15.640 6.570 -6.355 1.00 72.62 871 ASN A N 1
ATOM 6787 C CA . ASN A 1 871 ? 16.804 5.804 -6.782 1.00 72.62 871 ASN A CA 1
ATOM 6788 C C . ASN A 1 871 ? 18.111 6.530 -6.440 1.00 72.62 871 ASN A C 1
ATOM 6790 O O . ASN A 1 871 ? 18.328 7.674 -6.854 1.00 72.62 871 ASN A O 1
ATOM 6794 N N . GLU A 1 872 ? 19.047 5.834 -5.792 1.00 73.00 872 GLU A N 1
ATOM 6795 C CA . GLU A 1 872 ? 20.374 6.370 -5.491 1.00 73.00 872 GLU A CA 1
ATOM 6796 C C . GLU A 1 872 ? 21.415 5.985 -6.537 1.00 73.00 872 GLU A C 1
ATOM 6798 O O . GLU A 1 872 ? 21.360 4.927 -7.167 1.00 73.00 872 GLU A O 1
ATOM 6803 N N . PHE A 1 873 ? 22.462 6.810 -6.637 1.00 76.00 873 PHE A N 1
ATOM 6804 C CA . PHE A 1 873 ? 23.682 6.426 -7.333 1.00 76.00 873 PHE A CA 1
ATOM 6805 C C . PHE A 1 873 ? 24.599 5.630 -6.407 1.00 76.00 873 PHE A C 1
ATOM 6807 O O . PHE A 1 873 ? 25.095 6.135 -5.393 1.00 76.00 873 PHE A O 1
ATOM 6814 N N . LEU A 1 874 ? 24.891 4.399 -6.814 1.00 73.25 874 LEU A N 1
ATOM 6815 C CA . LEU A 1 874 ? 25.913 3.556 -6.220 1.00 73.25 874 LEU A CA 1
ATOM 6816 C C . LEU A 1 874 ? 27.192 3.658 -7.059 1.00 73.25 874 LEU A C 1
ATOM 6818 O O . LEU A 1 874 ? 27.254 3.180 -8.195 1.00 73.25 874 LEU A O 1
ATOM 6822 N N . VAL A 1 875 ? 28.218 4.293 -6.488 1.00 70.81 875 VAL A N 1
ATOM 6823 C CA . VAL A 1 875 ? 29.482 4.596 -7.174 1.00 70.81 875 VAL A CA 1
ATOM 6824 C C . VAL A 1 875 ? 30.628 3.792 -6.554 1.00 70.81 875 VAL A C 1
ATOM 6826 O O . VAL A 1 875 ? 30.821 3.849 -5.334 1.00 70.81 875 VAL A O 1
ATOM 6829 N N . PRO A 1 876 ? 31.422 3.046 -7.345 1.00 63.72 876 PRO A N 1
ATOM 6830 C CA . PRO A 1 876 ? 32.568 2.312 -6.820 1.00 63.72 876 PRO A CA 1
ATOM 6831 C C . PRO A 1 876 ? 33.713 3.264 -6.452 1.00 63.72 876 PRO A C 1
ATOM 6833 O O . PRO A 1 876 ? 34.017 4.210 -7.183 1.00 63.72 876 PRO A O 1
ATOM 6836 N N . ILE A 1 877 ? 34.412 2.981 -5.353 1.00 63.25 877 ILE A N 1
ATOM 6837 C CA . ILE A 1 877 ? 35.652 3.688 -5.017 1.00 63.25 877 ILE A CA 1
ATOM 6838 C C . ILE A 1 877 ? 36.821 3.007 -5.745 1.00 63.25 877 ILE A C 1
ATOM 6840 O O . ILE A 1 877 ? 37.097 1.819 -5.554 1.00 63.25 877 ILE A O 1
ATOM 6844 N N . VAL A 1 878 ? 37.492 3.770 -6.612 1.00 58.75 878 VAL A N 1
ATOM 6845 C CA . VAL A 1 878 ? 38.616 3.304 -7.439 1.00 58.75 878 VAL A CA 1
ATOM 6846 C C . VAL A 1 878 ? 39.938 3.562 -6.714 1.00 58.75 878 VAL A C 1
ATOM 6848 O O . VAL A 1 878 ? 40.257 4.716 -6.428 1.00 58.75 878 VAL A O 1
ATOM 6851 N N . ASP A 1 879 ? 40.726 2.508 -6.487 1.00 55.97 879 ASP A N 1
ATOM 6852 C CA . ASP A 1 879 ? 42.097 2.585 -5.972 1.00 55.97 879 ASP A CA 1
ATOM 6853 C C . ASP A 1 879 ? 43.108 2.054 -7.009 1.00 55.97 879 ASP A C 1
ATOM 6855 O O . ASP A 1 879 ? 42.764 1.405 -8.001 1.00 55.97 879 ASP A O 1
ATOM 6859 N N . ALA A 1 880 ? 44.393 2.357 -6.818 1.00 50.34 880 ALA A N 1
ATOM 6860 C CA . ALA A 1 880 ? 45.456 1.806 -7.655 1.00 50.34 880 ALA A CA 1
ATOM 6861 C C . ALA A 1 880 ? 46.615 1.292 -6.806 1.00 50.34 880 ALA A C 1
ATOM 6863 O O . ALA A 1 880 ? 47.153 2.013 -5.965 1.00 50.34 880 ALA A O 1
ATOM 6864 N N . GLU A 1 881 ? 47.045 0.064 -7.091 1.00 45.47 881 GLU A N 1
ATOM 6865 C CA . GLU A 1 881 ? 48.246 -0.539 -6.522 1.00 45.47 881 GLU A CA 1
ATOM 6866 C C . GLU A 1 881 ? 49.328 -0.685 -7.599 1.00 45.47 881 GLU A C 1
ATOM 6868 O O . GLU A 1 881 ? 49.066 -1.041 -8.748 1.00 45.47 881 GLU A O 1
ATOM 6873 N N . ILE A 1 882 ? 50.586 -0.426 -7.240 1.00 41.31 882 ILE A N 1
ATOM 6874 C CA . ILE A 1 882 ? 51.724 -0.641 -8.141 1.00 41.31 882 ILE A CA 1
ATOM 6875 C C . ILE A 1 882 ? 52.352 -1.993 -7.808 1.00 41.31 882 ILE A C 1
ATOM 6877 O O . ILE A 1 882 ? 52.948 -2.160 -6.744 1.00 41.31 882 ILE A O 1
ATOM 6881 N N . TYR A 1 883 ? 52.302 -2.937 -8.750 1.00 32.62 883 TYR A N 1
ATOM 6882 C CA . TYR A 1 883 ? 52.962 -4.236 -8.619 1.00 32.62 883 TYR A CA 1
ATOM 6883 C C . TYR A 1 883 ? 53.999 -4.421 -9.733 1.00 32.62 883 TYR A C 1
ATOM 6885 O O . TYR A 1 883 ? 53.689 -4.393 -10.923 1.00 32.62 883 TYR A O 1
ATOM 6893 N N . ARG A 1 884 ? 55.273 -4.601 -9.350 1.00 30.48 884 ARG A N 1
ATOM 6894 C CA . ARG A 1 884 ? 56.420 -4.804 -10.268 1.00 30.48 884 ARG A CA 1
ATOM 6895 C C . ARG A 1 884 ? 56.519 -3.767 -11.402 1.00 30.48 884 ARG A C 1
ATOM 6897 O O . ARG A 1 884 ? 56.760 -4.120 -12.554 1.00 30.48 884 ARG A O 1
ATOM 6904 N N . GLY A 1 885 ? 56.333 -2.487 -11.079 1.00 32.34 885 GLY A N 1
ATOM 6905 C CA . GLY A 1 885 ? 56.466 -1.391 -12.047 1.00 32.34 885 GLY A CA 1
ATOM 6906 C C . GLY A 1 885 ? 55.323 -1.289 -13.062 1.00 32.34 885 GLY A C 1
ATOM 6907 O O . GLY A 1 885 ? 55.431 -0.518 -14.010 1.00 32.34 885 GLY A O 1
ATOM 6908 N N . LYS A 1 886 ? 54.234 -2.045 -12.868 1.00 32.81 886 LYS A N 1
ATOM 6909 C CA . LYS A 1 886 ? 52.967 -1.875 -13.581 1.00 32.81 886 LYS A CA 1
ATOM 6910 C C . LYS A 1 886 ? 51.908 -1.377 -12.599 1.00 32.81 886 LYS A C 1
ATOM 6912 O O . LYS A 1 886 ? 51.794 -1.910 -11.495 1.00 32.81 886 LYS A O 1
ATOM 6917 N N . THR A 1 887 ? 51.164 -0.350 -12.995 1.00 42.91 887 THR A N 1
ATOM 6918 C CA . THR A 1 887 ? 49.997 0.131 -12.248 1.00 42.91 887 THR A CA 1
ATOM 6919 C C . THR A 1 887 ? 48.842 -0.829 -12.495 1.00 42.91 887 THR A C 1
ATOM 6921 O O . THR A 1 887 ? 48.449 -1.034 -13.642 1.00 42.91 887 THR A O 1
ATOM 6924 N N . PHE A 1 888 ? 48.322 -1.423 -11.429 1.00 41.47 888 PHE A N 1
ATOM 6925 C CA . PHE A 1 888 ? 47.085 -2.185 -11.436 1.00 41.47 888 PHE A CA 1
ATOM 6926 C C . PHE A 1 888 ? 46.005 -1.294 -10.826 1.00 41.47 888 PHE A C 1
ATOM 6928 O O . PHE A 1 888 ? 46.102 -0.890 -9.669 1.00 41.47 888 PHE A O 1
ATOM 6935 N N . ILE A 1 889 ? 45.007 -0.938 -11.629 1.00 49.09 889 ILE A N 1
ATOM 6936 C CA . ILE A 1 889 ? 43.813 -0.241 -11.147 1.00 49.09 889 ILE A CA 1
ATOM 6937 C C . ILE A 1 889 ? 42.876 -1.328 -10.620 1.00 49.09 889 ILE A C 1
ATOM 6939 O O . ILE A 1 889 ? 42.587 -2.287 -11.337 1.00 49.09 889 ILE A O 1
ATOM 6943 N N . GLY A 1 890 ? 42.473 -1.221 -9.357 1.00 45.56 890 GLY A N 1
ATOM 6944 C CA . GLY A 1 890 ? 41.659 -2.217 -8.670 1.00 45.56 890 GLY A CA 1
ATOM 6945 C C . GLY A 1 890 ? 40.646 -1.550 -7.748 1.00 45.56 890 GLY A C 1
ATOM 6946 O O . GLY A 1 890 ? 40.867 -0.462 -7.227 1.00 45.56 890 GLY A O 1
ATOM 6947 N N . TYR A 1 891 ? 39.503 -2.191 -7.551 1.00 51.16 891 TYR A N 1
ATOM 6948 C CA . TYR A 1 891 ? 38.467 -1.655 -6.674 1.00 51.16 891 TYR A CA 1
ATOM 6949 C C . TYR A 1 891 ? 38.823 -1.920 -5.212 1.00 51.16 891 TYR A C 1
ATOM 6951 O O . TYR A 1 891 ? 39.211 -3.033 -4.856 1.00 51.16 891 TYR A O 1
ATOM 6959 N N . SER A 1 892 ? 38.629 -0.922 -4.350 1.00 46.12 892 SER A N 1
ATOM 6960 C CA . SER A 1 892 ? 38.905 -1.036 -2.910 1.00 46.12 892 SER A CA 1
ATOM 6961 C C . SER A 1 892 ? 37.892 -1.918 -2.160 1.00 46.12 892 SER A C 1
ATOM 6963 O O . SER A 1 892 ? 38.040 -2.178 -0.966 1.00 46.12 892 SER A O 1
ATOM 6965 N N . GLY A 1 893 ? 36.830 -2.364 -2.846 1.00 44.12 893 GLY A N 1
ATOM 6966 C CA . GLY A 1 893 ? 35.685 -3.055 -2.247 1.00 44.12 893 GLY A CA 1
ATOM 6967 C C . GLY A 1 893 ? 34.753 -2.131 -1.452 1.00 44.12 893 GLY A C 1
ATOM 6968 O O . GLY A 1 893 ? 33.842 -2.619 -0.780 1.00 44.12 893 GLY A O 1
ATOM 6969 N N . GLN A 1 894 ? 34.977 -0.815 -1.512 1.00 45.94 894 GLN A N 1
ATOM 6970 C CA . GLN A 1 894 ? 34.125 0.200 -0.902 1.00 45.94 894 GLN A CA 1
ATOM 6971 C C . GLN A 1 894 ? 33.224 0.862 -1.947 1.00 45.94 894 GLN A C 1
ATOM 6973 O O . GLN A 1 894 ? 33.632 1.102 -3.086 1.00 45.94 894 GLN A O 1
ATOM 6978 N N . TRP A 1 895 ? 32.008 1.195 -1.524 1.00 51.94 895 TRP A N 1
ATOM 6979 C CA . TRP A 1 895 ? 31.011 1.863 -2.353 1.00 51.94 895 TRP A CA 1
ATOM 6980 C C . TRP A 1 895 ? 30.563 3.164 -1.693 1.00 51.94 895 TRP A C 1
ATOM 6982 O O . TRP A 1 895 ? 30.409 3.228 -0.467 1.00 51.94 895 TRP A O 1
ATOM 6992 N N . LEU A 1 896 ? 30.366 4.188 -2.520 1.00 53.62 896 LEU A N 1
ATOM 6993 C CA . LEU A 1 896 ? 29.794 5.467 -2.132 1.00 53.62 896 LEU A CA 1
ATOM 6994 C C . LEU A 1 896 ? 28.334 5.505 -2.578 1.00 53.62 896 LEU A C 1
ATOM 6996 O O . LEU A 1 896 ? 28.040 5.308 -3.757 1.00 53.62 896 LEU A O 1
ATOM 7000 N N . LEU A 1 897 ? 27.446 5.795 -1.633 1.00 50.34 897 LEU A N 1
ATOM 7001 C CA . LEU A 1 897 ? 26.074 6.182 -1.929 1.00 50.34 897 LEU A CA 1
ATOM 7002 C C . LEU A 1 897 ? 26.020 7.699 -2.072 1.00 50.34 897 LEU A C 1
ATOM 7004 O O . LEU A 1 897 ? 26.502 8.415 -1.185 1.00 50.34 897 LEU A O 1
ATOM 7008 N N . ALA A 1 898 ? 25.460 8.163 -3.184 1.00 52.75 898 ALA A N 1
ATOM 7009 C CA . ALA A 1 898 ? 25.223 9.571 -3.444 1.00 52.75 898 ALA A CA 1
ATOM 7010 C C . ALA A 1 898 ? 23.741 9.787 -3.764 1.00 52.75 898 ALA A C 1
ATOM 7012 O O . ALA A 1 898 ? 23.258 9.361 -4.812 1.00 52.75 898 ALA A O 1
ATOM 7013 N N . SER A 1 899 ? 23.048 10.494 -2.872 1.00 49.81 899 SER A N 1
ATOM 7014 C CA . SER A 1 899 ? 21.718 11.053 -3.115 1.00 49.81 899 SER A CA 1
ATOM 7015 C C . SER A 1 899 ? 21.788 12.576 -3.022 1.00 49.81 899 SER A C 1
ATOM 7017 O O . SER A 1 899 ? 22.594 13.137 -2.267 1.00 49.81 899 SER A O 1
ATOM 7019 N N . LYS A 1 900 ? 20.994 13.262 -3.847 1.00 47.47 900 LYS A N 1
ATOM 7020 C CA . LYS A 1 900 ? 20.943 14.725 -3.886 1.00 47.47 900 LYS A CA 1
ATOM 7021 C C . LYS A 1 900 ? 19.612 15.208 -3.325 1.00 47.47 900 LYS A C 1
ATOM 7023 O O . LYS A 1 900 ? 18.558 14.787 -3.783 1.00 47.47 900 LYS A O 1
ATOM 7028 N N . ASN A 1 901 ? 19.664 16.198 -2.439 1.00 44.88 901 ASN A N 1
ATOM 7029 C CA . ASN A 1 901 ? 18.563 17.138 -2.246 1.00 44.88 901 ASN A CA 1
ATOM 7030 C C . ASN A 1 901 ? 18.763 18.352 -3.183 1.00 44.88 901 ASN A C 1
ATOM 7032 O O . ASN A 1 901 ? 19.882 18.702 -3.572 1.00 44.88 901 ASN A O 1
ATOM 7036 N N . ARG A 1 902 ? 17.667 18.991 -3.612 1.00 34.88 902 ARG A N 1
ATOM 7037 C CA . ARG A 1 902 ? 17.644 20.038 -4.660 1.00 34.88 902 ARG A CA 1
ATOM 7038 C C . ARG A 1 902 ? 18.670 21.176 -4.462 1.00 34.88 902 ARG A C 1
ATOM 7040 O O . ARG A 1 902 ? 19.069 21.785 -5.454 1.00 34.88 902 ARG A O 1
ATOM 7047 N N . ASP A 1 903 ? 19.165 21.385 -3.243 1.00 31.70 903 ASP A N 1
ATOM 7048 C CA . ASP A 1 903 ? 20.131 22.425 -2.863 1.00 31.70 903 ASP A CA 1
ATOM 7049 C C . ASP A 1 903 ? 21.592 22.145 -3.268 1.00 31.70 903 ASP A C 1
ATOM 7051 O O . ASP A 1 903 ? 22.463 22.985 -3.056 1.00 31.70 903 ASP A O 1
ATOM 7055 N N . GLY A 1 904 ? 21.888 21.008 -3.913 1.00 33.53 904 GLY A N 1
ATOM 7056 C CA . GLY A 1 904 ? 23.255 20.721 -4.374 1.00 33.53 904 GLY A CA 1
ATOM 7057 C C . GLY A 1 904 ? 24.119 19.982 -3.361 1.00 33.53 904 GLY A C 1
ATOM 7058 O O . GLY A 1 904 ? 25.298 19.764 -3.639 1.00 33.53 904 GLY A O 1
ATOM 7059 N N . GLU A 1 905 ? 23.558 19.567 -2.227 1.00 35.88 905 GLU A N 1
ATOM 7060 C CA . GLU A 1 905 ? 24.293 18.812 -1.222 1.00 35.88 905 GLU A CA 1
ATOM 7061 C C . GLU A 1 905 ? 24.160 17.307 -1.471 1.00 35.88 905 GLU A C 1
ATOM 7063 O O . GLU A 1 905 ? 23.076 16.771 -1.701 1.00 35.88 905 GLU A O 1
ATOM 7068 N N . ILE A 1 906 ? 25.306 16.628 -1.457 1.00 42.25 906 ILE A N 1
ATOM 7069 C CA . ILE A 1 906 ? 25.395 15.174 -1.576 1.00 42.25 906 ILE A CA 1
ATOM 7070 C C . ILE A 1 906 ? 25.418 14.614 -0.162 1.00 42.25 906 ILE A C 1
ATOM 7072 O O . ILE A 1 906 ? 26.387 14.837 0.571 1.00 42.25 906 ILE A O 1
ATOM 7076 N N . ALA A 1 907 ? 24.386 13.860 0.213 1.00 39.78 907 ALA A N 1
ATOM 7077 C CA . ALA A 1 907 ? 24.480 13.003 1.384 1.00 39.78 907 ALA A CA 1
ATOM 7078 C C . ALA A 1 907 ? 25.483 11.885 1.055 1.00 39.78 907 ALA A C 1
ATOM 7080 O O . ALA A 1 907 ? 25.272 11.099 0.135 1.00 39.78 907 ALA A O 1
ATOM 7081 N N . LYS A 1 908 ? 26.622 11.858 1.758 1.00 44.47 908 LYS A N 1
ATOM 7082 C CA . LYS A 1 908 ? 27.686 10.866 1.543 1.00 44.47 908 LYS A CA 1
ATOM 7083 C C . LYS A 1 908 ? 27.575 9.748 2.567 1.00 44.47 908 LYS A C 1
ATOM 7085 O O . LYS A 1 908 ? 27.653 10.010 3.768 1.00 44.47 908 LYS A O 1
ATOM 7090 N N . LYS A 1 909 ? 27.511 8.496 2.113 1.00 44.78 909 LYS A N 1
ATOM 7091 C CA . LYS A 1 909 ? 27.664 7.327 2.992 1.00 44.78 909 LYS A CA 1
ATOM 7092 C C . LYS A 1 909 ? 28.664 6.337 2.402 1.00 44.78 909 LYS A C 1
ATOM 7094 O O . LYS A 1 909 ? 28.512 5.887 1.270 1.00 44.78 909 LYS A O 1
ATOM 7099 N N . PHE A 1 910 ? 29.695 6.017 3.185 1.00 40.88 910 PHE A N 1
ATOM 7100 C CA . PHE A 1 910 ? 30.698 5.005 2.853 1.00 40.88 910 PHE A CA 1
ATOM 7101 C C . PHE A 1 910 ? 30.239 3.644 3.374 1.00 40.88 910 PHE A C 1
ATOM 7103 O O . PHE A 1 910 ? 30.005 3.485 4.575 1.00 40.88 910 PHE A O 1
ATOM 7110 N N . PHE A 1 911 ? 30.154 2.651 2.493 1.00 41.31 911 PHE A N 1
ATOM 7111 C CA . PHE A 1 911 ? 29.861 1.273 2.874 1.00 41.31 911 PHE A CA 1
ATOM 7112 C C . PHE A 1 911 ? 31.129 0.416 2.788 1.00 41.31 911 PHE A C 1
ATOM 7114 O O . PHE A 1 911 ? 31.807 0.385 1.761 1.00 41.31 911 PHE A O 1
ATOM 7121 N N . TRP A 1 912 ? 31.446 -0.298 3.873 1.00 33.97 912 TRP A N 1
ATOM 7122 C CA . TRP A 1 912 ? 32.536 -1.277 3.913 1.00 33.97 912 TRP A CA 1
ATOM 7123 C C . TRP A 1 912 ? 32.026 -2.669 3.508 1.00 33.97 912 TRP A C 1
ATOM 7125 O O . TRP A 1 912 ? 30.954 -3.103 3.934 1.00 33.97 912 TRP A O 1
ATOM 7135 N N . GLY A 1 913 ? 32.819 -3.370 2.695 1.00 31.34 913 GLY A N 1
ATOM 7136 C CA . GLY A 1 913 ? 32.435 -4.495 1.832 1.00 31.34 913 GLY A CA 1
ATOM 7137 C C . GLY A 1 913 ? 31.813 -5.768 2.430 1.00 31.34 913 GLY A C 1
ATOM 7138 O O . GLY A 1 913 ? 31.607 -6.708 1.675 1.00 31.34 913 GLY A O 1
ATOM 7139 N N . ASN A 1 914 ? 31.445 -5.854 3.712 1.00 32.41 914 ASN A N 1
ATOM 7140 C CA . ASN A 1 914 ? 30.841 -7.087 4.254 1.00 32.41 914 ASN A CA 1
ATOM 7141 C C . ASN A 1 914 ? 29.327 -7.215 3.990 1.00 32.41 914 ASN A C 1
ATOM 7143 O O . ASN A 1 914 ? 28.834 -8.327 3.810 1.00 32.41 914 ASN A O 1
ATOM 7147 N N . ILE A 1 915 ? 28.582 -6.104 3.944 1.00 37.47 915 ILE A N 1
ATOM 7148 C CA . ILE A 1 915 ? 27.121 -6.118 3.707 1.00 37.47 915 ILE A CA 1
ATOM 7149 C C . ILE A 1 915 ? 26.817 -6.234 2.206 1.00 37.47 915 ILE A C 1
ATOM 7151 O O . ILE A 1 915 ? 25.960 -7.013 1.795 1.00 37.47 915 ILE A O 1
ATOM 7155 N N . ILE A 1 916 ? 27.597 -5.538 1.377 1.00 38.56 916 ILE A N 1
ATOM 7156 C CA . ILE A 1 916 ? 27.417 -5.513 -0.077 1.00 38.56 916 ILE A CA 1
ATOM 7157 C C . ILE A 1 916 ? 27.940 -6.801 -0.741 1.00 38.56 916 ILE A C 1
ATOM 7159 O O . ILE A 1 916 ? 27.352 -7.245 -1.721 1.00 38.56 916 ILE A O 1
ATOM 7163 N N . GLN A 1 917 ? 28.942 -7.499 -0.182 1.00 31.34 917 GLN A N 1
ATOM 7164 C CA . GLN A 1 917 ? 29.369 -8.804 -0.720 1.00 31.34 917 GLN A CA 1
ATOM 7165 C C . GLN A 1 917 ? 28.282 -9.890 -0.662 1.00 31.34 917 GLN A C 1
ATOM 7167 O O . GLN A 1 917 ? 28.342 -10.834 -1.447 1.00 31.34 917 GLN A O 1
ATOM 7172 N N . ARG A 1 918 ? 27.287 -9.779 0.232 1.00 34.06 918 ARG A N 1
ATOM 7173 C CA . ARG A 1 918 ? 26.120 -10.681 0.243 1.00 34.06 918 ARG A CA 1
ATOM 7174 C C . ARG A 1 918 ? 25.068 -10.298 -0.800 1.00 34.06 918 ARG A C 1
ATOM 7176 O O . ARG A 1 918 ? 24.440 -11.192 -1.352 1.00 34.06 918 ARG A O 1
ATOM 7183 N N . ILE A 1 919 ? 24.910 -9.007 -1.089 1.00 35.81 919 ILE A N 1
ATOM 7184 C CA . ILE A 1 919 ? 23.951 -8.502 -2.084 1.00 35.81 919 ILE A CA 1
ATOM 7185 C C . ILE A 1 919 ? 24.494 -8.728 -3.506 1.00 35.81 919 ILE A C 1
ATOM 7187 O O . ILE A 1 919 ? 23.804 -9.309 -4.335 1.00 35.81 919 ILE A O 1
ATOM 7191 N N . ILE A 1 920 ? 25.769 -8.411 -3.760 1.00 34.59 920 ILE A N 1
ATOM 7192 C CA . ILE A 1 920 ? 26.406 -8.565 -5.082 1.00 34.59 920 ILE A CA 1
ATOM 7193 C C . ILE A 1 920 ? 26.595 -10.037 -5.474 1.00 34.59 920 ILE A C 1
ATOM 7195 O O . ILE A 1 920 ? 26.424 -10.374 -6.640 1.00 34.59 920 ILE A O 1
ATOM 7199 N N . LYS A 1 921 ? 26.819 -10.959 -4.522 1.00 29.64 921 LYS A N 1
ATOM 7200 C CA . LYS A 1 921 ? 26.846 -12.406 -4.835 1.00 29.64 921 LYS A CA 1
ATOM 7201 C C . LYS A 1 921 ? 25.532 -12.951 -5.408 1.00 29.64 921 LYS A C 1
ATOM 7203 O O . LYS A 1 921 ? 25.531 -14.071 -5.904 1.00 29.64 921 LYS A O 1
ATOM 7208 N N . THR A 1 922 ? 24.445 -12.190 -5.306 1.00 32.97 922 THR A N 1
ATOM 7209 C CA . THR A 1 922 ? 23.127 -12.545 -5.848 1.00 32.97 922 THR A CA 1
ATOM 7210 C C . THR A 1 922 ? 22.860 -11.864 -7.199 1.00 32.97 922 THR A C 1
ATOM 7212 O O . THR A 1 922 ? 21.935 -12.265 -7.889 1.00 32.97 922 THR A O 1
ATOM 7215 N N . ILE A 1 923 ? 23.662 -10.860 -7.581 1.00 30.72 923 ILE A N 1
ATOM 7216 C CA . ILE A 1 923 ? 23.523 -10.091 -8.833 1.00 30.72 923 ILE A CA 1
ATOM 7217 C C . ILE A 1 923 ? 24.491 -10.604 -9.922 1.00 30.72 923 ILE A C 1
ATOM 7219 O O . ILE A 1 923 ? 24.204 -10.456 -11.101 1.00 30.72 923 ILE A O 1
ATOM 7223 N N . ASP A 1 924 ? 25.590 -11.268 -9.543 1.00 24.38 924 ASP A N 1
ATOM 7224 C CA . ASP A 1 924 ? 26.558 -11.896 -10.467 1.00 24.38 924 ASP A CA 1
ATOM 7225 C C . ASP A 1 924 ? 26.273 -13.396 -10.758 1.00 24.38 924 ASP A C 1
ATOM 7227 O O . ASP A 1 924 ? 27.206 -14.179 -10.968 1.00 24.38 924 ASP A O 1
ATOM 7231 N N . LEU A 1 925 ? 25.003 -13.829 -10.746 1.00 25.14 925 LEU A N 1
ATOM 7232 C CA . LEU A 1 925 ? 24.589 -15.189 -11.144 1.00 25.14 925 LEU A CA 1
ATOM 7233 C C . LEU A 1 925 ? 23.703 -15.194 -12.388 1.00 25.14 925 LEU A C 1
ATOM 7235 O O . LEU A 1 925 ? 22.674 -14.485 -12.368 1.00 25.14 925 LEU A O 1
#